Protein AF-0000000087109696 (afdb_homodimer)

Nearest PDB structures (foldseek):
  3ib3-assembly1_A  TM=8.512E-01  e=5.782E-47  Staphylococcus aureus subsp. aureus COL
  3iii-assembly1_A  TM=8.521E-01  e=7.156E-46  Staphylococcus aureus subsp. aureus COL
  3ib3-assembly2_B  TM=8.487E-01  e=1.268E-45  Staphylococcus aureus subsp. aureus COL
  7f65-assembly1_A  TM=7.282E-01  e=1.359E-31  Rhodococcus sp. MB1 'Bresler 1999'
  1l7q-assembly1_A  TM=7.219E-01  e=1.144E-31  Rhodococcus sp. MB1

Secondary structure (DSSP, 8-state):
---EETTEEPPEEE-B-S-TT--S----EEEEEPTT--SSTTSPPPSS-EEEEEEEEEE-TTS-EEEEEEEEEGGGTTS-EEEEE--BSS-STT-SS--GGG-TTSS--GGG--S-SPTTS--HHHHTTTT-EEEEEE-TTBBTSSS-B--SSHHHHHHHHHHHHHHHHSTTEEEEEEEEESTHHHHHHHHHHHT--TTEEEEEE-S--S-HIIIIITGGG----HHHHHHHTT-BBSSEEE-HHHHHHH--S--HHHHTTS--GGG--S-B----SS-HHHHHT-HHHHHHHHHHHHHHHH---SSGGGS-SEEEEEB-SSSPPEEEEEESSSS-TT-EEEEEEEETTTTEEESS--SS-EEEEEETT-TT---EEEEEE-SS-EEEEEEEEEEEEEEESS-S--EEEEEEEEE-TTSPBP-EESS-GGGSPTT--GGGS-S-TTTEE---EEEEEGGG----PPTT--HHHHHT--TT------SS-----TT--EEEEEEEEEEEEEE-TT-EEEEEEESS--SPPSSGGGTT-------SEEEEEESSSS--EEEEEEEE-/---EETTEEPPEEE-B-S-TT--S----EEEEEPTT--SSTTSPPPSS-EEEEEEEEEE-TTS-EEEEEEEEEGGGTTS-EEEEE--BSS-STT-SS--GGG-TTSS--GGG--S-SPTTS--HHHHTTTT-EEEEEE-TTBBTSSS-B--SSHHHHHHHHHHHHHHHHSTTEEEEEEEEESTHHHHHHHHHHHT--TTEEEEEE-S--S-HIIIIITGGG----HHHHHHHTT-BBSSEEE-HHHHHHH--S--HHHHTTS--GGG--S-B----SS-HHHHHT-HHHHHHHHHHHHHHHH---SSGGGS-SEEEEEB-SSSPPEEEEEESSSS-TT-EEEEEEEETTTTEEESS--SS-EEEEEETT-TT---EEEEEE-SS-EEEEEEEEEEEEEEESS-S--EEEEEEEEE-TTSPBP-EESS-GGGSPTT--GGGS-S-TTTEE---EEEEEGGG----PPTT--HHHHHT--TT------SS-----TT--EEEEEEEEEEEEEE-TT-EEEEEEESS--SPPSSGGGTT-------SEEEEEESSSS--EEEEEEEE-

Foldseek 3Di:
DQCDQVPDGFDWDWAAAPWFPPDDDQDFDKDKDAFQDAPDPFEATQNGIKIWGFQDWQAAPVGWTWGKIKIAGPVQPQAAFEEEEQDDLQDFQQIFDDDPCVDAFLLQGNHLARSGHRHQWDGSSPCNVVGYMYIYINPDQFDPTHDAAEDAFLNLQRSLLSRLVSQLPDSRHPLAYEQEGEERSLLSNLSNLLNPNPSYAEYEYADYDQFCCCPHQQPQLAGDCVVVVVVRNRRHGDGIYGDVVVVCVVPSFDDSVRVRRGGPNVSRDHYYHYDDQFQSSSQSSDPVNVVLVSLVCCCRRVVDPPCVVVQAPDFDWFFAQVDDIRGGHRANDAVHPQWDKAKWFADQVVQATHRDFDADKDKDKWWLPDPPIQFGKYKDAAQAKKKFGWKKKWKFKKAAQPFFKAKKKKWKFKAALVGHTGKHFRDDPVSGPPPDDPVPDDQAVSGIWGGWMKIHMQQQQDWDDDPPDDPVRVVPDDPLDTDTNRNGGHTHDHPDMGIHMIIIGTHRYIDHRNMMMMMGMHSDYPGHHNDPVCVVPRDDDDDGMMMIMGGDVIGIIMITGMDDD/DQCDQVPDGFDWDWAAAPWFPDDDDQDFDKDKDAFQDAPDPFEATQNGIKIWGFQDWQAAPVGWTWGKIKIAGPVQPQAAFEEEEQDDLQDFQQIFDDDPCVDAFLLQGNHLARSGHRHQWDGSSPCNVVGYMYIYINPDQFDPTHDAAEDAFLNLQRSLLSRLVSQLPDSRHPLAYEQEGEERSLLSNLSNLLNPNPSYAEYEYADYDQFCCCPHQQPQLAGDCVVVVVVRNRRHGDGIYGDVVVVCVVPSFDDSVRVRRGGPNVSRDHYYHYDDQFQSSSQSSDPVNVVLVSLVCCCRRVVDPPCVVVQAPDFDWFFAQVDDIRGGHRANDAVHPQWDKAKWFADQVVQATHRDFDADKDKDKWFLPDPPIQFGKYKDAAQAKKKFGWKKKWKFKKAAQPFFKAKKKKWKFKAALVGHTGKHFRDDPVSGPPPDDPVPDDQAVSGIWGGWMKIHMQQQQDWDDDPPDDPVRVVPDDPLDTDTNRNGGHTHDHPDMGIHMIIIGTHRYIDHRNMMMMMGMHSDYPGHHNDPVCVVVRDDDDDGMMMIMGGDVIGIIMITGMDDD

Radius of gyration: 33.67 Å; Cα contacts (8 Å, |Δi|>4): 2852; chains: 2; bounding box: 77×93×64 Å

pLDDT: mean 95.08, std 4.78, range [48.12, 98.92]

InterPro domains:
  IPR000383 Xaa-Pro dipeptidyl-peptidase-like domain [PF02129] (62-230)
  IPR005674 CocE/Serine esterase [TIGR00976] (59-222)
  IPR008979 Galactose-binding-like domain superfamily [SSF49785] (328-563)
  IPR013736 Xaa-Pro dipeptidyl-peptidase, C-terminal [PF08530] (306-558)
  IPR013736 Xaa-Pro dipeptidyl-peptidase, C-terminal [SM00939] (294-559)
  IPR029058 Alpha/Beta hydrolase fold [G3DSA:3.40.50.1820] (61-273)
  IPR029058 Alpha/Beta hydrolase fold [G3DSA:3.40.50.1820] (274-317)
  IPR029058 Alpha/Beta hydrolase fold [SSF53474] (43-321)

Sequence (1130 aa):
MTTQIGPIETLFTKANSNFHNWWTEFKPSTQILPQGWVREPGRSPLKEDMIWEKDVAIPLRDGVKLRADIFRPAKLEGQKLPALLPWSPYGKTGSGHHQTTNFKWLGVPKSSLSGLEKFEAPDPAEWCPRGYVLVQPDARGCFNSEGDIAVFGTQEGRDGYDTIEWIAEQPWCNKSVALVGNSWLAITQWFIAAEQPPHLKAIAPWEGLGDFYRESICRGGIPNFKFWDLLMQEFNGLNKREDVVTMIKKYPLMNEYWEDKKPKLQNIKIPMLRIHPTQEWFDIYQPETNDDLQRFLDHYLLAKDNGWELTPKVRLSMLRYNAPPISFRAEDDYPPSRVQYKTFYLNSSEGKLQDKVPATDAVTSYQSDSWKDDGVHFTLKFDKYTELCGFSRAKLFFSCQDFDDMDVYLIIRKIDRNGKALLNYNIPSIHQKPGQKPEDIPDENIYKYVGPSGRLRASKRMTAEEPGLTDEMRARKDPTELWYPHYESQKVVPGDVVELDIAIWPGGIVFEEGESLRFEIKGHDPILPEYPPLFESLENLNVGKHNVHCGPSFPSYVMLPLITYMTTQIGPIETLFTKANSNFHNWWTEFKPSTQILPQGWVREPGRSPLKEDMIWEKDVAIPLRDGVKLRADIFRPAKLEGQKLPALLPWSPYGKTGSGHHQTTNFKWLGVPKSSLSGLEKFEAPDPAEWCPRGYVLVQPDARGCFNSEGDIAVFGTQEGRDGYDTIEWIAEQPWCNKSVALVGNSWLAITQWFIAAEQPPHLKAIAPWEGLGDFYRESICRGGIPNFKFWDLLMQEFNGLNKREDVVTMIKKYPLMNEYWEDKKPKLQNIKIPMLRIHPTQEWFDIYQPETNDDLQRFLDHYLLAKDNGWELTPKVRLSMLRYNAPPISFRAEDDYPPSRVQYKTFYLNSSEGKLQDKVPATDAVTSYQSDSWKDDGVHFTLKFDKYTELCGFSRAKLFFSCQDFDDMDVYLIIRKIDRNGKALLNYNIPSIHQKPGQKPEDIPDENIYKYVGPSGRLRASKRMTAEEPGLTDEMRARKDPTELWYPHYESQKVVPGDVVELDIAIWPGGIVFEEGESLRFEIKGHDPILPEYPPLFESLENLNVGKHNVHCGPSFPSYVMLPLITY

Structure (mmCIF, N/CA/C/O backbone):
data_AF-0000000087109696-model_v1
#
loop_
_entity.id
_entity.type
_entity.pdbx_description
1 polymer 'S15 family peptidase'
#
loop_
_atom_site.group_PDB
_atom_site.id
_atom_site.type_symbol
_atom_site.label_atom_id
_atom_site.label_alt_id
_atom_site.label_comp_id
_atom_site.label_asym_id
_atom_site.label_entity_id
_atom_site.label_seq_id
_atom_site.pdbx_PDB_ins_code
_atom_site.Cartn_x
_atom_site.Cartn_y
_atom_site.Cartn_z
_atom_site.occupancy
_atom_site.B_iso_or_equiv
_atom_site.auth_seq_id
_atom_site.auth_comp_id
_atom_site.auth_asym_id
_atom_site.auth_atom_id
_atom_site.pdbx_PDB_model_num
ATOM 1 N N . MET A 1 1 ? 21.845 41.53 10.255 1 48.12 1 MET A N 1
ATOM 2 C CA . MET A 1 1 ? 20.52 40.995 9.954 1 48.12 1 MET A CA 1
ATOM 3 C C . MET A 1 1 ? 19.445 42.059 10.155 1 48.12 1 MET A C 1
ATOM 5 O O . MET A 1 1 ? 19.439 42.757 11.17 1 48.12 1 MET A O 1
ATOM 9 N N . THR A 1 2 ? 18.935 42.536 9.092 1 57.13 2 THR A N 1
ATOM 10 C CA . THR A 1 2 ? 17.938 43.589 9.25 1 57.13 2 THR A CA 1
ATOM 11 C C . THR A 1 2 ? 16.778 43.109 10.119 1 57.13 2 THR A C 1
ATOM 13 O O . THR A 1 2 ? 16.17 42.075 9.835 1 57.13 2 THR A O 1
ATOM 16 N N . THR A 1 3 ? 16.742 43.521 11.37 1 77.77 3 THR A N 1
ATOM 17 C CA . THR A 1 3 ? 15.672 43.225 12.316 1 77.77 3 THR A CA 1
ATOM 18 C C . THR A 1 3 ? 14.401 43.985 11.95 1 77.77 3 THR A C 1
ATOM 20 O O . THR A 1 3 ? 13.421 43.964 12.698 1 77.77 3 THR A O 1
ATOM 23 N N . GLN A 1 4 ? 14.519 44.566 10.722 1 86.93 4 GLN A N 1
ATOM 24 C CA . GLN A 1 4 ? 13.371 45.374 10.323 1 86.93 4 GLN A CA 1
ATOM 25 C C . GLN A 1 4 ? 12.665 44.768 9.114 1 86.93 4 GLN A C 1
ATOM 27 O O . GLN A 1 4 ? 13.312 44.389 8.136 1 86.93 4 GLN A O 1
ATOM 32 N N . ILE A 1 5 ? 11.435 44.604 9.121 1 92.03 5 ILE A N 1
ATOM 33 C CA . ILE A 1 5 ? 10.565 44.216 8.016 1 92.03 5 ILE A CA 1
ATOM 34 C C . ILE A 1 5 ? 9.538 45.316 7.757 1 92.03 5 ILE A C 1
ATOM 36 O O . ILE A 1 5 ? 8.555 45.441 8.49 1 92.03 5 ILE A O 1
ATOM 40 N N . GLY A 1 6 ? 9.809 46.05 6.66 1 89.45 6 GLY A N 1
ATOM 41 C CA . GLY A 1 6 ? 9.04 47.278 6.529 1 89.45 6 GLY A CA 1
ATOM 42 C C . GLY A 1 6 ? 9.223 48.224 7.701 1 89.45 6 GLY A C 1
ATOM 43 O O . GLY A 1 6 ? 10.352 48.522 8.094 1 89.45 6 GLY A O 1
ATOM 44 N N . PRO A 1 7 ? 8.154 48.731 8.198 1 92.14 7 PRO A N 1
ATOM 45 C CA . PRO A 1 7 ? 8.245 49.648 9.337 1 92.14 7 PRO A CA 1
ATOM 46 C C . PRO A 1 7 ? 8.283 48.92 10.678 1 92.14 7 PRO A C 1
ATOM 48 O O . PRO A 1 7 ? 8.354 49.56 11.731 1 92.14 7 PRO A O 1
ATOM 51 N N . ILE A 1 8 ? 8.298 47.645 10.681 1 95.11 8 ILE A N 1
ATOM 52 C CA . ILE A 1 8 ? 8.134 46.886 11.916 1 95.11 8 ILE A CA 1
ATOM 53 C C . ILE A 1 8 ? 9.485 46.335 12.366 1 95.11 8 ILE A C 1
ATOM 55 O O . ILE A 1 8 ? 10.168 45.648 11.602 1 95.11 8 ILE A O 1
ATOM 59 N N . GLU A 1 9 ? 9.812 46.661 13.538 1 94.8 9 GLU A N 1
ATOM 60 C CA . GLU A 1 9 ? 11.016 46.099 14.141 1 94.8 9 GLU A CA 1
ATOM 61 C C . GLU A 1 9 ? 10.749 44.713 14.72 1 94.8 9 GLU A C 1
ATOM 63 O O . GLU A 1 9 ? 9.824 44.534 15.516 1 94.8 9 GLU A O 1
ATOM 68 N N . THR A 1 10 ? 11.532 43.745 14.308 1 95.8 10 THR A N 1
ATOM 69 C CA . THR A 1 10 ? 11.408 42.394 14.843 1 95.8 10 THR A CA 1
ATOM 70 C C . THR A 1 10 ? 12.012 42.309 16.243 1 95.8 10 THR A C 1
ATOM 72 O O . THR A 1 10 ? 13.148 42.734 16.461 1 95.8 10 THR A O 1
ATOM 75 N N . LEU A 1 11 ? 11.282 41.75 17.174 1 96.72 11 LEU A N 1
ATOM 76 C CA . LEU A 1 11 ? 11.744 41.638 18.553 1 96.72 11 LEU A CA 1
ATOM 77 C C . LEU A 1 11 ? 12.422 40.293 18.791 1 96.72 11 LEU A C 1
ATOM 79 O O . LEU A 1 11 ? 11.984 39.269 18.261 1 96.72 11 LEU A O 1
ATOM 83 N N . PHE A 1 12 ? 13.449 40.335 19.622 1 96.71 12 PHE A N 1
ATOM 84 C CA . PHE A 1 12 ? 14.219 39.144 19.962 1 96.71 12 PHE A CA 1
ATOM 85 C C . PHE A 1 12 ? 14.321 38.979 21.474 1 96.71 12 PHE A C 1
ATOM 87 O O . PHE A 1 12 ? 14.168 39.947 22.221 1 96.71 12 PHE A O 1
ATOM 94 N N . THR A 1 13 ? 14.445 37.793 21.913 1 96.83 13 THR A N 1
ATOM 95 C CA . THR A 1 13 ? 14.727 37.434 23.298 1 96.83 13 THR A CA 1
ATOM 96 C C . THR A 1 13 ? 15.853 36.407 23.373 1 96.83 13 THR A C 1
ATOM 98 O O . THR A 1 13 ? 16.332 35.928 22.343 1 96.83 13 THR A O 1
ATOM 101 N N . LYS A 1 14 ? 16.371 36.117 24.551 1 96.25 14 LYS A N 1
ATOM 102 C CA . LYS A 1 14 ? 17.495 35.199 24.712 1 96.25 14 LYS A CA 1
ATOM 103 C C . LYS A 1 14 ? 17.109 33.78 24.303 1 96.25 14 LYS A C 1
ATOM 105 O O . LYS A 1 14 ? 16.02 33.307 24.634 1 96.25 14 LYS A O 1
ATOM 110 N N . ALA A 1 15 ? 17.942 33.139 23.548 1 96.11 15 ALA A N 1
ATOM 111 C CA . ALA A 1 15 ? 17.761 31.722 23.242 1 96.11 15 ALA A CA 1
ATOM 112 C C . ALA A 1 15 ? 18.169 30.849 24.426 1 96.11 15 ALA A C 1
ATOM 114 O O . ALA A 1 15 ? 18.708 31.348 25.417 1 96.11 15 ALA A O 1
ATOM 115 N N . ASN A 1 16 ? 17.775 29.548 24.382 1 96.22 16 ASN A N 1
ATOM 116 C CA . ASN A 1 16 ? 18.14 28.594 25.424 1 96.22 16 ASN A CA 1
ATOM 117 C C . ASN A 1 16 ? 19.599 28.164 25.304 1 96.22 16 ASN A C 1
ATOM 119 O O . ASN A 1 16 ? 19.955 27.403 24.402 1 96.22 16 ASN A O 1
ATOM 123 N N . SER A 1 17 ? 20.431 28.471 26.249 1 94.41 17 SER A N 1
ATOM 124 C CA . SER A 1 17 ? 21.861 28.192 26.158 1 94.41 17 SER A CA 1
ATOM 125 C C . SER A 1 17 ? 22.201 26.842 26.78 1 94.41 17 SER A C 1
ATOM 127 O O . SER A 1 17 ? 23.352 26.404 26.734 1 94.41 17 SER A O 1
ATOM 129 N N . ASN A 1 18 ? 21.22 26.21 27.393 1 93.64 18 ASN A N 1
ATOM 130 C CA . ASN A 1 18 ? 21.4 24.853 27.9 1 93.64 18 ASN A CA 1
ATOM 131 C C . ASN A 1 18 ? 21.079 23.81 26.834 1 93.64 18 ASN A C 1
ATOM 133 O O . ASN A 1 18 ? 19.939 23.351 26.732 1 93.64 18 ASN A O 1
ATOM 137 N N . PHE A 1 19 ? 22.087 23.373 26.213 1 94.56 19 PHE A N 1
ATOM 138 C CA . PHE A 1 19 ? 21.904 22.476 25.078 1 94.56 19 PHE A CA 1
ATOM 139 C C . PHE A 1 19 ? 21.384 21.119 25.539 1 94.56 19 PHE A C 1
ATOM 141 O O . PHE A 1 19 ? 21.985 20.48 26.404 1 94.56 19 PHE A O 1
ATOM 148 N N . HIS A 1 20 ? 20.325 20.677 24.943 1 92.98 20 HIS A N 1
ATOM 149 C CA . HIS A 1 20 ? 19.691 19.405 25.271 1 92.98 20 HIS A CA 1
ATOM 150 C C . HIS A 1 20 ? 20.248 18.274 24.413 1 92.98 20 HIS A C 1
ATOM 152 O O . HIS A 1 20 ? 20.509 18.464 23.222 1 92.98 20 HIS A O 1
ATOM 158 N N . ASN A 1 21 ? 20.357 17.042 24.955 1 93.05 21 ASN A N 1
ATOM 159 C CA . ASN A 1 21 ? 20.847 15.836 24.298 1 93.05 21 ASN A CA 1
ATOM 160 C C . ASN A 1 21 ? 22.139 16.101 23.53 1 93.05 21 ASN A C 1
ATOM 162 O O . ASN A 1 21 ? 22.303 15.633 22.402 1 93.05 21 ASN A O 1
ATOM 166 N N . TRP A 1 22 ? 22.854 17.003 24.007 1 92.93 22 TRP A N 1
ATOM 167 C CA . TRP A 1 22 ? 24.166 17.336 23.463 1 92.93 22 TRP A CA 1
ATOM 168 C C . TRP A 1 22 ? 25.203 16.292 23.865 1 92.93 22 TRP A C 1
ATOM 170 O O . TRP A 1 22 ? 25.599 16.218 25.03 1 92.93 22 TRP A O 1
ATOM 180 N N . TRP A 1 23 ? 25.68 15.41 22.972 1 93.63 23 TRP A N 1
ATOM 181 C CA . TRP A 1 23 ? 26.439 14.23 23.372 1 93.63 23 TRP A CA 1
ATOM 182 C C . TRP A 1 23 ? 27.847 14.265 22.788 1 93.63 23 TRP A C 1
ATOM 184 O O . TRP A 1 23 ? 28.673 13.401 23.092 1 93.63 23 TRP A O 1
ATOM 194 N N . THR A 1 24 ? 28.113 15.263 21.941 1 93.32 24 THR A N 1
ATOM 195 C CA . THR A 1 24 ? 29.453 15.415 21.386 1 93.32 24 THR A CA 1
ATOM 196 C C . THR A 1 24 ? 29.883 16.879 21.404 1 93.32 24 THR A C 1
ATOM 198 O O . THR A 1 24 ? 29.092 17.768 21.083 1 93.32 24 THR A O 1
ATOM 201 N N . GLU A 1 25 ? 31.142 17.155 21.755 1 93.08 25 GLU A N 1
ATOM 202 C CA . GLU A 1 25 ? 31.657 18.516 21.863 1 93.08 25 GLU A CA 1
ATOM 203 C C . GLU A 1 25 ? 31.864 19.14 20.485 1 93.08 25 GLU A C 1
ATOM 205 O O . GLU A 1 25 ? 32.074 18.428 19.501 1 93.08 25 GLU A O 1
ATOM 210 N N . PHE A 1 26 ? 31.717 20.438 20.497 1 95.3 26 PHE A N 1
ATOM 211 C CA . PHE A 1 26 ? 32.035 21.164 19.273 1 95.3 26 PHE A CA 1
ATOM 212 C C . PHE A 1 26 ? 33.495 20.962 18.887 1 95.3 26 PHE A C 1
ATOM 214 O O . PHE A 1 26 ? 34.398 21.326 19.643 1 95.3 26 PHE A O 1
ATOM 221 N N . LYS A 1 27 ? 33.819 20.368 17.749 1 95.66 27 LYS A N 1
ATOM 222 C CA . LYS A 1 27 ? 35.161 20.08 17.252 1 95.66 27 LYS A CA 1
ATOM 223 C C . LYS A 1 27 ? 35.137 19.748 15.763 1 95.66 27 LYS A C 1
ATOM 225 O O . LYS A 1 27 ? 34.976 18.586 15.383 1 95.66 27 LYS A O 1
ATOM 230 N N . PRO A 1 28 ? 35.391 20.777 14.922 1 97.12 28 PRO A N 1
ATOM 231 C CA . PRO A 1 28 ? 35.461 20.459 13.493 1 97.12 28 PRO A CA 1
ATOM 232 C C . PRO A 1 28 ? 36.439 19.327 13.188 1 97.12 28 PRO A C 1
ATOM 234 O O . PRO A 1 28 ? 37.598 19.377 13.607 1 97.12 28 PRO A O 1
ATOM 237 N N . SER A 1 29 ? 35.994 18.287 12.604 1 97.49 29 SER A N 1
ATOM 238 C CA . SER A 1 29 ? 36.807 17.109 12.317 1 97.49 29 SER A CA 1
ATOM 239 C C . SER A 1 29 ? 36.15 16.229 11.259 1 97.49 29 SER A C 1
ATOM 241 O O . SER A 1 29 ? 34.975 16.411 10.935 1 97.49 29 SER A O 1
ATOM 243 N N . THR A 1 30 ? 36.918 15.414 10.655 1 97.68 30 THR A N 1
ATOM 244 C CA . THR A 1 30 ? 36.438 14.359 9.77 1 97.68 30 THR A CA 1
ATOM 245 C C . THR A 1 30 ? 36.824 12.984 10.31 1 97.68 30 THR A C 1
ATOM 247 O O . THR A 1 30 ? 37.985 12.749 10.65 1 97.68 30 THR A O 1
ATOM 250 N N . GLN A 1 31 ? 35.89 12.192 10.473 1 96.48 31 GLN A N 1
ATOM 251 C CA . GLN A 1 31 ? 36.182 10.846 10.953 1 96.48 31 GLN A CA 1
ATOM 252 C C . GLN A 1 31 ? 35.358 9.802 10.204 1 96.48 31 GLN A C 1
ATOM 254 O O . GLN A 1 31 ? 34.339 10.131 9.594 1 96.48 31 GLN A O 1
ATOM 259 N N . ILE A 1 32 ? 35.762 8.612 10.237 1 98.05 32 ILE A N 1
ATOM 260 C CA . ILE A 1 32 ? 35.028 7.48 9.682 1 98.05 32 ILE A CA 1
ATOM 261 C C . ILE A 1 32 ? 34.361 6.695 10.81 1 98.05 32 ILE A C 1
ATOM 263 O O . ILE A 1 32 ? 35.027 6.264 11.753 1 98.05 32 ILE A O 1
ATOM 267 N N . LEU A 1 33 ? 33.059 6.634 10.796 1 98.17 33 LEU A N 1
ATOM 268 C CA . LEU A 1 33 ? 32.332 5.703 11.652 1 98.17 33 LEU A CA 1
ATOM 269 C C . LEU A 1 33 ? 32.275 4.316 11.022 1 98.17 33 LEU A C 1
ATOM 271 O O . LEU A 1 33 ? 31.724 4.146 9.932 1 98.17 33 LEU A O 1
ATOM 275 N N . PRO A 1 34 ? 32.806 3.371 11.682 1 97.93 34 PRO A N 1
ATOM 276 C CA . PRO A 1 34 ? 32.894 2.056 11.043 1 97.93 34 PRO A CA 1
ATOM 277 C C . PRO A 1 34 ? 31.558 1.316 11.029 1 97.93 34 PRO A C 1
ATOM 279 O O . PRO A 1 34 ? 30.683 1.599 11.853 1 97.93 34 PRO A O 1
ATOM 282 N N . GLN A 1 35 ? 31.405 0.407 10.091 1 96.94 35 GLN A N 1
ATOM 283 C CA . GLN A 1 35 ? 30.279 -0.521 10.099 1 96.94 35 GLN A CA 1
ATOM 284 C C . GLN A 1 35 ? 30.082 -1.134 11.483 1 96.94 35 GLN A C 1
ATOM 286 O O . GLN A 1 35 ? 31.051 -1.52 12.14 1 96.94 35 GLN A O 1
ATOM 291 N N . GLY A 1 36 ? 28.822 -1.176 11.974 1 96.92 36 GLY A N 1
ATOM 292 C CA . GLY A 1 36 ? 28.511 -1.746 13.276 1 96.92 36 GLY A CA 1
ATOM 293 C C . GLY A 1 36 ? 28.548 -0.726 14.398 1 96.92 36 GLY A C 1
ATOM 294 O O . GLY A 1 36 ? 28.13 -1.016 15.521 1 96.92 36 GLY A O 1
ATOM 295 N N . TRP A 1 37 ? 29.02 0.487 14.109 1 97.73 37 TRP A N 1
ATOM 296 C CA . TRP A 1 37 ? 29.076 1.549 15.108 1 97.73 37 TRP A CA 1
ATOM 297 C C . TRP A 1 37 ? 27.681 1.886 15.624 1 97.73 37 TRP A C 1
ATOM 299 O O . TRP A 1 37 ? 26.72 1.925 14.852 1 97.73 37 TRP A O 1
ATOM 309 N N . VAL A 1 38 ? 27.514 2.115 16.91 1 97.54 38 VAL A N 1
ATOM 310 C CA . VAL A 1 38 ? 26.267 2.531 17.544 1 97.54 38 VAL A CA 1
ATOM 311 C C . VAL A 1 38 ? 26.511 3.771 18.401 1 97.54 38 VAL A C 1
ATOM 313 O O . VAL A 1 38 ? 27.497 3.839 19.139 1 97.54 38 VAL A O 1
ATOM 316 N N . ARG A 1 39 ? 25.659 4.74 18.276 1 95.56 39 ARG A N 1
ATOM 317 C CA . ARG A 1 39 ? 25.803 5.952 19.076 1 95.56 39 ARG A CA 1
ATOM 318 C C . ARG A 1 39 ? 25.688 5.642 20.565 1 95.56 39 ARG A C 1
ATOM 320 O O . ARG A 1 39 ? 26.458 6.163 21.374 1 95.56 39 ARG A O 1
ATOM 327 N N . GLU A 1 40 ? 24.677 4.798 20.899 1 94.5 40 GLU A N 1
ATOM 328 C CA . GLU A 1 40 ? 24.385 4.338 22.254 1 94.5 40 GLU A CA 1
ATOM 329 C C . GLU A 1 40 ? 23.649 3.002 22.237 1 94.5 40 GLU A C 1
ATOM 331 O O . GLU A 1 40 ? 23.091 2.607 21.211 1 94.5 40 GLU A O 1
ATOM 336 N N . PRO A 1 41 ? 23.651 2.318 23.344 1 93.92 41 PRO A N 1
ATOM 337 C CA . PRO A 1 41 ? 22.994 1.009 23.365 1 93.92 41 PRO A CA 1
ATOM 338 C C . PRO A 1 41 ? 21.533 1.076 22.929 1 93.92 41 PRO A C 1
ATOM 340 O O . PRO A 1 41 ? 20.807 1.992 23.325 1 93.92 41 PRO A O 1
ATOM 343 N N . GLY A 1 42 ? 21.167 0.137 22.107 1 94.07 42 GLY A N 1
ATOM 344 C CA . GLY A 1 42 ? 19.777 0.026 21.694 1 94.07 42 GLY A CA 1
ATOM 345 C C . GLY A 1 42 ? 19.501 0.671 20.35 1 94.07 42 GLY A C 1
ATOM 346 O O . GLY A 1 42 ? 18.454 0.431 19.744 1 94.07 42 GLY A O 1
ATOM 347 N N . ARG A 1 43 ? 20.47 1.469 19.855 1 95.98 43 ARG A N 1
ATOM 348 C CA . ARG A 1 43 ? 20.317 2.101 18.549 1 95.98 43 ARG A CA 1
ATOM 349 C C . ARG A 1 43 ? 20.697 1.14 17.427 1 95.98 43 ARG A C 1
ATOM 351 O O . ARG A 1 43 ? 21.39 0.147 17.661 1 95.98 43 ARG A O 1
ATOM 358 N N . SER A 1 44 ? 20.186 1.449 16.303 1 95.2 44 SER A N 1
ATOM 359 C CA . SER A 1 44 ? 20.533 0.655 15.13 1 95.2 44 SER A CA 1
ATOM 360 C C . SER A 1 44 ? 22.003 0.827 14.76 1 95.2 44 SER A C 1
ATOM 362 O O . SER A 1 44 ? 22.492 1.952 14.648 1 95.2 44 SER A O 1
ATOM 364 N N . PRO A 1 45 ? 22.736 -0.271 14.583 1 96.96 45 PRO A N 1
ATOM 365 C CA . PRO A 1 45 ? 24.121 -0.164 14.118 1 96.96 45 PRO A CA 1
ATOM 366 C C . PRO A 1 45 ? 24.221 0.285 12.662 1 96.96 45 PRO A C 1
ATOM 368 O O . PRO A 1 45 ? 23.335 -0.015 11.857 1 96.96 45 PRO A O 1
ATOM 371 N N . LEU A 1 46 ? 25.306 0.974 12.318 1 97.68 46 LEU A N 1
ATOM 372 C CA . LEU A 1 46 ? 25.546 1.364 10.932 1 97.68 46 LEU A CA 1
ATOM 373 C C . LEU A 1 46 ? 25.739 0.136 10.048 1 97.68 46 LEU A C 1
ATOM 375 O O . LEU A 1 46 ? 26.401 -0.824 10.447 1 97.68 46 LEU A O 1
ATOM 379 N N . LYS A 1 47 ? 25.168 0.166 8.89 1 91.56 47 LYS A N 1
ATOM 380 C CA . LYS A 1 47 ? 25.23 -0.96 7.963 1 91.56 47 LYS A CA 1
ATOM 381 C C . LYS A 1 47 ? 26.538 -0.955 7.178 1 91.56 47 LYS A C 1
ATOM 383 O O . LYS A 1 47 ? 26.934 -1.977 6.613 1 91.56 47 LYS A O 1
ATOM 388 N N . GLU A 1 48 ? 27.194 0.223 7.071 1 94.92 48 GLU A N 1
ATOM 389 C CA . GLU A 1 48 ? 28.458 0.413 6.366 1 94.92 48 GLU A CA 1
ATOM 390 C C . GLU A 1 48 ? 29.259 1.563 6.97 1 94.92 48 GLU A C 1
ATOM 392 O O . GLU A 1 48 ? 28.758 2.292 7.829 1 94.92 48 GLU A O 1
ATOM 397 N N . ASP A 1 49 ? 30.496 1.613 6.546 1 98.08 49 ASP A N 1
ATOM 398 C CA . ASP A 1 49 ? 31.321 2.744 6.959 1 98.08 49 ASP A CA 1
ATOM 399 C C . ASP A 1 49 ? 30.73 4.064 6.468 1 98.08 49 ASP A C 1
ATOM 401 O O . ASP A 1 49 ? 30.232 4.147 5.343 1 98.08 49 ASP A O 1
ATOM 405 N N . MET A 1 50 ? 30.795 5.079 7.303 1 98.11 50 MET A N 1
ATOM 406 C CA . MET A 1 50 ? 30.251 6.394 6.976 1 98.11 50 MET A CA 1
ATOM 407 C C . MET A 1 50 ? 31.234 7.498 7.349 1 98.11 50 MET A C 1
ATOM 409 O O . MET A 1 50 ? 31.857 7.447 8.411 1 98.11 50 MET A O 1
ATOM 413 N N . ILE A 1 51 ? 31.448 8.423 6.491 1 98.61 51 ILE A N 1
ATOM 414 C CA . ILE A 1 51 ? 32.265 9.597 6.78 1 98.61 51 ILE A CA 1
ATOM 415 C C . ILE A 1 51 ? 31.426 10.643 7.509 1 98.61 51 ILE A C 1
ATOM 417 O O . ILE A 1 51 ? 30.335 10.997 7.057 1 98.61 51 ILE A O 1
ATOM 421 N N . TRP A 1 52 ? 31.889 11.042 8.609 1 98.44 52 TRP A N 1
ATOM 422 C CA . TRP A 1 52 ? 31.269 12.108 9.388 1 98.44 52 TRP A CA 1
ATOM 423 C C . TRP A 1 52 ? 32.15 13.352 9.408 1 98.44 52 TRP A C 1
ATOM 425 O O . TRP A 1 52 ? 33.215 13.356 10.03 1 98.44 52 TRP A O 1
ATOM 435 N N . GLU A 1 53 ? 31.763 14.363 8.623 1 98.53 53 GLU A N 1
ATOM 436 C CA . GLU A 1 53 ? 32.371 15.684 8.746 1 98.53 53 GLU A CA 1
ATOM 437 C C . GLU A 1 53 ? 31.638 16.536 9.778 1 98.53 53 GLU A C 1
ATOM 439 O O . GLU A 1 53 ? 30.535 17.021 9.52 1 98.53 53 GLU A O 1
ATOM 444 N N . LYS A 1 54 ? 32.285 16.674 10.824 1 97.85 54 LYS A N 1
ATOM 445 C CA . LYS A 1 54 ? 31.665 17.276 12 1 97.85 54 LYS A CA 1
ATOM 446 C C . LYS A 1 54 ? 31.938 18.777 12.058 1 97.85 54 LYS A C 1
ATOM 448 O O . LYS A 1 54 ? 33.066 19.217 11.829 1 97.85 54 LYS A O 1
ATOM 453 N N . ASP A 1 55 ? 30.877 19.578 12.366 1 98.32 55 ASP A N 1
ATOM 454 C CA . ASP A 1 55 ? 30.948 21.008 12.652 1 98.32 55 ASP A CA 1
ATOM 455 C C . ASP A 1 55 ? 31.552 21.773 11.476 1 98.32 55 ASP A C 1
ATOM 457 O O . ASP A 1 55 ? 32.391 22.655 11.669 1 98.32 55 ASP A O 1
ATOM 461 N N . VAL A 1 56 ? 31.139 21.405 10.311 1 98.65 56 VAL A N 1
ATOM 462 C CA . VAL A 1 56 ? 31.592 22.071 9.094 1 98.65 56 VAL A CA 1
ATOM 463 C C . VAL A 1 56 ? 31.023 23.487 9.036 1 98.65 56 VAL A C 1
ATOM 465 O O . VAL A 1 56 ? 29.833 23.695 9.284 1 98.65 56 VAL A O 1
ATOM 468 N N . ALA A 1 57 ? 31.835 24.465 8.684 1 98.66 57 ALA A N 1
ATOM 469 C CA . ALA A 1 57 ? 31.386 25.849 8.557 1 98.66 57 ALA A CA 1
ATOM 470 C C . ALA A 1 57 ? 30.75 26.097 7.192 1 98.66 57 ALA A C 1
ATOM 472 O O . ALA A 1 57 ? 31.336 25.769 6.158 1 98.66 57 ALA A O 1
ATOM 473 N N . ILE A 1 58 ? 29.607 26.622 7.132 1 98.79 58 ILE A N 1
ATOM 474 C CA . ILE A 1 58 ? 28.914 27.04 5.918 1 98.79 58 ILE A CA 1
ATOM 475 C C . ILE A 1 58 ? 28.733 28.556 5.922 1 98.79 58 ILE A C 1
ATOM 477 O O . ILE A 1 58 ? 27.903 29.086 6.665 1 98.79 58 ILE A O 1
ATOM 481 N N . PRO A 1 59 ? 29.444 29.247 5.139 1 98.58 59 PRO A N 1
ATOM 482 C CA . PRO A 1 59 ? 29.308 30.704 5.103 1 98.58 59 PRO A CA 1
ATOM 483 C C . PRO A 1 59 ? 28.064 31.162 4.344 1 98.58 59 PRO A C 1
ATOM 485 O O . PRO A 1 59 ? 27.782 30.658 3.254 1 98.58 59 PRO A O 1
ATOM 488 N N . LEU A 1 60 ? 27.386 32.077 4.849 1 98.31 60 LEU A N 1
ATOM 489 C CA . LEU A 1 60 ? 26.251 32.709 4.186 1 98.31 60 LEU A CA 1
ATOM 490 C C . LEU A 1 60 ? 26.658 34.039 3.561 1 98.31 60 LEU A C 1
ATOM 492 O O . LEU A 1 60 ? 27.734 34.564 3.856 1 98.31 60 LEU A O 1
ATOM 496 N N . ARG A 1 61 ? 25.795 34.51 2.7 1 97.61 61 ARG A N 1
ATOM 497 C CA . ARG A 1 61 ? 26.14 35.697 1.925 1 97.61 61 ARG A CA 1
ATOM 498 C C . ARG A 1 61 ? 26.288 36.917 2.828 1 97.61 61 ARG A C 1
ATOM 500 O O . ARG A 1 61 ? 26.98 37.875 2.478 1 97.61 61 ARG A O 1
ATOM 507 N N . ASP A 1 62 ? 25.731 36.943 4.029 1 96.22 62 ASP A N 1
ATOM 508 C CA . ASP A 1 62 ? 25.798 38.112 4.902 1 96.22 62 ASP A CA 1
ATOM 509 C C . ASP A 1 62 ? 26.929 37.974 5.918 1 96.22 62 ASP A C 1
ATOM 511 O O . ASP A 1 62 ? 26.994 38.732 6.889 1 96.22 62 ASP A O 1
ATOM 515 N N . GLY A 1 63 ? 27.695 36.987 5.795 1 96.86 63 GLY A N 1
ATOM 516 C CA . GLY A 1 63 ? 28.887 36.833 6.614 1 96.86 63 GLY A CA 1
ATOM 517 C C . GLY A 1 63 ? 28.695 35.875 7.774 1 96.86 63 GLY A C 1
ATOM 518 O O . GLY A 1 63 ? 29.669 35.412 8.372 1 96.86 63 GLY A O 1
ATOM 519 N N . VAL A 1 64 ? 27.537 35.496 8.084 1 97.41 64 VAL A N 1
ATOM 520 C CA . VAL A 1 64 ? 27.23 34.53 9.134 1 97.41 64 VAL A CA 1
ATOM 521 C C . VAL A 1 64 ? 27.723 33.145 8.722 1 97.41 64 VAL A C 1
ATOM 523 O O . VAL A 1 64 ? 27.62 32.764 7.553 1 97.41 64 VAL A O 1
ATOM 526 N N . LYS A 1 65 ? 28.242 32.387 9.68 1 98.46 65 LYS A N 1
ATOM 527 C CA . LYS A 1 65 ? 28.671 31.013 9.438 1 98.46 65 LYS A CA 1
ATOM 528 C C . LYS A 1 65 ? 27.788 30.02 10.188 1 98.46 65 LYS A C 1
ATOM 530 O O . LYS A 1 65 ? 27.669 30.09 11.413 1 98.46 65 LYS A O 1
ATOM 535 N N . LEU A 1 66 ? 27.204 29.13 9.493 1 98.67 66 LEU A N 1
ATOM 536 C CA . LEU A 1 66 ? 26.484 28.016 10.099 1 98.67 66 LEU A CA 1
ATOM 537 C C . LEU A 1 66 ? 27.421 26.842 10.364 1 98.67 66 LEU A C 1
ATOM 539 O O . LEU A 1 66 ? 28.518 26.78 9.804 1 98.67 66 LEU A O 1
ATOM 543 N N . ARG A 1 67 ? 27.045 25.996 11.301 1 98.58 67 ARG A N 1
ATOM 544 C CA . ARG A 1 67 ? 27.734 24.732 11.543 1 98.58 67 ARG A CA 1
ATOM 545 C C . ARG A 1 67 ? 26.864 23.548 11.135 1 98.58 67 ARG A C 1
ATOM 547 O O . ARG A 1 67 ? 25.683 23.488 11.486 1 98.58 67 ARG A O 1
ATOM 554 N N . ALA A 1 68 ? 27.43 22.649 10.409 1 98.63 68 ALA A N 1
ATOM 555 C CA . ALA A 1 68 ? 26.679 21.491 9.932 1 98.63 68 ALA A CA 1
ATOM 556 C C . ALA A 1 68 ? 27.465 20.201 10.147 1 98.63 68 ALA A C 1
ATOM 558 O O . ALA A 1 68 ? 28.696 20.22 10.211 1 98.63 68 ALA A O 1
ATOM 559 N N . ASP A 1 69 ? 26.799 19.165 10.328 1 98.52 69 ASP A N 1
ATOM 560 C CA . ASP A 1 69 ? 27.352 17.819 10.215 1 98.52 69 ASP A CA 1
ATOM 561 C C . ASP A 1 69 ? 26.966 17.176 8.885 1 98.52 69 ASP A C 1
ATOM 563 O O . ASP A 1 69 ? 25.809 17.252 8.466 1 98.52 69 ASP A O 1
ATOM 567 N N . ILE A 1 70 ? 27.916 16.632 8.233 1 98.75 70 ILE A N 1
ATOM 568 C CA . ILE A 1 70 ? 27.729 16.033 6.916 1 98.75 70 ILE A CA 1
ATOM 569 C C . ILE A 1 70 ? 28.079 14.548 6.97 1 98.75 70 ILE A C 1
ATOM 571 O O . ILE A 1 70 ? 29.155 14.175 7.444 1 98.75 70 ILE A O 1
ATOM 575 N N . PHE A 1 71 ? 27.169 13.736 6.538 1 98.72 71 PHE A N 1
ATOM 576 C CA . PHE A 1 71 ? 27.379 12.294 6.473 1 98.72 71 PHE A CA 1
ATOM 577 C C . PHE A 1 71 ? 27.419 11.818 5.026 1 98.72 71 PHE A C 1
ATOM 579 O O . PHE A 1 71 ? 26.558 12.182 4.223 1 98.72 71 PHE A O 1
ATOM 586 N N . ARG A 1 72 ? 28.433 11.068 4.652 1 98.22 72 ARG A N 1
ATOM 587 C CA . ARG A 1 72 ? 28.633 10.525 3.312 1 98.22 72 ARG A CA 1
ATOM 588 C C . ARG A 1 72 ? 28.986 9.043 3.369 1 98.22 72 ARG A C 1
ATOM 590 O O . ARG A 1 72 ? 29.628 8.588 4.318 1 98.22 72 ARG A O 1
ATOM 597 N N . PRO A 1 73 ? 28.506 8.328 2.423 1 97.08 73 PRO A N 1
ATOM 598 C CA . PRO A 1 73 ? 28.945 6.932 2.378 1 97.08 73 PRO A CA 1
ATOM 599 C C . PRO A 1 73 ? 30.435 6.792 2.074 1 97.08 73 PRO A C 1
ATOM 601 O O . PRO A 1 73 ? 30.912 7.298 1.055 1 97.08 73 PRO A O 1
ATOM 604 N N . ALA A 1 74 ? 31.155 6.081 2.881 1 97.28 74 ALA A N 1
ATOM 605 C CA . ALA A 1 74 ? 32.599 5.939 2.716 1 97.28 74 ALA A CA 1
ATOM 606 C C . ALA A 1 74 ? 32.933 5.17 1.44 1 97.28 74 ALA A C 1
ATOM 608 O O . ALA A 1 74 ? 33.911 5.484 0.757 1 97.28 74 ALA A O 1
ATOM 609 N N . LYS A 1 75 ? 32.149 4.238 1.149 1 93.28 75 LYS A N 1
ATOM 610 C CA . LYS A 1 75 ? 32.402 3.375 -0.001 1 93.28 75 LYS A CA 1
ATOM 611 C C . LYS A 1 75 ? 32.334 4.164 -1.306 1 93.28 75 LYS A C 1
ATOM 613 O O . LYS A 1 75 ? 32.852 3.721 -2.333 1 93.28 75 LYS A O 1
ATOM 618 N N . LEU A 1 76 ? 31.724 5.331 -1.248 1 94.61 76 LEU A N 1
ATOM 619 C CA . LEU A 1 76 ? 31.543 6.13 -2.455 1 94.61 76 LEU A CA 1
ATOM 620 C C . LEU A 1 76 ? 32.406 7.387 -2.41 1 94.61 76 LEU A C 1
ATOM 622 O O . LEU A 1 76 ? 32.137 8.355 -3.124 1 94.61 76 LEU A O 1
ATOM 626 N N . GLU A 1 77 ? 33.35 7.383 -1.551 1 94.18 77 GLU A N 1
ATOM 627 C CA . GLU A 1 77 ? 34.265 8.519 -1.492 1 94.18 77 GLU A CA 1
ATOM 628 C C . GLU A 1 77 ? 34.893 8.794 -2.855 1 94.18 77 GLU A C 1
ATOM 630 O O . GLU A 1 77 ? 35.306 7.866 -3.553 1 94.18 77 GLU A O 1
ATOM 635 N N . GLY A 1 78 ? 34.934 10.027 -3.27 1 94.49 78 GLY A N 1
ATOM 636 C CA . GLY A 1 78 ? 35.48 10.408 -4.562 1 94.49 78 GLY A CA 1
ATOM 637 C C . GLY A 1 78 ? 34.417 10.584 -5.631 1 94.49 78 GLY A C 1
ATOM 638 O O . GLY A 1 78 ? 34.673 11.186 -6.675 1 94.49 78 GLY A O 1
ATOM 639 N N . GLN A 1 79 ? 33.239 10.103 -5.378 1 96.31 79 GLN A N 1
ATOM 640 C CA . GLN A 1 79 ? 32.125 10.283 -6.304 1 96.31 79 GLN A CA 1
ATOM 641 C C . GLN A 1 79 ? 31.274 11.487 -5.912 1 96.31 79 GLN A C 1
ATOM 643 O O . GLN A 1 79 ? 31.176 11.827 -4.731 1 96.31 79 GLN A O 1
ATOM 648 N N . LYS A 1 80 ? 30.715 12.115 -6.903 1 98.29 80 LYS A N 1
ATOM 649 C CA . LYS A 1 80 ? 29.773 13.2 -6.642 1 98.29 80 LY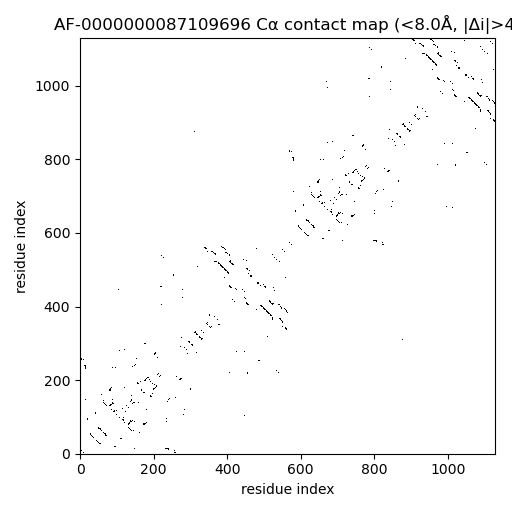S A CA 1
ATOM 650 C C . LYS A 1 80 ? 28.364 12.66 -6.41 1 98.29 80 LYS A C 1
ATOM 652 O O . LYS A 1 80 ? 27.853 11.878 -7.215 1 98.29 80 LYS A O 1
ATOM 657 N N . LEU A 1 81 ? 27.805 12.973 -5.35 1 98.6 81 LEU A N 1
ATOM 658 C CA . LEU A 1 81 ? 26.522 12.425 -4.925 1 98.6 81 LEU A CA 1
ATOM 659 C C . LEU A 1 81 ? 25.499 13.536 -4.712 1 98.6 81 LEU A C 1
ATOM 661 O O . LEU A 1 81 ? 25.869 14.687 -4.466 1 98.6 81 LEU A O 1
ATOM 665 N N . PRO A 1 82 ? 24.178 13.224 -4.888 1 98.8 82 PRO A N 1
ATOM 666 C CA . PRO A 1 82 ? 23.158 14.197 -4.491 1 98.8 82 PRO A CA 1
ATOM 667 C C . PRO A 1 82 ? 23.098 14.407 -2.98 1 98.8 82 PRO A C 1
ATOM 669 O O . PRO A 1 82 ? 23.523 13.537 -2.215 1 98.8 82 PRO A O 1
ATOM 672 N N . ALA A 1 83 ? 22.54 15.5 -2.534 1 98.89 83 ALA A N 1
ATOM 673 C CA . ALA A 1 83 ? 22.511 15.829 -1.111 1 98.89 83 ALA A CA 1
ATOM 674 C C . ALA A 1 83 ? 21.083 16.08 -0.635 1 98.89 83 ALA A C 1
ATOM 676 O O . ALA A 1 83 ? 20.269 16.648 -1.366 1 98.89 83 ALA A O 1
ATOM 677 N N . LEU A 1 84 ? 20.793 15.606 0.514 1 98.79 84 LEU A N 1
ATOM 678 C CA . LEU A 1 84 ? 19.564 15.923 1.234 1 98.79 84 LEU A CA 1
ATOM 679 C C . LEU A 1 84 ? 19.834 16.924 2.353 1 98.79 84 LEU A C 1
ATOM 681 O O . LEU A 1 84 ? 20.81 16.786 3.093 1 98.79 84 LEU A O 1
ATOM 685 N N . LEU A 1 85 ? 18.944 17.88 2.428 1 98.79 85 LEU A N 1
ATOM 686 C CA . LEU A 1 85 ? 19.126 18.966 3.384 1 98.79 85 LEU A CA 1
ATOM 687 C C . LEU A 1 85 ? 17.927 19.074 4.32 1 98.79 85 LEU A C 1
ATOM 689 O O . LEU A 1 85 ? 16.917 19.689 3.974 1 98.79 85 LEU A O 1
ATOM 693 N N . PRO A 1 86 ? 17.992 18.452 5.485 1 98.09 86 PRO A N 1
ATOM 694 C CA . PRO A 1 86 ? 17.017 18.727 6.543 1 98.09 86 PRO A CA 1
ATOM 695 C C . PRO A 1 86 ? 17.332 20.004 7.319 1 98.09 86 PRO A C 1
ATOM 697 O O . PRO A 1 86 ? 18.26 20.023 8.131 1 98.09 86 PRO A O 1
ATOM 700 N N . TRP A 1 87 ? 16.543 20.989 7.098 1 97.89 87 TRP A N 1
ATOM 701 C CA . TRP A 1 87 ? 16.782 22.314 7.66 1 97.89 87 TRP A CA 1
ATOM 702 C C . TRP A 1 87 ? 15.883 22.564 8.866 1 97.89 87 TRP A C 1
ATOM 704 O O . TRP A 1 87 ? 14.656 22.518 8.754 1 97.89 87 TRP A O 1
ATOM 714 N N . SER A 1 88 ? 16.495 22.79 10.035 1 97.03 88 SER A N 1
ATOM 715 C CA . SER A 1 88 ? 15.677 23.113 11.199 1 97.03 88 SER A CA 1
ATOM 716 C C . SER A 1 88 ? 16.528 23.672 12.335 1 97.03 88 SER A C 1
ATOM 718 O O . SER A 1 88 ? 17.758 23.602 12.288 1 97.03 88 SER A O 1
ATOM 720 N N . PRO A 1 89 ? 15.892 24.197 13.33 1 96.8 89 PRO A N 1
ATOM 721 C CA . PRO A 1 89 ? 16.608 24.622 14.535 1 96.8 89 PRO A CA 1
ATOM 722 C C . PRO A 1 89 ? 16.733 23.506 15.57 1 96.8 89 PRO A C 1
ATOM 724 O O . PRO A 1 89 ? 17.065 23.769 16.729 1 96.8 89 PRO A O 1
ATOM 727 N N . TYR A 1 90 ? 16.413 22.252 15.207 1 96.18 90 TYR A N 1
ATOM 728 C CA . TYR A 1 90 ? 16.222 21.183 16.181 1 96.18 90 TYR A CA 1
ATOM 729 C C . TYR A 1 90 ? 17.55 20.524 16.534 1 96.18 90 TYR A C 1
ATOM 731 O O . TYR A 1 90 ? 17.581 19.521 17.252 1 96.18 90 TYR A O 1
ATOM 739 N N . GLY A 1 91 ? 18.625 21.05 16.056 1 94.49 91 GLY A N 1
ATOM 740 C CA . GLY A 1 91 ? 19.916 20.428 16.303 1 94.49 91 GLY A CA 1
ATOM 741 C C . GLY A 1 91 ? 20.378 19.54 15.163 1 94.49 91 GLY A C 1
ATOM 742 O O . GLY A 1 91 ? 19.605 19.24 14.25 1 94.49 91 GLY A O 1
ATOM 743 N N . LYS A 1 92 ? 21.617 19.21 15.187 1 94.08 92 LYS A N 1
ATOM 744 C CA . LYS A 1 92 ? 22.19 18.29 14.209 1 94.08 92 LYS A CA 1
ATOM 745 C C . LYS A 1 92 ? 22.699 17.018 14.882 1 94.08 92 LYS A C 1
ATOM 747 O O . LYS A 1 92 ? 22.992 17.019 16.08 1 94.08 92 LYS A O 1
ATOM 752 N N . THR A 1 93 ? 22.702 15.892 14.252 1 92.66 93 THR A N 1
ATOM 753 C CA . THR A 1 93 ? 23.315 14.616 14.607 1 92.66 93 THR A CA 1
ATOM 754 C C . THR A 1 93 ? 22.759 14.1 15.932 1 92.66 93 THR A C 1
ATOM 756 O O . THR A 1 93 ? 23.521 13.766 16.842 1 92.66 93 THR A O 1
ATOM 759 N N . GLY A 1 94 ? 21.473 14.155 16.088 1 92.56 94 GLY A N 1
ATOM 760 C CA . GLY A 1 94 ? 20.798 13.57 17.235 1 92.56 94 GLY A CA 1
ATOM 761 C C . GLY A 1 94 ? 20.791 14.478 18.45 1 92.56 94 GLY A C 1
ATOM 762 O O . GLY A 1 94 ? 20.607 14.014 19.578 1 92.56 94 GLY A O 1
ATOM 763 N N . SER A 1 95 ? 21.073 15.699 18.292 1 93.3 95 SER A N 1
ATOM 764 C CA . SER A 1 95 ? 21.008 16.68 19.371 1 93.3 95 SER A CA 1
ATOM 765 C C . SER A 1 95 ? 19.68 17.43 19.356 1 93.3 95 SER A C 1
ATOM 767 O O . SER A 1 95 ? 18.894 17.292 18.416 1 93.3 95 SER A O 1
ATOM 769 N N . GLY A 1 96 ? 19.419 18.161 20.455 1 92.88 96 GLY A N 1
ATOM 770 C CA . GLY A 1 96 ? 18.21 18.964 20.548 1 92.88 96 GLY A CA 1
ATOM 771 C C . GLY A 1 96 ? 17.221 18.436 21.571 1 92.88 96 GLY A C 1
ATOM 772 O O . GLY A 1 96 ? 17.376 17.322 22.075 1 92.88 96 GLY A O 1
ATOM 773 N N . HIS A 1 97 ? 16.258 19.146 21.725 1 91.63 97 HIS A N 1
ATOM 774 C CA . HIS A 1 97 ? 15.306 18.885 22.799 1 91.63 97 HIS A CA 1
ATOM 775 C C . HIS A 1 97 ? 14.469 17.645 22.502 1 91.63 97 HIS A C 1
ATOM 777 O O . HIS A 1 97 ? 14.2 16.843 23.4 1 91.63 97 HIS A O 1
ATOM 783 N N . HIS A 1 98 ? 14.094 17.498 21.288 1 90.6 98 HIS A N 1
ATOM 784 C CA . HIS A 1 98 ? 13.186 16.413 20.932 1 90.6 98 HIS A CA 1
ATOM 785 C C . HIS A 1 98 ? 13.923 15.295 20.202 1 90.6 98 HIS A C 1
ATOM 787 O O . HIS A 1 98 ? 14.8 15.56 19.376 1 90.6 98 HIS A O 1
ATOM 793 N N . GLN A 1 99 ? 13.553 14.106 20.624 1 91.06 99 GLN A N 1
ATOM 794 C CA . GLN A 1 99 ? 13.931 12.889 19.913 1 91.06 99 GLN A CA 1
ATOM 795 C C . GLN A 1 99 ? 12.716 12.003 19.654 1 91.06 99 GLN A C 1
ATOM 797 O O . GLN A 1 99 ? 11.865 11.836 20.53 1 91.06 99 GLN A O 1
ATOM 802 N N . THR A 1 100 ? 12.607 11.458 18.489 1 90.41 100 THR A N 1
ATOM 803 C CA . THR A 1 100 ? 11.457 10.65 18.099 1 90.41 100 THR A CA 1
ATOM 804 C C . THR A 1 100 ? 11.237 9.509 19.089 1 90.41 100 THR A C 1
ATOM 806 O O . THR A 1 100 ? 10.1 9.214 19.461 1 90.41 100 THR A O 1
ATOM 809 N N . THR A 1 101 ? 12.272 8.944 19.568 1 84.94 101 THR A N 1
ATOM 810 C CA . THR A 1 101 ? 12.195 7.739 20.387 1 84.94 101 THR A CA 1
ATOM 811 C C . THR A 1 101 ? 11.76 8.08 21.81 1 84.94 101 THR A C 1
ATOM 813 O O . THR A 1 101 ? 11.555 7.185 22.633 1 84.94 101 THR A O 1
ATOM 816 N N . ASN A 1 102 ? 11.598 9.373 22.099 1 87.07 102 ASN A N 1
ATOM 817 C CA . ASN A 1 102 ? 11.09 9.798 23.399 1 87.07 102 ASN A CA 1
ATOM 818 C C . ASN A 1 102 ? 9.578 9.618 23.496 1 87.07 102 ASN A C 1
ATOM 820 O O . ASN A 1 102 ? 9.009 9.686 24.588 1 87.07 102 ASN A O 1
ATOM 824 N N . PHE A 1 103 ? 8.995 9.349 22.457 1 89.89 103 PHE A N 1
ATOM 825 C CA . PHE A 1 103 ? 7.543 9.216 22.431 1 89.89 103 PHE A CA 1
ATOM 826 C C . PHE A 1 103 ? 7.132 7.749 22.477 1 89.89 103 PHE A C 1
ATOM 828 O O . PHE A 1 103 ? 7.403 6.994 21.542 1 89.89 103 PHE A O 1
ATOM 835 N N . LYS A 1 104 ? 6.431 7.409 23.432 1 88.34 104 LYS A N 1
ATOM 836 C CA . LYS A 1 104 ? 6.189 6.023 23.819 1 88.34 104 LYS A CA 1
ATOM 837 C C . LYS A 1 104 ? 5.236 5.338 22.844 1 88.34 104 LYS A C 1
ATOM 839 O O . LYS A 1 104 ? 5.335 4.131 22.615 1 88.34 104 LYS A O 1
ATOM 844 N N . TRP A 1 105 ? 4.322 6.032 22.223 1 92.47 105 TRP A N 1
ATOM 845 C CA . TRP A 1 105 ? 3.225 5.397 21.501 1 92.47 105 TRP A CA 1
ATOM 846 C C . TRP A 1 105 ? 3.331 5.667 20.003 1 92.47 105 TRP A C 1
ATOM 848 O O . TRP A 1 105 ? 2.322 5.677 19.295 1 92.47 105 TRP A O 1
ATOM 858 N N . LEU A 1 106 ? 4.531 5.864 19.479 1 93.08 106 LEU A N 1
ATOM 859 C CA . LEU A 1 106 ? 4.722 6.276 18.092 1 93.08 106 LEU A CA 1
ATOM 860 C C . LEU A 1 106 ? 4.957 5.067 17.193 1 93.08 106 LEU A C 1
ATOM 862 O O . LEU A 1 106 ? 4.932 5.186 15.966 1 93.08 106 LEU A O 1
ATOM 866 N N . GLY A 1 107 ? 5.199 3.898 17.796 1 91.76 107 GLY A N 1
ATOM 867 C CA . GLY A 1 107 ? 5.437 2.699 17.008 1 91.76 107 GLY A CA 1
ATOM 868 C C . GLY A 1 107 ? 6.784 2.702 16.309 1 91.76 107 GLY A C 1
ATOM 869 O O . GLY A 1 107 ? 6.98 1.985 15.326 1 91.76 107 GLY A O 1
ATOM 870 N N . VAL A 1 108 ? 7.742 3.546 16.713 1 93.35 108 VAL A N 1
ATOM 871 C CA . VAL A 1 108 ? 9.11 3.609 16.209 1 93.35 108 VAL A CA 1
ATOM 872 C C . VAL A 1 108 ? 10.085 3.196 17.309 1 93.35 108 VAL A C 1
ATOM 874 O O . VAL A 1 108 ? 10.447 4.009 18.163 1 93.35 108 VAL A O 1
ATOM 877 N N . PRO A 1 109 ? 10.482 1.981 17.316 1 90.57 109 PRO A N 1
ATOM 878 C CA . PRO A 1 109 ? 11.396 1.558 18.38 1 90.57 109 PRO A CA 1
ATOM 879 C C . PRO A 1 109 ? 12.781 2.187 18.252 1 90.57 109 PRO A C 1
ATOM 881 O O . PRO A 1 109 ? 13.191 2.568 17.152 1 90.57 109 PRO A O 1
ATOM 884 N N . LYS A 1 110 ? 13.476 2.247 19.302 1 92.17 110 LYS A N 1
ATOM 885 C CA . LYS A 1 110 ? 14.821 2.811 19.369 1 92.17 110 LYS A CA 1
ATOM 886 C C . LYS A 1 110 ? 15.771 2.08 18.424 1 92.17 110 LYS A C 1
ATOM 888 O O . LYS A 1 110 ? 16.637 2.7 17.804 1 92.17 110 LYS A O 1
ATOM 893 N N . SER A 1 111 ? 15.473 0.825 18.211 1 92.04 111 SER A N 1
ATOM 894 C CA . SER A 1 111 ? 16.337 -0.034 17.408 1 92.04 111 SER A CA 1
ATOM 895 C C . SER A 1 111 ? 16.153 0.233 15.918 1 92.04 111 SER A C 1
ATOM 897 O O . SER A 1 111 ? 16.92 -0.268 15.093 1 92.04 111 SER A O 1
ATOM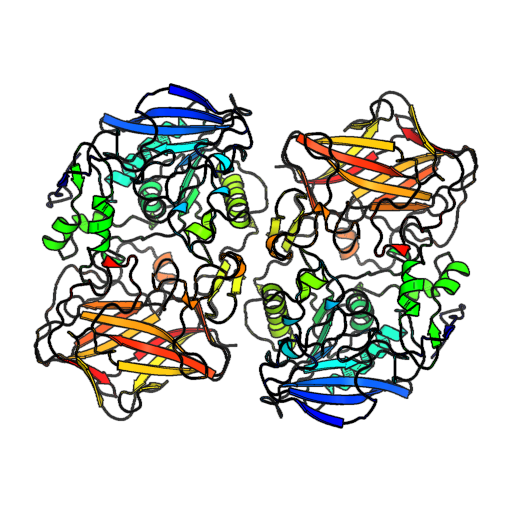 899 N N . SER A 1 112 ? 15.207 1.081 15.602 1 91.62 112 SER A N 1
ATOM 900 C CA . SER A 1 112 ? 14.949 1.348 14.191 1 91.62 112 SER A CA 1
ATOM 901 C C . SER A 1 112 ? 15.713 2.579 13.712 1 91.62 112 SER A C 1
ATOM 903 O O . SER A 1 112 ? 15.729 2.88 12.517 1 91.62 112 SER A O 1
ATOM 905 N N . LEU A 1 113 ? 16.429 3.284 14.627 1 96.22 113 LEU A N 1
ATOM 906 C CA . LEU A 1 113 ? 17.113 4.523 14.275 1 96.22 113 LEU A CA 1
ATOM 907 C C . LEU A 1 113 ? 18.548 4.517 14.793 1 96.22 113 LEU A C 1
ATOM 909 O O . LEU A 1 113 ? 18.822 3.982 15.869 1 96.22 113 LEU A O 1
ATOM 913 N N . SER A 1 114 ? 19.425 5.209 14.114 1 97.22 114 SER A N 1
ATOM 914 C CA . SER A 1 114 ? 20.833 5.265 14.495 1 97.22 114 SER A CA 1
ATOM 915 C C . SER A 1 114 ? 21.067 6.295 15.595 1 97.22 114 SER A C 1
ATOM 917 O O . SER A 1 114 ? 22.068 6.228 16.311 1 97.22 114 SER A O 1
ATOM 919 N N . GLY A 1 115 ? 20.232 7.247 15.664 1 96.33 115 GLY A N 1
ATOM 920 C CA . GLY A 1 115 ? 20.427 8.343 16.599 1 96.33 115 GLY A CA 1
ATOM 921 C C . GLY A 1 115 ? 21.236 9.487 16.018 1 96.33 115 GLY A C 1
ATOM 922 O O . GLY A 1 115 ? 21.522 10.467 16.71 1 96.33 115 GLY A O 1
ATOM 923 N N . LEU A 1 116 ? 21.554 9.42 14.74 1 97.47 116 LEU A N 1
ATOM 924 C CA . LEU A 1 116 ? 22.346 10.46 14.092 1 97.47 116 LEU A CA 1
ATOM 925 C C . LEU A 1 116 ? 21.449 11.427 13.326 1 97.47 116 LEU A C 1
ATOM 927 O O . LEU A 1 116 ? 21.926 12.433 12.794 1 97.47 116 LEU A O 1
ATOM 931 N N . GLU A 1 117 ? 20.2 11.079 13.295 1 96.73 117 GLU A N 1
ATOM 932 C CA . GLU A 1 117 ? 19.261 11.917 12.556 1 96.73 117 GLU A CA 1
ATOM 933 C C . GLU A 1 117 ? 18.876 13.156 13.36 1 96.73 117 GLU A C 1
ATOM 935 O O . GLU A 1 117 ? 18.794 13.103 14.589 1 96.73 117 GLU A O 1
ATOM 940 N N . LYS A 1 118 ? 18.68 14.228 12.578 1 95.34 118 LYS A N 1
ATOM 941 C CA . LYS A 1 118 ? 17.959 15.382 13.107 1 95.34 118 LYS A CA 1
ATOM 942 C C . LYS A 1 118 ? 16.502 15.033 13.4 1 95.34 118 LYS A C 1
ATOM 944 O O . LYS A 1 118 ? 15.883 14.262 12.664 1 95.34 118 LYS A O 1
ATOM 949 N N . PHE A 1 119 ? 15.985 15.602 14.538 1 95.75 119 PHE A N 1
ATOM 950 C CA . PHE A 1 119 ? 14.573 15.401 14.845 1 95.75 119 PHE A CA 1
ATOM 951 C C . PHE A 1 119 ? 13.705 15.734 13.637 1 95.75 119 PHE A C 1
ATOM 953 O O . PHE A 1 119 ? 13.859 16.795 13.028 1 95.75 119 PHE A O 1
ATOM 960 N N . GLU A 1 120 ? 12.777 14.744 13.165 1 95.39 120 GLU A N 1
ATOM 961 C CA . GLU A 1 120 ? 11.79 14.882 12.098 1 95.39 120 GLU A CA 1
ATOM 962 C C . GLU A 1 120 ? 12.451 14.822 10.723 1 95.39 120 GLU A C 1
ATOM 964 O O . GLU A 1 120 ? 11.89 15.303 9.737 1 95.39 120 GLU A O 1
ATOM 969 N N . ALA A 1 121 ? 13.703 14.223 10.661 1 96.55 121 ALA A N 1
ATOM 970 C CA . ALA A 1 121 ? 14.483 14.177 9.427 1 96.55 121 ALA A CA 1
ATOM 971 C C . ALA A 1 121 ? 14.879 12.744 9.082 1 96.55 121 ALA A C 1
ATOM 973 O O . ALA A 1 121 ? 14.776 11.846 9.92 1 96.55 121 ALA A O 1
ATOM 974 N N . PRO A 1 122 ? 15.338 12.543 7.852 1 96.24 122 PRO A N 1
ATOM 975 C CA . PRO A 1 122 ? 15.868 11.227 7.489 1 96.24 122 PRO A CA 1
ATOM 976 C C . PRO A 1 122 ? 17.094 10.837 8.312 1 96.24 122 PRO A C 1
ATOM 978 O O . PRO A 1 122 ? 17.885 11.703 8.697 1 96.24 122 PRO A O 1
ATOM 981 N N . ASP A 1 123 ? 17.237 9.586 8.561 1 97.69 123 ASP A N 1
ATOM 982 C CA . ASP A 1 123 ? 18.373 9.029 9.289 1 97.69 123 ASP A CA 1
ATOM 983 C C . ASP A 1 123 ? 19.564 8.806 8.36 1 97.69 123 ASP A C 1
ATOM 985 O O . ASP A 1 123 ? 19.466 8.058 7.384 1 97.69 123 ASP A O 1
ATOM 989 N N . PRO A 1 124 ? 20.727 9.409 8.647 1 97.9 124 PRO A N 1
ATOM 990 C CA . PRO A 1 124 ? 21.908 9.185 7.809 1 97.9 124 PRO A CA 1
ATOM 991 C C . PRO A 1 124 ? 22.228 7.703 7.626 1 97.9 124 PRO A C 1
ATOM 993 O O . PRO A 1 124 ? 22.686 7.295 6.556 1 97.9 124 PRO A O 1
ATOM 996 N N . ALA A 1 125 ? 21.994 6.912 8.625 1 97.38 125 ALA A N 1
ATOM 997 C CA . ALA A 1 125 ? 22.302 5.486 8.564 1 97.38 125 ALA A CA 1
ATOM 998 C C . ALA A 1 125 ? 21.429 4.781 7.529 1 97.38 125 ALA A C 1
ATOM 1000 O O . ALA A 1 125 ? 21.769 3.693 7.059 1 97.38 125 ALA A O 1
ATOM 1001 N N . GLU A 1 126 ? 20.308 5.361 7.227 1 96.45 126 GLU A N 1
ATOM 1002 C CA . GLU A 1 126 ? 19.412 4.837 6.2 1 96.45 126 GLU A CA 1
ATOM 1003 C C . GLU A 1 126 ? 19.761 5.399 4.825 1 96.45 126 GLU A C 1
ATOM 1005 O O . GLU A 1 126 ? 19.793 4.662 3.837 1 96.45 126 GLU A O 1
ATOM 1010 N N . TRP A 1 127 ? 20.182 6.601 4.699 1 97.66 127 TRP A N 1
ATOM 1011 C CA . TRP A 1 127 ? 20.172 7.292 3.414 1 97.66 127 TRP A CA 1
ATOM 1012 C C . TRP A 1 127 ? 21.573 7.349 2.816 1 97.66 127 TRP A C 1
ATOM 1014 O O . TRP A 1 127 ? 21.732 7.42 1.595 1 97.66 127 TRP A O 1
ATOM 1024 N N . CYS A 1 128 ? 22.616 7.33 3.637 1 97.77 128 CYS A N 1
ATOM 1025 C CA . CYS A 1 128 ? 23.964 7.291 3.078 1 97.77 128 CYS A CA 1
ATOM 1026 C C . CYS A 1 128 ? 24.19 6.007 2.29 1 97.77 128 CYS A C 1
ATOM 1028 O O . CYS A 1 128 ? 24.663 6.047 1.152 1 97.77 128 CYS A O 1
ATOM 1030 N N . PRO A 1 129 ? 23.775 4.86 2.914 1 94.54 129 PRO A N 1
ATOM 1031 C CA . PRO A 1 129 ? 23.913 3.629 2.132 1 94.54 129 PRO A CA 1
ATOM 1032 C C . PRO A 1 129 ? 23.126 3.67 0.824 1 94.54 129 PRO A C 1
ATOM 1034 O O . PRO A 1 129 ? 23.417 2.905 -0.1 1 94.54 129 PRO A O 1
ATOM 1037 N N . ARG A 1 130 ? 22.167 4.558 0.73 1 94.42 130 ARG A N 1
ATOM 1038 C CA . ARG A 1 130 ? 21.35 4.689 -0.472 1 94.42 130 ARG A CA 1
ATOM 1039 C C . ARG A 1 130 ? 22.017 5.608 -1.49 1 94.42 130 ARG A C 1
ATOM 1041 O O . ARG A 1 130 ? 21.467 5.856 -2.565 1 94.42 130 ARG A O 1
ATOM 1048 N N . GLY A 1 131 ? 23.133 6.189 -1.14 1 95.95 131 GLY A N 1
ATOM 1049 C CA . GLY A 1 131 ? 23.906 6.97 -2.093 1 95.95 131 GLY A CA 1
ATOM 1050 C C . GLY A 1 131 ? 23.671 8.463 -1.971 1 95.95 131 GLY A C 1
ATOM 1051 O O . GLY A 1 131 ? 23.91 9.214 -2.92 1 95.95 131 GLY A O 1
ATOM 1052 N N . TYR A 1 132 ? 23.201 8.866 -0.83 1 98.31 132 TYR A N 1
ATOM 1053 C CA . TYR A 1 132 ? 22.95 10.288 -0.62 1 98.31 132 TYR A CA 1
ATOM 1054 C C . TYR A 1 132 ? 23.873 10.851 0.455 1 98.31 132 TYR A C 1
ATOM 1056 O O . TYR A 1 132 ? 24.282 10.132 1.37 1 98.31 132 TYR A O 1
ATOM 1064 N N . VAL A 1 133 ? 24.182 12.094 0.305 1 98.76 133 VAL A N 1
ATOM 1065 C CA . VAL A 1 133 ? 24.841 12.861 1.357 1 98.76 133 VAL A CA 1
ATOM 1066 C C . VAL A 1 133 ? 23.794 13.563 2.218 1 98.76 133 VAL A C 1
ATOM 1068 O O . VAL A 1 133 ? 22.845 14.153 1.696 1 98.76 133 VAL A O 1
ATOM 1071 N N . LEU A 1 134 ? 23.916 13.405 3.484 1 98.65 134 LEU A N 1
ATOM 1072 C CA . LEU A 1 134 ? 23.03 14.136 4.384 1 98.65 134 LEU A CA 1
ATOM 1073 C C . LEU A 1 134 ? 23.755 15.32 5.017 1 98.65 134 LEU A C 1
ATOM 1075 O O . LEU A 1 134 ? 24.781 15.144 5.677 1 98.65 134 LEU A O 1
ATOM 1079 N N . VAL A 1 135 ? 23.275 16.51 4.764 1 98.81 135 VAL A N 1
ATOM 1080 C CA . VAL A 1 135 ? 23.816 17.738 5.338 1 98.81 135 VAL A CA 1
ATOM 1081 C C . VAL A 1 135 ? 22.852 18.286 6.389 1 98.81 135 VAL A C 1
ATOM 1083 O O . VAL A 1 135 ? 21.753 18.737 6.057 1 98.81 135 VAL A O 1
ATOM 1086 N N . GLN A 1 136 ? 23.298 18.241 7.62 1 98.43 136 GLN A N 1
ATOM 1087 C CA . GLN A 1 136 ? 22.449 18.653 8.734 1 98.43 136 GLN A CA 1
ATOM 1088 C C . GLN A 1 136 ? 22.982 19.922 9.391 1 98.43 136 GLN A C 1
ATOM 1090 O O . GLN A 1 136 ? 23.766 19.854 10.341 1 98.43 136 GLN A O 1
ATOM 1095 N N . PRO A 1 137 ? 22.521 21.025 8.984 1 98.37 137 PRO A N 1
ATOM 1096 C CA . PRO A 1 137 ? 22.984 22.259 9.623 1 98.37 137 PRO A CA 1
ATOM 1097 C C . PRO A 1 137 ? 22.178 22.617 10.869 1 98.37 137 PRO A C 1
ATOM 1099 O O . PRO A 1 137 ? 20.999 22.267 10.968 1 98.37 137 PRO A O 1
ATOM 1102 N N . ASP A 1 138 ? 22.847 23.207 11.782 1 97.85 138 ASP A N 1
ATOM 1103 C CA . ASP A 1 138 ? 22.148 24.07 12.729 1 97.85 138 ASP A CA 1
ATOM 1104 C C . ASP A 1 138 ? 21.778 25.405 12.086 1 97.85 138 ASP A C 1
ATOM 1106 O O . ASP A 1 138 ? 22.656 26.179 11.701 1 97.85 138 ASP A O 1
ATOM 1110 N N . ALA A 1 139 ? 20.555 25.645 11.961 1 97.83 139 ALA A N 1
ATOM 1111 C CA . ALA A 1 139 ? 20.11 26.898 11.355 1 97.83 139 ALA A CA 1
ATOM 1112 C C . ALA A 1 139 ? 20.685 28.101 12.097 1 97.83 139 ALA A C 1
ATOM 1114 O O . ALA A 1 139 ? 21.266 27.954 13.175 1 97.83 139 ALA A O 1
ATOM 1115 N N . ARG A 1 140 ? 20.588 29.245 11.47 1 97.9 140 ARG A N 1
ATOM 1116 C CA . ARG A 1 140 ? 21.135 30.484 12.015 1 97.9 140 ARG A CA 1
ATOM 1117 C C . ARG A 1 140 ? 20.82 30.614 13.501 1 97.9 140 ARG A C 1
ATOM 1119 O O . ARG A 1 140 ? 19.673 30.436 13.916 1 97.9 140 ARG A O 1
ATOM 1126 N N . GLY A 1 141 ? 21.861 30.866 14.296 1 97.4 141 GLY A N 1
ATOM 1127 C CA . GLY A 1 141 ? 21.696 31.176 15.707 1 97.4 141 GLY A CA 1
ATOM 1128 C C . GLY A 1 141 ? 21.563 29.94 16.577 1 97.4 141 GLY A C 1
ATOM 1129 O O . GLY A 1 141 ? 21.608 30.032 17.806 1 97.4 141 GLY A O 1
ATOM 1130 N N . CYS A 1 142 ? 21.394 28.768 16.015 1 97.27 142 CYS A N 1
ATOM 1131 C CA . CYS A 1 142 ? 21.193 27.542 16.78 1 97.27 142 CYS A CA 1
ATOM 1132 C C . CYS A 1 142 ? 22.528 26.911 17.158 1 97.27 142 CYS A C 1
ATOM 1134 O O . CYS A 1 142 ? 23.436 26.825 16.33 1 97.27 142 CYS A O 1
ATOM 1136 N N . PHE A 1 143 ? 22.622 26.541 18.419 1 96.8 143 PHE A N 1
ATOM 1137 C CA . PHE A 1 143 ? 23.833 25.931 18.957 1 96.8 143 PHE A CA 1
ATOM 1138 C C . PHE A 1 143 ? 25.057 26.78 18.632 1 96.8 143 PHE A C 1
ATOM 1140 O O . PHE A 1 143 ? 25.124 27.951 19.009 1 96.8 143 PHE A O 1
ATOM 1147 N N . ASN A 1 144 ? 26.033 26.209 17.845 1 96.9 144 ASN A N 1
ATOM 1148 C CA . ASN A 1 144 ? 27.276 26.934 17.608 1 96.9 144 ASN A CA 1
ATOM 1149 C C . ASN A 1 144 ? 27.234 27.702 16.29 1 96.9 144 ASN A C 1
ATOM 1151 O O . ASN A 1 144 ? 28.242 28.27 15.865 1 96.9 144 ASN A O 1
ATOM 1155 N N . SER A 1 145 ? 26.116 27.697 15.555 1 98.06 145 SER A N 1
ATOM 1156 C CA . SER A 1 145 ? 25.941 28.569 14.398 1 98.06 145 SER A CA 1
ATOM 1157 C C . SER A 1 145 ? 25.803 30.028 14.82 1 98.06 145 SER A C 1
ATOM 1159 O O . SER A 1 145 ? 25.171 30.329 15.835 1 98.06 145 SER A O 1
ATOM 1161 N N . GLU A 1 146 ? 26.329 30.913 14.015 1 98.01 146 GLU A N 1
ATOM 1162 C CA . GLU A 1 146 ? 26.333 32.338 14.333 1 98.01 146 GLU A CA 1
ATOM 1163 C C . GLU A 1 146 ? 24.981 32.976 14.028 1 98.01 146 GLU A C 1
ATOM 1165 O O . GLU A 1 146 ? 24.159 32.391 13.319 1 98.01 146 GLU A O 1
ATOM 1170 N N . GLY A 1 147 ? 24.823 34.164 14.626 1 96.87 147 GLY A N 1
ATOM 1171 C CA . GLY A 1 147 ? 23.615 34.934 14.372 1 96.87 147 GLY A CA 1
ATOM 1172 C C . GLY A 1 147 ? 22.529 34.698 15.403 1 96.87 147 GLY A C 1
ATOM 1173 O O . GLY A 1 147 ? 22.805 34.22 16.506 1 96.87 147 GLY A O 1
ATOM 1174 N N . ASP A 1 148 ? 21.35 35.176 15.131 1 96.99 148 ASP A N 1
ATOM 1175 C CA . ASP A 1 148 ? 20.164 35.026 15.968 1 96.99 148 ASP A CA 1
ATOM 1176 C C . ASP A 1 148 ? 19.117 34.15 15.283 1 96.99 148 ASP A C 1
ATOM 1178 O O . ASP A 1 148 ? 18.968 34.192 14.06 1 96.99 148 ASP A O 1
ATOM 1182 N N . ILE A 1 149 ? 18.45 33.37 16.082 1 97.07 149 ILE A N 1
ATOM 1183 C CA . ILE A 1 149 ? 17.459 32.449 15.536 1 97.07 149 ILE A CA 1
ATOM 1184 C C . ILE A 1 149 ? 16.289 33.237 14.951 1 97.07 149 ILE A C 1
ATOM 1186 O O . ILE A 1 149 ? 15.702 34.083 15.628 1 97.07 149 ILE A O 1
ATOM 1190 N N . ALA A 1 150 ? 16.006 33.009 13.702 1 95 150 ALA A N 1
ATOM 1191 C CA . ALA A 1 150 ? 14.853 33.603 13.031 1 95 150 ALA A CA 1
ATOM 1192 C C . ALA A 1 150 ? 13.703 32.604 12.928 1 95 150 ALA A C 1
ATOM 1194 O O . ALA A 1 150 ? 13.927 31.392 12.904 1 95 150 ALA A O 1
ATOM 1195 N N . VAL A 1 151 ? 12.536 33.133 12.893 1 96.07 151 VAL A N 1
ATOM 1196 C CA . VAL A 1 151 ? 11.356 32.294 12.709 1 96.07 151 VAL A CA 1
ATOM 1197 C C . VAL A 1 151 ? 10.747 32.553 11.333 1 96.07 151 VAL A C 1
ATOM 1199 O O . VAL A 1 151 ? 10.106 33.584 11.115 1 96.07 151 VAL A O 1
ATOM 1202 N N . PHE A 1 152 ? 10.914 31.598 10.438 1 96.44 152 PHE A N 1
ATOM 1203 C CA . PHE A 1 152 ? 10.396 31.612 9.075 1 96.44 152 PHE A CA 1
ATOM 1204 C C . PHE A 1 152 ? 10.657 32.958 8.411 1 96.44 152 PHE A C 1
ATOM 1206 O O . PHE A 1 152 ? 11.283 33.839 9.005 1 96.44 152 PHE A O 1
ATOM 1213 N N . GLY A 1 153 ? 10.306 33.049 7.125 1 95.88 153 GLY A N 1
ATOM 1214 C CA . GLY A 1 153 ? 10.377 34.303 6.393 1 95.88 153 GLY A CA 1
ATOM 1215 C C . GLY A 1 153 ? 11.548 34.368 5.431 1 95.88 153 GLY A C 1
ATOM 1216 O O . GLY A 1 153 ? 12.143 33.341 5.098 1 95.88 153 GLY A O 1
ATOM 1217 N N . THR A 1 154 ? 11.799 35.541 5.041 1 95.2 154 THR A N 1
ATOM 1218 C CA . THR A 1 154 ? 12.808 35.83 4.029 1 95.2 154 THR A CA 1
ATOM 1219 C C . THR A 1 154 ? 14.186 35.364 4.49 1 95.2 154 THR A C 1
ATOM 1221 O O . THR A 1 154 ? 14.978 34.863 3.689 1 95.2 154 THR A O 1
ATOM 1224 N N . GLN A 1 155 ? 14.459 35.545 5.777 1 95.38 155 GLN A N 1
ATOM 1225 C CA . GLN A 1 155 ? 15.764 35.156 6.302 1 95.38 155 GLN A CA 1
ATOM 1226 C C . GLN A 1 155 ? 16.006 33.66 6.121 1 95.38 155 GLN A C 1
ATOM 1228 O O . GLN A 1 155 ? 17.078 33.249 5.672 1 95.38 155 GLN A O 1
ATOM 1233 N N . GLU A 1 156 ? 15.021 32.848 6.473 1 95.29 156 GLU A N 1
ATOM 1234 C CA . GLU A 1 156 ? 15.14 31.404 6.293 1 95.29 156 GLU A CA 1
ATOM 1235 C C . GLU A 1 156 ? 15.35 31.047 4.825 1 95.29 156 GLU A C 1
ATOM 1237 O O . GLU A 1 156 ? 16.151 30.166 4.503 1 95.29 156 GLU A O 1
ATOM 1242 N N . GLY A 1 157 ? 14.546 31.718 3.976 1 97.68 157 GLY A N 1
ATOM 1243 C CA . GLY A 1 157 ? 14.678 31.476 2.548 1 97.68 157 GLY A CA 1
ATOM 1244 C C . GLY A 1 157 ? 16.074 31.752 2.022 1 97.68 157 GLY A C 1
ATOM 1245 O O . GLY A 1 157 ? 16.651 30.925 1.314 1 97.68 157 GLY A O 1
ATOM 1246 N N . ARG A 1 158 ? 16.623 32.839 2.404 1 97.6 158 ARG A N 1
ATOM 1247 C CA . ARG A 1 158 ? 17.929 33.262 1.911 1 97.6 158 ARG A CA 1
ATOM 1248 C C . ARG A 1 158 ? 19.041 32.393 2.492 1 97.6 158 ARG A C 1
ATOM 1250 O O . ARG A 1 158 ? 19.993 32.044 1.791 1 97.6 158 ARG A O 1
ATOM 1257 N N . ASP A 1 159 ? 18.904 32.103 3.796 1 98.53 159 ASP A N 1
ATOM 1258 C CA . ASP A 1 159 ? 19.893 31.228 4.418 1 98.53 159 ASP A CA 1
ATOM 1259 C C . ASP A 1 159 ? 19.902 29.851 3.757 1 98.53 159 ASP A C 1
ATOM 1261 O O . ASP A 1 159 ? 20.966 29.274 3.527 1 98.53 159 ASP A O 1
ATOM 1265 N N . GLY A 1 160 ? 18.672 29.352 3.523 1 98.75 160 GLY A N 1
ATOM 1266 C CA . GLY A 1 160 ? 18.58 28.076 2.831 1 98.75 160 GLY A CA 1
ATOM 1267 C C . GLY A 1 160 ? 19.158 28.116 1.429 1 98.75 160 GLY A C 1
ATOM 1268 O O . GLY A 1 160 ? 19.834 27.176 1.003 1 98.75 160 GLY A O 1
ATOM 1269 N N . TYR A 1 161 ? 18.856 29.202 0.667 1 98.72 161 TYR A N 1
ATOM 1270 C CA . TYR A 1 161 ? 19.434 29.399 -0.658 1 98.72 161 TYR A CA 1
ATOM 1271 C C . TYR A 1 161 ? 20.954 29.314 -0.607 1 98.72 161 TYR A C 1
ATOM 1273 O O . TYR A 1 161 ? 21.567 28.568 -1.374 1 98.72 161 TYR A O 1
ATOM 1281 N N . ASP A 1 162 ? 21.572 30.065 0.303 1 98.86 162 ASP A N 1
ATOM 1282 C CA . ASP A 1 162 ? 23.026 30.112 0.417 1 98.86 162 ASP A CA 1
ATOM 1283 C C . ASP A 1 162 ? 23.595 28.736 0.756 1 98.86 162 ASP A C 1
ATOM 1285 O O . ASP A 1 162 ? 24.641 28.345 0.232 1 98.86 162 ASP A O 1
ATOM 1289 N N . THR A 1 163 ? 22.918 28.042 1.623 1 98.91 163 THR A N 1
ATOM 1290 C CA . THR A 1 163 ? 23.38 26.723 2.041 1 98.91 163 THR A CA 1
ATOM 1291 C C . THR A 1 163 ? 23.34 25.741 0.875 1 98.91 163 THR A C 1
ATOM 1293 O O . THR A 1 163 ? 24.281 24.97 0.672 1 98.91 163 THR A O 1
ATOM 1296 N N . ILE A 1 164 ? 22.246 25.773 0.13 1 98.92 164 ILE A N 1
ATOM 1297 C CA . ILE A 1 164 ? 22.102 24.887 -1.02 1 98.92 164 ILE A CA 1
ATOM 1298 C C . ILE A 1 164 ? 23.218 25.163 -2.026 1 98.92 164 ILE A C 1
ATOM 1300 O O . ILE A 1 164 ? 23.842 24.232 -2.541 1 98.92 164 ILE A O 1
ATOM 1304 N N . GLU A 1 165 ? 23.47 26.422 -2.3 1 98.83 165 GLU A N 1
ATOM 1305 C CA . GLU A 1 165 ? 24.51 26.77 -3.263 1 98.83 165 GLU A CA 1
ATOM 1306 C C . GLU A 1 165 ? 25.895 26.401 -2.738 1 98.83 165 GLU A C 1
ATOM 1308 O O . GLU A 1 165 ? 26.773 26.01 -3.509 1 98.83 165 GLU A O 1
ATOM 1313 N N . TRP A 1 166 ? 26.128 26.551 -1.459 1 98.9 166 TRP A N 1
ATOM 1314 C CA . TRP A 1 166 ? 27.38 26.087 -0.873 1 98.9 166 TRP A CA 1
ATOM 1315 C C . TRP A 1 166 ? 27.548 24.584 -1.065 1 98.9 166 TRP A C 1
ATOM 1317 O O . TRP A 1 166 ? 28.626 24.116 -1.439 1 98.9 166 TRP A O 1
ATOM 1327 N N . ILE A 1 167 ? 26.48 23.813 -0.784 1 98.92 167 ILE A N 1
ATOM 1328 C CA . ILE A 1 167 ? 26.506 22.362 -0.931 1 98.92 167 ILE A CA 1
ATOM 1329 C C . ILE A 1 167 ? 26.875 21.995 -2.367 1 98.92 167 ILE A C 1
ATOM 1331 O O . ILE A 1 167 ? 27.717 21.123 -2.594 1 98.92 167 ILE A O 1
ATOM 1335 N N . ALA A 1 168 ? 26.25 22.69 -3.295 1 98.7 168 ALA A N 1
ATOM 1336 C CA . ALA A 1 168 ? 26.42 22.381 -4.713 1 98.7 168 ALA A CA 1
ATOM 1337 C C . ALA A 1 168 ? 27.868 22.586 -5.149 1 98.7 168 ALA A C 1
ATOM 1339 O O . ALA A 1 168 ? 28.305 22.022 -6.155 1 98.7 168 ALA A O 1
ATOM 1340 N N . GLU A 1 169 ? 28.661 23.374 -4.39 1 98.34 169 GLU A N 1
ATOM 1341 C CA . GLU A 1 169 ? 30.041 23.69 -4.746 1 98.34 169 GLU A CA 1
ATOM 1342 C C . GLU A 1 169 ? 31.014 22.695 -4.119 1 98.34 169 GLU A C 1
ATOM 1344 O O . GLU A 1 169 ? 32.206 22.702 -4.434 1 98.34 169 GLU A O 1
ATOM 1349 N N . GLN A 1 170 ? 30.523 21.876 -3.24 1 98.62 170 GLN A N 1
ATOM 1350 C CA . GLN A 1 170 ? 31.411 20.912 -2.599 1 98.62 170 GLN A CA 1
ATOM 1351 C C . GLN A 1 170 ? 31.87 19.844 -3.587 1 98.62 170 GLN A C 1
ATOM 1353 O O . GLN A 1 170 ? 31.12 19.461 -4.488 1 98.62 170 GLN A O 1
ATOM 1358 N N . PRO A 1 171 ? 33.063 19.315 -3.367 1 97.89 171 PRO A N 1
ATOM 1359 C CA . PRO A 1 171 ? 33.596 18.347 -4.328 1 97.89 171 PRO A CA 1
ATOM 1360 C C . PRO A 1 171 ? 32.815 17.035 -4.34 1 97.89 171 PRO A C 1
ATOM 1362 O O . PRO A 1 171 ? 32.87 16.288 -5.321 1 97.89 171 PRO A O 1
ATOM 1365 N N . TRP A 1 172 ? 32.094 16.773 -3.303 1 98.26 172 TRP A N 1
ATOM 1366 C CA . TRP A 1 172 ? 31.382 15.505 -3.185 1 98.26 172 TRP A CA 1
ATOM 1367 C C . TRP A 1 172 ? 29.962 15.625 -3.728 1 98.26 172 TRP A C 1
ATOM 1369 O O . TRP A 1 172 ? 29.242 14.629 -3.827 1 98.26 172 TRP A O 1
ATOM 1379 N N . CYS A 1 173 ? 29.493 16.757 -4.086 1 98.7 173 CYS A N 1
ATOM 1380 C CA . CYS A 1 173 ? 28.117 16.948 -4.53 1 98.7 173 CYS A CA 1
ATOM 1381 C C . CYS A 1 173 ? 28.023 16.906 -6.05 1 98.7 173 CYS A C 1
ATOM 1383 O O . CYS A 1 173 ? 28.893 17.434 -6.745 1 98.7 173 CYS A O 1
ATOM 1385 N N . ASN A 1 174 ? 26.951 16.333 -6.585 1 98.66 174 ASN A N 1
ATOM 1386 C CA . ASN A 1 174 ? 26.704 16.283 -8.022 1 98.66 174 ASN A CA 1
ATOM 1387 C C . ASN A 1 174 ? 25.874 17.475 -8.491 1 98.66 174 ASN A C 1
ATOM 1389 O O . ASN A 1 174 ? 25.227 17.413 -9.537 1 98.66 174 ASN A O 1
ATOM 1393 N N . LYS A 1 175 ? 25.739 18.478 -7.613 1 98.59 175 LYS A N 1
ATOM 1394 C CA . LYS A 1 175 ? 25.038 19.73 -7.882 1 98.59 175 LYS A CA 1
ATOM 1395 C C . LYS A 1 175 ? 23.525 19.532 -7.847 1 98.59 175 LYS A C 1
ATOM 1397 O O . LYS A 1 175 ? 22.783 20.263 -8.505 1 98.59 175 LYS A O 1
ATOM 1402 N N . SER A 1 176 ? 23.098 18.496 -7.234 1 98.77 176 SER A N 1
ATOM 1403 C CA . SER A 1 176 ? 21.68 18.256 -6.987 1 98.77 176 SER A CA 1
ATOM 1404 C C . SER A 1 176 ? 21.384 18.18 -5.493 1 98.77 176 SER A C 1
ATOM 1406 O O . SER A 1 176 ? 21.958 17.352 -4.782 1 98.77 176 SER A O 1
ATOM 1408 N N . VAL A 1 177 ? 20.481 19.009 -5.045 1 98.87 177 VAL A N 1
ATOM 1409 C CA . VAL A 1 177 ? 20.119 19.092 -3.634 1 98.87 177 VAL A CA 1
ATOM 1410 C C . VAL A 1 177 ? 18.602 19.004 -3.482 1 98.87 177 VAL A C 1
ATOM 1412 O O . VAL A 1 177 ? 17.858 19.519 -4.32 1 98.87 177 VAL A O 1
ATOM 1415 N N . ALA A 1 178 ? 18.145 18.298 -2.54 1 98.8 178 ALA A N 1
ATOM 1416 C CA . ALA A 1 178 ? 16.728 18.277 -2.188 1 98.8 178 ALA A CA 1
ATOM 1417 C C . ALA A 1 178 ? 16.518 18.68 -0.731 1 98.8 178 ALA A C 1
ATOM 1419 O O . ALA A 1 178 ? 17.374 18.424 0.119 1 98.8 178 ALA A O 1
ATOM 1420 N N . LEU A 1 179 ? 15.385 19.308 -0.447 1 98.64 179 LEU A N 1
ATOM 1421 C CA . LEU A 1 179 ? 14.933 19.55 0.918 1 98.64 179 LEU A CA 1
ATOM 1422 C C . LEU A 1 179 ? 13.978 18.454 1.377 1 98.64 179 LEU A C 1
ATOM 1424 O O . LEU A 1 179 ? 13.117 18.015 0.612 1 98.64 179 LEU A O 1
ATOM 1428 N N . VAL A 1 180 ? 14.198 18.025 2.636 1 97.41 180 VAL A N 1
ATOM 1429 C CA . VAL A 1 180 ? 13.387 16.937 3.174 1 97.41 180 VAL A CA 1
ATOM 1430 C C . VAL A 1 180 ? 13.091 17.195 4.65 1 97.41 180 VAL A C 1
ATOM 1432 O O . VAL A 1 180 ? 13.904 17.793 5.358 1 97.41 180 VAL A O 1
ATOM 1435 N N . GLY A 1 181 ? 11.919 16.709 5.07 1 96.18 181 GLY A N 1
ATOM 1436 C CA . GLY A 1 181 ? 11.657 16.734 6.5 1 96.18 181 GLY A CA 1
ATOM 1437 C C . GLY A 1 181 ? 10.234 17.137 6.839 1 96.18 181 GLY A C 1
ATOM 1438 O O . GLY A 1 181 ? 9.436 17.428 5.945 1 96.18 181 GLY A O 1
ATOM 1439 N N . ASN A 1 182 ? 9.949 17.125 8.112 1 95.6 182 ASN A N 1
ATOM 1440 C CA . ASN A 1 182 ? 8.609 17.34 8.647 1 95.6 182 ASN A CA 1
ATOM 1441 C C . ASN A 1 182 ? 8.537 18.614 9.484 1 95.6 182 ASN A C 1
ATOM 1443 O O . ASN A 1 182 ? 9.558 19.095 9.979 1 95.6 182 ASN A O 1
ATOM 1447 N N . SER A 1 183 ? 7.257 19.196 9.588 1 95.11 183 SER A N 1
ATOM 1448 C CA . SER A 1 183 ? 6.996 20.34 10.455 1 95.11 183 SER A CA 1
ATOM 1449 C C . SER A 1 183 ? 7.839 21.544 10.05 1 95.11 183 SER A C 1
ATOM 1451 O O . SER A 1 183 ? 7.819 21.961 8.89 1 95.11 183 SER A O 1
ATOM 1453 N N . TRP A 1 184 ? 8.845 21.958 11.006 1 96.98 184 TRP A N 1
ATOM 1454 C CA . TRP A 1 184 ? 9.716 23.08 10.671 1 96.98 184 TRP A CA 1
ATOM 1455 C C . TRP A 1 184 ? 10.487 22.806 9.384 1 96.98 184 TRP A C 1
ATOM 1457 O O . TRP A 1 184 ? 10.635 23.694 8.541 1 96.98 184 TRP A O 1
ATOM 1467 N N . LEU A 1 185 ? 10.935 21.612 9.253 1 97.18 185 LEU A N 1
ATOM 1468 C CA . LEU A 1 185 ? 11.708 21.217 8.081 1 97.18 185 LEU A CA 1
ATOM 1469 C C . LEU A 1 185 ? 10.853 21.279 6.82 1 97.18 185 LEU A C 1
ATOM 1471 O O . LEU A 1 185 ? 11.353 21.604 5.741 1 97.18 185 LEU A O 1
ATOM 1475 N N . ALA A 1 186 ? 9.593 21.013 6.988 1 96.24 186 ALA A N 1
ATOM 1476 C CA . ALA A 1 186 ? 8.674 21.112 5.857 1 96.24 186 ALA A CA 1
ATOM 1477 C C . ALA A 1 186 ? 8.342 22.569 5.546 1 96.24 186 ALA A C 1
ATOM 1479 O O . ALA A 1 186 ? 8.371 22.984 4.385 1 96.24 186 ALA A O 1
ATOM 1480 N N . ILE A 1 187 ? 8.082 23.328 6.552 1 96.99 187 ILE A N 1
ATOM 1481 C CA . ILE A 1 187 ? 7.667 24.719 6.414 1 96.99 187 ILE A CA 1
ATOM 1482 C C . ILE A 1 187 ? 8.757 25.515 5.7 1 96.99 187 ILE A C 1
ATOM 1484 O O . ILE A 1 187 ? 8.474 26.268 4.765 1 96.99 187 ILE A O 1
ATOM 1488 N N . THR A 1 188 ? 9.945 25.314 6.038 1 97.67 188 THR A N 1
ATOM 1489 C CA . THR A 1 188 ? 11.051 26.109 5.516 1 97.67 188 THR A CA 1
ATOM 1490 C C . THR A 1 188 ? 11.331 25.757 4.058 1 97.67 188 THR A C 1
ATOM 1492 O O . THR A 1 188 ? 11.911 26.556 3.321 1 97.67 188 THR A O 1
ATOM 1495 N N . GLN A 1 189 ? 10.916 24.561 3.668 1 97.77 189 GLN A N 1
ATOM 1496 C CA . GLN A 1 189 ? 11.12 24.175 2.275 1 97.77 189 GLN A CA 1
ATOM 1497 C C . GLN A 1 189 ? 10.408 25.137 1.328 1 97.77 189 GLN A C 1
ATOM 1499 O O . GLN A 1 189 ? 10.93 25.466 0.261 1 97.77 189 GLN A O 1
ATOM 1504 N N . TRP A 1 190 ? 9.263 25.641 1.779 1 96.62 190 TRP A N 1
ATOM 1505 C CA . TRP A 1 190 ? 8.504 26.577 0.956 1 96.62 190 TRP A CA 1
ATOM 1506 C C . TRP A 1 190 ? 9.27 27.883 0.77 1 96.62 190 TRP A C 1
ATOM 1508 O O . TRP A 1 190 ? 9.365 28.401 -0.346 1 96.62 190 TRP A O 1
ATOM 1518 N N . PHE A 1 191 ? 9.814 28.355 1.816 1 97.9 191 PHE A N 1
ATOM 1519 C CA . PHE A 1 191 ? 10.538 29.62 1.766 1 97.9 191 PHE A CA 1
ATOM 1520 C C . PHE A 1 191 ? 11.797 29.49 0.916 1 97.9 191 PHE A C 1
ATOM 1522 O O . PHE A 1 191 ? 12.082 30.353 0.084 1 97.9 191 PHE A O 1
ATOM 1529 N N . ILE A 1 192 ? 12.502 28.404 1.106 1 98.54 192 ILE A N 1
ATOM 1530 C CA . ILE A 1 192 ? 13.777 28.202 0.427 1 98.54 192 ILE A CA 1
ATOM 1531 C C . ILE A 1 192 ? 13.535 27.955 -1.061 1 98.54 192 ILE A C 1
ATOM 1533 O O . ILE A 1 192 ? 14.202 28.55 -1.911 1 98.54 192 ILE A O 1
ATOM 1537 N N . ALA A 1 193 ? 12.563 27.129 -1.375 1 98.37 193 ALA A N 1
ATOM 1538 C CA . ALA A 1 193 ? 12.26 26.811 -2.768 1 98.37 193 ALA A CA 1
ATOM 1539 C C . ALA A 1 193 ? 11.789 28.051 -3.523 1 98.37 193 ALA A C 1
ATOM 1541 O O . ALA A 1 193 ? 12.067 28.202 -4.715 1 98.37 193 ALA A O 1
ATOM 1542 N N . ALA A 1 194 ? 11.095 28.898 -2.847 1 97.32 194 ALA A N 1
ATOM 1543 C CA . ALA A 1 194 ? 10.574 30.11 -3.473 1 97.32 194 ALA A CA 1
ATOM 1544 C C . ALA A 1 194 ? 11.708 31.049 -3.878 1 97.32 194 ALA A C 1
ATOM 1546 O O . ALA A 1 194 ? 11.527 31.916 -4.735 1 97.32 194 ALA A O 1
ATOM 1547 N N . GLU A 1 195 ? 12.877 30.889 -3.236 1 98.07 195 GLU A N 1
ATOM 1548 C CA . GLU A 1 195 ? 14.052 31.666 -3.621 1 98.07 195 GLU A CA 1
ATOM 1549 C C . GLU A 1 195 ? 14.695 31.104 -4.885 1 98.07 195 GLU A C 1
ATOM 1551 O O . GLU A 1 195 ? 15.602 31.718 -5.452 1 98.07 195 GLU A O 1
ATOM 1556 N N . GLN A 1 196 ? 14.354 29.954 -5.325 1 98.19 196 GLN A N 1
ATOM 1557 C CA . GLN A 1 196 ? 14.706 29.295 -6.578 1 98.19 196 GLN A CA 1
ATOM 1558 C C . GLN A 1 196 ? 16.215 29.093 -6.688 1 98.19 196 GLN A C 1
ATOM 1560 O O . GLN A 1 196 ? 16.825 29.466 -7.692 1 98.19 196 GLN A O 1
ATOM 1565 N N . PRO A 1 197 ? 16.804 28.558 -5.608 1 98.57 197 PRO A N 1
ATOM 1566 C CA . PRO A 1 197 ? 18.202 28.183 -5.834 1 98.57 197 PRO A CA 1
ATOM 1567 C C . PRO A 1 197 ? 18.373 27.22 -7.006 1 98.57 197 PRO A C 1
ATOM 1569 O O . PRO A 1 197 ? 17.662 26.216 -7.093 1 98.57 197 PRO A O 1
ATOM 1572 N N . PRO A 1 198 ? 19.281 27.47 -7.899 1 98.42 198 PRO A N 1
ATOM 1573 C CA . PRO A 1 198 ? 19.4 26.689 -9.133 1 98.42 198 PRO A CA 1
ATOM 1574 C C . PRO A 1 198 ? 19.677 25.211 -8.871 1 98.42 198 PRO A C 1
ATOM 1576 O O . PRO A 1 198 ? 19.321 24.358 -9.689 1 98.42 198 PRO A O 1
ATOM 1579 N N . HIS A 1 199 ? 20.275 24.938 -7.767 1 98.81 199 HIS A N 1
ATOM 1580 C CA . HIS A 1 199 ? 20.711 23.563 -7.554 1 98.81 199 HIS A CA 1
ATOM 1581 C C . HIS A 1 199 ? 19.712 22.795 -6.694 1 98.81 199 HIS A C 1
ATOM 1583 O O . HIS A 1 199 ? 19.927 21.621 -6.383 1 98.81 199 HIS A O 1
ATOM 1589 N N . LEU A 1 200 ? 18.597 23.427 -6.249 1 98.83 200 LEU A N 1
ATOM 1590 C CA . LEU A 1 200 ? 17.487 22.712 -5.63 1 98.83 200 LEU A CA 1
ATOM 1591 C C . LEU A 1 200 ? 16.632 22.017 -6.685 1 98.83 200 LEU A C 1
ATOM 1593 O O . LEU A 1 200 ? 16.024 22.677 -7.53 1 98.83 200 LEU A O 1
ATOM 1597 N N . LYS A 1 201 ? 16.563 20.704 -6.578 1 98.65 201 LYS A N 1
ATOM 1598 C CA . LYS A 1 201 ? 15.936 19.967 -7.671 1 98.65 201 LYS A CA 1
ATOM 1599 C C . LYS A 1 201 ? 14.582 19.403 -7.249 1 98.65 201 LYS A C 1
ATOM 1601 O O . LYS A 1 201 ? 13.752 19.067 -8.096 1 98.65 201 LYS A O 1
ATOM 1606 N N . ALA A 1 202 ? 14.351 19.257 -5.964 1 98.33 202 ALA A N 1
ATOM 1607 C CA . ALA A 1 202 ? 13.102 18.697 -5.453 1 98.33 202 ALA A CA 1
ATOM 1608 C C . ALA A 1 202 ? 12.918 19.027 -3.975 1 98.33 202 ALA A C 1
ATOM 1610 O O . ALA A 1 202 ? 13.883 19.357 -3.281 1 98.33 202 ALA A O 1
ATOM 1611 N N . ILE A 1 203 ? 11.677 18.965 -3.506 1 97.95 203 ILE A N 1
ATOM 1612 C CA . ILE A 1 203 ? 11.395 19.106 -2.082 1 97.95 203 ILE A CA 1
ATOM 1613 C C . ILE A 1 203 ? 10.412 18.023 -1.641 1 97.95 203 ILE A C 1
ATOM 1615 O O . ILE A 1 203 ? 9.596 17.555 -2.438 1 97.95 203 ILE A O 1
ATOM 1619 N N . ALA A 1 204 ? 10.547 17.629 -0.45 1 96.42 204 ALA A N 1
ATOM 1620 C CA . ALA A 1 204 ? 9.67 16.622 0.143 1 96.42 204 ALA A CA 1
ATOM 1621 C C . ALA A 1 204 ? 9.151 17.08 1.504 1 96.42 204 ALA A C 1
ATOM 1623 O O . ALA A 1 204 ? 9.528 16.524 2.538 1 96.42 204 ALA A O 1
ATOM 1624 N N . PRO A 1 205 ? 8.269 18.082 1.479 1 95.33 205 PRO A N 1
ATOM 1625 C CA . PRO A 1 205 ? 7.662 18.544 2.729 1 95.33 205 PRO A CA 1
ATOM 1626 C C . PRO A 1 205 ? 6.625 17.565 3.278 1 95.33 205 PRO A C 1
ATOM 1628 O O . PRO A 1 205 ? 5.547 17.414 2.699 1 95.33 205 PRO A O 1
ATOM 1631 N N . TRP A 1 206 ? 6.871 16.959 4.389 1 92.08 206 TRP A N 1
ATOM 1632 C CA . TRP A 1 206 ? 5.995 15.93 4.939 1 92.08 206 TRP A CA 1
ATOM 1633 C C . TRP A 1 206 ? 4.721 16.545 5.508 1 92.08 206 TRP A C 1
ATOM 1635 O O . TRP A 1 206 ? 3.615 16.193 5.092 1 92.08 206 TRP A O 1
ATOM 1645 N N . GLU A 1 207 ? 4.75 17.429 6.402 1 91.29 207 GLU A N 1
ATOM 1646 C CA . GLU A 1 207 ? 3.66 18.195 6.998 1 91.29 207 GLU A CA 1
ATOM 1647 C C . GLU A 1 207 ? 4.138 19.57 7.456 1 91.29 207 GLU A C 1
ATOM 1649 O O . GLU A 1 207 ? 5.165 19.684 8.128 1 91.29 207 GLU A O 1
ATOM 1654 N N . GLY A 1 208 ? 3.426 20.539 7.051 1 91.06 208 GLY A N 1
ATOM 1655 C CA . GLY A 1 208 ? 3.804 21.896 7.412 1 91.06 208 GLY A CA 1
ATOM 1656 C C . GLY A 1 208 ? 2.687 22.901 7.206 1 91.06 208 GLY A C 1
ATOM 1657 O O . GLY A 1 208 ? 1.507 22.552 7.289 1 91.06 208 GLY A O 1
ATOM 1658 N N . LEU A 1 209 ? 3.034 24.17 7.204 1 93.26 209 LEU A N 1
ATOM 1659 C CA . LEU A 1 209 ? 2.079 25.247 6.965 1 93.26 209 LEU A CA 1
ATOM 1660 C C . LEU A 1 209 ? 2.594 26.202 5.894 1 93.26 209 LEU A C 1
ATOM 1662 O O . LEU A 1 209 ? 3.805 26.331 5.701 1 93.26 209 LEU A O 1
ATOM 1666 N N . GLY A 1 210 ? 1.677 26.809 5.214 1 92.06 210 GLY A N 1
ATOM 1667 C CA . GLY A 1 210 ? 2.024 27.727 4.14 1 92.06 210 GLY A CA 1
ATOM 1668 C C . GLY A 1 210 ? 1.767 29.18 4.49 1 92.06 210 GLY A C 1
ATOM 1669 O O . GLY A 1 210 ? 2.09 30.078 3.71 1 92.06 210 GLY A O 1
ATOM 1670 N N . ASP A 1 211 ? 1.214 29.43 5.614 1 95.8 211 ASP A N 1
ATOM 1671 C CA . ASP A 1 211 ? 0.91 30.757 6.14 1 95.8 211 ASP A CA 1
ATOM 1672 C C . ASP A 1 211 ? 0.932 30.761 7.667 1 95.8 211 ASP A C 1
ATOM 1674 O O . ASP A 1 211 ? -0.06 30.408 8.308 1 95.8 211 ASP A O 1
ATOM 1678 N N . PHE A 1 212 ? 2.051 31.252 8.219 1 97.76 212 PHE A N 1
ATOM 1679 C CA . PHE A 1 212 ? 2.281 31.118 9.653 1 97.76 212 PHE A CA 1
ATOM 1680 C C . PHE A 1 212 ? 1.184 31.818 10.445 1 97.76 212 PHE A C 1
ATOM 1682 O O . PHE A 1 212 ? 0.705 31.291 11.452 1 97.76 212 PHE A O 1
ATOM 1689 N N . TYR A 1 213 ? 0.767 32.991 10.031 1 97.93 213 TYR A N 1
ATOM 1690 C CA . TYR A 1 213 ? -0.254 33.77 10.722 1 97.93 213 TYR A CA 1
ATOM 1691 C C . TYR A 1 213 ? -1.619 33.1 10.614 1 97.93 213 TYR A C 1
ATOM 1693 O O . TYR A 1 213 ? -2.238 32.772 11.628 1 97.93 213 TYR A O 1
ATOM 1701 N N . ARG A 1 214 ? -2.034 32.748 9.439 1 97.22 214 ARG A N 1
ATOM 1702 C CA . ARG A 1 214 ? -3.412 32.339 9.184 1 97.22 214 ARG A CA 1
ATOM 1703 C C . ARG A 1 214 ? -3.61 30.859 9.49 1 97.22 214 ARG A C 1
ATOM 1705 O O . ARG A 1 214 ? -4.742 30.4 9.659 1 97.22 214 ARG A O 1
ATOM 1712 N N . GLU A 1 215 ? -2.514 30.129 9.523 1 95.97 215 GLU A N 1
ATOM 1713 C CA . GLU A 1 215 ? -2.689 28.686 9.653 1 95.97 215 GLU A CA 1
ATOM 1714 C C . GLU A 1 215 ? -2.205 28.191 11.013 1 95.97 215 GLU A C 1
ATOM 1716 O O . GLU A 1 215 ? -2.466 27.048 11.392 1 95.97 215 GLU A O 1
ATOM 1721 N N . SER A 1 216 ? -1.57 29.081 11.778 1 96.2 216 SER A N 1
ATOM 1722 C CA . SER A 1 216 ? -1.043 28.538 13.026 1 96.2 216 SER A CA 1
ATOM 1723 C C . SER A 1 216 ? -1.155 29.551 14.161 1 96.2 216 SER A C 1
ATOM 1725 O O . SER A 1 216 ? -2.117 29.524 14.931 1 96.2 216 SER A O 1
ATOM 1727 N N . ILE A 1 217 ? -0.401 30.663 14.22 1 97.18 217 ILE A N 1
ATOM 1728 C CA . ILE A 1 217 ? -0.219 31.482 15.414 1 97.18 217 ILE A CA 1
ATOM 172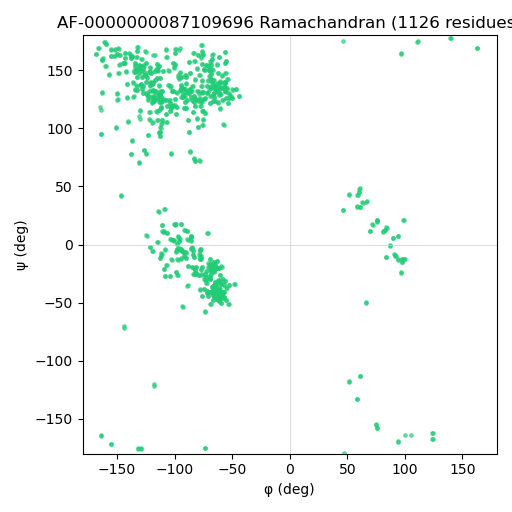9 C C . ILE A 1 217 ? -1.457 32.347 15.639 1 97.18 217 ILE A C 1
ATOM 1731 O O . ILE A 1 217 ? -1.683 32.843 16.746 1 97.18 217 ILE A O 1
ATOM 1735 N N . CYS A 1 218 ? -2.234 32.579 14.605 1 97.61 218 CYS A N 1
ATOM 1736 C CA . CYS A 1 218 ? -3.424 33.415 14.717 1 97.61 218 CYS A CA 1
ATOM 1737 C C . CYS A 1 218 ? -4.526 32.923 13.787 1 97.61 218 CYS A C 1
ATOM 1739 O O . CYS A 1 218 ? -5.149 33.717 13.081 1 97.61 218 CYS A O 1
ATOM 1741 N N . ARG A 1 219 ? -4.724 31.617 13.713 1 96.45 219 ARG A N 1
ATOM 1742 C CA . ARG A 1 219 ? -5.751 31.038 12.852 1 96.45 219 ARG A CA 1
ATOM 1743 C C . ARG A 1 219 ? -7.125 31.614 13.176 1 96.45 219 ARG A C 1
ATOM 1745 O O . ARG A 1 219 ? -7.504 31.71 14.345 1 96.45 219 ARG A O 1
ATOM 1752 N N . GLY A 1 220 ? -7.849 32.028 12.115 1 97.17 220 GLY A N 1
ATOM 1753 C CA . GLY A 1 220 ? -9.176 32.598 12.28 1 97.17 220 GLY A CA 1
ATOM 1754 C C . GLY A 1 220 ? -9.16 33.969 12.931 1 97.17 220 GLY A C 1
ATOM 1755 O O . GLY A 1 220 ? -10.196 34.459 13.385 1 97.17 220 GLY A O 1
ATOM 1756 N N . GLY A 1 221 ? -7.98 34.579 13.05 1 97.32 221 GLY A N 1
ATOM 1757 C CA . GLY A 1 221 ? -7.844 35.864 13.717 1 97.32 221 GLY A CA 1
ATOM 1758 C C . GLY A 1 221 ? -7.788 35.749 15.229 1 97.32 221 GLY A C 1
ATOM 1759 O O . GLY A 1 221 ? -7.935 36.746 15.938 1 97.32 221 GLY A O 1
ATOM 1760 N N . ILE A 1 222 ? -7.641 34.564 15.732 1 97.21 222 ILE A N 1
ATOM 1761 C CA . ILE A 1 222 ? -7.567 34.298 17.164 1 97.21 222 ILE A CA 1
ATOM 1762 C C . ILE A 1 222 ? -6.133 33.939 17.548 1 97.21 222 ILE A C 1
ATOM 1764 O O . ILE A 1 222 ? -5.662 32.838 17.254 1 97.21 222 ILE A O 1
ATOM 1768 N N . PRO A 1 223 ? -5.418 34.795 18.161 1 95.82 223 PRO A N 1
ATOM 1769 C CA . PRO A 1 223 ? -4.041 34.482 18.548 1 95.82 223 PRO A CA 1
ATOM 1770 C C . PRO A 1 223 ? -3.938 33.211 19.388 1 95.82 223 PRO A C 1
ATOM 1772 O O . PRO A 1 223 ? -4.691 33.039 20.35 1 95.82 223 PRO A O 1
ATOM 1775 N N . ASN A 1 224 ? -3.188 32.307 19.068 1 93.13 224 ASN A N 1
ATOM 1776 C CA . ASN A 1 224 ? -2.866 31.052 19.738 1 93.13 224 ASN A CA 1
ATOM 1777 C C . ASN A 1 224 ? -1.369 30.758 19.689 1 93.13 224 ASN A C 1
ATOM 1779 O O . ASN A 1 224 ? -0.912 29.981 18.848 1 93.13 224 ASN A O 1
ATOM 1783 N N . PHE A 1 225 ? -0.623 31.249 20.682 1 94.01 225 PHE A N 1
ATOM 1784 C CA . PHE A 1 225 ? 0.829 31.267 20.556 1 94.01 225 PHE A CA 1
ATOM 1785 C C . PHE A 1 225 ? 1.473 30.347 21.587 1 94.01 225 PHE A C 1
ATOM 1787 O O . PHE A 1 225 ? 2.698 30.212 21.628 1 94.01 225 PHE A O 1
ATOM 1794 N N . LYS A 1 226 ? 0.695 29.637 22.418 1 93.58 226 LYS A N 1
ATOM 1795 C CA . LYS A 1 226 ? 1.269 28.889 23.533 1 93.58 226 LYS A CA 1
ATOM 1796 C C . LYS A 1 226 ? 2.149 27.747 23.033 1 93.58 226 LYS A C 1
ATOM 1798 O O . LYS A 1 226 ? 3.2 27.467 23.613 1 93.58 226 LYS A O 1
ATOM 1803 N N . PHE A 1 227 ? 1.654 27.082 22.068 1 94.3 227 PHE A N 1
ATOM 1804 C CA . PHE A 1 227 ? 2.482 26.029 21.49 1 94.3 227 PHE A CA 1
ATOM 1805 C C . PHE A 1 227 ? 3.827 26.586 21.037 1 94.3 227 PHE A C 1
ATOM 1807 O O . PHE A 1 227 ? 4.875 26.01 21.337 1 94.3 227 PHE A O 1
ATOM 1814 N N . TRP A 1 228 ? 3.798 27.679 20.331 1 95.34 228 TRP A N 1
ATOM 1815 C CA . TRP A 1 228 ? 5.016 28.279 19.798 1 95.34 228 TRP A CA 1
ATOM 1816 C C . TRP A 1 228 ? 5.902 28.803 20.924 1 95.34 228 TRP A C 1
ATOM 1818 O O . TRP A 1 228 ? 7.131 28.75 20.831 1 95.34 228 TRP A O 1
ATOM 1828 N N . ASP A 1 229 ? 5.264 29.3 21.943 1 93.92 229 ASP A N 1
ATOM 1829 C CA . ASP A 1 229 ? 6.018 29.74 23.113 1 93.92 229 ASP A CA 1
ATOM 1830 C C . ASP A 1 229 ? 6.816 28.586 23.717 1 93.92 229 ASP A C 1
ATOM 1832 O O . ASP A 1 229 ? 8.023 28.708 23.937 1 93.92 229 ASP A O 1
ATOM 1836 N N . LEU A 1 230 ? 6.142 27.526 23.931 1 92.66 230 LEU A N 1
ATOM 1837 C CA . LEU A 1 230 ? 6.78 26.35 24.515 1 92.66 230 LEU A CA 1
ATOM 1838 C C . LEU A 1 230 ? 7.864 25.806 23.591 1 92.66 230 LEU A C 1
ATOM 1840 O O . LEU A 1 230 ? 8.973 25.505 24.038 1 92.66 230 LEU A O 1
ATOM 1844 N N . LEU A 1 231 ? 7.523 25.685 22.334 1 93.38 231 LEU A N 1
ATOM 1845 C CA . LEU A 1 231 ? 8.448 25.112 21.363 1 93.38 231 LEU A CA 1
ATOM 1846 C C . LEU A 1 231 ? 9.71 25.961 21.248 1 93.38 231 LEU A C 1
ATOM 1848 O O . LEU A 1 231 ? 10.823 25.431 21.267 1 93.38 231 LEU A O 1
ATOM 1852 N N . MET A 1 232 ? 9.639 27.231 21.165 1 93.97 232 MET A N 1
ATOM 1853 C CA . MET A 1 232 ? 10.763 28.133 20.927 1 93.97 232 MET A CA 1
ATOM 1854 C C . MET A 1 232 ? 11.688 28.179 22.138 1 93.97 232 MET A C 1
ATOM 1856 O O . MET A 1 232 ? 12.893 28.395 21.996 1 93.97 232 MET A O 1
ATOM 1860 N N . GLN A 1 233 ? 11.103 27.922 23.253 1 92.47 233 GLN A N 1
ATOM 1861 C CA . GLN A 1 233 ? 11.925 27.883 24.458 1 92.47 233 GLN A CA 1
ATOM 1862 C C . GLN A 1 233 ? 12.892 26.702 24.427 1 92.47 233 GLN A C 1
ATOM 1864 O O . GLN A 1 233 ? 13.875 26.678 25.171 1 92.47 233 GLN A O 1
ATOM 1869 N N . GLU A 1 234 ? 12.534 25.855 23.537 1 90.96 234 GLU A N 1
ATOM 1870 C CA . GLU A 1 234 ? 13.338 24.639 23.465 1 90.96 234 GLU A CA 1
ATOM 1871 C C . GLU A 1 234 ? 14.445 24.77 22.423 1 90.96 234 GLU A C 1
ATOM 1873 O O . GLU A 1 234 ? 15.309 23.897 22.314 1 90.96 234 GLU A O 1
ATOM 1878 N N . PHE A 1 235 ? 14.476 25.835 21.669 1 94.82 235 PHE A N 1
ATOM 1879 C CA . PHE A 1 235 ? 15.528 26.051 20.683 1 94.82 235 PHE A CA 1
ATOM 1880 C C . PHE A 1 235 ? 16.834 26.446 21.363 1 94.82 235 PHE A C 1
ATOM 1882 O O . PHE A 1 235 ? 16.885 27.44 22.09 1 94.82 235 PHE A O 1
ATOM 1889 N N . ASN A 1 236 ? 17.844 25.704 21.073 1 96.57 236 ASN A N 1
ATOM 1890 C CA . ASN A 1 236 ? 19.147 25.933 21.688 1 96.57 236 ASN A CA 1
ATOM 1891 C C . ASN A 1 236 ? 19.987 26.914 20.875 1 96.57 236 ASN A C 1
ATOM 1893 O O . ASN A 1 236 ? 20.074 26.797 19.651 1 96.57 236 ASN A O 1
ATOM 1897 N N . GLY A 1 237 ? 20.561 27.87 21.461 1 95.97 237 GLY A N 1
ATOM 1898 C CA . GLY A 1 237 ? 21.439 28.844 20.831 1 95.97 237 GLY A CA 1
ATOM 1899 C C . GLY A 1 237 ? 22.198 29.696 21.829 1 95.97 237 GLY A C 1
ATOM 1900 O O . GLY A 1 237 ? 21.851 29.735 23.011 1 95.97 237 GLY A O 1
ATOM 1901 N N . LEU A 1 238 ? 23.218 30.369 21.405 1 96.52 238 LEU A N 1
ATOM 1902 C CA . LEU A 1 238 ? 24.107 31.119 22.285 1 96.52 238 LEU A CA 1
ATOM 1903 C C . LEU A 1 238 ? 23.72 32.594 22.321 1 96.52 238 LEU A C 1
ATOM 1905 O O . LEU A 1 238 ? 24.164 33.336 23.199 1 96.52 238 LEU A O 1
ATOM 1909 N N . ASN A 1 239 ? 22.899 33.019 21.429 1 96.9 239 ASN A N 1
ATOM 1910 C CA . ASN A 1 239 ? 22.53 34.426 21.319 1 96.9 239 ASN A CA 1
ATOM 1911 C C . ASN A 1 239 ? 21.038 34.635 21.562 1 96.9 239 ASN A C 1
ATOM 1913 O O . ASN A 1 239 ? 20.546 34.401 22.667 1 96.9 239 ASN A O 1
ATOM 1917 N N . LYS A 1 240 ? 20.389 35.183 20.505 1 97.2 240 LYS A N 1
ATOM 1918 C CA . LYS A 1 240 ? 18.975 35.501 20.68 1 97.2 240 LYS A CA 1
ATOM 1919 C C . LYS A 1 240 ? 18.108 34.708 19.707 1 97.2 240 LYS A C 1
ATOM 1921 O O . LYS A 1 240 ? 18.623 34.07 18.787 1 97.2 240 LYS A O 1
ATOM 1926 N N . ARG A 1 241 ? 16.889 34.668 20.011 1 97 241 ARG A N 1
ATOM 1927 C CA . ARG A 1 241 ? 15.884 34.118 19.106 1 97 241 ARG A CA 1
ATOM 1928 C C . ARG A 1 241 ? 14.75 35.111 18.878 1 97 241 ARG A C 1
ATOM 1930 O O . ARG A 1 241 ? 14.421 35.9 19.766 1 97 241 ARG A O 1
ATOM 1937 N N . GLU A 1 242 ? 14.216 35.03 17.715 1 96.94 242 GLU A N 1
ATOM 1938 C CA . GLU A 1 242 ? 13.045 35.845 17.405 1 96.94 242 GLU A CA 1
ATOM 1939 C C . GLU A 1 242 ? 11.896 35.546 18.363 1 96.94 242 GLU A C 1
ATOM 1941 O O . GLU A 1 242 ? 11.627 34.384 18.675 1 96.94 242 GLU A O 1
ATOM 1946 N N . ASP A 1 243 ? 11.224 36.56 18.879 1 97.17 243 ASP A N 1
ATOM 1947 C CA . ASP A 1 243 ? 10.153 36.428 19.862 1 97.17 243 ASP A CA 1
ATOM 1948 C C . ASP A 1 243 ? 8.784 36.608 19.209 1 97.17 243 ASP A C 1
ATOM 1950 O O . ASP A 1 243 ? 8.121 37.626 19.417 1 97.17 243 ASP A O 1
ATOM 1954 N N . VAL A 1 244 ? 8.308 35.617 18.55 1 97.04 244 VAL A N 1
ATOM 1955 C CA . VAL A 1 244 ? 7.073 35.706 17.778 1 97.04 244 VAL A CA 1
ATOM 1956 C C . VAL A 1 244 ? 5.884 35.865 18.722 1 97.04 244 VAL A C 1
ATOM 1958 O O . VAL A 1 244 ? 4.831 36.371 18.324 1 97.04 244 VAL A O 1
ATOM 1961 N N . VAL A 1 245 ? 6.045 35.398 19.95 1 96.88 245 VAL A N 1
ATOM 1962 C CA . VAL A 1 245 ? 4.968 35.51 20.929 1 96.88 245 VAL A CA 1
ATOM 1963 C C . VAL A 1 245 ? 4.736 36.978 21.277 1 96.88 245 VAL A C 1
ATOM 1965 O O . VAL A 1 245 ? 3.596 37.45 21.273 1 96.88 245 VAL A O 1
ATOM 1968 N N . THR A 1 246 ? 5.825 37.678 21.549 1 97.4 246 THR A N 1
ATOM 1969 C CA . THR A 1 246 ? 5.703 39.107 21.815 1 97.4 246 THR A CA 1
ATOM 1970 C C . THR A 1 246 ? 5.22 39.849 20.572 1 97.4 246 THR A C 1
ATOM 1972 O O . THR A 1 246 ? 4.445 40.803 20.674 1 97.4 246 THR A O 1
ATOM 1975 N N . MET A 1 247 ? 5.699 39.422 19.437 1 97.77 247 MET A N 1
ATOM 1976 C CA . MET A 1 247 ? 5.314 40.065 18.184 1 97.77 247 MET A CA 1
ATOM 1977 C C . MET A 1 247 ? 3.807 39.975 17.967 1 97.77 247 MET A C 1
ATOM 1979 O O . MET A 1 247 ? 3.175 40.952 17.563 1 97.77 247 MET A O 1
ATOM 1983 N N . ILE A 1 248 ? 3.189 38.804 18.191 1 97.65 248 ILE A N 1
ATOM 1984 C CA . ILE A 1 248 ? 1.768 38.632 17.912 1 97.65 248 ILE A CA 1
ATOM 1985 C C . ILE A 1 248 ? 0.943 39.377 18.959 1 97.65 248 ILE A C 1
ATOM 1987 O O . ILE A 1 248 ? -0.147 39.872 18.662 1 97.65 248 ILE A O 1
ATOM 1991 N N . LYS A 1 249 ? 1.432 39.508 20.179 1 96.7 249 LYS A N 1
ATOM 1992 C CA . LYS A 1 249 ? 0.761 40.306 21.201 1 96.7 249 LYS A CA 1
ATOM 1993 C C . LYS A 1 249 ? 0.769 41.787 20.835 1 96.7 249 LYS A C 1
ATOM 1995 O O . LYS A 1 249 ? -0.232 42.483 21.02 1 96.7 249 LYS A O 1
ATOM 2000 N N . LYS A 1 250 ? 1.877 42.191 20.302 1 97.04 250 LYS A N 1
ATOM 2001 C CA . LYS A 1 250 ? 2.048 43.594 19.937 1 97.04 250 LYS A CA 1
ATOM 2002 C C . LYS A 1 250 ? 1.331 43.912 18.628 1 97.04 250 LYS A C 1
ATOM 2004 O O . LYS A 1 250 ? 0.799 45.011 18.457 1 97.04 250 LYS A O 1
ATOM 2009 N N . TYR A 1 251 ? 1.403 42.982 17.726 1 96.51 251 TYR A N 1
ATOM 2010 C CA . TYR A 1 251 ? 0.813 43.165 16.405 1 96.51 251 TYR A CA 1
ATOM 2011 C C . TYR A 1 251 ? -0.159 42.036 16.081 1 96.51 251 TYR A C 1
ATOM 2013 O O . TYR A 1 251 ? 0.131 41.183 15.24 1 96.51 251 TYR A O 1
ATOM 2021 N N . PRO A 1 252 ? -1.349 42.068 16.604 1 95.97 252 PRO A N 1
ATOM 2022 C CA . PRO A 1 252 ? -2.295 40.967 16.406 1 95.97 252 PRO A CA 1
ATOM 2023 C C . PRO A 1 252 ? -2.94 40.986 15.021 1 95.97 252 PRO A C 1
ATOM 2025 O O . PRO A 1 252 ? -3.59 40.014 14.626 1 95.97 252 PRO A O 1
ATOM 2028 N N . LEU A 1 253 ? -2.806 42.089 14.221 1 97.47 253 LEU A N 1
ATOM 2029 C CA . LEU A 1 253 ? -3.346 42.193 12.87 1 97.47 253 LEU A CA 1
ATOM 2030 C C . LEU A 1 253 ? -2.264 41.927 11.829 1 97.47 253 LEU A C 1
ATOM 2032 O O . LEU A 1 253 ? -1.075 42.106 12.104 1 97.47 253 LEU A O 1
ATOM 2036 N N . MET A 1 254 ? -2.746 41.501 10.719 1 97.04 254 MET A N 1
ATOM 2037 C CA . MET A 1 254 ? -1.833 41.3 9.598 1 97.04 254 MET A CA 1
ATOM 2038 C C . MET A 1 254 ? -1.075 42.584 9.276 1 97.04 254 MET A C 1
ATOM 2040 O O . MET A 1 254 ? -1.636 43.678 9.36 1 97.04 254 MET A O 1
ATOM 2044 N N . ASN A 1 255 ? 0.142 42.491 8.997 1 96.81 255 ASN A N 1
ATOM 2045 C CA . ASN A 1 255 ? 1.043 43.562 8.585 1 96.81 255 ASN A CA 1
ATOM 2046 C C . ASN A 1 255 ? 2.219 43.025 7.774 1 96.81 255 ASN A C 1
ATOM 2048 O O . ASN A 1 255 ? 2.223 41.859 7.375 1 96.81 255 ASN A O 1
ATOM 2052 N N . GLU A 1 256 ? 3.125 43.811 7.512 1 96.26 256 GLU A N 1
ATOM 2053 C CA . GLU A 1 256 ? 4.241 43.425 6.654 1 96.26 256 GLU A CA 1
ATOM 2054 C C . GLU A 1 256 ? 5.079 42.324 7.299 1 96.26 256 GLU A C 1
ATOM 2056 O O . GLU A 1 256 ? 5.623 41.463 6.604 1 96.26 256 GLU A O 1
ATOM 2061 N N . TYR A 1 257 ? 5.176 42.373 8.642 1 97.02 257 TYR A N 1
ATOM 2062 C CA . TYR A 1 257 ? 5.922 41.352 9.369 1 97.02 257 TYR A CA 1
ATOM 2063 C C . TYR A 1 257 ? 5.31 39.973 9.154 1 97.02 257 TYR A C 1
ATOM 2065 O O . TYR A 1 257 ? 6.018 39.017 8.828 1 97.02 257 TYR A O 1
ATOM 2073 N N . TRP A 1 258 ? 4.015 39.903 9.308 1 97.71 258 TRP A N 1
ATOM 2074 C CA . TRP A 1 258 ? 3.333 38.621 9.164 1 97.71 258 TRP A CA 1
ATOM 2075 C C . TRP A 1 258 ? 3.289 38.189 7.702 1 97.71 258 TRP A C 1
ATOM 2077 O O . TRP A 1 258 ? 3.344 36.995 7.399 1 97.71 258 TRP A O 1
ATOM 2087 N N . GLU A 1 259 ? 3.195 39.098 6.774 1 96.15 259 GLU A N 1
ATOM 2088 C CA . GLU A 1 259 ? 3.221 38.768 5.352 1 96.15 259 GLU A CA 1
ATOM 2089 C C . GLU A 1 259 ? 4.55 38.13 4.958 1 96.15 259 GLU A C 1
ATOM 2091 O O . GLU A 1 259 ? 4.595 37.274 4.072 1 96.15 259 GLU A O 1
ATOM 2096 N N . ASP A 1 260 ? 5.606 38.54 5.631 1 96.32 260 ASP A N 1
ATOM 2097 C CA . ASP A 1 260 ? 6.92 37.958 5.372 1 96.32 260 ASP A CA 1
ATOM 2098 C C . ASP A 1 260 ? 6.969 36.496 5.809 1 96.32 260 ASP A C 1
ATOM 2100 O O . ASP A 1 260 ? 7.859 35.749 5.397 1 96.32 260 ASP A O 1
ATOM 2104 N N . LYS A 1 261 ? 6.084 36.1 6.675 1 97.34 261 LYS A N 1
ATOM 2105 C CA . LYS A 1 261 ? 6.06 34.736 7.195 1 97.34 261 LYS A CA 1
ATOM 2106 C C . LYS A 1 261 ? 5.103 33.859 6.393 1 97.34 261 LYS A C 1
ATOM 2108 O O . LYS A 1 261 ? 4.704 32.786 6.851 1 97.34 261 LYS A O 1
ATOM 2113 N N . LYS A 1 262 ? 4.731 34.274 5.215 1 96.01 262 LYS A N 1
ATOM 2114 C CA . LYS A 1 262 ? 4.016 33.527 4.185 1 96.01 262 LYS A CA 1
ATOM 2115 C C . LYS A 1 262 ? 4.894 33.31 2.955 1 96.01 262 LYS A C 1
ATOM 2117 O O . LYS A 1 262 ? 5.263 34.268 2.273 1 96.01 262 LYS A O 1
ATOM 2122 N N . PRO A 1 263 ? 5.202 32.068 2.674 1 94.45 263 PRO A N 1
ATOM 2123 C CA . PRO A 1 263 ? 6.048 31.833 1.502 1 94.45 263 PRO A CA 1
ATOM 2124 C C . PRO A 1 263 ? 5.339 32.154 0.188 1 94.45 263 PRO A C 1
ATOM 2126 O O . PRO A 1 263 ? 4.112 32.061 0.106 1 94.45 263 PRO A O 1
ATOM 2129 N N . LYS A 1 264 ? 6.079 32.482 -0.831 1 92.98 264 LYS A N 1
ATOM 2130 C CA . LYS A 1 264 ? 5.571 32.716 -2.18 1 92.98 264 LYS A CA 1
ATOM 2131 C C . LYS A 1 264 ? 5.482 31.413 -2.968 1 92.98 264 LYS A C 1
ATOM 2133 O O . LYS A 1 264 ? 6.28 31.176 -3.878 1 92.98 264 LYS A O 1
ATOM 2138 N N . LEU A 1 265 ? 4.465 30.696 -2.723 1 90.22 265 LEU A N 1
ATOM 2139 C CA . LEU A 1 265 ? 4.313 29.342 -3.245 1 90.22 265 LEU A CA 1
ATOM 2140 C C . LEU A 1 265 ? 4.322 29.342 -4.77 1 90.22 265 LEU A C 1
ATOM 2142 O O . LEU A 1 265 ? 4.767 28.376 -5.393 1 90.22 265 LEU A O 1
ATOM 2146 N N . GLN A 1 266 ? 3.823 30.366 -5.405 1 89.21 266 GLN A N 1
ATOM 2147 C CA . GLN A 1 266 ? 3.71 30.452 -6.857 1 89.21 266 GLN A CA 1
ATOM 2148 C C . GLN A 1 266 ? 5.086 30.469 -7.516 1 89.21 266 GLN A C 1
ATOM 2150 O O . GLN A 1 266 ? 5.207 30.227 -8.719 1 89.21 266 GLN A O 1
ATOM 2155 N N . ASN A 1 267 ? 6.126 30.797 -6.71 1 93.41 267 ASN A N 1
ATOM 2156 C CA . ASN A 1 267 ? 7.479 30.865 -7.251 1 93.41 267 ASN A CA 1
ATOM 2157 C C . ASN A 1 267 ? 8.132 29.487 -7.303 1 93.41 267 ASN A C 1
ATOM 2159 O O . ASN A 1 267 ? 9.2 29.323 -7.895 1 93.41 267 ASN A O 1
ATOM 2163 N N . ILE A 1 268 ? 7.544 28.507 -6.699 1 94.77 268 ILE A N 1
ATOM 2164 C CA . ILE A 1 268 ? 8.148 27.181 -6.63 1 94.77 268 ILE A CA 1
ATOM 2165 C C . ILE A 1 268 ? 7.921 26.441 -7.946 1 94.77 268 ILE A C 1
ATOM 2167 O O . ILE A 1 268 ? 6.778 26.217 -8.35 1 94.77 268 ILE A O 1
ATOM 2171 N N . LYS A 1 269 ? 8.933 25.968 -8.616 1 94.65 269 LYS A N 1
ATOM 2172 C CA . LYS A 1 269 ? 8.843 25.389 -9.953 1 94.65 269 LYS A CA 1
ATOM 2173 C C . LYS A 1 269 ? 9.424 23.978 -9.981 1 94.65 269 LYS A C 1
ATOM 2175 O O . LYS A 1 269 ? 9.641 23.412 -11.054 1 94.65 269 LYS A O 1
ATOM 2180 N N . ILE A 1 270 ? 9.738 23.448 -8.876 1 96.33 270 ILE A N 1
ATOM 2181 C CA . ILE A 1 270 ? 10.348 22.125 -8.797 1 96.33 270 ILE A CA 1
ATOM 2182 C C . ILE A 1 270 ? 9.336 21.123 -8.248 1 96.33 270 ILE A C 1
ATOM 2184 O O . ILE A 1 270 ? 8.343 21.51 -7.628 1 96.33 270 ILE A O 1
ATOM 2188 N N . PRO A 1 271 ? 9.583 19.782 -8.476 1 95.28 271 PRO A N 1
ATOM 2189 C CA . PRO A 1 271 ? 8.65 18.759 -8.001 1 95.28 271 PRO A CA 1
ATOM 2190 C C . PRO A 1 271 ? 8.599 18.669 -6.477 1 95.28 271 PRO A C 1
ATOM 2192 O O . PRO A 1 271 ? 9.594 18.95 -5.805 1 95.28 271 PRO A O 1
ATOM 2195 N N . MET A 1 272 ? 7.455 18.285 -6.028 1 92.87 272 MET A N 1
ATOM 2196 C CA . MET A 1 272 ? 7.208 18.102 -4.601 1 92.87 272 MET A CA 1
ATOM 2197 C C . MET A 1 272 ? 6.507 16.774 -4.335 1 92.87 272 MET A C 1
ATOM 2199 O O . MET A 1 272 ? 5.619 16.374 -5.09 1 92.87 272 MET A O 1
ATOM 2203 N N . LEU A 1 273 ? 6.897 16.061 -3.371 1 80.61 273 LEU A N 1
ATOM 2204 C CA . LEU A 1 273 ? 6.219 14.854 -2.909 1 80.61 273 LEU A CA 1
ATOM 2205 C C . LEU A 1 273 ? 5.69 15.037 -1.491 1 80.61 273 LEU A C 1
ATOM 2207 O O . LEU A 1 273 ? 6.434 15.44 -0.594 1 80.61 273 LEU A O 1
ATOM 2211 N N . ARG A 1 274 ? 4.284 15.049 -1.237 1 74.54 274 ARG A N 1
ATOM 2212 C CA . ARG A 1 274 ? 3.766 15.133 0.125 1 74.54 274 ARG A CA 1
ATOM 2213 C C . ARG A 1 274 ? 2.718 14.055 0.379 1 74.54 274 ARG A C 1
ATOM 2215 O O . ARG A 1 274 ? 2.067 13.582 -0.555 1 74.54 274 ARG A O 1
ATOM 2222 N N . ILE A 1 275 ? 2.451 12.955 0.973 1 63.73 275 ILE A N 1
ATOM 2223 C CA . ILE A 1 275 ? 1.186 12.446 1.494 1 63.73 275 ILE A CA 1
ATOM 2224 C C . ILE A 1 275 ? 1.453 11.291 2.456 1 63.73 275 ILE A C 1
ATOM 2226 O O . ILE A 1 275 ? 2.196 10.362 2.131 1 63.73 275 ILE A O 1
ATOM 2230 N N . HIS A 1 276 ? 1.037 11.596 3.829 1 71.61 276 HIS A N 1
ATOM 2231 C CA . HIS A 1 276 ? 1.182 10.455 4.726 1 71.61 276 HIS A CA 1
ATOM 2232 C C . HIS A 1 276 ? -0.168 10.017 5.285 1 71.61 276 HIS A C 1
ATOM 2234 O O . HIS A 1 276 ? -0.948 10.848 5.757 1 71.61 276 HIS A O 1
ATOM 2240 N N . PRO A 1 277 ? -0.507 8.803 5.166 1 76.61 277 PRO A N 1
ATOM 2241 C CA . PRO A 1 277 ? -1.763 8.256 5.684 1 76.61 277 PRO A CA 1
ATOM 2242 C C . PRO A 1 277 ? -1.719 8 7.189 1 76.61 277 PRO A C 1
ATOM 2244 O O . PRO A 1 277 ? -2.746 7.687 7.797 1 76.61 277 PRO A O 1
ATOM 2247 N N . THR A 1 278 ? -0.561 8.129 7.845 1 89.55 278 THR A N 1
ATOM 2248 C CA . THR A 1 278 ? -0.38 7.871 9.269 1 89.55 278 THR A CA 1
ATOM 2249 C C . THR A 1 278 ? 0.323 9.044 9.946 1 89.55 278 THR A C 1
ATOM 2251 O O . THR A 1 278 ? 0.497 10.104 9.34 1 89.55 278 THR A O 1
ATOM 2254 N N . GLN A 1 279 ? 0.593 8.775 11.255 1 93.12 279 GLN A N 1
ATOM 2255 C CA . GLN A 1 279 ? 1.332 9.791 11.997 1 93.12 279 GLN A CA 1
ATOM 2256 C C . GLN A 1 279 ? 2.667 10.1 11.325 1 93.12 279 GLN A C 1
ATOM 2258 O O . GLN A 1 279 ? 3.349 9.194 10.841 1 93.12 279 GLN A O 1
ATOM 2263 N N . GLU A 1 280 ? 3.048 11.336 11.278 1 93.01 280 GLU A N 1
ATOM 2264 C CA . GLU A 1 280 ? 4.158 11.837 10.473 1 93.01 280 GLU A CA 1
ATOM 2265 C C . GLU A 1 280 ? 5.478 11.199 10.895 1 93.01 280 GLU A C 1
ATOM 2267 O O . GLU A 1 280 ? 6.312 10.868 10.049 1 93.01 280 GLU A O 1
ATOM 2272 N N . TRP A 1 281 ? 5.745 11.05 12.185 1 93.77 281 TRP A N 1
ATOM 2273 C CA . TRP A 1 281 ? 7.021 10.51 12.642 1 93.77 281 TRP A CA 1
ATOM 2274 C C . TRP A 1 281 ? 7.085 9.003 12.419 1 93.77 281 TRP A C 1
ATOM 2276 O O . TRP A 1 281 ? 8.149 8.458 12.114 1 93.77 281 TRP A O 1
ATOM 2286 N N . PHE A 1 282 ? 5.975 8.423 12.641 1 94.41 282 PHE A N 1
ATOM 2287 C CA . PHE A 1 282 ? 5.889 7.004 12.315 1 94.41 282 PHE A CA 1
ATOM 2288 C C . PHE A 1 282 ? 6.124 6.775 10.826 1 94.41 282 PHE A C 1
ATOM 2290 O O . PHE A 1 282 ? 6.905 5.902 10.443 1 94.41 282 PHE A O 1
ATOM 2297 N N . ASP A 1 283 ? 5.536 7.553 10.02 1 93.07 283 ASP A N 1
ATOM 2298 C CA . ASP A 1 283 ? 5.531 7.402 8.568 1 93.07 283 ASP A CA 1
ATOM 2299 C C . ASP A 1 283 ? 6.933 7.588 7.992 1 93.07 283 ASP A C 1
ATOM 2301 O O . ASP A 1 283 ? 7.367 6.811 7.139 1 93.07 283 ASP A O 1
ATOM 2305 N N . ILE A 1 284 ? 7.681 8.536 8.423 1 92.31 284 ILE A N 1
ATOM 2306 C CA . ILE A 1 284 ? 8.956 8.927 7.832 1 92.31 284 ILE A CA 1
ATOM 2307 C C . ILE A 1 284 ? 9.966 7.793 7.989 1 92.31 284 ILE A C 1
ATOM 2309 O O . ILE A 1 284 ? 10.937 7.708 7.233 1 92.31 284 ILE A O 1
ATOM 2313 N N . TYR A 1 285 ? 9.751 6.894 8.934 1 93.34 285 TYR A N 1
ATOM 2314 C CA . TYR A 1 285 ? 10.77 5.891 9.221 1 93.34 285 TYR A CA 1
ATOM 2315 C C . TYR A 1 285 ? 10.313 4.507 8.776 1 93.34 285 TYR A C 1
ATOM 2317 O O . TYR A 1 285 ? 10.917 3.498 9.149 1 93.34 285 TYR A O 1
ATOM 2325 N N . GLN A 1 286 ? 9.218 4.483 8.027 1 91.57 286 GLN A N 1
ATOM 2326 C CA . GLN A 1 286 ? 8.775 3.205 7.481 1 91.57 286 GLN A CA 1
ATOM 2327 C C . GLN A 1 286 ? 9.546 2.852 6.212 1 91.57 286 GLN A C 1
ATOM 2329 O O . GLN A 1 286 ? 9.836 3.726 5.392 1 91.57 286 GLN A O 1
ATOM 2334 N N . PRO A 1 287 ? 9.894 1.588 6.006 1 90.21 287 PRO A N 1
ATOM 2335 C CA . PRO A 1 287 ? 10.644 1.181 4.815 1 90.21 287 PRO A CA 1
ATOM 2336 C C . PRO A 1 287 ? 9.931 1.546 3.515 1 90.21 287 PRO A C 1
ATOM 2338 O O . PRO A 1 287 ? 10.565 2.026 2.572 1 90.21 287 PRO A O 1
ATOM 2341 N N . GLU A 1 288 ? 8.613 1.352 3.497 1 88.21 288 GLU A N 1
ATOM 2342 C CA . GLU A 1 288 ? 7.857 1.635 2.281 1 88.21 288 GLU A CA 1
ATOM 2343 C C . GLU A 1 288 ? 7.878 3.125 1.952 1 88.21 288 GLU A C 1
ATOM 2345 O O . GLU A 1 288 ? 7.929 3.508 0.781 1 88.21 288 GLU A O 1
ATOM 2350 N N . THR A 1 289 ? 7.842 3.896 2.977 1 91.88 289 THR A N 1
ATOM 2351 C CA . THR A 1 289 ? 7.893 5.341 2.783 1 91.88 289 THR A CA 1
ATOM 2352 C C . THR A 1 289 ? 9.27 5.772 2.289 1 91.88 289 THR A C 1
ATOM 2354 O O . THR A 1 289 ? 9.379 6.607 1.388 1 91.88 289 THR A O 1
ATOM 2357 N N . ASN A 1 290 ? 10.317 5.185 2.841 1 93.31 290 ASN A N 1
ATOM 2358 C CA . ASN A 1 290 ? 11.678 5.489 2.412 1 93.31 290 ASN A CA 1
ATOM 2359 C C . ASN A 1 290 ? 11.919 5.063 0.966 1 93.31 290 ASN A C 1
ATOM 2361 O O . ASN A 1 290 ? 12.557 5.787 0.199 1 93.31 290 ASN A O 1
ATOM 2365 N N . ASP A 1 291 ? 11.373 3.949 0.603 1 92.23 291 ASP A N 1
ATOM 2366 C CA . ASP A 1 291 ? 11.532 3.462 -0.764 1 92.23 291 ASP A CA 1
ATOM 2367 C C . ASP A 1 291 ? 10.831 4.382 -1.76 1 92.23 291 ASP A C 1
ATOM 2369 O O . ASP A 1 291 ? 11.36 4.656 -2.84 1 92.23 291 ASP A O 1
ATOM 2373 N N . ASP A 1 292 ? 9.658 4.779 -1.414 1 92.56 292 ASP A N 1
ATOM 2374 C CA . ASP A 1 292 ? 8.9 5.693 -2.263 1 92.56 292 ASP A CA 1
ATOM 2375 C C . ASP A 1 292 ? 9.616 7.035 -2.402 1 92.56 292 ASP A C 1
ATOM 2377 O O . ASP A 1 292 ? 9.72 7.578 -3.504 1 92.56 292 ASP A O 1
ATOM 2381 N N . LEU A 1 293 ? 10.107 7.526 -1.299 1 95.04 293 LEU A N 1
ATOM 2382 C CA . LEU A 1 293 ? 10.865 8.772 -1.32 1 95.04 293 LEU A CA 1
ATOM 2383 C C . LEU A 1 293 ? 12.123 8.63 -2.171 1 95.04 293 LEU A C 1
ATOM 2385 O O . LEU A 1 293 ? 12.464 9.532 -2.939 1 95.04 293 LEU A O 1
ATOM 2389 N N . GLN A 1 294 ? 12.81 7.567 -2.026 1 95.17 294 GLN A N 1
ATOM 2390 C CA . GLN A 1 294 ? 14.02 7.343 -2.81 1 95.17 294 GLN A CA 1
ATOM 2391 C C . GLN A 1 294 ? 13.712 7.335 -4.305 1 95.17 294 GLN A C 1
ATOM 2393 O O . GLN A 1 294 ? 14.465 7.898 -5.102 1 95.17 294 GLN A O 1
ATOM 2398 N N . ARG A 1 295 ? 12.642 6.661 -4.652 1 94.61 295 ARG A N 1
ATOM 2399 C CA . ARG A 1 295 ? 12.272 6.597 -6.062 1 94.61 295 ARG A CA 1
ATOM 2400 C C . ARG A 1 295 ? 12.034 7.992 -6.629 1 94.61 295 ARG A C 1
ATOM 2402 O O . ARG A 1 295 ? 12.45 8.292 -7.75 1 94.61 295 ARG A O 1
ATOM 2409 N N . PHE A 1 296 ? 11.368 8.775 -5.877 1 96.83 296 PHE A N 1
ATOM 2410 C CA . PHE A 1 296 ? 11.121 10.165 -6.24 1 96.83 296 PHE A CA 1
ATOM 2411 C C . PHE A 1 296 ? 12.433 10.929 -6.382 1 96.83 296 PHE A C 1
ATOM 2413 O O . PHE A 1 296 ? 12.673 11.576 -7.403 1 96.83 296 PHE A O 1
ATOM 2420 N N . LEU A 1 297 ? 13.315 10.818 -5.414 1 97.92 297 LEU A N 1
ATOM 2421 C CA . LEU A 1 297 ? 14.571 11.559 -5.392 1 97.92 297 LEU A CA 1
ATOM 2422 C C . LEU A 1 297 ? 15.516 11.06 -6.48 1 97.92 297 LEU A C 1
ATOM 2424 O O . LEU A 1 297 ? 16.186 11.857 -7.14 1 97.92 297 LEU A O 1
ATOM 2428 N N . ASP A 1 298 ? 15.565 9.738 -6.673 1 97.09 298 ASP A N 1
ATOM 2429 C CA . ASP A 1 298 ? 16.388 9.167 -7.735 1 97.09 298 ASP A CA 1
ATOM 2430 C C . ASP A 1 298 ? 15.997 9.733 -9.098 1 97.09 298 ASP A C 1
ATOM 2432 O O . ASP A 1 298 ? 16.861 10.013 -9.931 1 97.09 298 ASP A O 1
ATOM 2436 N N . HIS A 1 299 ? 14.757 9.859 -9.276 1 97.11 299 HIS A N 1
ATOM 2437 C CA . HIS A 1 299 ? 14.265 10.372 -10.55 1 97.11 299 HIS A CA 1
ATOM 2438 C C . HIS A 1 299 ? 14.705 11.815 -10.77 1 97.11 299 HIS A C 1
ATOM 2440 O O . HIS A 1 299 ? 15.232 12.152 -11.833 1 97.11 299 HIS A O 1
ATOM 2446 N N . TYR A 1 300 ? 14.654 12.63 -9.814 1 97.97 300 TYR A N 1
ATOM 2447 C CA . TYR A 1 300 ? 14.815 14.062 -10.037 1 97.97 300 TYR A CA 1
ATOM 2448 C C . TYR A 1 300 ? 16.244 14.503 -9.746 1 97.97 300 TYR A C 1
ATOM 2450 O O . TYR A 1 300 ? 16.721 15.494 -10.304 1 97.97 300 TYR A O 1
ATOM 2458 N N . LEU A 1 301 ? 16.954 13.747 -8.855 1 98.39 301 LEU A N 1
ATOM 2459 C CA . LEU A 1 301 ? 18.301 14.177 -8.498 1 98.39 301 LEU A CA 1
ATOM 2460 C C . LEU A 1 301 ? 19.348 13.406 -9.295 1 98.39 301 LEU A C 1
ATOM 2462 O O . LEU A 1 301 ? 20.485 13.861 -9.437 1 98.39 301 LEU A O 1
ATOM 2466 N N . LEU A 1 302 ? 18.989 12.226 -9.766 1 97.17 302 LEU A N 1
ATOM 2467 C CA . LEU A 1 302 ? 19.948 11.369 -10.455 1 97.17 302 LEU A CA 1
ATOM 2468 C C . LEU A 1 302 ? 19.475 11.05 -11.869 1 97.17 302 LEU A C 1
ATOM 2470 O O . LEU A 1 302 ? 20.142 10.315 -12.6 1 97.17 302 LEU A O 1
ATOM 2474 N N . ALA A 1 303 ? 18.272 11.536 -12.28 1 95.79 303 ALA A N 1
ATOM 2475 C CA . ALA A 1 303 ? 17.704 11.339 -13.611 1 95.79 303 ALA A CA 1
ATOM 2476 C C . ALA A 1 303 ? 17.545 9.854 -13.925 1 95.79 303 ALA A C 1
ATOM 2478 O O . ALA A 1 303 ? 17.763 9.426 -15.061 1 95.79 303 ALA A O 1
ATOM 2479 N N . LYS A 1 304 ? 17.273 9.106 -12.889 1 94.84 304 LYS A N 1
ATOM 2480 C CA . LYS A 1 304 ? 17.064 7.678 -13.108 1 94.84 304 LYS A CA 1
ATOM 2481 C C . LYS A 1 304 ? 15.738 7.418 -13.816 1 94.84 304 LYS A C 1
ATOM 2483 O O . LYS A 1 304 ? 14.724 8.042 -13.496 1 94.84 304 LYS A O 1
ATOM 2488 N N . ASP A 1 305 ? 15.733 6.548 -14.798 1 93.25 305 ASP A N 1
ATOM 2489 C CA . ASP A 1 305 ? 14.521 6.08 -15.462 1 93.25 305 ASP A CA 1
ATOM 2490 C C . ASP A 1 305 ? 13.856 4.96 -14.666 1 93.25 305 ASP A C 1
ATOM 2492 O O . ASP A 1 305 ? 13.873 3.8 -15.083 1 93.25 305 ASP A O 1
ATOM 2496 N N . ASN A 1 306 ? 13.248 5.294 -13.525 1 93.15 306 ASN A N 1
ATOM 2497 C CA . ASN A 1 306 ? 12.711 4.298 -12.604 1 93.15 306 ASN A CA 1
ATOM 2498 C C . ASN A 1 306 ? 11.186 4.256 -12.651 1 93.15 306 ASN A C 1
ATOM 2500 O O . ASN A 1 306 ? 10.548 3.703 -11.753 1 93.15 306 ASN A O 1
ATOM 2504 N N . GLY A 1 307 ? 10.526 4.928 -13.618 1 92.99 307 GLY A N 1
ATOM 2505 C CA . GLY A 1 307 ? 9.092 4.864 -13.852 1 92.99 307 GLY A CA 1
ATOM 2506 C C . GLY A 1 307 ? 8.297 5.779 -12.94 1 92.99 307 GLY A C 1
ATOM 2507 O O . GLY A 1 307 ? 7.072 5.666 -12.853 1 92.99 307 GLY A O 1
ATOM 2508 N N . TRP A 1 308 ? 8.934 6.685 -12.247 1 94.8 308 TRP A N 1
ATOM 2509 C CA . TRP A 1 308 ? 8.237 7.575 -11.325 1 94.8 308 TRP A CA 1
ATOM 2510 C C . TRP A 1 308 ? 7.135 8.348 -12.042 1 94.8 308 TRP A C 1
ATOM 2512 O O . TRP A 1 308 ? 6.097 8.654 -11.451 1 94.8 308 TRP A O 1
ATOM 2522 N N . GLU A 1 309 ? 7.323 8.653 -13.324 1 93.99 309 GLU A N 1
ATOM 2523 C CA . GLU A 1 309 ? 6.359 9.428 -14.1 1 93.99 309 GLU A CA 1
ATOM 2524 C C . GLU A 1 309 ? 5.025 8.696 -14.212 1 93.99 309 GLU A C 1
ATOM 2526 O O . GLU A 1 309 ? 4.007 9.3 -14.558 1 93.99 309 GLU A O 1
ATOM 2531 N N . LEU A 1 310 ? 5.02 7.36 -13.853 1 94.02 310 LEU A N 1
ATOM 2532 C CA . LEU A 1 310 ? 3.801 6.561 -13.919 1 94.02 310 LEU A CA 1
ATOM 2533 C C . LEU A 1 310 ? 3.043 6.616 -12.597 1 94.02 310 LEU A C 1
ATOM 2535 O O . LEU A 1 310 ? 1.903 6.155 -12.511 1 94.02 310 LEU A O 1
ATOM 2539 N N . THR A 1 311 ? 3.671 7.15 -11.527 1 93.64 311 THR A N 1
ATOM 2540 C CA . THR A 1 311 ? 3.017 7.291 -10.23 1 93.64 311 THR A CA 1
ATOM 2541 C C . THR A 1 311 ? 1.832 8.248 -10.324 1 93.64 311 THR A C 1
ATOM 2543 O O . THR A 1 311 ? 1.933 9.312 -10.938 1 93.64 311 THR A O 1
ATOM 2546 N N . PRO A 1 312 ? 0.631 7.852 -9.723 1 92.71 312 PRO A N 1
ATOM 2547 C CA . PRO A 1 312 ? -0.498 8.785 -9.73 1 92.71 312 PRO A CA 1
ATOM 2548 C C . PRO A 1 312 ? -0.155 10.131 -9.095 1 92.71 312 PRO A C 1
ATOM 2550 O O . PRO A 1 312 ? 0.549 10.178 -8.083 1 92.71 312 PRO A O 1
ATOM 2553 N N . LYS A 1 313 ? -0.629 11.148 -9.687 1 90.44 313 LYS A N 1
ATOM 2554 C CA . LYS A 1 313 ? -0.388 12.5 -9.191 1 90.44 313 LYS A CA 1
ATOM 2555 C C . LYS A 1 313 ? -0.956 12.68 -7.786 1 90.44 313 LYS A C 1
ATOM 2557 O O . LYS A 1 313 ? -0.398 13.422 -6.975 1 90.44 313 LYS A O 1
ATOM 2562 N N . VAL A 1 314 ? -2.133 12.05 -7.561 1 93.31 314 VAL A N 1
ATOM 2563 C CA . VAL A 1 314 ? -2.777 12.102 -6.253 1 93.31 314 VAL A CA 1
ATOM 2564 C C . VAL A 1 314 ? -3.005 10.684 -5.733 1 93.31 314 VAL A C 1
ATOM 2566 O O . VAL A 1 314 ? -3.567 9.842 -6.436 1 93.31 314 VAL A O 1
ATOM 2569 N N . ARG A 1 315 ? -2.54 10.427 -4.612 1 92.77 315 ARG A N 1
ATOM 2570 C CA . ARG A 1 315 ? -2.839 9.23 -3.831 1 92.77 315 ARG A CA 1
ATOM 2571 C C . ARG A 1 315 ? -3.429 9.596 -2.474 1 92.77 315 ARG A C 1
ATOM 2573 O O . ARG A 1 315 ? -2.73 10.129 -1.61 1 92.77 315 ARG A O 1
ATOM 2580 N N . LEU A 1 316 ? -4.702 9.223 -2.29 1 91.35 316 LEU A N 1
ATOM 2581 C CA . LEU A 1 316 ? -5.445 9.703 -1.131 1 91.35 316 LEU A CA 1
ATOM 2582 C C . LEU A 1 316 ? -5.606 8.598 -0.092 1 91.35 316 LEU A C 1
ATOM 2584 O O . LEU A 1 316 ? -5.632 7.415 -0.438 1 91.35 316 LEU A O 1
ATOM 2588 N N . SER A 1 317 ? -5.673 9.037 1.132 1 91.64 317 SER A N 1
ATOM 2589 C CA . SER A 1 317 ? -6.052 8.145 2.222 1 91.64 317 SER A CA 1
ATOM 2590 C C . SER A 1 317 ? -7.315 8.634 2.924 1 91.64 317 SER A C 1
ATOM 2592 O O . SER A 1 317 ? -7.498 9.838 3.116 1 91.64 317 SER A O 1
ATOM 2594 N N . MET A 1 318 ? -8.219 7.703 3.273 1 94.4 318 MET A N 1
ATOM 2595 C CA . MET A 1 318 ? -9.478 7.991 3.955 1 94.4 318 MET A CA 1
ATOM 2596 C C . MET A 1 318 ? -9.53 7.302 5.314 1 94.4 318 MET A C 1
ATOM 2598 O O . MET A 1 318 ? -9.294 6.096 5.413 1 94.4 318 MET A O 1
ATOM 2602 N N . LEU A 1 319 ? -9.824 8.093 6.346 1 96.07 319 LEU A N 1
ATOM 2603 C CA . LEU A 1 319 ? -9.9 7.566 7.704 1 96.07 319 LEU A CA 1
ATOM 2604 C C . LEU A 1 319 ? -11.278 6.975 7.982 1 96.07 319 LEU A C 1
ATOM 2606 O O . LEU A 1 319 ? -12.298 7.602 7.686 1 96.07 319 LEU A O 1
ATOM 2610 N N . ARG A 1 320 ? -11.346 5.827 8.603 1 94.55 320 ARG A N 1
ATOM 2611 C CA . ARG A 1 320 ? -12.591 5.16 8.97 1 94.55 320 ARG A CA 1
ATOM 2612 C C . ARG A 1 320 ? -12.774 5.136 10.483 1 94.55 320 ARG A C 1
ATOM 2614 O O . ARG A 1 320 ? -13.851 4.796 10.978 1 94.55 320 ARG A O 1
ATOM 2621 N N . TYR A 1 321 ? -11.759 5.512 11.263 1 94.13 321 TYR A N 1
ATOM 2622 C CA . TYR A 1 321 ? -11.711 5.654 12.714 1 94.13 321 TYR A CA 1
ATOM 2623 C C . TYR A 1 321 ? -11.857 4.301 13.4 1 94.13 321 TYR A C 1
ATOM 2625 O O . TYR A 1 321 ? -11.066 3.956 14.281 1 94.13 321 TYR A O 1
ATOM 2633 N N . ASN A 1 322 ? -12.858 3.489 13.053 1 89.16 322 ASN A N 1
ATOM 2634 C CA . ASN A 1 322 ? -13.142 2.216 13.708 1 89.16 322 ASN A CA 1
ATOM 2635 C C . ASN A 1 322 ? -12.808 1.033 12.804 1 89.16 322 ASN A C 1
ATOM 2637 O O . ASN A 1 322 ? -13.242 -0.091 13.06 1 89.16 322 ASN A O 1
ATOM 2641 N N . ALA A 1 323 ? -12.17 1.298 11.775 1 87.36 323 ALA A N 1
ATOM 2642 C CA . ALA A 1 323 ? -11.627 0.33 10.825 1 87.36 323 ALA A CA 1
ATOM 2643 C C . ALA A 1 323 ? -10.331 0.841 10.202 1 87.36 323 ALA A C 1
ATOM 2645 O O . ALA A 1 323 ? -10.007 2.026 10.312 1 87.36 323 ALA A O 1
ATOM 2646 N N . PRO A 1 324 ? -9.551 -0.029 9.596 1 86.7 324 PRO A N 1
ATOM 2647 C CA . PRO A 1 324 ? -8.343 0.449 8.92 1 86.7 324 PRO A CA 1
ATOM 2648 C C . PRO A 1 324 ? -8.643 1.471 7.826 1 86.7 324 PRO A C 1
ATOM 2650 O O . PRO A 1 324 ? -9.647 1.347 7.119 1 86.7 324 PRO A O 1
ATOM 2653 N N . PRO A 1 325 ? -7.771 2.374 7.692 1 91.98 325 PRO A N 1
ATOM 2654 C CA . PRO A 1 325 ? -8.001 3.391 6.664 1 91.98 325 PRO A CA 1
ATOM 2655 C C . PRO A 1 325 ? -7.85 2.842 5.247 1 91.98 325 PRO A C 1
ATOM 2657 O O . PRO A 1 325 ? -7.215 1.804 5.048 1 91.98 325 PRO A O 1
ATOM 2660 N N . ILE A 1 326 ? -8.503 3.47 4.333 1 91.79 326 ILE A N 1
ATOM 2661 C CA . ILE A 1 326 ? -8.179 3.307 2.92 1 91.79 326 ILE A CA 1
ATOM 2662 C C . ILE A 1 326 ? -6.919 4.102 2.585 1 91.79 326 ILE A C 1
ATOM 2664 O O . ILE A 1 326 ? -6.862 5.313 2.811 1 91.79 326 ILE A O 1
ATOM 2668 N N . SER A 1 327 ? -5.881 3.382 2.059 1 88.23 327 SER A N 1
ATOM 2669 C CA . SER A 1 327 ? -4.607 4.066 1.863 1 88.23 327 SER A CA 1
ATOM 2670 C C . SER A 1 327 ? -4.21 4.085 0.391 1 88.23 327 SER A C 1
ATOM 2672 O O . SER A 1 327 ? -4.422 3.106 -0.328 1 88.23 327 SER A O 1
ATOM 2674 N N . PHE A 1 328 ? -3.686 5.21 -0.064 1 88.94 328 PHE A N 1
ATOM 2675 C CA . PHE A 1 328 ? -2.998 5.403 -1.335 1 88.94 328 PHE A CA 1
ATOM 2676 C C . PHE A 1 328 ? -3.939 5.139 -2.505 1 88.94 328 PHE A C 1
ATOM 2678 O O . PHE A 1 328 ? -3.556 4.491 -3.482 1 88.94 328 PHE A O 1
ATOM 2685 N N . ARG A 1 329 ? -5.162 5.5 -2.363 1 91.7 329 ARG A N 1
ATOM 2686 C CA . ARG A 1 329 ? -6.113 5.393 -3.465 1 91.7 329 ARG A CA 1
ATOM 2687 C C . ARG A 1 329 ? -5.795 6.403 -4.563 1 91.7 329 ARG A C 1
ATOM 2689 O O . ARG A 1 329 ? -5.721 7.606 -4.304 1 91.7 329 ARG A O 1
ATOM 2696 N N . ALA A 1 330 ? -5.561 5.919 -5.796 1 93.09 330 ALA A N 1
ATOM 2697 C CA . ALA A 1 330 ? -5.297 6.817 -6.917 1 93.09 330 ALA A CA 1
ATOM 2698 C C . ALA A 1 330 ? -6.522 7.669 -7.237 1 93.09 330 ALA A C 1
ATOM 2700 O O . ALA A 1 330 ? -7.641 7.156 -7.312 1 93.09 330 ALA A O 1
ATOM 2701 N N . GLU A 1 331 ? -6.352 8.944 -7.363 1 94.33 331 GLU A N 1
ATOM 2702 C CA . GLU A 1 331 ? -7.399 9.892 -7.734 1 94.33 331 GLU A CA 1
ATOM 2703 C C . GLU A 1 331 ? -6.913 10.857 -8.811 1 94.33 331 GLU A C 1
ATOM 2705 O O . GLU A 1 331 ? -5.707 10.998 -9.028 1 94.33 331 GLU A O 1
ATOM 2710 N N . ASP A 1 332 ? -7.783 11.506 -9.496 1 94.12 332 ASP A N 1
ATOM 2711 C CA . ASP A 1 332 ? -7.456 12.412 -10.594 1 94.12 332 ASP A CA 1
ATOM 2712 C C . ASP A 1 332 ? -7.034 13.782 -10.068 1 94.12 332 ASP A C 1
ATOM 2714 O O . ASP A 1 332 ? -6.306 14.514 -10.741 1 94.12 332 ASP A O 1
ATOM 2718 N N . ASP A 1 333 ? -7.495 14.12 -8.848 1 92.73 333 ASP A N 1
ATOM 2719 C CA . ASP A 1 333 ? -7.279 15.443 -8.27 1 92.73 333 ASP A CA 1
ATOM 2720 C C . ASP A 1 333 ? -7.464 15.417 -6.755 1 92.73 333 ASP A C 1
ATOM 2722 O O . ASP A 1 333 ? -7.835 14.387 -6.187 1 92.73 333 ASP A O 1
ATOM 2726 N N . TYR A 1 334 ? -7.152 16.616 -6.16 1 89.83 334 TYR A N 1
ATOM 2727 C CA . TYR A 1 334 ? -7.479 16.816 -4.752 1 89.83 334 TYR A CA 1
ATOM 2728 C C . TYR A 1 334 ? -8.23 18.127 -4.548 1 89.83 334 TYR A C 1
ATOM 2730 O O . TYR A 1 334 ? -7.697 19.204 -4.826 1 89.83 334 TYR A O 1
ATOM 2738 N N . PRO A 1 335 ? -9.485 18.06 -4.112 1 92.51 335 PRO A N 1
ATOM 2739 C CA . PRO A 1 335 ? -10.282 16.84 -3.965 1 92.51 335 PRO A CA 1
ATOM 2740 C C . PRO A 1 335 ? -10.608 16.184 -5.304 1 92.51 335 PRO A C 1
ATOM 2742 O O . PRO A 1 335 ? -10.478 16.818 -6.355 1 92.51 335 PRO A O 1
ATOM 2745 N N . PRO A 1 336 ? -11.028 14.888 -5.192 1 94.13 336 PRO A N 1
ATOM 2746 C CA . PRO A 1 336 ? -11.412 14.215 -6.435 1 94.13 336 PRO A CA 1
ATOM 2747 C C . PRO A 1 336 ? -12.499 14.967 -7.201 1 94.13 336 PRO A C 1
ATOM 2749 O O . PRO A 1 336 ? -13.379 15.578 -6.591 1 94.13 336 PRO A O 1
ATOM 2752 N N . SER A 1 337 ? -12.495 14.894 -8.521 1 94 337 SER A N 1
ATOM 2753 C CA . SER A 1 337 ? -13.403 15.663 -9.365 1 94 337 SER A CA 1
ATOM 2754 C C . SER A 1 337 ? -14.852 15.24 -9.146 1 94 337 SER A C 1
ATOM 2756 O O . SER A 1 337 ? -15.776 16.012 -9.411 1 94 337 SER A O 1
ATOM 2758 N N . ARG A 1 338 ? -15.07 14.053 -8.618 1 94.63 338 ARG A N 1
ATOM 2759 C CA . ARG A 1 338 ? -16.426 13.545 -8.444 1 94.63 338 ARG A CA 1
ATOM 2760 C C . ARG A 1 338 ? -17.034 14.042 -7.137 1 94.63 338 ARG A C 1
ATOM 2762 O O . ARG A 1 338 ? -18.212 13.803 -6.864 1 94.63 338 ARG A O 1
ATOM 2769 N N . VAL A 1 339 ? -16.324 14.757 -6.372 1 96.23 339 VAL A N 1
ATOM 2770 C CA . VAL A 1 339 ? -16.839 15.34 -5.138 1 96.23 339 VAL A CA 1
ATOM 2771 C C . VAL A 1 339 ? -17.988 16.293 -5.457 1 96.23 339 VAL A C 1
ATOM 2773 O O . VAL A 1 339 ? -17.906 17.08 -6.404 1 96.23 339 VAL A O 1
ATOM 2776 N N . GLN A 1 340 ? -19.042 16.197 -4.7 1 96.97 340 GLN A N 1
ATOM 2777 C CA . GLN A 1 340 ? -20.165 17.128 -4.757 1 96.97 340 GLN A CA 1
ATOM 2778 C C . GLN A 1 340 ? -20.247 17.969 -3.487 1 96.97 340 GLN A C 1
ATOM 2780 O O . GLN A 1 340 ? -20.301 17.428 -2.38 1 96.97 340 GLN A O 1
ATOM 2785 N N . TYR A 1 341 ? -20.281 19.254 -3.701 1 97.61 341 TYR A N 1
ATOM 2786 C CA . TYR A 1 341 ? -20.459 20.153 -2.566 1 97.61 341 TYR A CA 1
ATOM 2787 C C . TYR A 1 341 ? -21.935 20.304 -2.216 1 97.61 341 TYR A C 1
ATOM 2789 O O . TYR A 1 341 ? -22.72 20.814 -3.018 1 97.61 341 TYR A O 1
ATOM 2797 N N . LYS A 1 342 ? -22.276 19.821 -1.04 1 97.89 342 LYS A N 1
ATOM 2798 C CA . LYS A 1 342 ? -23.663 19.848 -0.587 1 97.89 342 LYS A CA 1
ATOM 2799 C C . LYS A 1 342 ? -23.832 20.778 0.612 1 97.89 342 LYS A C 1
ATOM 2801 O O . LYS A 1 342 ? -22.995 20.791 1.517 1 97.89 342 LYS A O 1
ATOM 2806 N N . THR A 1 343 ? -24.877 21.528 0.556 1 98.49 343 THR A N 1
ATOM 2807 C CA . THR A 1 343 ? -25.199 22.448 1.641 1 98.49 343 THR A CA 1
ATOM 2808 C C . THR A 1 343 ? -26.247 21.841 2.57 1 98.49 343 THR A C 1
ATOM 2810 O O . THR A 1 343 ? -27.272 21.333 2.111 1 98.49 343 THR A O 1
ATOM 2813 N N . PHE A 1 344 ? -26.02 21.879 3.822 1 98.82 344 PHE A N 1
ATOM 2814 C CA . PHE A 1 344 ? -26.965 21.442 4.843 1 98.82 344 PHE A CA 1
ATOM 2815 C C . PHE A 1 344 ? -27.253 22.566 5.831 1 98.82 344 PHE A C 1
ATOM 2817 O O . PHE A 1 344 ? -26.329 23.15 6.401 1 98.82 344 PHE A O 1
ATOM 2824 N N . TYR A 1 345 ? -28.504 22.847 6.035 1 98.84 345 TYR A N 1
ATOM 2825 C CA . TYR A 1 345 ? -28.917 23.942 6.906 1 98.84 345 TYR A CA 1
ATOM 2826 C C . TYR A 1 345 ? -29.098 23.46 8.34 1 98.84 345 TYR A C 1
AT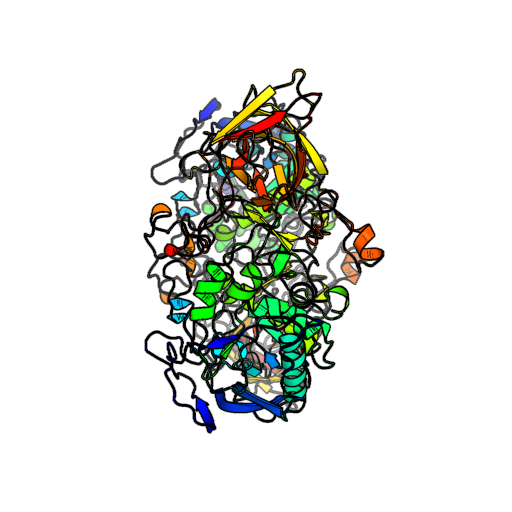OM 2828 O O . TYR A 1 345 ? -29.536 22.331 8.571 1 98.84 345 TYR A O 1
ATOM 2836 N N . LEU A 1 346 ? -28.75 24.305 9.276 1 98.77 346 LEU A N 1
ATOM 2837 C CA . LEU A 1 346 ? -28.883 23.983 10.692 1 98.77 346 LEU A CA 1
ATOM 2838 C C . LEU A 1 346 ? -30.327 24.146 11.153 1 98.77 346 LEU A C 1
ATOM 2840 O O . LEU A 1 346 ? -30.947 25.184 10.913 1 98.77 346 LEU A O 1
ATOM 2844 N N . ASN A 1 347 ? -30.812 23.147 11.823 1 97.99 347 ASN A N 1
ATOM 2845 C CA . ASN A 1 347 ? -32.111 23.19 12.485 1 97.99 347 ASN A CA 1
ATOM 2846 C C . ASN A 1 347 ? -31.969 23.149 14.003 1 97.99 347 ASN A C 1
ATOM 2848 O O . ASN A 1 347 ? -31.878 22.071 14.594 1 97.99 347 ASN A O 1
ATOM 2852 N N . SER A 1 348 ? -32.078 24.235 14.647 1 95.54 348 SER A N 1
ATOM 2853 C CA . SER A 1 348 ? -31.827 24.359 16.079 1 95.54 348 SER A CA 1
ATOM 2854 C C . SER A 1 348 ? -32.898 23.642 16.893 1 95.54 348 SER A C 1
ATOM 2856 O O . SER A 1 348 ? -32.63 23.163 17.997 1 95.54 348 SER A O 1
ATOM 2858 N N . SER A 1 349 ? -34.088 23.505 16.461 1 93.8 349 SER A N 1
ATOM 2859 C CA . SER A 1 349 ? -35.181 22.879 17.197 1 93.8 349 SER A CA 1
ATOM 2860 C C . SER A 1 349 ? -35.013 21.365 17.256 1 93.8 349 SER A C 1
ATOM 2862 O O . SER A 1 349 ? -35.416 20.727 18.231 1 93.8 349 SER A O 1
ATOM 2864 N N . GLU A 1 350 ? -34.366 20.868 16.265 1 94.25 350 GLU A N 1
ATOM 2865 C CA . GLU A 1 350 ? -34.268 19.413 16.191 1 94.25 350 GLU A CA 1
ATOM 2866 C C . GLU A 1 350 ? -32.83 18.946 16.4 1 94.25 350 GLU A C 1
ATOM 2868 O O . GLU A 1 350 ? -32.579 17.752 16.573 1 94.25 350 GLU A O 1
ATOM 2873 N N . GLY A 1 351 ? -31.913 19.912 16.359 1 96.47 351 GLY A N 1
ATOM 2874 C CA . GLY A 1 351 ? -30.514 19.535 16.479 1 96.47 351 GLY A CA 1
ATOM 2875 C C . GLY A 1 351 ? -30.011 18.725 15.299 1 96.47 351 GLY A C 1
ATOM 2876 O O . GLY A 1 351 ? -29.237 17.781 15.473 1 96.47 351 GLY A O 1
ATOM 2877 N N . LYS A 1 352 ? -30.49 19.072 14.062 1 97.59 352 LYS A N 1
ATOM 2878 C CA . LYS A 1 352 ? -30.156 18.291 12.875 1 97.59 352 LYS A CA 1
ATOM 2879 C C . LYS A 1 352 ? -29.677 19.193 11.741 1 97.59 352 LYS A C 1
ATOM 2881 O O . LYS A 1 352 ? -29.923 20.4 11.755 1 97.59 352 LYS A O 1
ATOM 2886 N N . LEU A 1 353 ? -28.891 18.62 10.861 1 98.53 353 LEU A N 1
ATOM 2887 C CA . LEU A 1 353 ? -28.603 19.197 9.553 1 98.53 353 LEU A CA 1
ATOM 2888 C C . LEU A 1 353 ? -29.605 18.712 8.511 1 98.53 353 LEU A C 1
ATOM 2890 O O . LEU A 1 353 ? -29.957 17.53 8.486 1 98.53 353 LEU A O 1
ATOM 2894 N N . GLN A 1 354 ? -30.096 19.652 7.753 1 97.74 354 GLN A N 1
ATOM 2895 C CA . GLN A 1 354 ? -31.072 19.247 6.747 1 97.74 354 GLN A CA 1
ATOM 2896 C C . GLN A 1 354 ? -30.84 19.982 5.429 1 97.74 354 GLN A C 1
ATOM 2898 O O . GLN A 1 354 ? -30.171 21.017 5.399 1 97.74 354 GLN A O 1
ATOM 2903 N N . ASP A 1 355 ? -31.409 19.538 4.305 1 96.36 355 ASP A N 1
ATOM 2904 C CA . ASP A 1 355 ? -31.119 19.991 2.948 1 96.36 355 ASP A CA 1
ATOM 2905 C C . ASP A 1 355 ? -31.913 21.25 2.607 1 96.36 355 ASP A C 1
ATOM 2907 O O . ASP A 1 355 ? -31.645 21.904 1.597 1 96.36 355 ASP A O 1
ATOM 2911 N N . LYS A 1 356 ? -32.848 21.631 3.486 1 97.08 356 LYS A N 1
ATOM 2912 C CA . LYS A 1 356 ? -33.646 22.833 3.263 1 97.08 356 LYS A CA 1
ATOM 2913 C C . LYS A 1 356 ? -33.6 23.757 4.476 1 97.08 356 LYS A C 1
ATOM 2915 O O . LYS A 1 356 ? -33.403 23.3 5.604 1 97.08 356 LYS A O 1
ATOM 2920 N N . VAL A 1 357 ? -33.808 24.966 4.233 1 97.79 357 VAL A N 1
ATOM 2921 C CA . VAL A 1 357 ? -33.879 25.948 5.31 1 97.79 357 VAL A CA 1
ATOM 2922 C C . VAL A 1 357 ? -35.066 25.634 6.219 1 97.79 357 VAL A C 1
ATOM 2924 O O . VAL A 1 357 ? -36.169 25.365 5.738 1 97.79 357 VAL A O 1
ATOM 2927 N N . PRO A 1 358 ? -34.853 25.626 7.489 1 97.17 358 PRO A N 1
ATOM 2928 C CA . PRO A 1 358 ? -35.996 25.43 8.383 1 97.17 358 PRO A CA 1
ATOM 2929 C C . PRO A 1 358 ? -37.105 26.455 8.156 1 97.17 358 PRO A C 1
ATOM 2931 O O . PRO A 1 358 ? -36.827 27.602 7.799 1 97.17 358 PRO A O 1
ATOM 2934 N N . ALA A 1 359 ? -38.343 26.087 8.54 1 95.78 359 ALA A N 1
ATOM 2935 C CA . ALA A 1 359 ? -39.525 26.895 8.25 1 95.78 359 ALA A CA 1
ATOM 2936 C C . ALA A 1 359 ? -39.65 28.056 9.232 1 95.78 359 ALA A C 1
ATOM 2938 O O . ALA A 1 359 ? -40.33 29.045 8.95 1 95.78 359 ALA A O 1
ATOM 2939 N N . THR A 1 360 ? -39.101 27.893 10.394 1 96.32 360 THR A N 1
ATOM 2940 C CA . THR A 1 360 ? -39.23 28.919 11.422 1 96.32 360 THR A CA 1
ATOM 2941 C C . THR A 1 360 ? -37.859 29.331 11.951 1 96.32 360 THR A C 1
ATOM 2943 O O . THR A 1 360 ? -36.951 28.503 12.047 1 96.32 360 THR A O 1
ATOM 2946 N N . ASP A 1 361 ? -37.81 30.578 12.259 1 97.25 361 ASP A N 1
ATOM 2947 C CA . ASP A 1 361 ? -36.6 31.061 12.916 1 97.25 361 ASP A CA 1
ATOM 2948 C C . ASP A 1 361 ? -36.47 30.482 14.323 1 97.25 361 ASP A C 1
ATOM 2950 O O . ASP A 1 361 ? -37.468 30.327 15.031 1 97.25 361 ASP A O 1
ATOM 2954 N N . ALA A 1 362 ? -35.299 30.028 14.647 1 97.77 362 ALA A N 1
ATOM 2955 C CA . ALA A 1 362 ? -34.987 29.521 15.98 1 97.77 362 ALA A CA 1
ATOM 2956 C C . ALA A 1 362 ? -33.563 29.889 16.387 1 97.77 362 ALA A C 1
ATOM 2958 O O . ALA A 1 362 ? -32.727 30.195 15.534 1 97.77 362 ALA A O 1
ATOM 2959 N N . VAL A 1 363 ? -33.349 29.921 17.685 1 97.52 363 VAL A N 1
ATOM 2960 C CA . VAL A 1 363 ? -32.044 30.254 18.245 1 97.52 363 VAL A CA 1
ATOM 2961 C C . VAL A 1 363 ? -31.613 29.171 19.232 1 97.52 363 VAL A C 1
ATOM 2963 O O . VAL A 1 363 ? -32.43 28.669 20.007 1 97.52 363 VAL A O 1
ATOM 2966 N N . THR A 1 364 ? -30.477 28.678 19.13 1 97.94 364 THR A N 1
ATOM 2967 C CA . THR A 1 364 ? -29.843 27.853 20.152 1 97.94 364 THR A CA 1
ATOM 2968 C C . THR A 1 364 ? -28.603 28.543 20.712 1 97.94 364 THR A C 1
ATOM 2970 O O . THR A 1 364 ? -28.01 29.399 20.05 1 97.94 364 THR A O 1
ATOM 2973 N N . SER A 1 365 ? -28.281 28.261 21.965 1 97.63 365 SER A N 1
ATOM 2974 C CA . SER A 1 365 ? -27.221 29.007 22.634 1 97.63 365 SER A CA 1
ATOM 2975 C C . SER A 1 365 ? -26.313 28.08 23.435 1 97.63 365 SER A C 1
ATOM 2977 O O . SER A 1 365 ? -26.671 26.931 23.702 1 97.63 365 SER A O 1
ATOM 2979 N N . TYR A 1 366 ? -25.233 28.505 23.751 1 97.93 366 TYR A N 1
ATOM 2980 C CA . TYR A 1 366 ? -24.286 27.843 24.641 1 97.93 366 TYR A CA 1
ATOM 2981 C C . TYR A 1 366 ? -23.467 28.863 25.423 1 97.93 366 TYR A C 1
ATOM 2983 O O . TYR A 1 366 ? -23.334 30.015 25.002 1 97.93 366 TYR A O 1
ATOM 2991 N N . GLN A 1 367 ? -22.976 28.451 26.583 1 98.16 367 GLN A N 1
ATOM 2992 C CA . GLN A 1 367 ? -22.078 29.29 27.37 1 98.16 367 GLN A CA 1
ATOM 2993 C C . GLN A 1 367 ? -20.675 29.308 26.77 1 98.16 367 GLN A C 1
ATOM 2995 O O . GLN A 1 367 ? -19.89 28.381 26.984 1 98.16 367 GLN A O 1
ATOM 3000 N N . SER A 1 368 ? -20.348 30.377 26.09 1 97.37 368 SER A N 1
ATOM 3001 C CA . SER A 1 368 ? -19.174 30.406 25.225 1 97.37 368 SER A CA 1
ATOM 3002 C C . SER A 1 368 ? -17.887 30.469 26.041 1 97.37 368 SER A C 1
ATOM 3004 O O . SER A 1 368 ? -16.813 30.126 25.544 1 97.37 368 SER A O 1
ATOM 3006 N N . ASP A 1 369 ? -17.889 30.967 27.225 1 96.72 369 ASP A N 1
ATOM 3007 C CA . ASP A 1 369 ? -16.693 31.194 28.031 1 96.72 369 ASP A CA 1
ATOM 3008 C C . ASP A 1 369 ? -16.495 30.071 29.047 1 96.72 369 ASP A C 1
ATOM 3010 O O . ASP A 1 369 ? -15.811 30.254 30.056 1 96.72 369 ASP A O 1
ATOM 3014 N N . SER A 1 370 ? -17.181 28.926 28.833 1 94.91 370 SER A N 1
ATOM 3015 C CA . SER A 1 370 ? -17.06 27.77 29.714 1 94.91 370 SER A CA 1
ATOM 3016 C C . SER A 1 370 ? -16.532 26.554 28.961 1 94.91 370 SER A C 1
ATOM 3018 O O . SER A 1 370 ? -17.132 26.118 27.976 1 94.91 370 SER A O 1
ATOM 3020 N N . TRP A 1 371 ? -15.461 25.959 29.471 1 93.2 371 TRP A N 1
ATOM 3021 C CA . TRP A 1 371 ? -14.927 24.725 28.905 1 93.2 371 TRP A CA 1
ATOM 3022 C C . TRP A 1 371 ? -15.86 23.551 29.18 1 93.2 371 TRP A C 1
ATOM 3024 O O . TRP A 1 371 ? -15.748 22.499 28.547 1 93.2 371 TRP A O 1
ATOM 3034 N N . LYS A 1 372 ? -16.77 23.707 30.121 1 94.49 372 LYS A N 1
ATOM 3035 C CA . LYS A 1 372 ? -17.673 22.629 30.515 1 94.49 372 LYS A CA 1
ATOM 3036 C C . LYS A 1 372 ? -18.874 22.548 29.577 1 94.49 372 LYS A C 1
ATOM 3038 O O . LYS A 1 372 ? -19.548 21.518 29.511 1 94.49 372 LYS A O 1
ATOM 3043 N N . ASP A 1 373 ? -19.116 23.673 29.012 1 95.8 373 ASP A N 1
ATOM 3044 C CA . ASP A 1 373 ? -20.214 23.664 28.051 1 95.8 373 ASP A CA 1
ATOM 3045 C C . ASP A 1 373 ? -19.778 23.047 26.724 1 95.8 373 ASP A C 1
ATOM 3047 O O . ASP A 1 373 ? -18.831 23.522 26.094 1 95.8 373 ASP A O 1
ATOM 3051 N N . ASP A 1 374 ? -20.429 22.084 26.3 1 95.05 374 ASP A N 1
ATOM 3052 C CA . ASP A 1 374 ? -20.04 21.292 25.137 1 95.05 374 ASP A CA 1
ATOM 3053 C C . ASP A 1 374 ? -20.547 21.929 23.845 1 95.05 374 ASP A C 1
ATOM 3055 O O . ASP A 1 374 ? -20.457 21.326 22.773 1 95.05 374 ASP A O 1
ATOM 3059 N N . GLY A 1 375 ? -21.129 23.159 23.895 1 97.6 375 GLY A N 1
ATOM 3060 C CA . GLY A 1 375 ? -21.595 23.864 22.711 1 97.6 375 GLY A CA 1
ATOM 3061 C C . GLY A 1 375 ? -22.899 23.315 22.164 1 97.6 375 GLY A C 1
ATOM 3062 O O . GLY A 1 375 ? -23.717 22.78 22.916 1 97.6 375 GLY A O 1
ATOM 3063 N N . VAL A 1 376 ? -23.177 23.553 20.882 1 98.04 376 VAL A N 1
ATOM 3064 C CA . VAL A 1 376 ? -24.386 23.058 20.231 1 98.04 376 VAL A CA 1
ATOM 3065 C C . VAL A 1 376 ? -24.011 22.094 19.108 1 98.04 376 VAL A C 1
ATOM 3067 O O . VAL A 1 376 ? -22.942 22.219 18.505 1 98.04 376 VAL A O 1
ATOM 3070 N N . HIS A 1 377 ? -24.862 21.167 18.869 1 97.42 377 HIS A N 1
ATOM 3071 C CA . HIS A 1 377 ? -24.585 20.084 17.932 1 97.42 377 HIS A CA 1
ATOM 3072 C C . HIS A 1 377 ? -25.706 19.941 16.908 1 97.42 377 HIS A C 1
ATOM 3074 O O . HIS A 1 377 ? -26.879 20.137 17.234 1 97.42 377 HIS A O 1
ATOM 3080 N N . PHE A 1 378 ? -25.31 19.62 15.754 1 98.67 378 PHE A N 1
ATOM 3081 C CA . PHE A 1 378 ? -26.222 19.273 14.671 1 98.67 378 PHE A CA 1
ATOM 3082 C C . PHE A 1 378 ? -25.775 17.991 13.978 1 98.67 378 PHE A C 1
ATOM 3084 O O . PHE A 1 378 ? -24.605 17.849 13.617 1 98.67 378 PHE A O 1
ATOM 3091 N N . THR A 1 379 ? -26.626 17.085 13.739 1 98.35 379 THR A N 1
ATOM 3092 C CA . THR A 1 379 ? -26.234 15.777 13.224 1 98.35 379 THR A CA 1
ATOM 3093 C C . THR A 1 379 ? -26.805 15.553 11.827 1 98.35 379 THR A C 1
ATOM 3095 O O . THR A 1 379 ? -27.882 16.058 11.502 1 98.35 379 THR A O 1
ATOM 3098 N N . LEU A 1 380 ? -26.067 14.921 11.006 1 98.44 380 LEU A N 1
ATOM 3099 C CA . LEU A 1 380 ? -26.455 14.392 9.703 1 98.44 380 LEU A CA 1
ATOM 3100 C C . LEU A 1 380 ? -26.225 12.886 9.638 1 98.44 380 LEU A C 1
ATOM 3102 O O . LEU A 1 380 ? -25.08 12.429 9.598 1 98.44 380 LEU A O 1
ATOM 3106 N N . LYS A 1 381 ? -27.284 12.137 9.661 1 97.2 381 LYS A N 1
ATOM 3107 C CA . LYS A 1 381 ? -27.179 10.686 9.538 1 97.2 381 LYS A CA 1
ATOM 3108 C C . LYS A 1 381 ? -27.132 10.26 8.074 1 97.2 381 LYS A C 1
ATOM 3110 O O . LYS A 1 381 ? -27.922 10.738 7.257 1 97.2 381 LYS A O 1
ATOM 3115 N N . PHE A 1 382 ? -26.228 9.418 7.727 1 96.94 382 PHE A N 1
ATOM 3116 C CA . PHE A 1 382 ? -26.116 8.946 6.352 1 96.94 382 PHE A CA 1
ATOM 3117 C C . PHE A 1 382 ? -26.846 7.621 6.173 1 96.94 382 PHE A C 1
ATOM 3119 O O . PHE A 1 382 ? -26.69 6.705 6.984 1 96.94 382 PHE A O 1
ATOM 3126 N N . ASP A 1 383 ? -27.61 7.567 5.162 1 93.39 383 ASP A N 1
ATOM 3127 C CA . ASP A 1 383 ? -28.369 6.352 4.881 1 93.39 383 ASP A CA 1
ATOM 3128 C C . ASP A 1 383 ? -27.573 5.403 3.987 1 93.39 383 ASP A C 1
ATOM 3130 O O . ASP A 1 383 ? -28.02 4.29 3.701 1 93.39 383 ASP A O 1
ATOM 3134 N N . LYS A 1 384 ? -26.448 5.866 3.524 1 92.06 384 LYS A N 1
ATOM 3135 C CA . LYS A 1 384 ? -25.559 5.049 2.704 1 92.06 384 LYS A CA 1
ATOM 3136 C C . LYS A 1 384 ? -24.099 5.442 2.917 1 92.06 384 LYS A C 1
ATOM 3138 O O . LYS A 1 384 ? -23.811 6.463 3.545 1 92.06 384 LYS A O 1
ATOM 3143 N N . TYR A 1 385 ? -23.18 4.563 2.37 1 93.42 385 TYR A N 1
ATOM 3144 C CA . TYR A 1 385 ? -21.75 4.85 2.387 1 93.42 385 TYR A CA 1
ATOM 3145 C C . TYR A 1 385 ? -21.462 6.226 1.799 1 93.42 385 TYR A C 1
ATOM 3147 O O . TYR A 1 385 ? -21.91 6.541 0.694 1 93.42 385 TYR A O 1
ATOM 3155 N N . THR A 1 386 ? -20.759 7.059 2.567 1 96.89 386 THR A N 1
ATOM 3156 C CA . THR A 1 386 ? -20.471 8.433 2.168 1 96.89 386 THR A CA 1
ATOM 3157 C C . THR A 1 386 ? -19.055 8.829 2.574 1 96.89 386 THR A C 1
ATOM 3159 O O . THR A 1 386 ? -18.592 8.472 3.66 1 96.89 386 THR A O 1
ATOM 3162 N N . GLU A 1 387 ? -18.395 9.516 1.674 1 97.33 387 GLU A N 1
ATOM 3163 C CA . GLU A 1 387 ? -17.06 10.023 1.973 1 97.33 387 GLU A CA 1
ATOM 3164 C C . GLU A 1 387 ? -17.053 11.547 2.055 1 97.33 387 GLU A C 1
ATOM 3166 O O . GLU A 1 387 ? -17.645 12.221 1.209 1 97.33 387 GLU A O 1
ATOM 3171 N N . LEU A 1 388 ? -16.519 12.049 3.126 1 97.99 388 LEU A N 1
ATOM 3172 C CA . LEU A 1 388 ? -16.123 13.452 3.182 1 97.99 388 LEU A CA 1
ATOM 3173 C C . LEU A 1 388 ? -14.68 13.629 2.723 1 97.99 388 LEU A C 1
ATOM 3175 O O . LEU A 1 388 ? -13.758 13.09 3.34 1 97.99 388 LEU A O 1
ATOM 3179 N N . CYS A 1 389 ? -14.47 14.361 1.646 1 96.43 389 CYS A N 1
ATOM 3180 C CA . CYS A 1 389 ? -13.13 14.473 1.079 1 96.43 389 CYS A CA 1
ATOM 3181 C C . CYS A 1 389 ? -12.859 15.893 0.596 1 96.43 389 CYS A C 1
ATOM 3183 O O . CYS A 1 389 ? -13.268 16.267 -0.504 1 96.43 389 CYS A O 1
ATOM 3185 N N . GLY A 1 390 ? -12.062 16.618 1.335 1 96.03 390 GLY A N 1
ATOM 3186 C CA . GLY A 1 390 ? -11.746 17.991 0.971 1 96.03 390 GLY A CA 1
ATOM 3187 C C . GLY A 1 390 ? -12.06 18.987 2.072 1 96.03 390 GLY A C 1
ATOM 3188 O O . GLY A 1 390 ? -12.18 18.612 3.24 1 96.03 390 GLY A O 1
ATOM 3189 N N . PHE A 1 391 ? -12.149 20.246 1.746 1 96.66 391 PHE A N 1
ATOM 3190 C CA . PHE A 1 391 ? -12.399 21.347 2.669 1 96.66 391 PHE A CA 1
ATOM 3191 C C . PHE A 1 391 ? -13.894 21.601 2.817 1 96.66 391 PHE A C 1
ATOM 3193 O O . PHE A 1 391 ? -14.64 21.533 1.837 1 96.66 391 PHE A O 1
ATOM 3200 N N . SER A 1 392 ? -14.304 21.853 4.011 1 98.4 392 SER A N 1
ATOM 3201 C CA . SER A 1 392 ? -15.674 22.271 4.287 1 98.4 392 SER A CA 1
ATOM 3202 C C . SER A 1 392 ? -15.736 23.746 4.67 1 98.4 392 SER A C 1
ATOM 3204 O O . SER A 1 392 ? -14.7 24.399 4.813 1 98.4 392 SER A O 1
ATOM 3206 N N . ARG A 1 393 ? -16.943 24.285 4.706 1 98.29 393 ARG A N 1
ATOM 3207 C CA . ARG A 1 393 ? -17.159 25.673 5.099 1 98.29 393 ARG A CA 1
ATOM 3208 C C . ARG A 1 393 ? -18.515 25.847 5.775 1 98.29 393 ARG A C 1
ATOM 3210 O O . ARG A 1 393 ? -19.454 25.098 5.496 1 98.29 393 ARG A O 1
ATOM 3217 N N . ALA A 1 394 ? -18.584 26.741 6.691 1 98.77 394 ALA A N 1
ATOM 3218 C CA . ALA A 1 394 ? -19.841 27.047 7.369 1 98.77 394 ALA A CA 1
ATOM 3219 C C . ALA A 1 394 ? -20.17 28.534 7.266 1 98.77 394 ALA A C 1
ATOM 3221 O O . ALA A 1 394 ? -19.286 29.383 7.399 1 98.77 394 ALA A O 1
ATOM 3222 N N . LYS A 1 395 ? -21.328 28.84 6.876 1 98.64 395 LYS A N 1
ATOM 3223 C CA . LYS A 1 395 ? -21.898 30.179 6.993 1 98.64 395 LYS A CA 1
ATOM 3224 C C . LYS A 1 395 ? -22.906 30.249 8.137 1 98.64 395 LYS A C 1
ATOM 3226 O O . LYS A 1 395 ? -23.958 29.608 8.085 1 98.64 395 LYS A O 1
ATOM 3231 N N . LEU A 1 396 ? -22.596 31.025 9.147 1 98.76 396 LEU A N 1
ATOM 3232 C CA . LEU A 1 396 ? -23.374 31.018 10.382 1 98.76 396 LEU A CA 1
ATOM 3233 C C . LEU A 1 396 ? -23.777 32.434 10.778 1 98.76 396 LEU A C 1
ATOM 3235 O O . LEU A 1 396 ? -23.038 33.389 10.524 1 98.76 396 LEU A O 1
ATOM 3239 N N . PHE A 1 397 ? -24.929 32.535 11.446 1 98.76 397 PHE A N 1
ATOM 3240 C CA . PHE A 1 397 ? -25.406 33.794 12.006 1 98.76 397 PHE A CA 1
ATOM 3241 C C . PHE A 1 397 ? -25.367 33.759 13.529 1 98.76 397 PHE A C 1
ATOM 3243 O O . PHE A 1 397 ? -25.996 32.901 14.151 1 98.76 397 PHE A O 1
ATOM 3250 N N . PHE A 1 398 ? -24.653 34.73 14.085 1 98.1 398 PHE A N 1
ATOM 3251 C CA . PHE A 1 398 ? -24.374 34.717 15.516 1 98.1 398 PHE A CA 1
ATOM 3252 C C . PHE A 1 398 ? -24.742 36.052 16.152 1 98.1 398 PHE A C 1
ATOM 3254 O O . PHE A 1 398 ? -24.703 37.092 15.491 1 98.1 398 PHE A O 1
ATOM 3261 N N . SER A 1 399 ? -25.051 35.981 17.411 1 98.46 399 SER A N 1
ATOM 3262 C CA . SER A 1 399 ? -25.103 37.178 18.243 1 98.46 399 SER A CA 1
ATOM 3263 C C . SER A 1 399 ? -24.618 36.888 19.659 1 98.46 399 SER A C 1
ATOM 3265 O O . SER A 1 399 ? -24.546 35.729 20.071 1 98.46 399 SER A O 1
ATOM 3267 N N . CYS A 1 400 ? -24.195 37.873 20.298 1 98.33 400 CYS A N 1
ATOM 3268 C CA . CYS A 1 400 ? -23.806 37.859 21.704 1 98.33 400 CYS A CA 1
ATOM 3269 C C . CYS A 1 400 ? -24.247 39.138 22.405 1 98.33 400 CYS A C 1
ATOM 3271 O O . CYS A 1 400 ? -23.915 40.24 21.962 1 98.33 400 CYS A O 1
ATOM 3273 N N . GLN A 1 401 ? -24.959 38.985 23.497 1 97.31 401 GLN A N 1
ATOM 3274 C CA . GLN A 1 401 ? -25.485 40.149 24.202 1 97.31 401 GLN A CA 1
ATOM 3275 C C . GLN A 1 401 ? -24.436 40.746 25.136 1 97.31 401 GLN A C 1
ATOM 3277 O O . GLN A 1 401 ? -24.517 41.922 25.498 1 97.31 401 GLN A O 1
ATOM 3282 N N . ASP A 1 402 ? -23.497 40.044 25.48 1 96.85 402 ASP A N 1
ATOM 3283 C CA . ASP A 1 402 ? -22.671 40.378 26.636 1 96.85 402 ASP A CA 1
ATOM 3284 C C . ASP A 1 402 ? -21.336 40.978 26.202 1 96.85 402 ASP A C 1
ATOM 3286 O O . ASP A 1 402 ? -20.581 41.492 27.03 1 96.85 402 ASP A O 1
ATOM 3290 N N . PHE A 1 403 ? -21.005 40.898 24.976 1 97.24 403 PHE A N 1
ATOM 3291 C CA . PHE A 1 403 ? -19.685 41.333 24.533 1 97.24 403 PHE A CA 1
ATOM 3292 C C . PHE A 1 403 ? -19.723 41.779 23.077 1 97.24 403 PHE A C 1
ATOM 3294 O O . PHE A 1 403 ? -20.657 41.446 22.344 1 97.24 403 PHE A O 1
ATOM 3301 N N . ASP A 1 404 ? -18.743 42.515 22.615 1 97.86 404 ASP A N 1
ATOM 3302 C CA . ASP A 1 404 ? -18.734 43.132 21.292 1 97.86 404 ASP A CA 1
ATOM 3303 C C . ASP A 1 404 ? -17.893 42.318 20.312 1 97.86 404 ASP A C 1
ATOM 3305 O O . ASP A 1 404 ? -17.397 42.853 19.318 1 97.86 404 ASP A O 1
ATOM 3309 N N . ASP A 1 405 ? -17.62 41.096 20.635 1 97.68 405 ASP A N 1
ATOM 3310 C CA . ASP A 1 405 ? -16.899 40.167 19.771 1 97.68 405 ASP A CA 1
ATOM 3311 C C . ASP A 1 405 ? -17.247 38.719 20.109 1 97.68 405 ASP A C 1
ATOM 3313 O O . ASP A 1 405 ? -17.966 38.458 21.076 1 97.68 405 ASP A O 1
ATOM 3317 N N . MET A 1 406 ? -16.9 37.737 19.298 1 98.36 406 MET A N 1
ATOM 3318 C CA . MET A 1 406 ? -17.137 36.311 19.504 1 98.36 406 MET A CA 1
ATOM 3319 C C . MET A 1 406 ? -16.035 35.477 18.858 1 98.36 406 MET A C 1
ATOM 3321 O O . MET A 1 406 ? -15.704 35.678 17.688 1 98.36 406 MET A O 1
ATOM 3325 N N . ASP A 1 407 ? -15.386 34.622 19.604 1 98.29 407 ASP A N 1
ATOM 3326 C CA . ASP A 1 407 ? -14.548 33.563 19.049 1 98.29 407 ASP A CA 1
ATOM 3327 C C . ASP A 1 407 ? -15.345 32.275 18.86 1 98.29 407 ASP A C 1
ATOM 3329 O O . ASP A 1 407 ? -15.795 31.669 19.834 1 98.29 407 ASP A O 1
ATOM 3333 N N . VAL A 1 408 ? -15.452 31.841 17.615 1 98.55 408 VAL A N 1
ATOM 3334 C CA . VAL A 1 408 ? -16.291 30.695 17.283 1 98.55 408 VAL A CA 1
ATOM 3335 C C . VAL A 1 408 ? -15.417 29.528 16.829 1 98.55 408 VAL A C 1
ATOM 3337 O O . VAL A 1 408 ? -14.523 29.701 15.998 1 98.55 408 VAL A O 1
ATOM 3340 N N . TYR A 1 409 ? -15.669 28.392 17.372 1 98.21 409 TYR A N 1
ATOM 3341 C CA . TYR A 1 409 ? -14.95 27.172 17.025 1 98.21 409 TYR A CA 1
ATOM 3342 C C . TYR A 1 409 ? -15.903 26.113 16.483 1 98.21 409 TYR A C 1
ATOM 3344 O O . TYR A 1 409 ? -17.016 25.953 16.99 1 98.21 409 TYR A O 1
ATOM 3352 N N . LEU A 1 410 ? -15.439 25.457 15.443 1 98.64 410 LEU A N 1
ATOM 3353 C CA . LEU A 1 410 ? -16.221 24.417 14.784 1 98.64 410 LEU A CA 1
ATOM 3354 C C . LEU A 1 410 ? -15.442 23.107 14.725 1 98.64 410 LEU A C 1
ATOM 3356 O O . LEU A 1 410 ? -14.209 23.113 14.709 1 98.64 410 LEU A O 1
ATOM 3360 N N . ILE A 1 411 ? -16.146 22.007 14.618 1 98.62 411 ILE A N 1
ATOM 3361 C CA . ILE A 1 411 ? -15.508 20.724 14.34 1 98.62 411 ILE A CA 1
ATOM 3362 C C . ILE A 1 411 ? -16.525 19.766 13.724 1 98.62 411 ILE A C 1
ATOM 3364 O O . ILE A 1 411 ? -17.719 19.841 14.022 1 98.62 411 ILE A O 1
ATOM 3368 N N . ILE A 1 412 ? -16.031 18.938 12.849 1 98.69 412 ILE A N 1
ATOM 3369 C CA . ILE A 1 412 ? -16.801 17.831 12.293 1 98.69 412 ILE A CA 1
ATOM 3370 C C . ILE A 1 412 ? -16.357 16.519 12.936 1 98.69 412 ILE A C 1
ATOM 3372 O O . ILE A 1 412 ? -15.178 16.163 12.884 1 98.69 412 ILE A O 1
ATOM 3376 N N . ARG A 1 413 ? -17.338 15.866 13.554 1 98.42 413 ARG A N 1
ATOM 3377 C CA . ARG A 1 413 ? -17.067 14.606 14.238 1 98.42 413 ARG A CA 1
ATOM 3378 C C . ARG A 1 413 ? -17.699 13.433 13.496 1 98.42 413 ARG A C 1
ATOM 3380 O O . ARG A 1 413 ? -18.718 13.595 12.82 1 98.42 413 ARG A O 1
ATOM 3387 N N . LYS A 1 414 ? -17.054 12.305 13.608 1 98.09 414 LYS A N 1
ATOM 3388 C CA . LYS A 1 414 ? -17.663 11.053 13.169 1 98.09 414 LYS A CA 1
ATOM 3389 C C . LYS A 1 414 ? -18.365 10.347 14.326 1 98.09 414 LYS A C 1
ATOM 3391 O O . LYS A 1 414 ? -17.771 10.141 15.387 1 98.09 414 LYS A O 1
ATOM 3396 N N . ILE A 1 415 ? -19.616 10.006 14.157 1 98.42 415 ILE A N 1
ATOM 3397 C CA . ILE A 1 415 ? -20.429 9.304 15.144 1 98.42 415 ILE A CA 1
ATOM 3398 C C . ILE A 1 415 ? -20.779 7.91 14.628 1 98.42 415 ILE A C 1
ATOM 3400 O O . ILE A 1 415 ? -21.224 7.758 13.488 1 98.42 415 ILE A O 1
ATOM 3404 N N . ASP A 1 416 ? -20.528 6.93 15.436 1 96.65 416 ASP A N 1
ATOM 3405 C CA . ASP A 1 416 ? -20.853 5.581 14.982 1 96.65 416 ASP A CA 1
ATOM 3406 C C . ASP A 1 416 ? -22.362 5.347 14.99 1 96.65 416 ASP A C 1
ATOM 3408 O O . ASP A 1 416 ? -23.134 6.258 15.295 1 96.65 416 ASP A O 1
ATOM 3412 N N . ARG A 1 417 ? -22.835 4.202 14.708 1 93.47 417 ARG A N 1
ATOM 3413 C CA . ARG A 1 417 ? -24.245 3.857 14.555 1 93.47 417 ARG A CA 1
ATOM 3414 C C . ARG A 1 417 ? -24.978 3.943 15.89 1 93.47 417 ARG A C 1
ATOM 3416 O O . ARG A 1 417 ? -26.198 4.115 15.924 1 93.47 417 ARG A O 1
ATOM 3423 N N . ASN A 1 418 ? -24.234 3.86 16.995 1 93.39 418 ASN A N 1
ATOM 3424 C CA . ASN A 1 418 ? -24.834 3.854 18.325 1 93.39 418 ASN A CA 1
ATOM 3425 C C . ASN A 1 418 ? -24.749 5.227 18.984 1 93.39 418 ASN A C 1
ATOM 3427 O O . ASN A 1 418 ? -25.064 5.374 20.167 1 93.39 418 ASN A O 1
ATOM 3431 N N . GLY A 1 419 ? -24.244 6.158 18.253 1 95.39 419 GLY A N 1
ATOM 3432 C CA . GLY A 1 419 ? -24.244 7.522 18.757 1 95.39 419 GLY A CA 1
ATOM 3433 C C . GLY A 1 419 ? -22.957 7.895 19.469 1 95.39 419 GLY A C 1
ATOM 3434 O O . GLY A 1 419 ? -22.856 8.975 20.055 1 95.39 419 GLY A O 1
ATOM 3435 N N . LYS A 1 420 ? -22.02 7.024 19.388 1 96.42 420 LYS A N 1
ATOM 3436 C CA . LYS A 1 420 ? -20.748 7.309 20.045 1 96.42 420 LYS A CA 1
ATOM 3437 C C . LYS A 1 420 ? -19.819 8.097 19.126 1 96.42 420 LYS A C 1
ATOM 3439 O O . LYS A 1 420 ? -19.59 7.704 17.98 1 96.42 420 LYS A O 1
ATOM 3444 N N . ALA A 1 421 ? -19.25 9.229 19.672 1 97.12 421 ALA A N 1
ATOM 3445 C CA . ALA A 1 421 ? -18.239 9.987 18.939 1 97.12 421 ALA A CA 1
ATOM 3446 C C . ALA A 1 421 ? -16.919 9.226 18.878 1 97.12 421 ALA A C 1
ATOM 3448 O O . ALA A 1 421 ? -16.408 8.773 19.905 1 97.12 421 ALA A O 1
ATOM 3449 N N . LEU A 1 422 ? -16.365 9.109 17.738 1 97.27 422 LEU A N 1
ATOM 3450 C CA . LEU A 1 422 ? -15.18 8.281 17.542 1 97.27 422 LEU A CA 1
ATOM 3451 C C . LEU A 1 422 ? -13.922 9.14 17.475 1 97.27 422 LEU A C 1
ATOM 3453 O O . LEU A 1 422 ? -13.998 10.34 17.202 1 97.27 422 LEU A O 1
ATOM 3457 N N . LEU A 1 423 ? -12.767 8.528 17.79 1 96.74 423 LEU A N 1
ATOM 3458 C CA . LEU A 1 423 ? -11.428 9.074 17.598 1 96.74 423 LEU A CA 1
ATOM 3459 C C . LEU A 1 423 ? -10.596 8.17 16.695 1 96.74 423 LEU A C 1
ATOM 3461 O O . LEU A 1 423 ? -10.682 6.944 16.788 1 96.74 423 LEU A O 1
ATOM 3465 N N . ASN A 1 424 ? -9.862 8.75 15.822 1 95.81 424 ASN A N 1
ATOM 3466 C CA . ASN A 1 424 ? -8.929 7.978 15.008 1 95.81 424 ASN A CA 1
ATOM 3467 C C . ASN A 1 424 ? -7.587 7.799 15.711 1 95.81 424 ASN A C 1
ATOM 3469 O O . ASN A 1 424 ? -7.021 8.763 16.231 1 95.81 424 ASN A O 1
ATOM 3473 N N . TYR A 1 425 ? -7.08 6.609 15.712 1 94.84 425 TYR A N 1
ATOM 3474 C CA . TYR A 1 425 ? -5.723 6.342 16.177 1 94.84 425 TYR A CA 1
ATOM 3475 C C . TYR A 1 425 ? -4.72 6.471 15.037 1 94.84 425 TYR A C 1
ATOM 3477 O O . TYR A 1 425 ? -4.815 5.758 14.035 1 94.84 425 TYR A O 1
ATOM 3485 N N . ASN A 1 426 ? -3.73 7.287 15.187 1 94.03 426 ASN A N 1
ATOM 3486 C CA . ASN A 1 426 ? -2.875 7.72 14.087 1 94.03 426 ASN A CA 1
ATOM 3487 C C . ASN A 1 426 ? -1.807 6.68 13.764 1 94.03 426 ASN A C 1
ATOM 3489 O O . ASN A 1 426 ? -1.169 6.745 12.711 1 94.03 426 ASN A O 1
ATOM 3493 N N . ILE A 1 427 ? -1.525 5.738 14.754 1 94.16 427 ILE A N 1
ATOM 3494 C CA . ILE A 1 427 ? -0.574 4.649 14.558 1 94.16 427 ILE A CA 1
ATOM 3495 C C . ILE A 1 427 ? -1.321 3.32 14.473 1 94.16 427 ILE A C 1
ATOM 3497 O O . ILE A 1 427 ? -2.12 2.993 15.354 1 94.16 427 ILE A O 1
ATOM 3501 N N . PRO A 1 428 ? -1.107 2.548 13.37 1 90.38 428 PRO A N 1
ATOM 3502 C CA . PRO A 1 428 ? -1.774 1.246 13.302 1 90.38 428 PRO A CA 1
ATOM 3503 C C . PRO A 1 428 ? -1.494 0.375 14.525 1 90.38 428 PRO A C 1
ATOM 3505 O O . PRO A 1 428 ? -0.362 0.337 15.014 1 90.38 428 PRO A O 1
ATOM 3508 N N . SER A 1 429 ? -2.468 -0.357 14.974 1 89.12 429 SER A N 1
ATOM 3509 C CA . SER A 1 429 ? -2.411 -1.116 16.219 1 89.12 429 SER A CA 1
ATOM 3510 C C . SER A 1 429 ? -1.306 -2.166 16.177 1 89.12 429 SER A C 1
ATOM 3512 O O . SER A 1 429 ? -0.688 -2.466 17.201 1 89.12 429 SER A O 1
ATOM 3514 N N . ILE A 1 430 ? -1.025 -2.675 14.977 1 87.52 430 ILE A N 1
ATOM 3515 C CA . ILE A 1 430 ? -0.058 -3.76 14.849 1 87.52 430 ILE A CA 1
ATOM 3516 C C . ILE A 1 430 ? 1.339 -3.25 15.196 1 87.52 430 ILE A C 1
ATOM 3518 O O . ILE A 1 430 ? 2.236 -4.039 15.501 1 87.52 430 ILE A O 1
ATOM 3522 N N . HIS A 1 431 ? 1.578 -1.968 15.17 1 89.93 431 HIS A N 1
ATOM 3523 C CA . HIS A 1 431 ? 2.886 -1.386 15.45 1 89.93 431 HIS A CA 1
ATOM 3524 C C . HIS A 1 431 ? 2.986 -0.929 16.901 1 89.93 431 HIS A C 1
ATOM 3526 O O . HIS A 1 431 ? 4.022 -0.41 17.323 1 89.93 431 HIS A O 1
ATOM 3532 N N . GLN A 1 432 ? 1.862 -1.056 17.591 1 89.2 432 GLN A N 1
ATOM 3533 C CA . GLN A 1 432 ? 1.911 -0.779 19.023 1 89.2 432 GLN A CA 1
ATOM 3534 C C . GLN A 1 432 ? 2.54 -1.941 19.787 1 89.2 432 GLN A C 1
ATOM 3536 O O . GLN A 1 432 ? 2.615 -3.06 19.274 1 89.2 432 GLN A O 1
ATOM 3541 N N . LYS A 1 433 ? 3.006 -1.659 21.018 1 81.43 433 LYS A N 1
ATOM 3542 C CA . LYS A 1 433 ? 3.538 -2.73 21.855 1 81.43 433 LYS A CA 1
ATOM 3543 C C . LYS A 1 433 ? 2.502 -3.83 22.065 1 81.43 433 LYS A C 1
ATOM 3545 O O . LYS A 1 433 ? 1.314 -3.547 22.233 1 81.43 433 LYS A O 1
ATOM 3550 N N . PRO A 1 434 ? 2.981 -5.021 21.937 1 77.12 434 PRO A N 1
ATOM 3551 C CA . PRO A 1 434 ? 2.03 -6.108 22.181 1 77.12 434 PRO A CA 1
ATOM 3552 C C . PRO A 1 434 ? 1.272 -5.946 23.497 1 77.12 434 PRO A C 1
ATOM 3554 O O . PRO A 1 434 ? 1.865 -5.572 24.513 1 77.12 434 PRO A O 1
ATOM 3557 N N . GLY A 1 435 ? 0.043 -6.118 23.47 1 78.44 435 GLY A N 1
ATOM 3558 C CA . GLY A 1 435 ? -0.763 -6.076 24.68 1 78.44 435 GLY A CA 1
ATOM 3559 C C . GLY A 1 435 ? -1.318 -4.697 24.979 1 78.44 435 GLY A C 1
ATOM 3560 O O . GLY A 1 435 ? -2.129 -4.533 25.893 1 78.44 435 GLY A O 1
ATOM 3561 N N . GLN A 1 436 ? -0.821 -3.726 24.222 1 83.38 436 GLN A N 1
ATOM 3562 C CA . GLN A 1 436 ? -1.329 -2.377 24.45 1 83.38 436 GLN A CA 1
ATOM 3563 C C . GLN A 1 436 ? -2.773 -2.245 23.975 1 83.38 436 GLN A C 1
ATOM 3565 O O . GLN A 1 436 ? -3.135 -2.772 22.921 1 83.38 436 GLN A O 1
ATOM 3570 N N . LYS A 1 437 ? -3.609 -1.631 24.894 1 85.28 437 LYS A N 1
ATOM 3571 C CA . LYS A 1 437 ? -5.004 -1.362 24.558 1 85.28 437 LYS A CA 1
ATOM 3572 C C . LYS A 1 437 ? -5.188 0.078 24.086 1 85.28 437 LYS A C 1
ATOM 3574 O O . LYS A 1 437 ? -4.468 0.977 24.525 1 85.28 437 LYS A O 1
ATOM 3579 N N . PRO A 1 438 ? -6.081 0.384 23.142 1 86.16 438 PRO A N 1
ATOM 3580 C CA . PRO A 1 438 ? -6.335 1.74 22.65 1 86.16 438 PRO A CA 1
ATOM 3581 C C . PRO A 1 438 ? -6.525 2.752 23.778 1 86.16 438 PRO A C 1
ATOM 3583 O O . PRO A 1 438 ? -6.096 3.902 23.659 1 86.16 438 PRO A O 1
ATOM 3586 N N . GLU A 1 439 ? -7.077 2.356 24.837 1 87.98 439 GLU A N 1
ATOM 3587 C CA . GLU A 1 439 ? -7.382 3.251 25.95 1 87.98 439 GLU A CA 1
ATOM 3588 C C . GLU A 1 439 ? -6.109 3.695 26.665 1 87.98 439 GLU A C 1
ATOM 3590 O O . GLU A 1 439 ? -6.119 4.679 27.407 1 87.98 439 GLU A O 1
ATOM 3595 N N . ASP A 1 440 ? -5.041 2.961 26.487 1 91.68 440 ASP A N 1
ATOM 3596 C CA . ASP A 1 440 ? -3.769 3.292 27.12 1 91.68 440 ASP A CA 1
ATOM 3597 C C . ASP A 1 440 ? -3.086 4.456 26.405 1 91.68 440 ASP A C 1
ATOM 3599 O O . ASP A 1 440 ? -2.197 5.101 26.966 1 91.68 440 ASP A O 1
ATOM 3603 N N . ILE A 1 441 ? -3.458 4.707 25.22 1 94.46 441 ILE A N 1
ATOM 3604 C CA . ILE A 1 441 ? -2.852 5.764 24.419 1 94.46 441 ILE A CA 1
ATOM 3605 C C . ILE A 1 441 ? -3.416 7.119 24.84 1 94.46 441 ILE A C 1
ATOM 3607 O O . ILE A 1 441 ? -4.632 7.324 24.825 1 94.46 441 ILE A O 1
ATOM 3611 N N . PRO A 1 442 ? -2.581 8.052 25.183 1 94.23 442 PRO A N 1
ATOM 3612 C CA . PRO A 1 442 ? -3.05 9.355 25.66 1 94.23 442 PRO A CA 1
ATOM 3613 C C . PRO A 1 442 ? -3.848 10.118 24.605 1 94.23 442 PRO A C 1
ATOM 3615 O O . PRO A 1 442 ? -3.621 9.94 23.406 1 94.23 442 PRO A O 1
ATOM 3618 N N . ASP A 1 443 ? -4.709 10.992 25.081 1 94.68 443 ASP A N 1
ATOM 3619 C CA . ASP A 1 443 ? -5.485 11.871 24.212 1 94.68 443 ASP A CA 1
ATOM 3620 C C . ASP A 1 443 ? -4.674 13.102 23.811 1 94.68 443 ASP A C 1
ATOM 3622 O O . ASP A 1 443 ? -4.907 14.199 24.324 1 94.68 443 ASP A O 1
ATOM 3626 N N . GLU A 1 444 ? -3.769 12.863 22.937 1 95.17 444 GLU A N 1
ATOM 3627 C CA . GLU A 1 444 ? -2.914 13.887 22.344 1 95.17 444 GLU A CA 1
ATOM 3628 C C . GLU A 1 444 ? -2.99 13.856 20.821 1 95.17 444 GLU A C 1
ATOM 3630 O O . GLU A 1 444 ? -3.124 12.786 20.222 1 95.17 444 GLU A O 1
ATOM 3635 N N . ASN A 1 445 ? -2.897 15.017 20.237 1 94.39 445 ASN A N 1
ATOM 3636 C CA . ASN A 1 445 ? -3.072 15.154 18.795 1 94.39 445 ASN A CA 1
ATOM 3637 C C . ASN A 1 445 ? -2.022 14.358 18.026 1 94.39 445 ASN A C 1
ATOM 3639 O O . ASN A 1 445 ? -2.243 13.983 16.873 1 94.39 445 ASN A O 1
ATOM 3643 N N . ILE A 1 446 ? -0.918 14.027 18.651 1 92.83 446 ILE A N 1
ATOM 3644 C CA . ILE A 1 446 ? 0.142 13.235 18.035 1 92.83 446 ILE A CA 1
ATOM 3645 C C . ILE A 1 446 ? -0.339 11.801 17.828 1 92.83 446 ILE A C 1
ATOM 3647 O O . ILE A 1 446 ? 0.052 11.141 16.863 1 92.83 446 ILE A O 1
ATOM 3651 N N . TYR A 1 447 ? -1.26 11.351 18.726 1 95.09 447 TYR A N 1
ATOM 3652 C CA . TYR A 1 447 ? -1.632 9.941 18.721 1 95.09 447 TYR A CA 1
ATOM 3653 C C . TYR A 1 447 ? -3.043 9.75 18.178 1 95.09 447 TYR A C 1
ATOM 3655 O O . TYR A 1 447 ? -3.382 8.677 17.674 1 95.09 447 TYR A O 1
ATOM 3663 N N . LYS A 1 448 ? -3.861 10.786 18.331 1 95.97 448 LYS A N 1
ATOM 3664 C CA . LYS A 1 448 ? -5.268 10.656 17.965 1 95.97 448 LYS A CA 1
ATOM 3665 C C . LYS A 1 448 ? -5.745 11.871 17.174 1 95.97 448 LYS A C 1
ATOM 3667 O O . LYS A 1 448 ? -5.238 12.979 17.363 1 95.97 448 LYS A O 1
ATOM 3672 N N . TYR A 1 449 ? -6.653 11.629 16.356 1 96.12 449 TYR A N 1
ATOM 3673 C CA . TYR A 1 449 ? -7.264 12.662 15.528 1 96.12 449 TYR A CA 1
ATOM 3674 C C . TYR A 1 449 ? -8.769 12.726 15.759 1 96.12 449 TYR A C 1
ATOM 3676 O O . TYR A 1 449 ? -9.448 11.696 15.76 1 96.12 449 TYR A O 1
ATOM 3684 N N . VAL A 1 450 ? -9.337 13.929 15.972 1 97.04 450 VAL A N 1
ATOM 3685 C CA . VAL A 1 450 ? -10.743 14.12 16.312 1 97.04 450 VAL A CA 1
ATOM 3686 C C . VAL A 1 450 ? -11.555 14.354 15.04 1 97.04 450 VAL A C 1
ATOM 3688 O O . VAL A 1 450 ? -12.571 13.692 14.814 1 97.04 450 VAL A O 1
ATOM 3691 N N . GLY A 1 451 ? -11.165 15.283 14.254 1 97.22 451 GLY A N 1
ATOM 3692 C CA . GLY A 1 451 ? -11.871 15.7 13.053 1 97.22 451 GLY A CA 1
ATOM 3693 C C . GLY A 1 451 ? -11.432 17.061 12.545 1 97.22 451 GLY A C 1
ATOM 3694 O O . GLY A 1 451 ? -10.69 17.773 13.225 1 97.22 451 GLY A O 1
ATOM 3695 N N . PRO A 1 452 ? -11.84 17.429 11.357 1 97.48 452 PRO A N 1
ATOM 3696 C CA . PRO A 1 452 ? -11.488 18.742 10.812 1 97.48 452 PRO A CA 1
ATOM 3697 C C . PRO A 1 452 ? -12.152 19.891 11.567 1 97.48 452 PRO A C 1
ATOM 3699 O O . PRO A 1 452 ? -13.325 19.796 11.936 1 97.48 452 PRO A O 1
ATOM 3702 N N . SER A 1 453 ? -11.436 20.928 11.77 1 97.93 453 SER A N 1
ATOM 3703 C CA . SER A 1 453 ? -11.936 22.021 12.597 1 97.93 453 SER A CA 1
ATOM 3704 C C . SER A 1 453 ? -11.794 23.363 11.885 1 97.93 453 SER A C 1
ATOM 3706 O O . SER A 1 453 ? -11.077 23.47 10.889 1 97.93 453 SER A O 1
ATOM 3708 N N . GLY A 1 454 ? -12.547 24.31 12.317 1 98.02 454 GLY A N 1
ATOM 3709 C CA . GLY A 1 454 ? -12.499 25.704 11.903 1 98.02 454 GLY A CA 1
ATOM 3710 C C . GLY A 1 454 ? -12.642 26.675 13.06 1 98.02 454 GLY A C 1
ATOM 3711 O O . GLY A 1 454 ? -13.074 26.291 14.149 1 98.02 454 GLY A O 1
ATOM 3712 N N . ARG A 1 455 ? -12.273 27.874 12.872 1 98.18 455 ARG A N 1
ATOM 3713 C CA . ARG A 1 455 ? -12.434 28.917 13.88 1 98.18 455 ARG A CA 1
ATOM 3714 C C . ARG A 1 455 ? -12.378 30.303 13.248 1 98.18 455 ARG A C 1
ATOM 3716 O O . ARG A 1 455 ? -11.766 30.486 12.193 1 98.18 455 ARG A O 1
ATOM 3723 N N . LEU A 1 456 ? -12.987 31.208 13.87 1 98.53 456 LEU A N 1
ATOM 3724 C CA . LEU A 1 456 ? -13.02 32.583 13.384 1 98.53 456 LEU A CA 1
ATOM 3725 C C . LEU A 1 456 ? -13.451 33.54 14.489 1 98.53 456 LEU A C 1
ATOM 3727 O O . LEU A 1 456 ? -14.415 33.27 15.209 1 98.53 456 LEU A O 1
ATOM 3731 N N . ARG A 1 457 ? -12.745 34.602 14.709 1 98.53 457 ARG A N 1
ATOM 3732 C CA . ARG A 1 457 ? -13.19 35.725 15.527 1 98.53 457 ARG A CA 1
ATOM 3733 C C . ARG A 1 457 ? -14.126 36.637 14.741 1 98.53 457 ARG A C 1
ATOM 3735 O O . ARG A 1 457 ? -13.795 37.073 13.637 1 98.53 457 ARG A O 1
ATOM 3742 N N . ALA A 1 458 ? -15.21 37.006 15.261 1 98.57 458 ALA A N 1
ATOM 3743 C CA . ALA A 1 458 ? -16.264 37.732 14.558 1 98.57 458 ALA A CA 1
ATOM 3744 C C . ALA A 1 458 ? -15.754 39.074 14.039 1 98.57 458 ALA A C 1
ATOM 3746 O O . ALA A 1 458 ? -16.113 39.498 12.938 1 98.57 458 ALA A O 1
ATOM 3747 N N . SER A 1 459 ? -14.954 39.757 14.799 1 98.25 459 SER A N 1
ATOM 3748 C CA . SER A 1 459 ? -14.451 41.06 14.377 1 98.25 459 SER A CA 1
ATOM 3749 C C . SER A 1 459 ? -13.479 40.926 13.21 1 98.25 459 SER A C 1
ATOM 3751 O O . SER A 1 459 ? -13.109 41.923 12.586 1 98.25 459 SER A O 1
ATOM 3753 N N . LYS A 1 460 ? -13.026 39.711 12.908 1 98.11 460 LYS A N 1
ATOM 3754 C CA . LYS A 1 460 ? -12.092 39.42 11.825 1 98.11 460 LYS A CA 1
ATOM 3755 C C . LYS A 1 460 ? -12.786 38.682 10.683 1 98.11 460 LYS A C 1
ATOM 3757 O O . LYS A 1 460 ? -12.152 37.911 9.959 1 98.11 460 LYS A O 1
ATOM 3762 N N . ARG A 1 461 ? -14.039 38.887 10.448 1 98.16 461 ARG A N 1
ATOM 3763 C CA . ARG A 1 461 ? -14.903 38.074 9.598 1 98.16 461 ARG A CA 1
ATOM 3764 C C . ARG A 1 461 ? -14.773 38.483 8.135 1 98.16 461 ARG A C 1
ATOM 3766 O O . ARG A 1 461 ? -15.271 37.79 7.245 1 98.16 461 ARG A O 1
ATOM 3773 N N . MET A 1 462 ? -14.07 39.485 7.797 1 97.39 462 MET A N 1
ATOM 3774 C CA . MET A 1 462 ? -13.955 39.932 6.412 1 97.39 462 MET A CA 1
ATOM 3775 C C . MET A 1 462 ? -13.329 38.849 5.541 1 97.39 462 MET A C 1
ATOM 3777 O O . MET A 1 462 ? -12.353 38.211 5.941 1 97.39 462 MET A O 1
ATOM 3781 N N . THR A 1 463 ? -13.904 38.552 4.414 1 96.66 463 THR A N 1
ATOM 3782 C CA . THR A 1 463 ? -13.331 37.666 3.407 1 96.66 463 THR A CA 1
ATOM 3783 C C . THR A 1 463 ? -12.988 38.441 2.138 1 96.66 463 THR A C 1
ATOM 3785 O O . THR A 1 463 ? -13.54 39.516 1.892 1 96.66 463 THR A O 1
ATOM 3788 N N . ALA A 1 464 ? -12.046 37.967 1.391 1 95.34 464 ALA A N 1
ATOM 3789 C CA . ALA A 1 464 ? -11.631 38.558 0.121 1 95.34 464 ALA A CA 1
ATOM 3790 C C . ALA A 1 464 ? -10.891 37.54 -0.742 1 95.34 464 ALA A C 1
ATOM 3792 O O . ALA A 1 464 ? -10.724 36.385 -0.345 1 95.34 464 ALA A O 1
ATOM 3793 N N . GLU A 1 465 ? -10.628 37.93 -1.912 1 93.33 465 GLU A N 1
ATOM 3794 C CA . GLU A 1 465 ? -9.772 37.098 -2.752 1 93.33 465 GLU A CA 1
ATOM 3795 C C . GLU A 1 465 ? -8.31 37.209 -2.331 1 93.33 465 GLU A C 1
ATOM 3797 O O . GLU A 1 465 ? -7.807 38.31 -2.097 1 93.33 465 GLU A O 1
ATOM 3802 N N . GLU A 1 466 ? -7.722 36.118 -2.188 1 90.96 466 GLU A N 1
ATOM 3803 C CA . GLU A 1 466 ? -6.301 36.119 -1.854 1 90.96 466 GLU A CA 1
ATOM 3804 C C . GLU A 1 466 ? -5.481 36.822 -2.932 1 90.96 466 GLU A C 1
ATOM 3806 O O . GLU A 1 466 ? -5.614 36.517 -4.119 1 90.96 466 GLU A O 1
ATOM 3811 N N . PRO A 1 467 ? -4.673 37.704 -2.621 1 89.25 467 PRO A N 1
ATOM 3812 C CA . PRO A 1 467 ? -3.846 38.381 -3.622 1 89.25 467 PRO A CA 1
ATOM 3813 C C . PRO A 1 467 ? -2.776 37.47 -4.218 1 89.25 467 PRO A C 1
ATOM 3815 O O . PRO A 1 467 ? -2.298 36.552 -3.547 1 89.25 467 PRO A O 1
ATOM 3818 N N . GLY A 1 468 ? -2.419 37.748 -5.499 1 84.91 468 GLY A N 1
ATOM 3819 C CA . GLY A 1 468 ? -1.289 37.074 -6.119 1 84.91 468 GLY A CA 1
ATOM 3820 C C . GLY A 1 468 ? -1.665 35.76 -6.777 1 84.91 468 GLY A C 1
ATOM 3821 O O . GLY A 1 468 ? -0.797 35.034 -7.266 1 84.91 468 GLY A O 1
ATOM 3822 N N . LEU A 1 469 ? -2.922 35.349 -6.722 1 88.74 469 LEU A N 1
ATOM 3823 C CA . LEU A 1 469 ? -3.335 34.12 -7.39 1 88.74 469 LEU A CA 1
ATOM 3824 C C . LEU A 1 469 ? -3.242 34.267 -8.905 1 88.74 469 LEU A C 1
ATOM 3826 O O . LEU A 1 469 ? -3.583 35.317 -9.453 1 88.74 469 LEU A O 1
ATOM 3830 N N . THR A 1 470 ? -2.738 33.252 -9.566 1 88.45 470 THR A N 1
ATOM 3831 C CA . THR A 1 470 ? -2.749 33.192 -11.024 1 88.45 470 THR A CA 1
ATOM 3832 C C . THR A 1 470 ? -4.138 32.825 -11.539 1 88.45 470 THR A C 1
ATOM 3834 O O . THR A 1 470 ? -5.004 32.412 -10.765 1 88.45 470 THR A O 1
ATOM 3837 N N . ASP A 1 471 ? -4.306 32.908 -12.835 1 91.06 471 ASP A N 1
ATOM 3838 C CA . ASP A 1 471 ? -5.572 32.524 -13.451 1 91.06 471 ASP A CA 1
ATOM 3839 C C . ASP A 1 471 ? -5.85 31.035 -13.253 1 91.06 471 ASP A C 1
ATOM 3841 O O . ASP A 1 471 ? -6.991 30.639 -13.006 1 91.06 471 ASP A O 1
ATOM 3845 N N . GLU A 1 472 ? -4.803 30.359 -13.372 1 88.06 472 GLU A N 1
ATOM 3846 C CA . GLU A 1 472 ? -4.938 28.918 -13.184 1 88.06 472 GLU A CA 1
ATOM 3847 C C . GLU A 1 472 ? -5.36 28.585 -11.756 1 88.06 472 GLU A C 1
ATOM 3849 O O . GLU A 1 472 ? -6.218 27.726 -11.541 1 88.06 472 GLU A O 1
ATOM 3854 N N . MET A 1 473 ? -4.816 29.235 -10.798 1 87.42 473 MET A N 1
ATOM 3855 C CA . MET A 1 473 ? -5.143 29.015 -9.392 1 87.42 473 MET A CA 1
ATOM 3856 C C . MET A 1 473 ? -6.582 29.424 -9.098 1 87.42 473 MET A C 1
ATOM 3858 O O . MET A 1 473 ? -7.282 28.746 -8.344 1 87.42 473 MET A O 1
ATOM 3862 N N . ARG A 1 474 ? -7.028 30.482 -9.695 1 90.57 474 ARG A N 1
ATOM 3863 C CA . ARG A 1 474 ? -8.398 30.954 -9.524 1 90.57 474 ARG A CA 1
ATOM 3864 C C . ARG A 1 474 ? -9.397 29.954 -10.097 1 90.57 474 ARG A C 1
ATOM 3866 O O . ARG A 1 474 ? -10.45 29.712 -9.504 1 90.57 474 ARG A O 1
ATOM 3873 N N . ALA A 1 475 ? -9.018 29.387 -11.255 1 90.31 475 ALA A N 1
ATOM 3874 C CA . ALA A 1 475 ? -9.902 28.444 -11.934 1 90.31 475 ALA A CA 1
ATOM 3875 C C . ALA A 1 475 ? -10.045 27.153 -11.133 1 90.31 475 ALA A C 1
ATOM 3877 O O . ALA A 1 475 ? -11.059 26.458 -11.239 1 90.31 475 ALA A O 1
ATOM 3878 N N . ARG A 1 476 ? -9.155 26.813 -10.269 1 86.46 476 ARG A N 1
ATOM 3879 C CA . ARG A 1 476 ? -9.149 25.56 -9.521 1 86.46 476 ARG A CA 1
ATOM 3880 C C . ARG A 1 476 ? -9.651 25.77 -8.097 1 86.46 476 ARG A C 1
ATOM 3882 O O . ARG A 1 476 ? -9.625 24.845 -7.281 1 86.46 476 ARG A O 1
ATOM 3889 N N . LYS A 1 477 ? -10.063 26.936 -7.815 1 90.29 477 LYS A N 1
ATOM 3890 C CA . LYS A 1 477 ? -10.506 27.239 -6.457 1 90.29 477 LYS A CA 1
ATOM 3891 C C . LYS A 1 477 ? -11.751 26.435 -6.094 1 90.29 477 LYS A C 1
ATOM 3893 O O . LYS A 1 477 ? -12.702 26.366 -6.875 1 90.29 477 LYS A O 1
ATOM 3898 N N . ASP A 1 478 ? -11.719 25.93 -4.912 1 90.9 478 ASP A N 1
ATOM 3899 C CA . ASP A 1 478 ? -12.87 25.207 -4.379 1 90.9 478 ASP A CA 1
ATOM 3900 C C . ASP A 1 478 ? -13.93 26.172 -3.854 1 90.9 478 ASP A C 1
ATOM 3902 O O . ASP A 1 478 ? -13.602 27.249 -3.352 1 90.9 478 ASP A O 1
ATOM 3906 N N . PRO A 1 479 ? -15.193 25.731 -3.903 1 94.42 479 PRO A N 1
ATOM 3907 C CA . PRO A 1 479 ? -16.262 26.596 -3.401 1 94.42 479 PRO A CA 1
ATOM 3908 C C . PRO A 1 479 ? -16.173 26.831 -1.894 1 94.42 479 PRO A C 1
ATOM 3910 O O . PRO A 1 479 ? -16.809 27.749 -1.37 1 94.42 479 PRO A O 1
ATOM 3913 N N . THR A 1 480 ? -15.419 26.046 -1.269 1 96.35 480 THR A N 1
ATOM 3914 C CA . THR A 1 480 ? -15.334 26.165 0.182 1 96.35 480 THR A CA 1
ATOM 3915 C C . THR A 1 480 ? -14.112 26.984 0.587 1 96.35 480 THR A C 1
ATOM 3917 O O . THR A 1 480 ? -13.889 27.23 1.775 1 96.35 480 THR A O 1
ATOM 3920 N N . GLU A 1 481 ? -13.289 27.389 -0.304 1 93.72 481 GLU A N 1
ATOM 3921 C CA . GLU A 1 481 ? -12.066 28.124 0.003 1 93.72 481 GLU A CA 1
ATOM 3922 C C . GLU A 1 481 ? -12.374 29.56 0.419 1 93.72 481 GLU A C 1
ATOM 3924 O O . GLU A 1 481 ? -13.095 30.273 -0.282 1 93.72 481 GLU A O 1
ATOM 3929 N N . LEU A 1 482 ? -11.9 29.929 1.511 1 95.99 482 LEU A N 1
ATOM 3930 C CA . LEU A 1 482 ? -12.02 31.289 2.023 1 95.99 482 LEU A CA 1
ATOM 3931 C C . LEU A 1 482 ? -10.647 31.878 2.331 1 95.99 482 LEU A C 1
ATOM 3933 O O . LEU A 1 482 ? -9.738 31.157 2.75 1 95.99 482 LEU A O 1
ATOM 3937 N N . TRP A 1 483 ? -10.487 33.095 2.095 1 96.06 483 TRP A N 1
ATOM 3938 C CA . TRP A 1 483 ? -9.298 33.843 2.488 1 96.06 483 TRP A CA 1
ATOM 3939 C C . TRP A 1 483 ? -9.67 35.041 3.355 1 96.06 483 TRP A C 1
ATOM 3941 O O . TRP A 1 483 ? -10.563 35.816 3.003 1 96.06 483 TRP A O 1
ATOM 3951 N N . TYR A 1 484 ? -9.018 35.159 4.485 1 97.74 484 TYR A N 1
ATOM 3952 C CA . TYR A 1 484 ? -9.243 36.242 5.435 1 97.74 484 TYR A CA 1
ATOM 3953 C C . TYR A 1 484 ? -8.089 37.236 5.413 1 97.74 484 TYR A C 1
ATOM 3955 O O . TYR A 1 484 ? -6.958 36.892 5.766 1 97.74 484 TYR A O 1
ATOM 3963 N N . PRO A 1 485 ? -8.339 38.502 5.082 1 96.87 485 PRO A N 1
ATOM 3964 C CA . PRO A 1 485 ? -7.232 39.461 5.065 1 96.87 485 PRO A CA 1
ATOM 3965 C C . PRO A 1 485 ? -6.653 39.718 6.455 1 96.87 485 PRO A C 1
ATOM 3967 O O . PRO A 1 485 ? -5.431 39.775 6.617 1 96.87 485 PRO A O 1
ATOM 3970 N N . HIS A 1 486 ? -7.464 39.874 7.496 1 97.65 486 HIS A N 1
ATOM 3971 C CA . HIS A 1 486 ? -7.142 40.099 8.9 1 97.65 486 HIS A CA 1
ATOM 3972 C C . HIS A 1 486 ? -6.367 41.399 9.086 1 97.65 486 HIS A C 1
ATOM 3974 O O . HIS A 1 486 ? -5.521 41.5 9.978 1 97.65 486 HIS A O 1
ATOM 3980 N N . TYR A 1 487 ? -6.556 42.469 8.298 1 96.27 487 TYR A N 1
ATOM 3981 C CA . TYR A 1 487 ? -5.867 43.751 8.402 1 96.27 487 TYR A CA 1
ATOM 3982 C C . TYR A 1 487 ? -6.596 44.686 9.36 1 96.27 487 TYR A C 1
ATOM 3984 O O . TYR A 1 487 ? -6.025 45.674 9.827 1 96.27 487 TYR A O 1
ATOM 3992 N N . GLU A 1 488 ? -7.812 44.38 9.605 1 96.33 488 GLU A N 1
ATOM 3993 C CA . GLU A 1 488 ? -8.618 45.228 10.478 1 96.33 488 GLU A CA 1
ATOM 3994 C C . GLU A 1 488 ? -9.563 44.395 11.338 1 96.33 488 GLU A C 1
ATOM 3996 O O . GLU A 1 488 ? -9.766 43.208 11.075 1 96.33 488 GLU A O 1
ATOM 4001 N N . SER A 1 489 ? -10.017 45.038 12.417 1 96.79 489 SER A N 1
ATOM 4002 C CA . SER A 1 489 ? -11.036 44.463 13.289 1 96.79 489 SER A CA 1
ATOM 4003 C C . SER A 1 489 ? -12.335 45.26 13.222 1 96.79 489 SER A C 1
ATOM 4005 O O . SER A 1 489 ? -12.331 46.48 13.404 1 96.79 489 SER A O 1
ATOM 4007 N N . GLN A 1 490 ? -13.336 44.548 12.93 1 97.31 490 GLN A N 1
ATOM 4008 C CA . GLN A 1 490 ? -14.667 45.145 12.948 1 97.31 490 GLN A CA 1
ATOM 4009 C C . GLN A 1 490 ? -15.521 44.551 14.065 1 97.31 490 GLN A C 1
ATOM 4011 O O . GLN A 1 490 ? -16.241 43.573 13.849 1 97.31 490 GLN A O 1
ATOM 4016 N N . LYS A 1 491 ? -15.545 45.236 15.139 1 97.89 491 LYS A N 1
ATOM 4017 C CA . LYS A 1 491 ? -16.274 44.735 16.301 1 97.89 491 LYS A CA 1
ATOM 4018 C C . LYS A 1 491 ? -17.758 44.57 15.989 1 97.89 491 LYS A C 1
ATOM 4020 O O . LYS A 1 491 ? -18.262 45.138 15.018 1 97.89 491 LYS A O 1
ATOM 4025 N N . VAL A 1 492 ? -18.409 43.786 16.828 1 97.73 492 VAL A N 1
ATOM 4026 C CA . VAL A 1 492 ? -19.832 43.496 16.681 1 97.73 492 VAL A CA 1
ATOM 4027 C C . VAL A 1 492 ? -20.613 44.153 17.816 1 97.73 492 VAL A C 1
ATOM 4029 O O . VAL A 1 492 ? -20.333 43.912 18.993 1 97.73 492 VAL A O 1
ATOM 4032 N N . VAL A 1 493 ? -21.582 44.958 17.475 1 97.73 493 VAL A N 1
ATOM 4033 C CA . VAL A 1 493 ? -22.431 45.55 18.503 1 97.73 493 VAL A CA 1
ATOM 4034 C C . VAL A 1 493 ? -23.154 44.449 19.275 1 97.73 493 VAL A C 1
ATOM 4036 O O . VAL A 1 493 ? -23.781 43.572 18.676 1 97.73 493 VAL A O 1
ATOM 4039 N N . PRO A 1 494 ? -23.032 44.553 20.623 1 97.92 494 PRO A N 1
ATOM 4040 C CA . PRO A 1 494 ? -23.734 43.524 21.394 1 97.92 494 PRO A CA 1
ATOM 4041 C C . PRO A 1 494 ? -25.208 43.405 21.014 1 97.92 494 PRO A C 1
ATOM 4043 O O . PRO A 1 494 ? -25.903 44.418 20.897 1 97.92 494 PRO A O 1
ATOM 4046 N N . GLY A 1 495 ? -25.592 42.194 20.765 1 97.32 495 GLY A N 1
ATOM 4047 C CA . GLY A 1 495 ? -26.981 41.935 20.421 1 97.32 495 GLY A CA 1
ATOM 4048 C C . GLY A 1 495 ? -27.221 41.858 18.925 1 97.32 495 GLY A C 1
ATOM 4049 O O . GLY A 1 495 ? -28.206 41.266 18.478 1 97.32 495 GLY A O 1
ATOM 4050 N N . ASP A 1 496 ? -26.38 42.466 18.15 1 98.04 496 ASP A N 1
ATOM 4051 C CA . ASP A 1 496 ? -26.533 42.43 16.699 1 98.04 496 ASP A CA 1
ATOM 4052 C C . ASP A 1 496 ? -26.209 41.044 16.147 1 98.04 496 ASP A C 1
ATOM 4054 O O . ASP A 1 496 ? -25.285 40.381 16.623 1 98.04 496 ASP A O 1
ATOM 4058 N N . VAL A 1 497 ? -26.962 40.636 15.189 1 98.46 497 VAL A N 1
ATOM 4059 C CA . VAL A 1 497 ? -26.694 39.376 14.503 1 98.46 497 VAL A CA 1
ATOM 4060 C C . VAL A 1 497 ? -25.68 39.603 13.384 1 98.46 497 VAL A C 1
ATOM 4062 O O . VAL A 1 497 ? -25.861 40.488 12.544 1 98.46 497 VAL A O 1
ATOM 4065 N N . VAL A 1 498 ? -24.619 38.856 13.355 1 98.37 498 VAL A N 1
ATOM 4066 C CA . VAL A 1 498 ? -23.583 38.997 12.337 1 98.37 498 VAL A CA 1
ATOM 4067 C C . VAL A 1 498 ? -23.419 37.68 11.581 1 98.37 498 VAL A C 1
ATOM 4069 O O . VAL A 1 498 ? -23.654 36.605 12.137 1 98.37 498 VAL A O 1
ATOM 4072 N N . GLU A 1 499 ? -23.061 37.788 10.345 1 98.48 499 GLU A N 1
ATOM 4073 C CA . GLU A 1 499 ? -22.772 36.641 9.489 1 98.48 499 GLU A CA 1
ATOM 4074 C C . GLU A 1 499 ? -21.291 36.275 9.539 1 98.48 499 GLU A C 1
ATOM 4076 O O . GLU A 1 499 ? -20.427 37.137 9.367 1 98.48 499 GLU A O 1
ATOM 4081 N N . LEU A 1 500 ? -21.013 35.046 9.808 1 98.73 500 LEU A N 1
ATOM 4082 C CA . LEU A 1 500 ? -19.652 34.521 9.81 1 98.73 500 LEU A CA 1
ATOM 4083 C C . LEU A 1 500 ? -19.49 33.427 8.759 1 98.73 500 LEU A C 1
ATOM 4085 O O . LEU A 1 500 ? -20.239 32.448 8.756 1 98.73 500 LEU A O 1
ATOM 4089 N N . ASP A 1 501 ? -18.547 33.57 7.846 1 98.51 501 ASP A N 1
ATOM 4090 C CA . ASP A 1 501 ? -18.1 32.529 6.927 1 98.51 501 ASP A CA 1
ATOM 4091 C C . ASP A 1 501 ? -16.815 31.871 7.425 1 98.51 501 ASP A C 1
ATOM 4093 O O . ASP A 1 501 ? -15.755 32.501 7.442 1 98.51 501 ASP A O 1
ATOM 4097 N N . ILE A 1 502 ? -16.899 30.626 7.795 1 98.68 502 ILE A N 1
ATOM 4098 C CA . ILE A 1 502 ? -15.783 29.996 8.492 1 98.68 502 ILE A CA 1
ATOM 4099 C C . ILE A 1 502 ? -15.277 28.803 7.683 1 98.68 502 ILE A C 1
ATOM 4101 O O . ILE A 1 502 ? -16.041 27.887 7.372 1 98.68 502 ILE A O 1
ATOM 4105 N N . ALA A 1 503 ? -14.022 28.856 7.345 1 97.78 503 ALA A N 1
ATOM 4106 C CA . ALA A 1 503 ? -13.377 27.732 6.671 1 97.78 503 ALA A CA 1
ATOM 4107 C C . ALA A 1 503 ? -13.077 26.602 7.652 1 97.78 503 ALA A C 1
ATOM 4109 O O . ALA A 1 503 ? -12.679 26.851 8.792 1 97.78 503 ALA A O 1
ATOM 4110 N N . ILE A 1 504 ? -13.252 25.388 7.215 1 98.1 504 ILE A N 1
ATOM 4111 C CA . ILE A 1 504 ? -12.93 24.192 7.986 1 98.1 504 ILE A CA 1
ATOM 4112 C C . ILE A 1 504 ? -11.831 23.403 7.28 1 98.1 504 ILE A C 1
ATOM 4114 O O . ILE A 1 504 ? -11.897 23.183 6.068 1 98.1 504 ILE A O 1
ATOM 4118 N N . TRP A 1 505 ? -10.792 22.977 7.974 1 96.11 505 TRP A N 1
ATOM 4119 C CA . TRP A 1 505 ? -9.672 22.225 7.419 1 96.11 505 TRP A CA 1
ATOM 4120 C C . TRP A 1 505 ? -10.159 20.971 6.701 1 96.11 505 TRP A C 1
ATOM 4122 O O . TRP A 1 505 ? -11.261 20.486 6.967 1 96.11 505 TRP A O 1
ATOM 4132 N N . PRO A 1 506 ? -9.344 20.461 5.788 1 93.97 506 PRO A N 1
ATOM 4133 C CA . PRO A 1 506 ? -9.816 19.334 4.98 1 93.97 506 PRO A CA 1
ATOM 4134 C C . PRO A 1 506 ? -9.994 18.056 5.796 1 93.97 506 PRO A C 1
ATOM 4136 O O . PRO A 1 506 ? -9.244 17.817 6.747 1 93.97 506 PRO A O 1
ATOM 4139 N N . GLY A 1 507 ? -10.931 17.316 5.404 1 93.46 507 GLY A N 1
ATOM 4140 C CA . GLY A 1 507 ? -11.176 16.006 5.986 1 93.46 507 GLY A CA 1
ATOM 4141 C C . GLY A 1 507 ? -11.089 14.878 4.976 1 93.46 507 GLY A C 1
ATOM 4142 O O . GLY A 1 507 ? -11.288 15.093 3.778 1 93.46 507 GLY A O 1
ATOM 4143 N N . GLY A 1 508 ? -10.678 13.761 5.344 1 95.68 508 GLY A N 1
ATOM 4144 C CA . GLY A 1 508 ? -10.758 12.471 4.678 1 95.68 508 GLY A CA 1
ATOM 4145 C C . GLY A 1 508 ? -11.372 11.388 5.546 1 95.68 508 GLY A C 1
ATOM 4146 O O . GLY A 1 508 ? -10.654 10.586 6.146 1 95.68 508 GLY A O 1
ATOM 4147 N N . ILE A 1 509 ? -12.729 11.403 5.579 1 97.44 509 ILE A N 1
ATOM 4148 C CA . ILE A 1 509 ? -13.444 10.541 6.513 1 97.44 509 ILE A CA 1
ATOM 4149 C C . ILE A 1 509 ? -14.48 9.71 5.76 1 97.44 509 ILE A C 1
ATOM 4151 O O . ILE A 1 509 ? -15.199 10.23 4.903 1 97.44 509 ILE A O 1
ATOM 4155 N N . VAL A 1 510 ? -14.544 8.46 6.099 1 96.56 510 VAL A N 1
ATOM 4156 C CA . VAL A 1 510 ? -15.564 7.566 5.561 1 96.56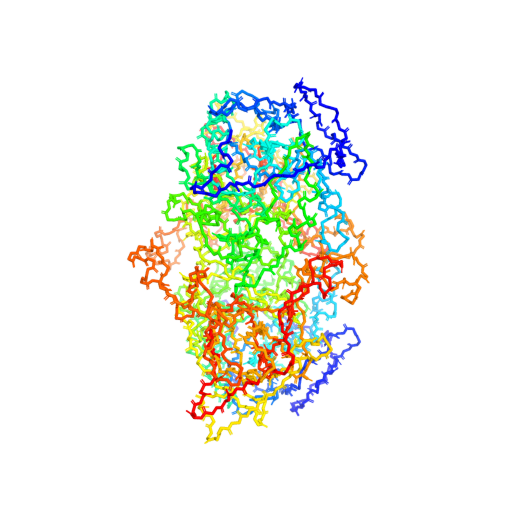 510 VAL A CA 1
ATOM 4157 C C . VAL A 1 510 ? -16.674 7.369 6.59 1 96.56 510 VAL A C 1
ATOM 4159 O O . VAL A 1 510 ? -16.402 7.106 7.764 1 96.56 510 VAL A O 1
ATOM 4162 N N . PHE A 1 511 ? -17.914 7.505 6.143 1 97.33 511 PHE A N 1
ATOM 4163 C CA . PHE A 1 511 ? -19.1 7.181 6.926 1 97.33 511 PHE A CA 1
ATOM 4164 C C . PHE A 1 511 ? -19.812 5.962 6.351 1 97.33 511 PHE A C 1
ATOM 4166 O O . PHE A 1 511 ? -20.271 5.987 5.207 1 97.33 511 PHE A O 1
ATOM 4173 N N . GLU A 1 512 ? -19.885 4.944 7.136 1 93.21 512 GLU A N 1
ATOM 4174 C CA . GLU A 1 512 ? -20.687 3.79 6.74 1 93.21 512 GLU A CA 1
ATOM 4175 C C . GLU A 1 512 ? -22.178 4.077 6.892 1 93.21 512 GLU A C 1
ATOM 4177 O O . GLU A 1 512 ? -22.566 5.056 7.533 1 93.21 512 GLU A O 1
ATOM 4182 N N . GLU A 1 513 ? -22.99 3.26 6.279 1 92.29 513 GLU A N 1
ATOM 4183 C CA . GLU A 1 513 ? -24.435 3.378 6.455 1 92.29 513 GLU A CA 1
ATOM 4184 C C . GLU A 1 513 ? -24.81 3.409 7.934 1 92.29 513 GLU A C 1
ATOM 4186 O O . GLU A 1 513 ? -24.348 2.574 8.715 1 92.29 513 GLU A O 1
ATOM 4191 N N . GLY A 1 514 ? -25.557 4.376 8.29 1 94.35 514 GLY A N 1
ATOM 4192 C CA . GLY A 1 514 ? -26.042 4.471 9.657 1 94.35 514 GLY A CA 1
ATOM 4193 C C . GLY A 1 514 ? -25.163 5.333 10.544 1 94.35 514 GLY A C 1
ATOM 4194 O O . GLY A 1 514 ? -25.563 5.707 11.648 1 94.35 514 GLY A O 1
ATOM 4195 N N . GLU A 1 515 ? -23.991 5.647 10.068 1 97.17 515 GLU A N 1
ATOM 4196 C CA . GLU A 1 515 ? -23.131 6.553 10.823 1 97.17 515 GLU A CA 1
ATOM 4197 C C . GLU A 1 515 ? -23.49 8.011 10.548 1 97.17 515 GLU A C 1
ATOM 4199 O O . GLU A 1 515 ? -24.253 8.305 9.625 1 97.17 515 GLU A O 1
ATOM 4204 N N . SER A 1 516 ? -22.98 8.853 11.429 1 98.4 516 SER A N 1
ATOM 4205 C CA . SER A 1 516 ? -23.395 10.249 11.345 1 98.4 516 SER A CA 1
ATOM 4206 C C . SER A 1 516 ? -22.193 11.186 11.376 1 98.4 516 SER A C 1
ATOM 4208 O O . SER A 1 516 ? -21.142 10.839 11.919 1 98.4 516 SER A O 1
ATOM 4210 N N . LEU A 1 517 ? -22.391 12.216 10.707 1 98.69 517 LEU A N 1
ATOM 4211 C CA . LEU A 1 517 ? -21.557 13.4 10.886 1 98.69 517 LEU A CA 1
ATOM 4212 C C . LEU A 1 517 ? -22.176 14.351 11.904 1 98.69 517 LEU A C 1
ATOM 4214 O O . LEU A 1 517 ? -23.362 14.677 11.815 1 98.69 517 LEU A O 1
ATOM 4218 N N . ARG A 1 518 ? -21.437 14.716 12.863 1 98.72 518 ARG A N 1
ATOM 4219 C CA . ARG A 1 518 ? -21.894 15.712 13.827 1 98.72 518 ARG A CA 1
ATOM 4220 C C . ARG A 1 518 ? -21.097 17.005 13.699 1 98.72 518 ARG A C 1
ATOM 4222 O O . ARG A 1 518 ? -19.873 17.004 13.852 1 98.72 518 ARG A O 1
ATOM 4229 N N . PHE A 1 519 ? -21.807 18.01 13.367 1 98.75 519 PHE A N 1
ATOM 4230 C CA . PHE A 1 519 ? -21.247 19.355 13.31 1 98.75 519 PHE A CA 1
ATOM 4231 C C . PHE A 1 519 ? -21.411 20.066 14.647 1 98.75 519 PHE A C 1
ATOM 4233 O O . PHE A 1 519 ? -22.527 20.192 15.157 1 98.75 519 PHE A O 1
ATOM 4240 N N . GLU A 1 520 ? -20.284 20.49 15.191 1 98.72 520 GLU A N 1
ATOM 4241 C CA . GLU A 1 520 ? -20.324 21.097 16.518 1 98.72 520 GLU A CA 1
ATOM 4242 C C . GLU A 1 520 ? -19.822 22.538 16.481 1 98.72 520 GLU A C 1
ATOM 4244 O O . GLU A 1 520 ? -18.874 22.852 15.759 1 98.72 520 GLU A O 1
ATOM 4249 N N . ILE A 1 521 ? -20.494 23.35 17.195 1 98.68 521 ILE A N 1
ATOM 4250 C CA . ILE A 1 521 ? -20.114 24.74 17.42 1 98.68 521 ILE A CA 1
ATOM 4251 C C . ILE A 1 521 ? -19.775 24.95 18.894 1 98.68 521 ILE A C 1
ATOM 4253 O O . ILE A 1 521 ? -20.569 24.61 19.775 1 98.68 521 ILE A O 1
ATOM 4257 N N . LYS A 1 522 ? -18.581 25.468 19.082 1 97.64 522 LYS A N 1
ATOM 4258 C CA . LYS A 1 522 ? -18.066 25.545 20.446 1 97.64 522 LYS A CA 1
ATOM 4259 C C . LYS A 1 522 ? -17.497 26.929 20.742 1 97.64 522 LYS A C 1
ATOM 4261 O O . LYS A 1 522 ? -17.312 27.738 19.83 1 97.64 522 LYS A O 1
ATOM 4266 N N . GLY A 1 523 ? -17.282 27.147 22.053 1 97.29 523 GLY A N 1
ATOM 4267 C CA . GLY A 1 523 ? -16.671 28.396 22.479 1 97.29 523 GLY A CA 1
ATOM 4268 C C . GLY A 1 523 ? -15.173 28.286 22.69 1 97.29 523 GLY A C 1
ATOM 4269 O O . GLY A 1 523 ? -14.508 29.279 22.989 1 97.29 523 GLY A O 1
ATOM 4270 N N . HIS A 1 524 ? -14.672 27.08 22.538 1 95.18 524 HIS A N 1
ATOM 4271 C CA . HIS A 1 524 ? -13.253 26.817 22.745 1 95.18 524 HIS A CA 1
ATOM 4272 C C . HIS A 1 524 ? -12.732 25.786 21.749 1 95.18 524 HIS A C 1
ATOM 4274 O O . HIS A 1 524 ? -13.518 25.09 21.102 1 95.18 524 HIS A O 1
ATOM 4280 N N . ASP A 1 525 ? -11.436 25.687 21.63 1 93.57 525 ASP A N 1
ATOM 4281 C CA . ASP A 1 525 ? -10.79 24.782 20.685 1 93.57 525 ASP A CA 1
ATOM 4282 C C . ASP A 1 525 ? -11.209 23.335 20.936 1 93.57 525 ASP A C 1
ATOM 4284 O O . ASP A 1 525 ? -11.017 22.809 22.035 1 93.57 525 ASP A O 1
ATOM 4288 N N . PRO A 1 526 ? -11.725 22.652 19.943 1 94.16 526 PRO A N 1
ATOM 4289 C CA . PRO A 1 526 ? -12.328 21.332 20.147 1 94.16 526 PRO A CA 1
ATOM 4290 C C . PRO A 1 526 ? -11.356 20.189 19.866 1 94.16 526 PRO A C 1
ATOM 4292 O O . PRO A 1 526 ? -11.744 19.019 19.909 1 94.16 526 PRO A O 1
ATOM 4295 N N . ILE A 1 527 ? -10.092 20.458 19.571 1 94.07 527 ILE A N 1
ATOM 4296 C CA . ILE A 1 527 ? -9.153 19.395 19.229 1 94.07 527 ILE A CA 1
ATOM 4297 C C . ILE A 1 527 ? -8.315 19.034 20.453 1 94.07 527 ILE A C 1
ATOM 4299 O O . ILE A 1 527 ? -8.34 19.742 21.462 1 94.07 527 ILE A O 1
ATOM 4303 N N . LEU A 1 528 ? -7.598 17.938 20.368 1 95.65 528 LEU A N 1
ATOM 4304 C CA . LEU A 1 528 ? -6.698 17.496 21.427 1 95.65 528 LEU A CA 1
ATOM 4305 C C . LEU A 1 528 ? -5.438 18.356 21.464 1 95.65 528 LEU A C 1
ATOM 4307 O O . LEU A 1 528 ? -5.024 18.901 20.438 1 95.65 528 LEU A O 1
ATOM 4311 N N . PRO A 1 529 ? -4.88 18.455 22.646 1 93.64 529 PRO A N 1
ATOM 4312 C CA . PRO A 1 529 ? -3.636 19.223 22.737 1 93.64 529 PRO A CA 1
ATOM 4313 C C . PRO A 1 529 ? -2.445 18.491 22.121 1 93.64 529 PRO A C 1
ATOM 4315 O O . PRO A 1 529 ? -2.434 17.259 22.066 1 93.64 529 PRO A O 1
ATOM 4318 N N . GLU A 1 530 ? -1.5 19.235 21.706 1 89.32 530 GLU A N 1
ATOM 4319 C CA . GLU A 1 530 ? -0.246 18.641 21.255 1 89.32 530 GLU A CA 1
ATOM 4320 C C . GLU A 1 530 ? 0.496 17.974 22.41 1 89.32 530 GLU A C 1
ATOM 4322 O O . GLU A 1 530 ? 1.126 16.929 22.229 1 89.32 530 GLU A O 1
ATOM 4327 N N . TYR A 1 531 ? 0.434 18.694 23.604 1 86.6 531 TYR A N 1
ATOM 4328 C CA . TYR A 1 531 ? 1.028 18.27 24.867 1 86.6 531 TYR A CA 1
ATOM 4329 C C . TYR A 1 531 ? 0.053 18.465 26.021 1 86.6 531 TYR A C 1
ATOM 4331 O O . TYR A 1 531 ? -0.811 19.343 25.971 1 86.6 531 TYR A O 1
ATOM 4339 N N . PRO A 1 532 ? 0.337 17.685 26.98 1 86.22 532 PRO A N 1
ATOM 4340 C CA . PRO A 1 532 ? -0.583 17.762 28.117 1 86.22 532 PRO A CA 1
ATOM 4341 C C . PRO A 1 532 ? -0.692 19.173 28.692 1 86.22 532 PRO A C 1
ATOM 4343 O O . PRO A 1 532 ? -1.793 19.63 29.011 1 86.22 532 PRO A O 1
ATOM 4346 N N . PRO A 1 533 ? 0.336 19.927 28.705 1 86.02 533 PRO A N 1
ATOM 4347 C CA . PRO A 1 533 ? 0.244 21.257 29.311 1 86.02 533 PRO A CA 1
ATOM 4348 C C . PRO A 1 533 ? -0.634 22.213 28.506 1 86.02 533 PRO A C 1
ATOM 4350 O O . PRO A 1 533 ? -1.027 23.268 29.01 1 86.02 533 PRO A O 1
ATOM 4353 N N . LEU A 1 534 ? -0.892 21.907 27.299 1 91.06 534 LEU A N 1
ATOM 4354 C CA . LEU A 1 534 ? -1.671 22.786 26.434 1 91.06 534 LEU A CA 1
ATOM 4355 C C . LEU A 1 534 ? -3.161 22.482 26.55 1 91.06 534 LEU A C 1
ATOM 4357 O O . LEU A 1 534 ? -3.984 23.127 25.896 1 91.06 534 LEU A O 1
ATOM 4361 N N . PHE A 1 535 ? -3.467 21.608 27.423 1 90.34 535 PHE A N 1
ATOM 4362 C CA . PHE A 1 535 ? -4.867 21.243 27.607 1 90.34 535 PHE A CA 1
ATOM 4363 C C . PHE A 1 535 ? -5.671 22.427 28.129 1 90.34 535 PHE A C 1
ATOM 4365 O O . PHE A 1 535 ? -5.314 23.027 29.144 1 90.34 535 PHE A O 1
ATOM 4372 N N . GLU A 1 536 ? -6.694 22.808 27.459 1 89.94 536 GLU A N 1
ATOM 4373 C CA . GLU A 1 536 ? -7.6 23.9 27.802 1 89.94 536 GLU A CA 1
ATOM 4374 C C . GLU A 1 536 ? -6.829 25.183 28.101 1 89.94 536 GLU A C 1
ATOM 4376 O O . GLU A 1 536 ? -7.11 25.866 29.089 1 89.94 536 GLU A O 1
ATOM 4381 N N . SER A 1 537 ? -5.845 25.401 27.23 1 84.94 537 SER A N 1
ATOM 4382 C CA . SER A 1 537 ? -4.957 26.523 27.517 1 84.94 537 SER A CA 1
ATOM 4383 C C . SER A 1 537 ? -5.208 27.684 26.561 1 84.94 537 SER A C 1
ATOM 4385 O O . SER A 1 537 ? -4.773 28.809 26.816 1 84.94 537 SER A O 1
ATOM 4387 N N . LEU A 1 538 ? -5.84 27.474 25.48 1 83.19 538 LEU A N 1
ATOM 4388 C CA . LEU A 1 538 ? -6.098 28.565 24.547 1 83.19 538 LEU A CA 1
ATOM 4389 C C . LEU A 1 538 ? -6.977 29.633 25.19 1 83.19 538 LEU A C 1
ATOM 4391 O O . LEU A 1 538 ? -8.044 29.325 25.726 1 83.19 538 LEU A O 1
ATOM 4395 N N . GLU A 1 539 ? -6.407 30.784 25.198 1 87.1 539 GLU A N 1
ATOM 4396 C CA . GLU A 1 539 ? -7.159 31.941 25.673 1 87.1 539 GLU A CA 1
ATOM 4397 C C . GLU A 1 539 ? -7.933 32.602 24.536 1 87.1 539 GLU A C 1
ATOM 4399 O O . GLU A 1 539 ? -7.42 32.731 23.423 1 87.1 539 GLU A O 1
ATOM 4404 N N . ASN A 1 540 ? -9.214 32.857 24.758 1 91.31 540 ASN A N 1
ATOM 4405 C CA . ASN A 1 540 ? -10.031 33.58 23.789 1 91.31 540 ASN A CA 1
ATOM 4406 C C . ASN A 1 540 ? -10.827 34.7 24.452 1 91.31 540 ASN A C 1
ATOM 4408 O O . ASN A 1 540 ? -10.575 35.047 25.607 1 91.31 540 ASN A O 1
ATOM 4412 N N . LEU A 1 541 ? -11.684 35.392 23.725 1 93.77 541 LEU A N 1
ATOM 4413 C CA . LEU A 1 541 ? -12.327 36.614 24.198 1 93.77 541 LEU A CA 1
ATOM 4414 C C . LEU A 1 541 ? -13.772 36.346 24.604 1 93.77 541 LEU A C 1
ATOM 4416 O O . LEU A 1 541 ? -14.508 37.275 24.945 1 93.77 541 LEU A O 1
ATOM 4420 N N . ASN A 1 542 ? -14.139 35.181 24.568 1 97.07 542 ASN A N 1
ATOM 4421 C CA . ASN A 1 542 ? -15.562 34.887 24.704 1 97.07 542 ASN A CA 1
ATOM 4422 C C . ASN A 1 542 ? -16.089 35.289 26.078 1 97.07 542 ASN A C 1
ATOM 4424 O O . ASN A 1 542 ? -15.414 35.088 27.09 1 97.07 542 ASN A O 1
ATOM 4428 N N . VAL A 1 543 ? -17.225 35.922 26.071 1 97.22 543 VAL A N 1
ATOM 4429 C CA . VAL A 1 543 ? -17.977 36.314 27.258 1 97.22 543 VAL A CA 1
ATOM 4430 C C . VAL A 1 543 ? -19.457 35.997 27.06 1 97.22 543 VAL A C 1
ATOM 4432 O O . VAL A 1 543 ? -20.06 36.41 26.066 1 97.22 543 VAL A O 1
ATOM 4435 N N . GLY A 1 544 ? -19.968 35.294 28.01 1 97.18 544 GLY A N 1
ATOM 4436 C CA . GLY A 1 544 ? -21.406 35.083 28.029 1 97.18 544 GLY A CA 1
ATOM 4437 C C . GLY A 1 544 ? -21.876 34.074 26.998 1 97.18 544 GLY A C 1
ATOM 4438 O O . GLY A 1 544 ? -21.13 33.165 26.627 1 97.18 544 GLY A O 1
ATOM 4439 N N . LYS A 1 545 ? -23.101 34.175 26.604 1 97.94 545 LYS A N 1
ATOM 4440 C CA . LYS A 1 545 ? -23.74 33.202 25.721 1 97.94 545 LYS A CA 1
ATOM 4441 C C . LYS A 1 545 ? -23.621 33.625 24.26 1 97.94 545 LYS A C 1
ATOM 4443 O O . LYS A 1 545 ? -23.778 34.803 23.934 1 97.94 545 LYS A O 1
ATOM 4448 N N . HIS A 1 546 ? -23.267 32.782 23.477 1 98.5 546 HIS A N 1
ATOM 4449 C CA . HIS A 1 546 ? -23.396 32.923 22.031 1 98.5 546 HIS A CA 1
ATOM 4450 C C . HIS A 1 546 ? -24.711 32.331 21.535 1 98.5 546 HIS A C 1
ATOM 4452 O O . HIS A 1 546 ? -25.129 31.265 21.992 1 98.5 546 HIS A O 1
ATOM 4458 N N . ASN A 1 547 ? -25.353 33.064 20.722 1 98.44 547 ASN A N 1
ATOM 4459 C CA . ASN A 1 547 ? -26.603 32.628 20.107 1 98.44 547 ASN A CA 1
ATOM 4460 C C . ASN A 1 547 ? -26.412 32.287 18.632 1 98.44 547 ASN A C 1
ATOM 4462 O O . ASN A 1 547 ? -25.921 33.11 17.858 1 98.44 547 ASN A O 1
ATOM 4466 N N . VAL A 1 548 ? -26.771 31.098 18.275 1 98.71 548 VAL A N 1
ATOM 4467 C CA . VAL A 1 548 ? -26.762 30.675 16.878 1 98.71 548 VAL A CA 1
ATOM 4468 C C . VAL A 1 548 ? -28.169 30.787 16.294 1 98.71 548 VAL A C 1
ATOM 4470 O O . VAL A 1 548 ? -29.097 30.123 16.763 1 98.71 548 VAL A O 1
ATOM 4473 N N . HIS A 1 549 ? -28.27 31.628 15.301 1 98.49 549 HIS A N 1
ATOM 4474 C CA . HIS A 1 549 ? -29.562 31.864 14.667 1 98.49 549 HIS A CA 1
ATOM 4475 C C . HIS A 1 549 ? -29.747 30.97 13.445 1 98.49 549 HIS A C 1
ATOM 4477 O O . HIS A 1 549 ? -28.836 30.838 12.624 1 98.49 549 HIS A O 1
ATOM 4483 N N . CYS A 1 550 ? -30.862 30.379 13.335 1 98.11 550 CYS A N 1
ATOM 4484 C CA . CYS A 1 550 ? -31.208 29.488 12.233 1 98.11 550 CYS A CA 1
ATOM 4485 C C . CYS A 1 550 ? -32.606 29.789 11.707 1 98.11 550 CYS A C 1
ATOM 4487 O O . CYS A 1 550 ? -33.448 30.316 12.436 1 98.11 550 CYS A O 1
ATOM 4489 N N . GLY A 1 551 ? -32.848 29.487 10.466 1 97.2 551 GLY A N 1
ATOM 4490 C CA . GLY A 1 551 ? -34.167 29.669 9.88 1 97.2 551 GLY A CA 1
ATOM 4491 C C . GLY A 1 551 ? -34.153 30.539 8.637 1 97.2 551 GLY A C 1
ATOM 4492 O O . GLY A 1 551 ? -33.088 30.833 8.091 1 97.2 551 GLY A O 1
ATOM 4493 N N . PRO A 1 552 ? -35.339 30.98 8.171 1 97.38 552 PRO A N 1
ATOM 4494 C CA . PRO A 1 552 ? -35.461 31.704 6.904 1 97.38 552 PRO A CA 1
ATOM 4495 C C . PRO A 1 552 ? -34.781 33.071 6.938 1 97.38 552 PRO A C 1
ATOM 4497 O O . PRO A 1 552 ? -34.276 33.539 5.914 1 97.38 552 PRO A O 1
ATOM 4500 N N . SER A 1 553 ? -34.823 33.772 8.087 1 97.88 553 SER A N 1
ATOM 4501 C CA . SER A 1 553 ? -34.193 35.085 8.184 1 97.88 553 SER A CA 1
ATOM 4502 C C . SER A 1 553 ? -32.677 34.963 8.308 1 97.88 553 SER A C 1
ATOM 4504 O O . SER A 1 553 ? -31.945 35.894 7.967 1 97.88 553 SER A O 1
ATOM 4506 N N . PHE A 1 554 ? -32.234 33.762 8.851 1 98.32 554 PHE A N 1
ATOM 4507 C CA . PHE A 1 554 ? -30.82 33.504 9.097 1 98.32 554 PHE A CA 1
ATOM 4508 C C . PHE A 1 554 ? -30.449 32.084 8.685 1 98.32 554 PHE A C 1
ATOM 4510 O O . PHE A 1 554 ? -30.241 31.22 9.539 1 98.32 554 PHE A O 1
ATOM 4517 N N . PRO A 1 555 ? -30.277 31.804 7.449 1 98.31 555 PRO A N 1
ATOM 4518 C CA . PRO A 1 555 ? -30.068 30.438 6.962 1 98.31 555 PRO A CA 1
ATOM 4519 C C . PRO A 1 555 ? -28.643 29.941 7.191 1 98.31 555 PRO A C 1
ATOM 4521 O O . PRO A 1 555 ? -27.887 29.759 6.233 1 98.31 555 PRO A O 1
ATOM 4524 N N . SER A 1 556 ? -28.336 29.663 8.48 1 98.74 556 SER A N 1
ATOM 4525 C CA . SER A 1 556 ? -27.055 29.056 8.828 1 98.74 556 SER A CA 1
ATOM 4526 C C . SER A 1 556 ? -26.91 27.675 8.199 1 98.74 556 SER A C 1
ATOM 4528 O O . SER A 1 556 ? -27.844 26.871 8.23 1 98.74 556 SER A O 1
ATOM 4530 N N . TYR A 1 557 ? -25.68 27.392 7.571 1 98.76 557 TYR A N 1
ATOM 4531 C CA . TYR A 1 557 ? -25.489 26.108 6.904 1 98.76 557 TYR A CA 1
ATOM 4532 C C . TYR A 1 557 ? -24.027 25.681 6.952 1 98.76 557 TYR A C 1
ATOM 4534 O O . TYR A 1 557 ? -23.152 26.478 7.301 1 98.76 557 TYR A O 1
ATOM 4542 N N . VAL A 1 558 ? -23.777 24.463 6.7 1 98.74 558 VAL A N 1
ATOM 4543 C CA . VAL A 1 558 ? -22.458 23.903 6.428 1 98.74 558 VAL A CA 1
ATOM 4544 C C . VAL A 1 558 ? -22.433 23.294 5.028 1 98.74 558 VAL A C 1
ATOM 4546 O O . VAL A 1 558 ? -23.402 22.66 4.603 1 98.74 558 VAL A O 1
ATOM 4549 N N . MET A 1 559 ? -21.419 23.631 4.294 1 98.64 559 MET A N 1
ATOM 4550 C CA . MET A 1 559 ? -21.176 23.04 2.982 1 98.64 559 MET A CA 1
ATOM 4551 C C . MET A 1 559 ? -20.122 21.941 3.067 1 98.64 559 MET A C 1
ATOM 4553 O O . MET A 1 559 ? -19.017 22.172 3.561 1 98.64 559 MET A O 1
ATOM 4557 N N . LEU A 1 560 ? -20.435 20.754 2.615 1 98.43 560 LEU A N 1
ATOM 4558 C CA . LEU A 1 560 ? -19.591 19.573 2.753 1 98.43 560 LEU A CA 1
ATOM 4559 C C . LEU A 1 560 ? -19.193 19.026 1.387 1 98.43 560 LEU A C 1
ATOM 4561 O O . LEU A 1 560 ? -20.016 18.974 0.47 1 98.43 560 LEU A O 1
ATOM 4565 N N . PRO A 1 561 ? -17.881 18.724 1.195 1 98.2 561 PRO A N 1
ATOM 4566 C CA . PRO A 1 561 ? -17.439 17.988 0.008 1 98.2 561 PRO A CA 1
ATOM 4567 C C . PRO A 1 561 ? -17.676 16.484 0.124 1 98.2 561 PRO A C 1
ATOM 4569 O O . PRO A 1 561 ? -16.889 15.778 0.76 1 98.2 561 PRO A O 1
ATOM 4572 N N . LEU A 1 562 ? -18.701 15.963 -0.491 1 97.91 562 LEU A N 1
ATOM 4573 C CA . LEU A 1 562 ? -19.12 14.581 -0.282 1 97.91 562 LEU A CA 1
ATOM 4574 C C . LEU A 1 562 ? -19.005 13.778 -1.573 1 97.91 562 LEU A C 1
ATOM 4576 O O . LEU A 1 562 ? -19.177 14.323 -2.666 1 97.91 562 LEU A O 1
ATOM 4580 N N . ILE A 1 563 ? -18.605 12.589 -1.475 1 96.21 563 ILE A N 1
ATOM 4581 C CA . ILE A 1 563 ? -18.708 11.568 -2.512 1 96.21 563 ILE A CA 1
ATOM 4582 C C . ILE A 1 563 ? -19.699 10.491 -2.078 1 96.21 563 ILE A C 1
ATOM 4584 O O . ILE A 1 563 ? -19.573 9.924 -0.99 1 96.21 563 ILE A O 1
ATOM 4588 N N . THR A 1 564 ? -20.688 10.292 -2.872 1 89.73 564 THR A N 1
ATOM 4589 C CA . THR A 1 564 ? -21.682 9.259 -2.607 1 89.73 564 THR A CA 1
ATOM 4590 C C . THR A 1 564 ? -21.738 8.255 -3.755 1 89.73 564 THR A C 1
ATOM 4592 O O . THR A 1 564 ? -21.512 8.615 -4.912 1 89.73 564 THR A O 1
ATOM 4595 N N . TYR A 1 565 ? -21.823 7.019 -3.355 1 81.88 565 TYR A N 1
ATOM 4596 C CA . TYR A 1 565 ? -21.849 5.973 -4.371 1 81.88 565 TYR A CA 1
ATOM 4597 C C . TYR A 1 565 ? -23.251 5.396 -4.524 1 81.88 565 TYR A C 1
ATOM 4599 O O . TYR A 1 565 ? -24.045 5.419 -3.58 1 81.88 565 TYR A O 1
ATOM 4607 N N . MET B 1 1 ? -22.796 -37.116 -18.945 1 49.02 1 MET B N 1
ATOM 4608 C CA . MET B 1 1 ? -21.526 -36.408 -19.074 1 49.02 1 MET B CA 1
ATOM 4609 C C . MET B 1 1 ? -20.605 -37.117 -20.061 1 49.02 1 MET B C 1
ATOM 4611 O O . MET B 1 1 ? -20.45 -38.339 -20.003 1 49.02 1 MET B O 1
ATOM 4615 N N . THR B 1 2 ? -20.439 -36.547 -21.186 1 57.83 2 THR B N 1
ATOM 4616 C CA . THR B 1 2 ? -19.594 -37.229 -22.159 1 57.83 2 THR B CA 1
ATOM 4617 C C . THR B 1 2 ? -18.199 -37.47 -21.59 1 57.83 2 THR B C 1
ATOM 4619 O O . THR B 1 2 ? -17.548 -36.538 -21.113 1 57.83 2 THR B O 1
ATOM 4622 N N . THR B 1 3 ? -17.903 -38.681 -21.197 1 78.13 3 THR B N 1
ATOM 4623 C CA . THR B 1 3 ? -16.596 -39.099 -20.7 1 78.13 3 THR B CA 1
ATOM 4624 C C . THR B 1 3 ? -15.582 -39.167 -21.838 1 78.13 3 THR B C 1
ATOM 4626 O O . THR B 1 3 ? -14.452 -39.62 -21.643 1 78.13 3 THR B O 1
ATOM 4629 N N . GLN B 1 4 ? -16.097 -38.624 -22.973 1 86.57 4 GLN B N 1
ATOM 4630 C CA . GLN B 1 4 ? -15.215 -38.706 -24.132 1 86.57 4 GLN B CA 1
ATOM 4631 C C . GLN B 1 4 ? -14.796 -37.316 -24.604 1 86.57 4 GLN B C 1
ATOM 4633 O O . GLN B 1 4 ? -15.633 -36.42 -24.732 1 86.57 4 GLN B O 1
ATOM 4638 N N . ILE B 1 5 ? -13.607 -37.063 -24.808 1 91.69 5 ILE B N 1
ATOM 4639 C CA . ILE B 1 5 ? -13.03 -35.873 -25.425 1 91.69 5 ILE B CA 1
ATOM 4640 C C . ILE B 1 5 ? -12.265 -36.265 -26.687 1 91.69 5 ILE B C 1
ATOM 4642 O O . ILE B 1 5 ? -11.151 -36.789 -26.607 1 91.69 5 ILE B O 1
ATOM 4646 N N . GLY B 1 6 ? -12.91 -35.95 -27.828 1 89.14 6 GLY B N 1
ATOM 4647 C CA . GLY B 1 6 ? -12.372 -36.555 -29.036 1 89.14 6 GLY B CA 1
ATOM 4648 C C . GLY B 1 6 ? -12.345 -38.071 -28.983 1 89.14 6 GLY B C 1
ATOM 4649 O O . GLY B 1 6 ? -13.352 -38.704 -28.657 1 89.14 6 GLY B O 1
ATOM 4650 N N . PRO B 1 7 ? -11.252 -38.641 -29.353 1 91.95 7 PRO B N 1
ATOM 4651 C CA . PRO B 1 7 ? -11.143 -40.101 -29.324 1 91.95 7 PRO B CA 1
ATOM 4652 C C . PRO B 1 7 ? -10.716 -40.634 -27.958 1 91.95 7 PRO B C 1
ATOM 4654 O O . PRO B 1 7 ? -10.574 -41.847 -27.781 1 91.95 7 PRO B O 1
ATOM 4657 N N . ILE B 1 8 ? -10.578 -39.813 -26.995 1 95.07 8 ILE B N 1
ATOM 4658 C CA . ILE B 1 8 ? -9.984 -40.221 -25.726 1 95.07 8 ILE B CA 1
ATOM 4659 C C . ILE B 1 8 ? -11.077 -40.374 -24.671 1 95.07 8 ILE B C 1
ATOM 4661 O O . ILE B 1 8 ? -11.85 -39.443 -24.429 1 95.07 8 ILE B O 1
ATOM 4665 N N . GLU B 1 9 ? -11.102 -41.498 -24.116 1 94.83 9 GLU B N 1
ATOM 4666 C CA . GLU B 1 9 ? -12.013 -41.741 -23.001 1 94.83 9 GLU B CA 1
ATOM 4667 C C . GLU B 1 9 ? -11.424 -41.235 -21.687 1 94.83 9 GLU B C 1
ATOM 4669 O O . GLU B 1 9 ? -10.297 -41.585 -21.33 1 94.83 9 GLU B O 1
ATOM 4674 N N . THR B 1 10 ? -12.165 -40.409 -21.007 1 95.83 10 THR B N 1
ATOM 4675 C CA . THR B 1 10 ? -11.732 -39.914 -19.705 1 95.83 10 THR B CA 1
ATOM 4676 C C . THR B 1 10 ? -11.916 -40.983 -18.631 1 95.83 10 THR B C 1
ATOM 4678 O O . THR B 1 10 ? -12.993 -41.57 -18.511 1 95.83 10 THR B O 1
ATOM 4681 N N . LEU B 1 11 ? -10.899 -41.216 -17.843 1 96.75 11 LEU B N 1
ATOM 4682 C CA . LEU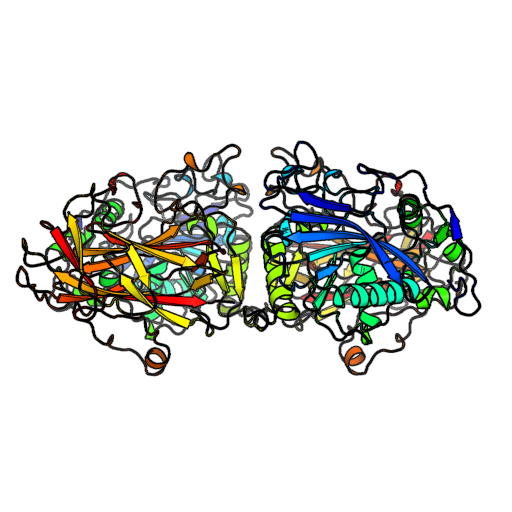 B 1 11 ? -10.953 -42.234 -16.799 1 96.75 11 LEU B CA 1
ATOM 4683 C C . LEU B 1 11 ? -11.364 -41.622 -15.464 1 96.75 11 LEU B C 1
ATOM 4685 O O . LEU B 1 11 ? -10.959 -40.504 -15.138 1 96.75 11 LEU B O 1
ATOM 4689 N N . PHE B 1 12 ? -12.126 -42.402 -14.709 1 96.76 12 PHE B N 1
ATOM 4690 C CA . PHE B 1 12 ? -12.616 -41.98 -13.402 1 96.76 12 PHE B CA 1
ATOM 4691 C C . PHE B 1 12 ? -12.281 -43.018 -12.338 1 96.76 12 PHE B C 1
ATOM 4693 O O . PHE B 1 12 ? -12.058 -44.189 -12.654 1 96.76 12 PHE B O 1
ATOM 4700 N N . THR B 1 13 ? -12.134 -42.587 -11.147 1 96.88 13 THR B N 1
ATOM 4701 C CA . THR B 1 13 ? -11.981 -43.43 -9.966 1 96.88 13 THR B CA 1
ATOM 4702 C C . THR B 1 13 ? -12.902 -42.96 -8.843 1 96.88 13 THR B C 1
ATOM 4704 O O . THR B 1 13 ? -13.573 -41.934 -8.972 1 96.88 13 THR B O 1
ATOM 4707 N N . LYS B 1 14 ? -13.043 -43.722 -7.78 1 96.31 14 LYS B N 1
ATOM 4708 C CA . LYS B 1 14 ? -13.953 -43.386 -6.689 1 96.31 14 LYS B CA 1
ATOM 4709 C C . LYS B 1 14 ? -13.511 -42.11 -5.978 1 96.31 14 LYS B C 1
ATOM 4711 O O . LYS B 1 14 ? -12.321 -41.915 -5.724 1 96.31 14 LYS B O 1
ATOM 4716 N N . ALA B 1 15 ? -14.437 -41.23 -5.733 1 96.19 15 ALA B N 1
ATOM 4717 C CA . ALA B 1 15 ? -14.163 -40.062 -4.899 1 96.19 15 ALA B CA 1
ATOM 4718 C C . ALA B 1 15 ? -14.123 -40.441 -3.421 1 96.19 15 ALA B C 1
ATOM 4720 O O . ALA B 1 15 ? -14.433 -41.578 -3.057 1 96.19 15 ALA B O 1
ATOM 4721 N N . ASN B 1 16 ? -13.593 -39.516 -2.565 1 96.29 16 ASN B N 1
ATOM 4722 C CA . ASN B 1 16 ? -13.54 -39.735 -1.124 1 96.29 16 ASN B CA 1
ATOM 4723 C C . ASN B 1 16 ? -14.911 -39.556 -0.479 1 96.29 16 ASN B C 1
ATOM 4725 O O . ASN B 1 16 ? -15.4 -38.432 -0.352 1 96.29 16 ASN B O 1
ATOM 4729 N N . SER B 1 17 ? -15.485 -40.566 0.071 1 94.48 17 SER B N 1
ATOM 4730 C CA . SER B 1 17 ? -16.839 -40.503 0.612 1 94.48 17 SER B CA 1
ATOM 4731 C C . SER B 1 17 ? -16.827 -40.138 2.092 1 94.48 17 SER B C 1
ATOM 4733 O O . SER B 1 17 ? -17.884 -39.961 2.702 1 94.48 17 SER B O 1
ATOM 4735 N N . ASN B 1 18 ? -15.653 -40.077 2.678 1 93.62 18 ASN B N 1
ATOM 4736 C CA . ASN B 1 18 ? -15.516 -39.6 4.05 1 93.62 18 ASN B CA 1
ATOM 4737 C C . ASN B 1 18 ? -15.356 -38.083 4.103 1 93.62 18 ASN B C 1
ATOM 4739 O O . ASN B 1 18 ? -14.236 -37.572 4.067 1 93.62 18 ASN B O 1
ATOM 4743 N N . PHE B 1 19 ? -16.431 -37.448 4.326 1 94.62 19 PHE B N 1
ATOM 4744 C CA . PHE B 1 19 ? -16.442 -35.992 4.257 1 94.62 19 PHE B CA 1
ATOM 4745 C C . PHE B 1 19 ? -15.639 -35.39 5.405 1 94.62 19 PHE B C 1
ATOM 4747 O O . PHE B 1 19 ? -15.887 -35.701 6.572 1 94.62 19 PHE B O 1
ATOM 4754 N N . HIS B 1 20 ? -14.731 -34.526 5.082 1 92.9 20 HIS B N 1
ATOM 4755 C CA . HIS B 1 20 ? -13.873 -33.859 6.055 1 92.9 20 HIS B CA 1
ATOM 4756 C C . HIS B 1 20 ? -14.502 -32.559 6.544 1 92.9 20 HIS B C 1
ATOM 4758 O O . HIS B 1 20 ? -15.109 -31.825 5.761 1 92.9 20 HIS B O 1
ATOM 4764 N N . ASN B 1 21 ? -14.298 -32.177 7.822 1 92.98 21 ASN B N 1
ATOM 4765 C CA . ASN B 1 21 ? -14.793 -30.966 8.469 1 92.98 21 ASN B CA 1
ATOM 4766 C C . ASN B 1 21 ? -16.269 -30.73 8.16 1 92.98 21 ASN B C 1
ATOM 4768 O O . ASN B 1 21 ? -16.674 -29.601 7.876 1 92.98 21 ASN B O 1
ATOM 4772 N N . TRP B 1 22 ? -16.936 -31.76 7.96 1 92.88 22 TRP B N 1
ATOM 4773 C CA . TRP B 1 22 ? -18.379 -31.737 7.744 1 92.88 22 TRP B CA 1
ATOM 4774 C C . TRP B 1 22 ? -19.122 -31.495 9.053 1 92.88 22 TRP B C 1
ATOM 4776 O O . TRP B 1 22 ? -19.14 -32.359 9.933 1 92.88 22 TRP B O 1
ATOM 4786 N N . TRP B 1 23 ? -19.733 -30.32 9.293 1 93.61 23 TRP B N 1
ATOM 4787 C CA . TRP B 1 23 ? -20.197 -29.951 10.626 1 93.61 23 TRP B CA 1
ATOM 4788 C C . TRP B 1 23 ? -21.703 -29.714 10.632 1 93.61 23 TRP B C 1
ATOM 4790 O O . TRP B 1 23 ? -22.298 -29.485 11.688 1 93.61 23 TRP B O 1
ATOM 4800 N N . THR B 1 24 ? -22.319 -29.757 9.452 1 93.28 24 THR B N 1
ATOM 4801 C CA . THR B 1 24 ? -23.769 -29.614 9.373 1 93.28 24 THR B CA 1
ATOM 4802 C C . THR B 1 24 ? -24.361 -30.633 8.404 1 93.28 24 THR B C 1
ATOM 4804 O O . THR B 1 24 ? -23.805 -30.873 7.33 1 93.28 24 THR B O 1
ATOM 4807 N N . GLU B 1 25 ? -25.498 -31.224 8.736 1 92.99 25 GLU B N 1
ATOM 4808 C CA . GLU B 1 25 ? -26.135 -32.253 7.92 1 92.99 25 GLU B CA 1
ATOM 4809 C C . GLU B 1 25 ? -26.787 -31.649 6.679 1 92.99 25 GLU B C 1
ATOM 4811 O O . GLU B 1 25 ? -27.161 -30.474 6.678 1 92.99 25 GLU B O 1
ATOM 4816 N N . PHE B 1 26 ? -26.81 -32.487 5.676 1 95.25 26 PHE B N 1
ATOM 4817 C CA . PHE B 1 26 ? -27.54 -32.08 4.48 1 95.25 26 PHE B CA 1
ATOM 4818 C C . PHE B 1 26 ? -29.012 -31.847 4.798 1 95.25 26 PHE B C 1
ATOM 4820 O O . PHE B 1 26 ? -29.713 -32.766 5.225 1 95.25 26 PHE B O 1
ATOM 4827 N N . LYS B 1 27 ? -29.545 -30.636 4.655 1 95.49 27 LYS B N 1
ATOM 4828 C CA . LYS B 1 27 ? -30.922 -30.247 4.944 1 95.49 27 LYS B CA 1
ATOM 4829 C C . LYS B 1 27 ? -31.266 -28.912 4.29 1 95.49 27 LYS B C 1
ATOM 4831 O O . LYS B 1 27 ? -31.065 -27.852 4.886 1 95.49 27 LYS B O 1
ATOM 4836 N N . PRO B 1 28 ? -31.869 -28.996 3.084 1 97.03 28 PRO B N 1
ATOM 4837 C CA . PRO B 1 28 ? -32.285 -27.729 2.478 1 97.03 28 PRO B CA 1
ATOM 4838 C C . PRO B 1 28 ? -33.157 -26.888 3.408 1 97.03 28 PRO B C 1
ATOM 4840 O O . PRO B 1 28 ? -34.149 -27.385 3.947 1 97.03 28 PRO B O 1
ATOM 4843 N N . SER B 1 29 ? -32.764 -25.707 3.712 1 97.45 29 SER B N 1
ATOM 4844 C CA . SER B 1 29 ? -33.467 -24.828 4.641 1 97.45 29 SER B CA 1
ATOM 4845 C C . SER B 1 29 ? -33.012 -23.381 4.485 1 97.45 29 SER B C 1
ATOM 4847 O O . SER B 1 29 ? -32.001 -23.109 3.835 1 97.45 29 SER B O 1
ATOM 4849 N N . THR B 1 30 ? -33.804 -22.502 4.932 1 97.69 30 THR B N 1
ATOM 4850 C CA . THR B 1 30 ? -33.451 -21.092 5.058 1 97.69 30 THR B CA 1
ATOM 4851 C C . THR B 1 30 ? -33.499 -20.651 6.518 1 97.69 30 THR B C 1
ATOM 4853 O O . THR B 1 30 ? -34.482 -20.908 7.217 1 97.69 30 THR B O 1
ATOM 4856 N N . GLN B 1 31 ? -32.466 -20.139 6.961 1 96.46 31 GLN B N 1
ATOM 4857 C CA . GLN B 1 31 ? -32.446 -19.661 8.34 1 96.46 31 GLN B CA 1
ATOM 4858 C C . GLN B 1 31 ? -31.734 -18.316 8.446 1 96.46 31 GLN B C 1
ATOM 4860 O O . GLN B 1 31 ? -30.974 -17.937 7.551 1 96.46 31 GLN B O 1
ATOM 4865 N N . ILE B 1 32 ? -31.955 -17.621 9.464 1 98.04 32 ILE B N 1
ATOM 4866 C CA . ILE B 1 32 ? -31.264 -16.374 9.778 1 98.04 32 ILE B CA 1
ATOM 4867 C C . ILE B 1 32 ? -30.222 -16.622 10.867 1 98.04 32 ILE B C 1
ATOM 4869 O O . ILE B 1 32 ? -30.548 -17.131 11.942 1 98.04 32 ILE B O 1
ATOM 4873 N N . LEU B 1 33 ? -28.978 -16.41 10.559 1 98.16 33 LEU B N 1
ATOM 4874 C CA . LEU B 1 33 ? -27.934 -16.352 11.576 1 98.16 33 LEU B CA 1
ATOM 4875 C C . LEU B 1 33 ? -27.877 -14.97 12.218 1 98.16 33 LEU B C 1
ATOM 4877 O O . LEU B 1 33 ? -27.63 -13.973 11.536 1 98.16 33 LEU B O 1
ATOM 4881 N N . PRO B 1 34 ? -28.087 -14.912 13.466 1 97.91 34 PRO B N 1
ATOM 4882 C CA . PRO B 1 34 ? -28.179 -13.591 14.09 1 97.91 34 PRO B CA 1
ATOM 4883 C C . PRO B 1 34 ? -26.815 -12.93 14.275 1 97.91 34 PRO B C 1
ATOM 4885 O O . PRO B 1 34 ? -25.792 -13.618 14.326 1 97.91 34 PRO B O 1
ATOM 4888 N N . GLN B 1 35 ? -26.808 -11.626 14.35 1 96.91 35 GLN B N 1
ATOM 4889 C CA . GLN B 1 35 ? -25.616 -10.886 14.749 1 96.91 35 GLN B CA 1
ATOM 4890 C C . GLN B 1 35 ? -24.975 -11.503 15.99 1 96.91 35 GLN B C 1
ATOM 4892 O O . GLN B 1 35 ? -25.673 -11.866 16.939 1 96.91 35 GLN B O 1
ATOM 4897 N N . GLY B 1 36 ? -23.627 -11.679 15.981 1 96.89 36 GLY B N 1
ATOM 4898 C CA . GLY B 1 36 ? -22.907 -12.248 17.108 1 96.89 36 GLY B CA 1
ATOM 4899 C C . GLY B 1 36 ? -22.766 -13.756 17.027 1 96.89 36 GLY B C 1
ATOM 4900 O O . GLY B 1 36 ? -22.028 -14.359 17.809 1 96.89 36 GLY B O 1
ATOM 4901 N N . TRP B 1 37 ? -23.446 -14.39 16.065 1 97.74 37 TRP B N 1
ATOM 4902 C CA . TRP B 1 37 ? -23.361 -15.836 15.884 1 97.74 37 TRP B CA 1
ATOM 4903 C C . TRP B 1 37 ? -21.932 -16.262 15.563 1 97.74 37 TRP B C 1
ATOM 4905 O O . TRP B 1 37 ? -21.23 -15.584 14.808 1 97.74 37 TRP B O 1
ATOM 4915 N N . VAL B 1 38 ? -21.457 -17.352 16.121 1 97.53 38 VAL B N 1
ATOM 4916 C CA . VAL B 1 38 ? -20.148 -17.938 15.851 1 97.53 38 VAL B CA 1
ATOM 4917 C C . VAL B 1 38 ? -20.306 -19.416 15.502 1 97.53 38 VAL B C 1
ATOM 4919 O O . VAL B 1 38 ? -21.053 -20.141 16.163 1 97.53 38 VAL B O 1
ATOM 4922 N N . ARG B 1 39 ? -19.638 -19.846 14.464 1 95.56 39 ARG B N 1
ATOM 4923 C CA . ARG B 1 39 ? -19.711 -21.25 14.073 1 95.56 39 ARG B CA 1
ATOM 4924 C C . ARG B 1 39 ? -19.154 -22.153 15.168 1 95.56 39 ARG B C 1
ATOM 4926 O O . ARG B 1 39 ? -19.729 -23.201 15.468 1 95.56 39 ARG B O 1
ATOM 4933 N N . GLU B 1 40 ? -17.999 -21.726 15.726 1 94.48 40 GLU B N 1
ATOM 4934 C CA . GLU B 1 40 ? -17.29 -22.41 16.803 1 94.48 40 GLU B CA 1
ATOM 4935 C C . GLU B 1 40 ? -16.424 -21.438 17.599 1 94.48 40 GLU B C 1
ATOM 4937 O O . GLU B 1 40 ? -16.124 -20.338 17.129 1 94.48 40 GLU B O 1
ATOM 4942 N N . PRO B 1 41 ? -16.032 -21.828 18.779 1 93.86 41 PRO B N 1
ATOM 4943 C CA . PRO B 1 41 ? -15.235 -20.912 19.598 1 93.86 41 PRO B CA 1
ATOM 4944 C C . PRO B 1 41 ? -13.97 -20.434 18.889 1 93.86 41 PRO B C 1
ATOM 4946 O O . PRO B 1 41 ? -13.286 -21.228 18.238 1 93.86 41 PRO B O 1
ATOM 4949 N N . GLY B 1 42 ? -13.729 -19.169 19.006 1 94.01 42 GLY B N 1
ATOM 4950 C CA . GLY B 1 42 ? -12.503 -18.603 18.464 1 94.01 42 GLY B CA 1
ATOM 4951 C C . GLY B 1 42 ? -12.691 -17.97 17.099 1 94.01 42 GLY B C 1
ATOM 4952 O O . GLY B 1 42 ? -11.829 -17.222 16.632 1 94.01 42 GLY B O 1
ATOM 4953 N N . ARG B 1 43 ? -13.847 -18.233 16.471 1 96 43 ARG B N 1
ATOM 4954 C CA . ARG B 1 43 ? -14.139 -17.639 15.17 1 96 43 ARG B CA 1
ATOM 4955 C C . ARG B 1 43 ? -14.691 -16.226 15.326 1 96 43 ARG B C 1
ATOM 4957 O O . ARG B 1 43 ? -15.167 -15.854 16.401 1 96 43 ARG B O 1
ATOM 4964 N N . SER B 1 44 ? -14.551 -15.512 14.281 1 95.14 44 SER B N 1
ATOM 4965 C CA . SER B 1 44 ? -15.105 -14.162 14.271 1 95.14 44 SER B CA 1
ATOM 4966 C C . SER B 1 44 ? -16.629 -14.189 14.314 1 95.14 44 SER B C 1
ATOM 4968 O O . SER B 1 44 ? -17.265 -14.899 13.532 1 95.14 44 SER B O 1
ATOM 4970 N N . PRO B 1 45 ? -17.233 -13.436 15.233 1 96.95 45 PRO B N 1
ATOM 4971 C CA . PRO B 1 45 ? -18.695 -13.336 15.243 1 96.95 45 PRO B CA 1
ATOM 4972 C C . PRO B 1 45 ? -19.24 -12.548 14.055 1 96.95 45 PRO B C 1
ATOM 4974 O O . PRO B 1 45 ? -18.574 -11.637 13.555 1 96.95 45 PRO B O 1
ATOM 4977 N N . LEU B 1 46 ? -20.457 -12.886 13.616 1 97.68 46 LEU B N 1
ATOM 4978 C CA . LEU B 1 46 ? -21.111 -12.129 12.554 1 97.68 46 LEU B CA 1
ATOM 4979 C C . LEU B 1 46 ? -21.381 -10.695 12.995 1 97.68 46 LEU B C 1
ATOM 4981 O O . LEU B 1 46 ? -21.785 -10.458 14.136 1 97.68 46 LEU B O 1
ATOM 4985 N N . LYS B 1 47 ? -21.164 -9.765 12.122 1 91.52 47 LYS B N 1
ATOM 4986 C CA . LYS B 1 47 ? -21.336 -8.347 12.426 1 91.52 47 LYS B CA 1
ATOM 4987 C C . LYS B 1 47 ? -22.799 -7.932 12.301 1 91.52 47 LYS B C 1
ATOM 4989 O O . LYS B 1 47 ? -23.202 -6.895 12.831 1 91.52 47 LYS B O 1
ATOM 4994 N N . GLU B 1 48 ? -23.591 -8.696 11.53 1 94.87 48 GLU B N 1
ATOM 4995 C CA . GLU B 1 48 ? -25.012 -8.453 11.301 1 94.87 48 GLU B CA 1
ATOM 4996 C C . GLU B 1 48 ? -25.756 -9.755 11.018 1 94.87 48 GLU B C 1
ATOM 4998 O O . GLU B 1 48 ? -25.135 -10.807 10.85 1 94.87 48 GLU B O 1
ATOM 5003 N N . ASP B 1 49 ? -27.056 -9.635 11.06 1 98.09 49 ASP B N 1
ATOM 5004 C CA . ASP B 1 49 ? -27.874 -10.784 10.686 1 98.09 49 ASP B CA 1
ATOM 5005 C C . ASP B 1 49 ? -27.609 -11.199 9.24 1 98.09 49 ASP B C 1
ATOM 5007 O O . ASP B 1 49 ? -27.456 -10.347 8.363 1 98.09 49 ASP B O 1
ATOM 5011 N N . MET B 1 50 ? -27.564 -12.492 9.001 1 98.12 50 MET B N 1
ATOM 5012 C CA . MET B 1 50 ? -27.299 -13.033 7.671 1 98.12 50 MET B CA 1
ATOM 5013 C C . MET B 1 50 ? -28.275 -14.156 7.336 1 98.12 50 MET B C 1
ATOM 5015 O O . MET B 1 50 ? -28.573 -14.999 8.184 1 98.12 50 MET B O 1
ATOM 5019 N N . ILE B 1 51 ? -28.842 -14.141 6.191 1 98.61 51 ILE B N 1
ATOM 5020 C CA . ILE B 1 51 ? -29.691 -15.225 5.707 1 98.61 51 ILE B CA 1
ATOM 5021 C C . ILE B 1 51 ? -28.824 -16.344 5.135 1 98.61 51 ILE B C 1
ATOM 5023 O O . ILE B 1 51 ? -27.949 -16.095 4.302 1 98.61 51 ILE B O 1
ATOM 5027 N N . TRP B 1 52 ? -29.009 -17.484 5.622 1 98.43 52 TRP B N 1
ATOM 5028 C CA . TRP B 1 52 ? -28.341 -18.681 5.122 1 98.43 52 TRP B CA 1
ATOM 5029 C C . TRP B 1 52 ? -29.335 -19.615 4.44 1 98.43 52 TRP B C 1
ATOM 5031 O O . TRP B 1 52 ? -30.176 -20.228 5.103 1 98.43 52 TRP B O 1
ATOM 5041 N N . GLU B 1 53 ? -29.303 -19.636 3.1 1 98.52 53 GLU B N 1
ATOM 5042 C CA . GLU B 1 53 ? -30.019 -20.663 2.348 1 98.52 53 GLU B CA 1
ATOM 5043 C C . GLU B 1 53 ? -29.146 -21.897 2.132 1 98.52 53 GLU B C 1
ATOM 5045 O O . GLU B 1 53 ? -28.217 -21.872 1.323 1 98.52 53 GLU B O 1
ATOM 5050 N N . LYS B 1 54 ? -29.509 -22.851 2.837 1 97.84 54 LYS B N 1
ATOM 5051 C CA . LYS B 1 54 ? -28.673 -24.044 2.928 1 97.84 54 LYS B CA 1
ATOM 5052 C C . LYS B 1 54 ? -29.105 -25.096 1.91 1 97.84 54 LYS B C 1
ATOM 5054 O O . LYS B 1 54 ? -30.3 -25.353 1.744 1 97.84 54 LYS B O 1
ATOM 5059 N N . ASP B 1 55 ? -28.111 -25.702 1.197 1 98.31 55 ASP B N 1
ATOM 5060 C CA . ASP B 1 55 ? -28.281 -26.854 0.318 1 98.31 55 ASP B CA 1
ATOM 5061 C C . ASP B 1 55 ? -29.273 -26.55 -0.802 1 98.31 55 ASP B C 1
ATOM 5063 O O . ASP B 1 55 ? -30.131 -27.376 -1.121 1 98.31 55 ASP B O 1
ATOM 5067 N N . VAL B 1 56 ? -29.14 -25.386 -1.34 1 98.64 56 VAL B N 1
ATOM 5068 C CA . VAL B 1 56 ? -29.987 -24.965 -2.451 1 98.64 56 VAL B CA 1
ATOM 5069 C C . VAL B 1 56 ? -29.635 -25.768 -3.702 1 98.64 56 VAL B C 1
ATOM 5071 O O . VAL B 1 56 ? -28.457 -25.931 -4.031 1 98.64 56 VAL B O 1
ATOM 5074 N N . ALA B 1 57 ? -30.632 -26.252 -4.431 1 98.66 57 ALA B N 1
ATOM 5075 C CA . ALA B 1 57 ? -30.41 -26.998 -5.667 1 98.66 57 ALA B CA 1
ATOM 5076 C C . ALA B 1 57 ? -30.205 -26.054 -6.849 1 98.66 57 ALA B C 1
ATOM 5078 O O . ALA B 1 57 ? -31.01 -25.147 -7.073 1 98.66 57 ALA B O 1
ATOM 5079 N N . ILE B 1 58 ? -29.194 -26.203 -7.581 1 98.79 58 ILE B N 1
ATOM 5080 C CA . ILE B 1 58 ? -28.915 -25.475 -8.814 1 98.79 58 ILE B CA 1
ATOM 5081 C C . ILE B 1 58 ? -28.93 -26.44 -9.997 1 98.79 58 ILE B C 1
ATOM 5083 O O . ILE B 1 58 ? -28.003 -27.235 -10.17 1 98.79 58 ILE B O 1
ATOM 5087 N N . PRO B 1 59 ? -29.908 -26.393 -10.792 1 98.58 59 PRO B N 1
ATOM 5088 C CA . PRO B 1 59 ? -29.971 -27.295 -11.944 1 98.58 59 PRO B CA 1
ATOM 5089 C C . PRO B 1 59 ? -29.049 -26.864 -13.082 1 98.58 59 PRO B C 1
ATOM 5091 O O . PRO B 1 59 ? -29.012 -25.683 -13.438 1 98.58 59 PRO B O 1
ATOM 5094 N N . LEU B 1 60 ? -28.375 -27.755 -13.641 1 98.31 60 LEU B N 1
ATOM 5095 C CA . LEU B 1 60 ? -27.553 -27.522 -14.824 1 98.31 60 LEU B CA 1
ATOM 5096 C C . LEU B 1 60 ? -28.28 -27.971 -16.087 1 98.31 60 LEU B C 1
ATOM 5098 O O . LEU B 1 60 ? -29.296 -28.666 -16.011 1 98.31 60 LEU B O 1
ATOM 5102 N N . ARG B 1 61 ? -27.746 -27.513 -17.198 1 97.62 61 ARG B N 1
ATOM 5103 C CA . ARG B 1 61 ? -28.437 -27.748 -18.462 1 97.62 61 ARG B CA 1
ATOM 5104 C C . ARG B 1 61 ? -28.487 -29.237 -18.79 1 97.62 61 ARG B C 1
ATOM 5106 O O . ARG B 1 61 ? -29.363 -29.685 -19.533 1 97.62 61 ARG B O 1
ATOM 5113 N N . ASP B 1 62 ? -27.634 -30.09 -18.238 1 96.22 62 ASP B N 1
ATOM 5114 C CA . ASP B 1 62 ? -27.609 -31.513 -18.566 1 96.22 62 ASP B CA 1
ATOM 5115 C C . ASP B 1 62 ? -28.395 -32.327 -17.541 1 96.22 62 ASP B C 1
ATOM 5117 O O . ASP B 1 62 ? -28.293 -33.555 -17.505 1 96.22 62 ASP B O 1
ATOM 5121 N N . GLY B 1 63 ? -29.047 -31.689 -16.674 1 96.89 63 GLY B N 1
ATOM 5122 C CA . GLY B 1 63 ? -29.943 -32.351 -15.741 1 96.89 63 GLY B CA 1
ATOM 5123 C C . GLY B 1 63 ? -29.323 -32.575 -14.374 1 96.89 63 GLY B C 1
ATOM 5124 O O . GLY B 1 63 ? -30.032 -32.841 -13.401 1 96.89 63 GLY B O 1
ATOM 5125 N N . VAL B 1 64 ? -28.084 -32.415 -14.222 1 97.44 64 VAL B N 1
ATOM 5126 C CA . VAL B 1 64 ? -27.382 -32.537 -12.948 1 97.44 64 VAL B CA 1
ATOM 5127 C C . VAL B 1 64 ? -27.786 -31.391 -12.023 1 97.44 64 VAL B C 1
ATOM 5129 O O . VAL B 1 64 ? -27.954 -30.254 -12.47 1 97.44 64 VAL B O 1
ATOM 5132 N N . LYS B 1 65 ? -27.925 -31.685 -10.732 1 98.46 65 LYS B N 1
ATOM 5133 C CA . LYS B 1 65 ? -28.229 -30.666 -9.732 1 98.46 65 LYS B CA 1
ATOM 5134 C C . LYS B 1 65 ? -27.059 -30.472 -8.771 1 98.46 65 LYS B C 1
ATOM 5136 O O . LYS B 1 65 ? -26.623 -31.422 -8.117 1 98.46 65 LYS B O 1
ATOM 5141 N N . LEU B 1 66 ? -26.582 -29.303 -8.681 1 98.67 66 LEU B N 1
ATOM 5142 C CA . LEU B 1 66 ? -25.591 -28.942 -7.674 1 98.67 66 LEU B CA 1
ATOM 5143 C C . LEU B 1 66 ? -26.266 -28.499 -6.38 1 98.67 66 LEU B C 1
ATOM 5145 O O . LEU B 1 66 ? -27.457 -28.179 -6.375 1 98.67 66 LEU B O 1
ATOM 5149 N N . ARG B 1 67 ? -25.541 -28.597 -5.278 1 98.57 67 ARG B N 1
ATOM 5150 C CA . ARG B 1 67 ? -25.974 -28.045 -3.999 1 98.57 67 ARG B CA 1
ATOM 5151 C C . ARG B 1 67 ? -25.108 -26.858 -3.593 1 98.57 67 ARG B C 1
ATOM 5153 O O . ARG B 1 67 ? -23.879 -26.93 -3.653 1 98.57 67 ARG B O 1
ATOM 5160 N N . ALA B 1 68 ? -25.733 -25.809 -3.211 1 98.62 68 ALA B N 1
ATOM 5161 C CA . ALA B 1 68 ? -25.002 -24.602 -2.837 1 98.62 68 ALA B CA 1
ATOM 5162 C C . ALA B 1 68 ? -25.53 -24.024 -1.528 1 98.62 68 ALA B C 1
ATOM 5164 O O . ALA B 1 68 ? -26.687 -24.247 -1.165 1 98.62 68 ALA B O 1
ATOM 5165 N N . ASP B 1 69 ? -24.719 -23.398 -0.816 1 98.51 69 ASP B N 1
ATOM 5166 C CA . ASP B 1 69 ? -25.108 -22.51 0.275 1 98.51 69 ASP B CA 1
ATOM 5167 C C . ASP B 1 69 ? -25.019 -21.046 -0.15 1 98.51 69 ASP B C 1
ATOM 5169 O O . ASP B 1 69 ? -24.041 -20.635 -0.777 1 98.51 69 ASP B O 1
ATOM 5173 N N . ILE B 1 70 ? -26.031 -20.325 0.119 1 98.74 70 ILE B N 1
ATOM 5174 C CA . ILE B 1 70 ? -26.136 -18.925 -0.278 1 98.74 70 ILE B CA 1
ATOM 5175 C C . ILE B 1 70 ? -26.266 -18.046 0.964 1 98.74 70 ILE B C 1
ATOM 5177 O O . ILE B 1 70 ? -27.116 -18.296 1.823 1 98.74 70 ILE B O 1
ATOM 5181 N N . PHE B 1 71 ? -25.415 -17.076 1.067 1 98.72 71 PHE B N 1
ATOM 5182 C CA . PHE B 1 71 ? -25.451 -16.117 2.165 1 98.72 71 PHE B CA 1
ATOM 5183 C C . PHE B 1 71 ? -25.823 -14.728 1.658 1 98.72 71 PHE B C 1
ATOM 5185 O O . PHE B 1 71 ? -25.265 -14.254 0.666 1 98.72 71 PHE B O 1
ATOM 5192 N N . ARG B 1 72 ? -26.796 -14.085 2.261 1 98.21 72 ARG B N 1
ATOM 5193 C CA . ARG B 1 72 ? -27.283 -12.754 1.913 1 98.21 72 ARG B CA 1
ATOM 5194 C C . ARG B 1 72 ? -27.416 -11.878 3.155 1 98.21 72 ARG B C 1
ATOM 5196 O O . ARG B 1 72 ? -27.71 -12.376 4.244 1 98.21 72 ARG B O 1
ATOM 5203 N N . PRO B 1 73 ? -27.129 -10.646 2.991 1 97.08 73 PRO B N 1
ATOM 5204 C CA . PRO B 1 73 ? -27.384 -9.762 4.131 1 97.08 73 PRO B CA 1
ATOM 5205 C C . PRO B 1 73 ? -28.87 -9.633 4.457 1 97.08 73 PRO B C 1
ATOM 5207 O O . PRO B 1 73 ? -29.665 -9.254 3.593 1 97.08 73 PRO B O 1
ATOM 5210 N N . ALA B 1 74 ? -29.248 -9.875 5.674 1 97.3 74 ALA B N 1
ATOM 5211 C CA . ALA B 1 74 ? -30.652 -9.844 6.073 1 97.3 74 ALA B CA 1
ATOM 5212 C C . ALA B 1 74 ? -31.221 -8.431 5.97 1 97.3 74 ALA B C 1
ATOM 5214 O O . ALA B 1 74 ? -32.378 -8.247 5.585 1 97.3 74 ALA B O 1
ATOM 5215 N N . LYS B 1 75 ? -30.437 -7.504 6.278 1 93.21 75 LYS B N 1
ATOM 5216 C CA . LYS B 1 75 ? -30.883 -6.114 6.301 1 93.21 75 LYS B CA 1
ATOM 5217 C C . LYS B 1 75 ? -31.276 -5.64 4.905 1 93.21 75 LYS B C 1
ATOM 5219 O O . LYS B 1 75 ? -31.992 -4.647 4.76 1 93.21 75 LYS B O 1
ATOM 5224 N N . LEU B 1 76 ? -30.825 -6.366 3.897 1 94.69 76 LEU B N 1
ATOM 5225 C CA . LEU B 1 76 ? -31.081 -5.955 2.52 1 94.69 76 LEU B CA 1
ATOM 5226 C C . LEU B 1 76 ? -32.053 -6.913 1.839 1 94.69 76 LEU B C 1
ATOM 5228 O O . LEU B 1 76 ? -32.118 -6.966 0.609 1 94.69 76 LEU B O 1
ATOM 5232 N N . GLU B 1 77 ? -32.721 -7.676 2.614 1 94.21 77 GLU B N 1
ATOM 5233 C CA . GLU B 1 77 ? -33.722 -8.573 2.046 1 94.21 77 GLU B CA 1
ATOM 5234 C C . GLU B 1 77 ? -34.727 -7.807 1.19 1 94.21 77 GLU B C 1
ATOM 5236 O O . GLU B 1 77 ? -35.192 -6.734 1.58 1 94.21 77 GLU B O 1
ATOM 5241 N N . GLY B 1 78 ? -35.034 -8.306 0.029 1 94.55 78 GLY B N 1
ATOM 5242 C CA . GLY B 1 78 ? -35.955 -7.652 -0.887 1 94.55 78 GLY B CA 1
ATOM 5243 C C . GLY B 1 78 ? -35.253 -6.831 -1.953 1 94.55 78 GLY B C 1
ATOM 5244 O O . GLY B 1 78 ? -35.859 -6.469 -2.964 1 94.55 78 GLY B O 1
ATOM 5245 N N . GLN B 1 79 ? -33.99 -6.561 -1.756 1 96.3 79 GLN B N 1
ATOM 5246 C CA . GLN B 1 79 ? -33.204 -5.84 -2.752 1 96.3 79 GLN B CA 1
ATOM 5247 C C . GLN B 1 79 ? -32.436 -6.806 -3.65 1 96.3 79 GLN B C 1
ATOM 5249 O O . GLN B 1 79 ? -32.057 -7.896 -3.217 1 96.3 79 GLN B O 1
ATOM 5254 N N . LYS B 1 80 ? -32.26 -6.406 -4.873 1 98.29 80 LYS B N 1
ATOM 5255 C CA . LYS B 1 80 ? -31.428 -7.184 -5.786 1 98.29 80 LYS B CA 1
ATOM 5256 C C . LYS B 1 80 ? -29.953 -6.827 -5.625 1 98.29 80 LYS B C 1
ATOM 5258 O O . LYS B 1 80 ? -29.585 -5.651 -5.669 1 98.29 80 LYS B O 1
ATOM 5263 N N . LEU B 1 81 ? -29.172 -7.756 -5.371 1 98.6 81 LEU B N 1
ATOM 5264 C CA . LEU B 1 81 ? -27.764 -7.553 -5.05 1 98.6 81 LEU B CA 1
ATOM 5265 C C . LEU B 1 81 ? -26.869 -8.301 -6.032 1 98.6 81 LEU B C 1
ATOM 5267 O O . LEU B 1 81 ? -27.299 -9.278 -6.65 1 98.6 81 LEU B O 1
ATOM 5271 N N . PRO B 1 82 ? -25.608 -7.799 -6.255 1 98.8 82 PRO B N 1
ATOM 5272 C CA . PRO B 1 82 ? -24.648 -8.596 -7.022 1 98.8 82 PRO B CA 1
ATOM 5273 C C . PRO B 1 82 ? -24.206 -9.858 -6.284 1 98.8 82 PRO B C 1
ATOM 5275 O O . PRO B 1 82 ? -24.298 -9.923 -5.056 1 98.8 82 PRO B O 1
ATOM 5278 N N . ALA B 1 83 ? -23.686 -10.83 -6.99 1 98.89 83 ALA B N 1
ATOM 5279 C CA . ALA B 1 83 ? -23.313 -12.106 -6.387 1 98.89 83 ALA B CA 1
ATOM 5280 C C . ALA B 1 83 ? -21.853 -12.445 -6.677 1 98.89 83 ALA B C 1
ATOM 5282 O O . ALA B 1 83 ? -21.347 -12.156 -7.764 1 98.89 83 ALA B O 1
ATOM 5283 N N . LEU B 1 84 ? -21.208 -12.968 -5.709 1 98.8 84 LEU B N 1
ATOM 5284 C CA . LEU B 1 84 ? -19.879 -13.553 -5.845 1 98.8 84 LEU B CA 1
ATOM 5285 C C . LEU B 1 84 ? -19.953 -15.077 -5.846 1 98.8 84 LEU B C 1
ATOM 5287 O O . LEU B 1 84 ? -20.662 -15.668 -5.028 1 98.8 84 LEU B O 1
ATOM 5291 N N . LEU B 1 85 ? -19.211 -15.642 -6.76 1 98.8 85 LEU B N 1
ATOM 5292 C CA . LEU B 1 85 ? -19.257 -17.088 -6.947 1 98.8 85 LEU B CA 1
ATOM 5293 C C . LEU B 1 85 ? -17.87 -17.702 -6.786 1 98.8 85 LEU B C 1
ATOM 5295 O O . LEU B 1 85 ? -17.075 -17.705 -7.729 1 98.8 85 LEU B O 1
ATOM 5299 N N . PRO B 1 86 ? -17.535 -18.178 -5.599 1 98.1 86 PRO B N 1
ATOM 5300 C CA . PRO B 1 86 ? -16.348 -19.019 -5.429 1 98.1 86 PRO B CA 1
ATOM 5301 C C . PRO B 1 86 ? -16.592 -20.472 -5.829 1 98.1 86 PRO B C 1
ATOM 5303 O O . PRO B 1 86 ? -17.25 -21.216 -5.096 1 98.1 86 PRO B O 1
ATOM 5306 N N . TRP B 1 87 ? -16.028 -20.841 -6.923 1 97.92 87 TRP B N 1
ATOM 5307 C CA . TRP B 1 87 ? -16.269 -22.155 -7.509 1 97.92 87 TRP B CA 1
ATOM 5308 C C . TRP B 1 87 ? -15.115 -23.105 -7.209 1 97.92 87 TRP B C 1
ATOM 5310 O O . TRP B 1 87 ? -13.968 -22.833 -7.572 1 97.92 87 TRP B O 1
ATOM 5320 N N . SER B 1 88 ? -15.415 -24.209 -6.511 1 97.09 88 SER B N 1
ATOM 5321 C CA . SER B 1 88 ? -14.358 -25.188 -6.275 1 97.09 88 SER B CA 1
ATOM 5322 C C . SER B 1 88 ? -14.932 -26.511 -5.778 1 97.09 88 SER B C 1
ATOM 5324 O O . SER B 1 88 ? -16.108 -26.587 -5.418 1 97.09 88 SER B O 1
ATOM 5326 N N . PRO B 1 89 ? -14.115 -27.517 -5.741 1 96.86 89 PRO B N 1
ATOM 5327 C CA . PRO B 1 89 ? -14.525 -28.789 -5.141 1 96.86 89 PRO B CA 1
ATOM 5328 C C . PRO B 1 89 ? -14.221 -28.861 -3.646 1 96.86 89 PRO B C 1
ATOM 5330 O O . PRO B 1 89 ? -14.245 -29.946 -3.059 1 96.86 89 PRO B O 1
ATOM 5333 N N . TYR B 1 90 ? -13.859 -27.739 -3.011 1 96.23 90 TYR B N 1
ATOM 5334 C CA . TYR B 1 90 ? -13.275 -27.752 -1.675 1 96.23 90 TYR B CA 1
ATOM 5335 C C . TYR B 1 90 ? -14.361 -27.757 -0.605 1 96.23 90 TYR B C 1
ATOM 5337 O O . TYR B 1 90 ? -14.069 -27.627 0.586 1 96.23 90 TYR B O 1
ATOM 5345 N N . GLY B 1 91 ? -15.585 -27.881 -0.991 1 94.58 91 GLY B N 1
ATOM 5346 C CA . GLY B 1 91 ? -16.67 -27.824 -0.024 1 94.58 91 GLY B CA 1
ATOM 5347 C C . GLY B 1 91 ? -17.303 -26.45 0.082 1 94.58 91 GLY B C 1
ATOM 5348 O O . GLY B 1 91 ? -16.763 -25.47 -0.436 1 94.58 91 GLY B O 1
ATOM 5349 N N . LYS B 1 92 ? -18.443 -26.409 0.658 1 94.1 92 LYS B N 1
ATOM 5350 C CA . LYS B 1 92 ? -19.136 -25.149 0.914 1 94.1 92 LYS B CA 1
ATOM 5351 C C . LYS B 1 92 ? -19.273 -24.892 2.412 1 94.1 92 LYS B C 1
ATOM 5353 O O . LYS B 1 92 ? -19.221 -25.826 3.215 1 94.1 92 LYS B O 1
ATOM 5358 N N . THR B 1 93 ? -19.307 -23.687 2.876 1 92.6 93 THR B N 1
ATOM 5359 C CA . THR B 1 93 ? -19.64 -23.205 4.212 1 92.6 93 THR B CA 1
ATOM 5360 C C . THR B 1 93 ? -18.689 -23.793 5.251 1 92.6 93 THR B C 1
ATOM 5362 O O . THR B 1 93 ? -19.13 -24.353 6.257 1 92.6 93 THR B O 1
ATOM 5365 N N . GLY B 1 94 ? -17.428 -23.787 4.961 1 92.39 94 GLY B N 1
ATOM 5366 C CA . GLY B 1 94 ? -16.4 -24.18 5.911 1 92.39 94 GLY B CA 1
ATOM 5367 C C . GLY B 1 94 ? -16.171 -25.678 5.956 1 92.39 94 GLY B C 1
ATOM 5368 O O . GLY B 1 94 ? -15.614 -26.197 6.926 1 92.39 94 GLY B O 1
ATOM 5369 N N . SER B 1 95 ? -16.645 -26.383 5.025 1 93.21 95 SER B N 1
ATOM 5370 C CA . SER B 1 95 ? -16.404 -27.819 4.92 1 93.21 95 SER B CA 1
ATOM 5371 C C . SER B 1 95 ? -15.228 -28.116 3.995 1 93.21 95 SER B C 1
ATOM 5373 O O . SER B 1 95 ? -14.701 -27.213 3.343 1 93.21 95 SER B O 1
ATOM 5375 N N . GLY B 1 96 ? -14.786 -29.384 4.016 1 92.83 96 GLY B N 1
ATOM 5376 C CA . GLY B 1 96 ? -13.702 -29.811 3.147 1 92.83 96 GLY B CA 1
ATOM 5377 C C . GLY B 1 96 ? -12.418 -30.111 3.897 1 92.83 96 GLY B C 1
ATOM 5378 O O . GLY B 1 96 ? -12.293 -29.786 5.079 1 92.83 96 GLY B O 1
ATOM 5379 N N . HIS B 1 97 ? -11.546 -30.566 3.201 1 91.7 97 HIS B N 1
ATOM 5380 C CA . HIS B 1 97 ? -10.315 -31.078 3.792 1 91.7 97 HIS B CA 1
ATOM 5381 C C . HIS B 1 97 ? -9.44 -29.942 4.312 1 91.7 97 HIS B C 1
ATOM 5383 O O . HIS B 1 97 ? -8.861 -30.045 5.396 1 91.7 97 HIS B O 1
ATOM 5389 N N . HIS B 1 98 ? -9.385 -28.904 3.578 1 90.66 98 HIS B N 1
ATOM 5390 C CA . HIS B 1 98 ? -8.481 -27.814 3.928 1 90.66 98 HIS B CA 1
ATOM 5391 C C . HIS B 1 98 ? -9.244 -26.635 4.524 1 90.66 98 HIS B C 1
ATOM 5393 O O . HIS B 1 98 ? -10.34 -26.304 4.067 1 90.66 98 HIS B O 1
ATOM 5399 N N . GLN B 1 99 ? -8.632 -26.128 5.565 1 91.03 99 GLN B N 1
ATOM 5400 C CA . GLN B 1 99 ? -9.034 -24.853 6.149 1 91.03 99 GLN B CA 1
ATOM 5401 C C . GLN B 1 99 ? -7.833 -23.929 6.332 1 91.03 99 GLN B C 1
ATOM 5403 O O . GLN B 1 99 ? -6.759 -24.371 6.744 1 91.03 99 GLN B O 1
ATOM 5408 N N . THR B 1 100 ? -7.983 -22.685 6.021 1 90.32 100 THR B N 1
ATOM 5409 C CA . THR B 1 100 ? -6.892 -21.719 6.092 1 90.32 100 THR B CA 1
ATOM 5410 C C . THR B 1 100 ? -6.267 -21.711 7.485 1 90.32 100 THR B C 1
ATOM 5412 O O . THR B 1 100 ? -5.044 -21.65 7.622 1 90.32 100 THR B O 1
ATOM 5415 N N . THR B 1 101 ? -7.054 -21.855 8.475 1 84.94 101 THR B N 1
ATOM 5416 C CA . THR B 1 101 ? -6.608 -21.701 9.856 1 84.94 101 THR B CA 1
ATOM 5417 C C . THR B 1 101 ? -5.841 -22.938 10.317 1 84.94 101 THR B C 1
ATOM 5419 O O . THR B 1 101 ? -5.302 -22.962 11.425 1 84.94 101 THR B O 1
ATOM 5422 N N . ASN B 1 102 ? -5.774 -23.949 9.467 1 86.95 102 ASN B N 1
ATOM 5423 C CA . ASN B 1 102 ? -4.987 -25.138 9.774 1 86.95 102 ASN B CA 1
ATOM 5424 C C . ASN B 1 102 ? -3.496 -24.892 9.568 1 86.95 102 ASN B C 1
ATOM 5426 O O . ASN B 1 102 ? -2.664 -25.688 10.007 1 86.95 102 ASN B O 1
ATOM 5430 N N . PHE B 1 103 ? -3.186 -23.847 9.015 1 89.69 103 PHE B N 1
ATOM 5431 C CA . PHE B 1 103 ? -1.792 -23.548 8.709 1 89.69 103 PHE B CA 1
ATOM 5432 C C . PHE B 1 103 ? -1.21 -22.575 9.727 1 89.69 103 PHE B C 1
ATOM 5434 O O . PHE B 1 103 ? -1.649 -21.427 9.817 1 89.69 103 PHE B O 1
ATOM 5441 N N . LYS B 1 104 ? -0.24 -22.978 10.365 1 88.07 104 LYS B N 1
ATOM 5442 C CA . LYS B 1 104 ? 0.268 -22.327 11.57 1 88.07 104 LYS B CA 1
ATOM 5443 C C . LYS B 1 104 ? 1.008 -21.038 11.228 1 88.07 104 LYS B C 1
ATOM 5445 O O . LYS B 1 104 ? 1.012 -20.09 12.016 1 88.07 104 LYS B O 1
ATOM 5450 N N . TRP B 1 105 ? 1.621 -20.907 10.081 1 92.28 105 TRP B N 1
ATOM 5451 C CA . TRP B 1 105 ? 2.555 -19.818 9.813 1 92.28 105 TRP B CA 1
ATOM 5452 C C . TRP B 1 105 ? 2.006 -18.88 8.744 1 92.28 105 TRP B C 1
ATOM 5454 O O . TRP B 1 105 ? 2.769 -18.207 8.047 1 92.28 105 TRP B O 1
ATOM 5464 N N . LEU B 1 106 ? 0.694 -18.772 8.611 1 93.03 106 LEU B N 1
ATOM 5465 C CA . LEU B 1 106 ? 0.081 -18.022 7.52 1 93.03 106 LEU B CA 1
ATOM 5466 C C . LEU B 1 106 ? -0.231 -16.593 7.951 1 93.03 106 LEU B C 1
ATOM 5468 O O . LEU B 1 106 ? -0.561 -15.747 7.116 1 93.03 106 LEU B O 1
ATOM 5472 N N . GLY B 1 107 ? -0.151 -16.323 9.261 1 91.58 107 GLY B N 1
ATOM 5473 C CA . GLY B 1 107 ? -0.434 -14.984 9.752 1 91.58 107 GLY B CA 1
ATOM 5474 C C . GLY B 1 107 ? -1.907 -14.629 9.701 1 91.58 107 GLY B C 1
ATOM 5475 O O . GLY B 1 107 ? -2.268 -13.45 9.703 1 91.58 107 GLY B O 1
ATOM 5476 N N . VAL B 1 108 ? -2.822 -15.588 9.569 1 93.22 108 VAL B N 1
ATOM 5477 C CA . VAL B 1 108 ? -4.271 -15.42 9.598 1 93.22 108 VAL B CA 1
ATOM 5478 C C . VAL B 1 108 ? -4.846 -16.106 10.835 1 93.22 108 VAL B C 1
ATOM 5480 O O . VAL B 1 108 ? -5.052 -17.322 10.839 1 93.22 108 VAL B O 1
ATOM 5483 N N . PRO B 1 109 ? -5.066 -15.367 11.864 1 90.32 109 PRO B N 1
ATOM 5484 C CA . PRO B 1 109 ? -5.596 -16.011 13.068 1 90.32 109 PRO B CA 1
ATOM 5485 C C . PRO B 1 109 ? -7.029 -16.506 12.889 1 90.32 109 PRO B C 1
ATOM 5487 O O . PRO B 1 109 ? -7.764 -15.99 12.043 1 90.32 109 PRO B O 1
ATOM 5490 N N . LYS B 1 110 ? -7.406 -17.426 13.658 1 92.13 110 LYS B N 1
ATOM 5491 C CA . LYS B 1 110 ? -8.742 -18.015 13.637 1 92.13 110 LYS B CA 1
ATOM 5492 C C . LYS B 1 110 ? -9.814 -16.955 13.87 1 92.13 110 LYS B C 1
ATOM 5494 O O . LYS B 1 110 ? -10.886 -17.004 13.264 1 92.13 110 LYS B O 1
ATOM 5499 N N . SER B 1 111 ? -9.44 -15.94 14.606 1 91.92 111 SER B N 1
ATOM 5500 C CA . SER B 1 111 ? -10.376 -14.893 15.001 1 91.92 111 SER B CA 1
ATOM 5501 C C . SER B 1 111 ? -10.636 -13.923 13.853 1 91.92 111 SER B C 1
ATOM 5503 O O . SER B 1 111 ? -11.528 -13.075 13.94 1 91.92 111 SER B O 1
ATOM 5505 N N . SER B 1 112 ? -9.935 -14.111 12.764 1 91.58 112 SER B N 1
ATOM 5506 C CA . SER B 1 112 ? -10.109 -13.194 11.642 1 91.58 112 SER B CA 1
ATOM 5507 C C . SER B 1 112 ? -11.121 -13.735 10.638 1 91.58 112 SER B C 1
ATOM 5509 O O . SER B 1 112 ? -11.503 -13.037 9.697 1 91.58 112 SER B O 1
ATOM 5511 N N . LEU B 1 113 ? -11.633 -14.97 10.856 1 96.21 113 LEU B N 1
ATOM 5512 C CA . LEU B 1 113 ? -12.535 -15.603 9.901 1 96.21 113 LEU B CA 1
ATOM 5513 C C . LEU B 1 113 ? -13.762 -16.172 10.606 1 96.21 113 LEU B C 1
ATOM 5515 O O . LEU B 1 113 ? -13.662 -16.671 11.729 1 96.21 113 LEU B O 1
ATOM 5519 N N . SER B 1 114 ? -14.873 -16.223 9.916 1 97.19 114 SER B N 1
ATOM 5520 C CA . SER B 1 114 ? -16.119 -16.723 10.486 1 97.19 114 SER B CA 1
ATOM 5521 C C . SER B 1 114 ? -16.174 -18.247 10.443 1 97.19 114 SER B C 1
ATOM 5523 O O . SER B 1 114 ? -16.923 -18.868 11.2 1 97.19 114 SER B O 1
ATOM 5525 N N . GLY B 1 115 ? -15.481 -18.813 9.544 1 96.32 115 GLY B N 1
ATOM 5526 C CA . GLY B 1 115 ? -15.552 -20.252 9.343 1 96.32 115 GLY B CA 1
ATOM 5527 C C . GLY B 1 115 ? -16.629 -20.664 8.357 1 96.32 115 GLY B C 1
ATOM 5528 O O . GLY B 1 115 ? -16.834 -21.855 8.115 1 96.32 115 GLY B O 1
ATOM 5529 N N . LEU B 1 116 ? -17.274 -19.702 7.723 1 97.49 116 LEU B N 1
ATOM 5530 C CA . LEU B 1 116 ? -18.335 -19.995 6.766 1 97.49 116 LEU B CA 1
ATOM 5531 C C . LEU B 1 116 ? -17.809 -19.935 5.336 1 97.49 116 LEU B C 1
ATOM 5533 O O . LEU B 1 116 ? -18.533 -20.255 4.39 1 97.49 116 LEU B O 1
ATOM 5537 N N . GLU B 1 117 ? -16.584 -19.514 5.246 1 96.71 117 GLU B N 1
ATOM 5538 C CA . GLU B 1 117 ? -15.994 -19.385 3.917 1 96.71 117 GLU B CA 1
ATOM 5539 C C . GLU B 1 117 ? -15.562 -20.743 3.371 1 96.71 117 GLU B C 1
ATOM 5541 O O . GLU B 1 117 ? -15.142 -21.619 4.131 1 96.71 117 GLU B O 1
ATOM 5546 N N . LYS B 1 118 ? -15.718 -20.826 2.039 1 95.37 118 LYS B N 1
ATOM 5547 C CA . LYS B 1 118 ? -15.032 -21.881 1.298 1 95.37 118 LYS B CA 1
ATOM 5548 C C . LYS B 1 118 ? -13.519 -21.687 1.338 1 95.37 118 LYS B C 1
ATOM 5550 O O . LYS B 1 118 ? -13.032 -20.555 1.306 1 95.37 118 LYS B O 1
ATOM 5555 N N . PHE B 1 119 ? -12.791 -22.851 1.456 1 95.76 119 PHE B N 1
ATOM 5556 C CA . PHE B 1 119 ? -11.336 -22.769 1.404 1 95.76 119 PHE B CA 1
ATOM 5557 C C . PHE B 1 119 ? -10.882 -21.967 0.19 1 95.76 119 PHE B C 1
ATOM 5559 O O . PHE B 1 119 ? -11.334 -22.216 -0.93 1 95.76 119 PHE B O 1
ATOM 5566 N N . GLU B 1 120 ? -10.004 -20.849 0.389 1 95.42 120 GLU B N 1
ATOM 5567 C CA . GLU B 1 120 ? -9.372 -20.013 -0.627 1 95.42 120 GLU B CA 1
ATOM 5568 C C . GLU B 1 120 ? -10.37 -19.031 -1.234 1 95.42 120 GLU B C 1
ATOM 5570 O O . GLU B 1 120 ? -10.161 -18.53 -2.34 1 95.42 120 GLU B O 1
ATOM 5575 N N . ALA B 1 121 ? -11.51 -18.753 -0.482 1 96.55 121 ALA B N 1
ATOM 5576 C CA . ALA B 1 121 ? -12.586 -17.899 -0.976 1 96.55 121 ALA B CA 1
ATOM 5577 C C . ALA B 1 121 ? -12.873 -16.759 -0.003 1 96.55 121 ALA B C 1
ATOM 5579 O O . ALA B 1 121 ? -12.427 -16.788 1.146 1 96.55 121 ALA B O 1
ATOM 5580 N N . PRO B 1 122 ? -13.618 -15.765 -0.471 1 96.24 122 PRO B N 1
ATOM 5581 C CA . PRO B 1 122 ? -14.055 -14.707 0.442 1 96.24 122 PRO B CA 1
ATOM 5582 C C . PRO B 1 122 ? -14.953 -15.228 1.562 1 96.24 122 PRO B C 1
ATOM 5584 O O . PRO B 1 122 ? -15.712 -16.18 1.358 1 96.24 122 PRO B O 1
ATOM 5587 N N . ASP B 1 123 ? -14.861 -14.622 2.689 1 97.69 123 ASP B N 1
ATOM 5588 C CA . ASP B 1 123 ? -15.678 -14.951 3.853 1 97.69 123 ASP B CA 1
ATOM 5589 C C . ASP B 1 123 ? -17.039 -14.261 3.781 1 97.69 123 ASP B C 1
ATOM 5591 O O . ASP B 1 123 ? -17.115 -13.032 3.728 1 97.69 123 ASP B O 1
ATOM 5595 N N . PRO B 1 124 ? -18.152 -15.019 3.818 1 97.91 124 PRO B N 1
ATOM 5596 C CA . PRO B 1 124 ? -19.478 -14.397 3.802 1 97.91 124 PRO B CA 1
ATOM 5597 C C . PRO B 1 124 ? -19.647 -13.339 4.89 1 97.91 124 PRO B C 1
ATOM 5599 O O . PRO B 1 124 ? -20.322 -12.329 4.676 1 97.91 124 PRO B O 1
ATOM 5602 N N . ALA B 1 125 ? -19.046 -13.542 6.021 1 97.35 125 ALA B N 1
ATOM 5603 C CA . ALA B 1 125 ? -19.177 -12.609 7.138 1 97.35 125 ALA B CA 1
ATOM 5604 C C . ALA B 1 125 ? -18.539 -11.264 6.806 1 97.35 125 ALA B C 1
ATOM 5606 O O . ALA B 1 125 ? -18.854 -10.249 7.432 1 97.35 125 ALA B O 1
ATOM 5607 N N . GLU B 1 126 ? -17.621 -11.277 5.884 1 96.44 126 GLU B N 1
ATOM 5608 C CA . GLU B 1 126 ? -16.98 -10.052 5.415 1 96.44 126 GLU B CA 1
ATOM 5609 C C . GLU B 1 126 ? -17.757 -9.43 4.259 1 96.44 126 GLU B C 1
ATOM 5611 O O . GLU B 1 126 ? -17.959 -8.214 4.223 1 96.44 126 GLU B O 1
ATOM 5616 N N . TRP B 1 127 ? -18.35 -10.165 3.404 1 97.65 127 TRP B N 1
ATOM 5617 C CA . TRP B 1 127 ? -18.779 -9.649 2.109 1 97.65 127 TRP B CA 1
ATOM 5618 C C . TRP B 1 127 ? -20.286 -9.416 2.087 1 97.65 127 TRP B C 1
ATOM 5620 O O . TRP B 1 127 ? -20.779 -8.568 1.341 1 97.65 127 TRP B O 1
ATOM 5630 N N . CYS B 1 128 ? -21.054 -10.15 2.88 1 97.76 128 CYS B N 1
ATOM 5631 C CA . CYS B 1 128 ? -22.486 -9.879 2.941 1 97.76 128 CYS B CA 1
ATOM 5632 C C . CYS B 1 128 ? -22.754 -8.483 3.489 1 97.76 128 CYS B C 1
ATOM 5634 O O . CYS B 1 128 ? -23.521 -7.718 2.902 1 97.76 128 CYS B O 1
ATOM 5636 N N . PRO B 1 129 ? -22.047 -8.153 4.61 1 94.5 129 PRO B N 1
ATOM 5637 C CA . PRO B 1 129 ? -22.236 -6.785 5.098 1 94.5 129 PRO B CA 1
ATOM 5638 C C . PRO B 1 129 ? -21.849 -5.731 4.063 1 94.5 129 PRO B C 1
ATOM 5640 O O . PRO B 1 129 ? -22.283 -4.58 4.156 1 94.5 129 PRO B O 1
ATOM 5643 N N . ARG B 1 130 ? -21.07 -6.115 3.077 1 94.48 130 ARG B N 1
ATOM 5644 C CA . ARG B 1 130 ? -20.638 -5.195 2.03 1 94.48 130 ARG B CA 1
ATOM 5645 C C . ARG B 1 130 ? -21.668 -5.118 0.908 1 94.48 130 ARG B C 1
ATOM 5647 O O . ARG B 1 130 ? -21.471 -4.402 -0.075 1 94.48 130 ARG B O 1
ATOM 5654 N N . GLY B 1 131 ? -22.712 -5.896 0.991 1 96.01 131 GLY B N 1
ATOM 5655 C CA . GLY B 1 131 ? -23.809 -5.79 0.042 1 96.01 131 GLY B CA 1
ATOM 5656 C C . GLY B 1 131 ? -23.738 -6.82 -1.069 1 96.01 131 GLY B C 1
ATOM 5657 O O . GLY B 1 131 ? -24.319 -6.627 -2.14 1 96.01 131 GLY B O 1
ATOM 5658 N N . TYR B 1 132 ? -23.022 -7.885 -0.814 1 98.32 132 TYR B N 1
ATOM 5659 C CA . TYR B 1 132 ? -22.905 -8.934 -1.821 1 98.32 132 TYR B CA 1
ATOM 5660 C C . TYR B 1 132 ? -23.563 -10.223 -1.344 1 98.32 132 TYR B C 1
ATOM 5662 O O . TYR B 1 132 ? -23.615 -10.493 -0.141 1 98.32 132 TYR B O 1
ATOM 5670 N N . VAL B 1 133 ? -24.051 -10.955 -2.281 1 98.77 133 VAL B N 1
ATOM 5671 C CA . VAL B 1 133 ? -24.491 -12.325 -2.041 1 98.77 133 VAL B CA 1
ATOM 5672 C C . VAL B 1 133 ? -23.346 -13.294 -2.332 1 98.77 133 VAL B C 1
ATOM 5674 O O . VAL B 1 133 ? -22.66 -13.166 -3.349 1 98.77 133 VAL B O 1
ATOM 5677 N N . LEU B 1 134 ? -23.098 -14.156 -1.418 1 98.65 134 LEU B N 1
ATOM 5678 C CA . LEU B 1 134 ? -22.101 -15.192 -1.664 1 98.65 134 LEU B CA 1
ATOM 5679 C C . LEU B 1 134 ? -22.77 -16.527 -1.974 1 98.65 134 LEU B C 1
ATOM 5681 O O . LEU B 1 134 ? -23.549 -17.039 -1.166 1 98.65 134 LEU B O 1
ATOM 5685 N N . VAL B 1 135 ? -22.534 -17.044 -3.147 1 98.8 135 VAL B N 1
ATOM 5686 C CA . VAL B 1 135 ? -23.049 -18.341 -3.576 1 98.8 135 VAL B CA 1
ATOM 5687 C C . VAL B 1 135 ? -21.913 -19.361 -3.613 1 98.8 135 VAL B C 1
ATOM 5689 O O . VAL B 1 135 ? -21.016 -19.27 -4.454 1 98.8 135 VAL B O 1
ATOM 5692 N N . GLN B 1 136 ? -21.998 -20.317 -2.712 1 98.42 136 GLN B N 1
ATOM 5693 C CA . GLN B 1 136 ? -20.936 -21.308 -2.575 1 98.42 136 GLN B CA 1
ATOM 5694 C C . GLN B 1 136 ? -21.423 -22.695 -2.983 1 98.42 136 GLN B C 1
ATOM 5696 O O . GLN B 1 136 ? -21.914 -23.457 -2.147 1 98.42 136 GLN B O 1
ATOM 5701 N N . PRO B 1 137 ? -21.229 -23.048 -4.182 1 98.37 137 PRO B N 1
ATOM 5702 C CA . PRO B 1 137 ? -21.654 -24.387 -4.596 1 98.37 137 PRO B CA 1
ATOM 5703 C C . PRO B 1 137 ? -20.592 -25.452 -4.33 1 98.37 137 PRO B C 1
ATOM 5705 O O . PRO B 1 137 ? -19.396 -25.149 -4.329 1 98.37 137 PRO B O 1
ATOM 5708 N N . ASP B 1 138 ? -21.059 -26.608 -4.035 1 97.88 138 ASP B N 1
ATOM 5709 C CA . ASP B 1 138 ? -20.246 -27.79 -4.3 1 97.88 138 ASP B CA 1
ATOM 5710 C C . ASP B 1 138 ? -20.236 -28.127 -5.79 1 97.88 138 ASP B C 1
ATOM 5712 O O . ASP B 1 138 ? -21.276 -28.455 -6.364 1 97.88 138 ASP B O 1
ATOM 5716 N N . ALA B 1 139 ? -19.141 -28.031 -6.376 1 97.87 139 ALA B N 1
ATOM 5717 C CA . ALA B 1 139 ? -19.038 -28.331 -7.801 1 97.87 139 ALA B CA 1
ATOM 5718 C C . ALA B 1 139 ? -19.533 -29.743 -8.101 1 97.87 139 ALA B C 1
ATOM 5720 O O . ALA B 1 139 ? -19.782 -30.528 -7.184 1 97.87 139 ALA B O 1
ATOM 5721 N N . ARG B 1 140 ? -19.755 -30.002 -9.366 1 97.93 140 ARG B N 1
ATOM 5722 C CA . ARG B 1 140 ? -20.281 -31.286 -9.82 1 97.93 140 ARG B CA 1
ATOM 5723 C C . ARG B 1 140 ? -19.59 -32.444 -9.107 1 97.93 140 ARG B C 1
ATOM 5725 O O . ARG B 1 140 ? -18.361 -32.488 -9.033 1 97.93 140 ARG B O 1
ATOM 5732 N N . GLY B 1 141 ? -20.395 -33.341 -8.537 1 97.43 141 GLY B N 1
ATOM 5733 C CA . GLY B 1 141 ? -19.889 -34.577 -7.964 1 97.43 141 GLY B CA 1
ATOM 5734 C C . GLY B 1 141 ? -19.37 -34.41 -6.548 1 97.43 141 GLY B C 1
ATOM 5735 O O . GLY B 1 141 ? -19.081 -35.396 -5.867 1 97.43 141 GLY B O 1
ATOM 5736 N N . CYS B 1 142 ? -19.219 -33.213 -6.055 1 97.31 142 CYS B N 1
ATOM 5737 C CA . CYS B 1 142 ? -18.666 -32.964 -4.728 1 97.31 142 CYS B CA 1
ATOM 5738 C C . CYS B 1 142 ? -19.758 -33.008 -3.665 1 97.31 142 CYS B C 1
ATOM 5740 O O . CYS B 1 142 ? -20.839 -32.45 -3.857 1 97.31 142 CYS B O 1
ATOM 5742 N N . PHE B 1 143 ? -19.461 -33.713 -2.601 1 96.83 143 PHE B N 1
ATOM 5743 C CA . PHE B 1 143 ? -20.392 -33.874 -1.49 1 96.83 143 PHE B CA 1
ATOM 5744 C C . PHE B 1 143 ? -21.755 -34.338 -1.989 1 96.83 143 PHE B C 1
ATOM 5746 O O . PHE B 1 143 ? -21.865 -35.39 -2.622 1 96.83 143 PHE B O 1
ATOM 5753 N N . ASN B 1 144 ? -22.827 -33.512 -1.77 1 96.91 144 ASN B N 1
ATOM 5754 C CA . ASN B 1 144 ? -24.169 -33.966 -2.12 1 96.91 144 ASN B CA 1
ATOM 5755 C C . ASN B 1 144 ? -24.585 -33.471 -3.503 1 96.91 144 ASN B C 1
ATOM 5757 O O . ASN B 1 144 ? -25.736 -33.643 -3.907 1 96.91 144 ASN B O 1
ATOM 5761 N N . SER B 1 145 ? -23.714 -32.777 -4.246 1 98.06 145 SER B N 1
ATOM 5762 C CA . SER B 1 145 ? -23.972 -32.451 -5.645 1 98.06 145 SER B CA 1
ATOM 5763 C C . SER B 1 145 ? -23.909 -33.696 -6.523 1 98.06 145 SER B C 1
ATOM 5765 O O . SER B 1 145 ? -23.065 -34.57 -6.312 1 98.06 145 SER B O 1
ATOM 5767 N N . GLU B 1 146 ? -24.744 -33.731 -7.533 1 98.04 146 GLU B N 1
ATOM 5768 C CA . GLU B 1 146 ? -24.84 -34.894 -8.411 1 98.04 146 GLU B CA 1
ATOM 5769 C C . GLU B 1 146 ? -23.713 -34.904 -9.439 1 98.04 146 GLU B C 1
ATOM 5771 O O . GLU B 1 146 ? -23.052 -33.886 -9.654 1 98.04 146 GLU B O 1
ATOM 5776 N N . GLY B 1 147 ? -23.545 -36.105 -10.016 1 96.92 147 GLY B N 1
ATOM 5777 C CA . GLY B 1 147 ? -22.562 -36.258 -11.076 1 96.92 147 GLY B CA 1
ATOM 5778 C C . GLY B 1 147 ? -21.211 -36.732 -10.573 1 96.92 147 GLY B C 1
ATOM 5779 O O . GLY B 1 147 ? -21.108 -37.27 -9.468 1 96.92 147 GLY B O 1
ATOM 5780 N N . ASP B 1 148 ? -20.224 -36.696 -11.415 1 97.04 148 ASP B N 1
ATOM 5781 C CA . ASP B 1 148 ? -18.843 -37.071 -11.123 1 97.04 148 ASP B CA 1
ATOM 5782 C C . ASP B 1 148 ? -17.923 -35.853 -11.168 1 97.04 148 ASP B C 1
ATOM 5784 O O . ASP B 1 148 ? -18.118 -34.95 -11.984 1 97.04 148 ASP B O 1
ATOM 5788 N N . ILE B 1 149 ? -16.976 -35.861 -10.277 1 97.15 149 ILE B N 1
ATOM 5789 C CA . ILE B 1 149 ? -16.065 -34.726 -10.186 1 97.15 149 ILE B CA 1
ATOM 5790 C C . ILE B 1 149 ? -15.21 -34.646 -11.448 1 97.15 149 ILE B C 1
ATOM 5792 O O . ILE B 1 149 ? -14.567 -35.626 -11.832 1 97.15 149 ILE B O 1
ATOM 5796 N N . ALA B 1 150 ? -15.249 -33.535 -12.113 1 95.17 150 ALA B N 1
ATOM 5797 C CA . ALA B 1 150 ? -14.406 -33.267 -13.275 1 95.17 150 ALA B CA 1
ATOM 5798 C C . ALA B 1 150 ? -13.211 -32.396 -12.897 1 95.17 150 ALA B C 1
ATOM 5800 O O . ALA B 1 150 ? -13.275 -31.628 -11.933 1 95.17 150 ALA B O 1
ATOM 5801 N N . VAL B 1 151 ? -12.188 -32.556 -13.634 1 96.26 151 VAL B N 1
ATOM 5802 C CA . VAL B 1 151 ? -11.009 -31.72 -13.436 1 96.26 151 VAL B CA 1
ATOM 5803 C C . VAL B 1 151 ? -10.844 -30.768 -14.619 1 96.26 151 VAL B C 1
ATOM 5805 O O . VAL B 1 151 ? -10.44 -31.185 -15.707 1 96.26 151 VAL B O 1
ATOM 5808 N N . PHE B 1 152 ? -11.138 -29.491 -14.384 1 96.66 152 PHE B N 1
ATOM 5809 C CA . PHE B 1 152 ? -11.026 -28.411 -15.357 1 96.66 152 PHE B CA 1
ATOM 5810 C C . PHE B 1 152 ? -11.646 -28.816 -16.689 1 96.66 152 PHE B C 1
ATOM 5812 O O . PHE B 1 152 ? -12.33 -29.838 -16.776 1 96.66 152 PHE B O 1
ATOM 5819 N N . GLY B 1 153 ? -11.584 -27.902 -17.665 1 95.92 153 GLY B N 1
ATOM 5820 C CA . GLY B 1 153 ? -12.02 -28.184 -19.023 1 95.92 153 GLY B CA 1
ATOM 5821 C C . GLY B 1 153 ? -13.408 -27.653 -19.327 1 95.92 153 GLY B C 1
ATOM 5822 O O . GLY B 1 153 ? -13.931 -26.812 -18.592 1 95.92 153 GLY B O 1
ATOM 5823 N N . THR B 1 154 ? -13.917 -28.163 -20.367 1 95.27 154 THR B N 1
ATOM 5824 C CA . THR B 1 154 ? -15.195 -27.722 -20.916 1 95.27 154 THR B CA 1
ATOM 5825 C C . THR B 1 154 ? -16.32 -27.939 -19.908 1 95.27 154 THR B C 1
ATOM 5827 O O . THR B 1 154 ? -17.228 -27.113 -19.797 1 95.27 154 THR B O 1
ATOM 5830 N N . GLN B 1 155 ? -16.249 -29.05 -19.192 1 95.44 155 GLN B N 1
ATOM 5831 C CA . GLN B 1 155 ? -17.297 -29.357 -18.224 1 95.44 155 GLN B CA 1
ATOM 5832 C C . GLN B 1 155 ? -17.388 -28.276 -17.151 1 95.44 155 GLN B C 1
ATOM 5834 O O . GLN B 1 155 ? -18.48 -27.803 -16.83 1 95.44 155 GLN B O 1
ATOM 5839 N N . GLU B 1 156 ? -16.249 -27.885 -16.597 1 95.42 156 GLU B N 1
ATOM 5840 C CA . GLU B 1 156 ? -16.229 -26.824 -15.594 1 95.42 156 GLU B CA 1
ATOM 5841 C C . GLU B 1 156 ? -16.788 -25.521 -16.158 1 95.42 156 GLU B C 1
ATOM 5843 O O . GLU B 1 156 ? -17.531 -24.812 -15.477 1 95.42 156 GLU B O 1
ATOM 5848 N N . GLY B 1 157 ? -16.335 -25.217 -17.392 1 97.71 157 GLY B N 1
ATOM 5849 C CA . GLY B 1 157 ? -16.822 -24.008 -18.037 1 97.71 157 GLY B CA 1
ATOM 5850 C C . GLY B 1 157 ? -18.332 -23.973 -18.178 1 97.71 157 GLY B C 1
ATOM 5851 O O . GLY B 1 157 ? -18.971 -22.981 -17.823 1 97.71 157 GLY B O 1
ATOM 5852 N N . ARG B 1 158 ? -18.892 -25.037 -18.609 1 97.64 158 ARG B N 1
ATOM 5853 C CA . ARG B 1 158 ? -20.327 -25.109 -18.866 1 97.64 158 ARG B CA 1
ATOM 5854 C C . ARG B 1 158 ? -21.116 -25.124 -17.561 1 97.64 158 ARG B C 1
ATOM 5856 O O . ARG B 1 158 ? -22.171 -24.493 -17.461 1 97.64 158 ARG B O 1
ATOM 5863 N N . ASP B 1 159 ? -20.591 -25.896 -16.597 1 98.54 159 ASP B N 1
ATOM 5864 C CA . ASP B 1 159 ? -21.251 -25.92 -15.296 1 98.54 159 ASP B CA 1
ATOM 5865 C C . ASP B 1 159 ? -21.267 -24.531 -14.662 1 98.54 159 ASP B C 1
ATOM 5867 O O . ASP B 1 159 ? -22.272 -24.121 -14.078 1 98.54 159 ASP B O 1
ATOM 5871 N N . GLY B 1 160 ? -20.098 -23.874 -14.769 1 98.76 160 GLY B N 1
ATOM 5872 C CA . GLY B 1 160 ? -20.04 -22.514 -14.257 1 98.76 160 GLY B CA 1
ATOM 5873 C C . GLY B 1 160 ? -20.981 -21.565 -14.975 1 98.76 160 GLY B C 1
ATOM 5874 O O . GLY B 1 160 ? -21.625 -20.725 -14.344 1 98.76 160 GLY B O 1
ATOM 5875 N N . TYR B 1 161 ? -21.033 -21.651 -16.332 1 98.73 161 TYR B N 1
ATOM 5876 C CA . TYR B 1 161 ? -21.972 -20.862 -17.121 1 98.73 161 TYR B CA 1
ATOM 5877 C C . TYR B 1 161 ? -23.397 -21.041 -16.613 1 98.73 161 TYR B C 1
ATOM 5879 O O . TYR B 1 161 ? -24.095 -20.06 -16.343 1 98.73 161 TYR B O 1
ATOM 5887 N N . ASP B 1 162 ? -23.832 -22.296 -16.461 1 98.87 162 ASP B N 1
ATOM 5888 C CA . ASP B 1 162 ? -25.194 -22.599 -16.034 1 98.87 162 ASP B CA 1
ATOM 5889 C C . ASP B 1 162 ? -25.472 -22.033 -14.643 1 98.87 162 ASP B C 1
ATOM 5891 O O . ASP B 1 162 ? -26.561 -21.517 -14.382 1 98.87 162 ASP B O 1
ATOM 5895 N N . THR B 1 163 ? -24.5 -22.147 -13.785 1 98.92 163 THR B N 1
ATOM 5896 C CA . THR B 1 163 ? -24.66 -21.662 -12.419 1 98.92 163 THR B CA 1
ATOM 5897 C C . THR B 1 163 ? -24.817 -20.144 -12.399 1 98.92 163 THR B C 1
ATOM 5899 O O . THR B 1 163 ? -25.678 -19.613 -11.694 1 98.92 163 THR B O 1
ATOM 5902 N N . ILE B 1 164 ? -23.982 -19.465 -13.168 1 98.92 164 ILE B N 1
ATOM 5903 C CA . ILE B 1 164 ? -24.046 -18.009 -13.237 1 98.92 164 ILE B CA 1
ATOM 5904 C C . ILE B 1 164 ? -25.418 -17.576 -13.749 1 98.92 164 ILE B C 1
ATOM 5906 O O . ILE B 1 164 ? -26.036 -16.665 -13.194 1 98.92 164 ILE B O 1
ATOM 5910 N N . GLU B 1 165 ? -25.892 -18.22 -14.786 1 98.83 165 GLU B N 1
ATOM 5911 C CA . GLU B 1 165 ? -27.191 -17.859 -15.345 1 98.83 165 GLU B CA 1
ATOM 5912 C C . GLU B 1 165 ? -28.321 -18.191 -14.375 1 98.83 165 GLU B C 1
ATOM 5914 O O . GLU B 1 165 ? -29.321 -17.472 -14.309 1 98.83 165 GLU B O 1
ATOM 5919 N N . TRP B 1 166 ? -28.213 -19.279 -13.65 1 98.9 166 TRP B N 1
ATOM 5920 C CA . TRP B 1 166 ? -29.189 -19.577 -12.608 1 98.9 166 TRP B CA 1
ATOM 5921 C C . TRP B 1 166 ? -29.211 -18.477 -11.551 1 98.9 166 TRP B C 1
ATOM 5923 O O . TRP B 1 166 ? -30.282 -18.031 -11.133 1 98.9 166 TRP B O 1
ATOM 5933 N N . ILE B 1 167 ? -28.021 -18.048 -11.098 1 98.92 167 ILE B N 1
ATOM 5934 C CA . ILE B 1 167 ? -27.902 -16.998 -10.093 1 98.92 167 ILE B CA 1
ATOM 5935 C C . ILE B 1 167 ? -28.599 -15.732 -10.584 1 98.92 167 ILE B C 1
ATOM 5937 O O . ILE B 1 167 ? -29.352 -15.101 -9.839 1 98.92 167 ILE B O 1
ATOM 5941 N N . ALA B 1 168 ? -28.344 -15.405 -11.834 1 98.71 168 ALA B N 1
ATOM 5942 C CA . ALA B 1 168 ? -28.853 -14.164 -12.413 1 98.71 168 ALA B CA 1
ATOM 5943 C C . ALA B 1 168 ? -30.379 -14.153 -12.433 1 98.71 168 ALA B C 1
ATOM 5945 O O . ALA B 1 168 ? -30.997 -13.088 -12.499 1 98.71 168 ALA B O 1
ATOM 5946 N N . GLU B 1 169 ? -31.024 -15.335 -12.347 1 98.35 169 GLU B N 1
ATOM 5947 C CA . GLU B 1 169 ? -32.478 -15.449 -12.423 1 98.35 169 GLU B CA 1
ATOM 5948 C C . GLU B 1 169 ? -33.109 -15.398 -11.034 1 98.35 169 GLU B C 1
ATOM 5950 O O . GLU B 1 169 ? -34.332 -15.319 -10.905 1 98.35 169 GLU B O 1
ATOM 5955 N N . GLN B 1 170 ? -32.304 -15.466 -10.032 1 98.62 170 GLN B N 1
ATOM 5956 C CA . GLN B 1 170 ? -32.853 -15.435 -8.681 1 98.62 170 GLN B CA 1
ATOM 5957 C C . GLN B 1 170 ? -33.426 -14.059 -8.352 1 98.62 170 GLN B C 1
ATOM 5959 O O . GLN B 1 170 ? -32.907 -13.039 -8.809 1 98.62 170 GLN B O 1
ATOM 5964 N N . PRO B 1 171 ? -34.434 -14.03 -7.502 1 97.89 171 PRO B N 1
ATOM 5965 C CA . PRO B 1 171 ? -35.083 -12.75 -7.21 1 97.89 171 PRO B CA 1
ATOM 5966 C C . PRO B 1 171 ? -34.175 -11.789 -6.446 1 97.89 171 PRO B C 1
ATOM 5968 O O . PRO B 1 171 ? -34.398 -10.575 -6.468 1 97.89 171 PRO B O 1
ATOM 5971 N N . TRP B 1 172 ? -33.173 -12.307 -5.813 1 98.25 172 TRP B N 1
ATOM 5972 C CA . TRP B 1 172 ? -32.301 -11.481 -4.983 1 98.25 172 TRP B CA 1
ATOM 5973 C C . TRP B 1 172 ? -31.109 -10.97 -5.787 1 98.25 172 TRP B C 1
ATOM 5975 O O . TRP B 1 172 ? -30.325 -10.156 -5.295 1 98.25 172 TRP B O 1
ATOM 5985 N N . CYS B 1 173 ? -30.904 -11.378 -6.978 1 98.7 173 CYS B N 1
ATOM 5986 C CA . CYS B 1 173 ? -29.735 -10.992 -7.761 1 98.7 173 CYS B CA 1
ATOM 5987 C C . CYS B 1 173 ? -30.054 -9.816 -8.676 1 98.7 173 CYS B C 1
ATOM 5989 O O . CYS B 1 173 ? -31.139 -9.753 -9.256 1 98.7 173 CYS B O 1
ATOM 5991 N N . ASN B 1 174 ? -29.112 -8.898 -8.859 1 98.66 174 ASN B N 1
ATOM 5992 C CA . ASN B 1 174 ? -29.26 -7.757 -9.757 1 98.66 174 ASN B CA 1
ATOM 5993 C C . ASN B 1 174 ? -28.746 -8.076 -11.158 1 98.66 174 ASN B C 1
ATOM 5995 O O . ASN B 1 174 ? -28.409 -7.169 -11.921 1 98.66 174 ASN B O 1
ATOM 5999 N N . LYS B 1 175 ? -28.499 -9.373 -11.413 1 98.6 175 LYS B N 1
ATOM 6000 C CA . LYS B 1 175 ? -28.059 -9.895 -12.704 1 98.6 175 LYS B CA 1
ATOM 6001 C C . LYS B 1 175 ? -26.583 -9.591 -12.946 1 98.6 175 LYS B C 1
ATOM 6003 O O . LYS B 1 175 ? -26.15 -9.463 -14.093 1 98.6 175 LYS B O 1
ATOM 6008 N N . SER B 1 176 ? -25.875 -9.322 -11.922 1 98.78 176 SER B N 1
ATOM 6009 C CA . SER B 1 176 ? -24.425 -9.167 -11.977 1 98.78 176 SER B CA 1
ATOM 6010 C C . SER B 1 176 ? -23.725 -10.198 -11.098 1 98.78 176 SER B C 1
ATOM 6012 O O . SER B 1 176 ? -23.972 -10.263 -9.892 1 98.78 176 SER B O 1
ATOM 6014 N N . VAL B 1 177 ? -22.848 -10.961 -11.698 1 98.88 177 VAL B N 1
ATOM 6015 C CA . VAL B 1 177 ? -22.13 -12.026 -11.007 1 98.88 177 VAL B CA 1
ATOM 6016 C C . VAL B 1 177 ? -20.631 -11.888 -11.262 1 98.88 177 VAL B C 1
ATOM 6018 O O . VAL B 1 177 ? -20.214 -11.505 -12.357 1 98.88 177 VAL B O 1
ATOM 6021 N N . ALA B 1 178 ? -19.848 -12.077 -10.282 1 98.82 178 ALA B N 1
ATOM 6022 C CA . ALA B 1 178 ? -18.398 -12.148 -10.441 1 98.82 178 ALA B CA 1
ATOM 6023 C C . ALA B 1 178 ? -17.854 -13.476 -9.922 1 98.82 178 ALA B C 1
ATOM 6025 O O . ALA B 1 178 ? -18.409 -14.059 -8.988 1 98.82 178 ALA B O 1
ATOM 6026 N N . LEU B 1 179 ? -16.779 -13.951 -10.528 1 98.66 179 LEU B N 1
ATOM 6027 C CA . LEU B 1 179 ? -16.006 -15.075 -10.01 1 98.66 179 LEU B CA 1
ATOM 6028 C C . LEU B 1 179 ? -14.833 -14.585 -9.168 1 98.66 179 LEU B C 1
ATOM 6030 O O . LEU B 1 179 ? -14.164 -13.616 -9.533 1 98.66 179 LEU B O 1
ATOM 6034 N N . VAL B 1 180 ? -14.646 -15.277 -8.031 1 97.45 180 VAL B N 1
ATOM 6035 C CA . VAL B 1 180 ? -13.591 -14.869 -7.109 1 97.45 180 VAL B CA 1
ATOM 6036 C C . VAL B 1 180 ? -12.936 -16.104 -6.494 1 97.45 180 VAL B C 1
ATOM 6038 O O . VAL B 1 180 ? -13.597 -17.123 -6.281 1 97.45 180 VAL B O 1
ATOM 6041 N N . GLY B 1 181 ? -11.635 -15.954 -6.209 1 96.27 181 GLY B N 1
ATOM 6042 C CA . GLY B 1 181 ? -11 -17.008 -5.434 1 96.27 181 GLY B CA 1
ATOM 6043 C C . GLY B 1 181 ? -9.601 -17.343 -5.915 1 96.27 181 GLY B C 1
ATOM 6044 O O . GLY B 1 181 ? -9.116 -16.758 -6.886 1 96.27 181 GLY B O 1
ATOM 6045 N N . ASN B 1 182 ? -8.979 -18.253 -5.212 1 95.68 182 ASN B N 1
ATOM 6046 C CA . ASN B 1 182 ? -7.583 -18.624 -5.415 1 95.68 182 ASN B CA 1
ATOM 6047 C C . ASN B 1 182 ? -7.449 -20.071 -5.88 1 95.68 182 ASN B C 1
ATOM 6049 O O . ASN B 1 182 ? -8.345 -20.886 -5.652 1 95.68 182 ASN B O 1
ATOM 6053 N N . SER B 1 183 ? -6.27 -20.364 -6.608 1 95.18 183 SER B N 1
ATOM 6054 C CA . SER B 1 183 ? -5.928 -21.725 -7.01 1 95.18 183 SER B CA 1
ATOM 6055 C C . SER B 1 183 ? -6.991 -22.313 -7.932 1 95.18 183 SER B C 1
ATOM 6057 O O . SER B 1 183 ? -7.332 -21.716 -8.956 1 95.18 183 SER B O 1
ATOM 6059 N N . TRP B 1 184 ? -7.763 -23.424 -7.392 1 97.05 184 TRP B N 1
ATOM 6060 C CA . TRP B 1 184 ? -8.825 -24.012 -8.201 1 97.05 184 TRP B CA 1
ATOM 6061 C C . TRP B 1 184 ? -9.877 -22.968 -8.561 1 97.05 184 TRP B C 1
ATOM 6063 O O . TRP B 1 184 ? -10.359 -22.927 -9.695 1 97.05 184 TRP B O 1
ATOM 6073 N N . LEU B 1 185 ? -10.184 -22.157 -7.618 1 97.23 185 LEU B N 1
ATOM 6074 C CA . LEU B 1 185 ? -11.187 -21.116 -7.815 1 97.23 185 LEU B CA 1
ATOM 6075 C C . LEU B 1 185 ? -10.721 -20.103 -8.855 1 97.23 185 LEU B C 1
ATOM 6077 O O . LEU B 1 185 ? -11.531 -19.571 -9.617 1 97.23 185 LEU B O 1
ATOM 6081 N N . ALA B 1 186 ? -9.441 -19.892 -8.9 1 96.31 186 ALA B N 1
ATOM 6082 C CA . ALA B 1 186 ? -8.884 -18.991 -9.906 1 96.31 186 ALA B CA 1
ATOM 6083 C C . ALA B 1 186 ? -8.838 -19.659 -11.277 1 96.31 186 ALA B C 1
ATOM 6085 O O . ALA B 1 186 ? -9.242 -19.064 -12.278 1 96.31 186 ALA B O 1
ATOM 6086 N N . ILE B 1 187 ? -8.413 -20.872 -11.309 1 97.06 187 ILE B N 1
ATOM 6087 C CA . ILE B 1 187 ? -8.231 -21.616 -12.55 1 97.06 187 ILE B CA 1
ATOM 6088 C C . ILE B 1 187 ? -9.567 -21.738 -13.279 1 97.06 187 ILE B C 1
ATOM 6090 O O . ILE B 1 187 ? -9.649 -21.491 -14.485 1 97.06 187 ILE B O 1
ATOM 6094 N N . THR B 1 188 ? -10.585 -22.018 -12.601 1 97.76 188 THR B N 1
ATOM 6095 C CA . THR B 1 188 ? -11.884 -22.282 -13.209 1 97.76 188 THR B CA 1
ATOM 6096 C C . THR B 1 188 ? -12.5 -20.995 -13.75 1 97.76 188 THR B C 1
ATOM 6098 O O . THR B 1 188 ? -13.357 -21.034 -14.635 1 97.76 188 THR B O 1
ATOM 6101 N N . GLN B 1 189 ? -12.058 -19.876 -13.203 1 97.82 189 GLN B N 1
ATOM 6102 C CA . GLN B 1 189 ? -12.579 -18.608 -13.701 1 97.82 189 GLN B CA 1
ATOM 6103 C C . GLN B 1 189 ? -12.276 -18.434 -15.186 1 97.82 189 GLN B C 1
ATOM 6105 O O . GLN B 1 189 ? -13.105 -17.916 -15.938 1 97.82 189 GLN B O 1
ATOM 6110 N N . TRP B 1 190 ? -11.12 -18.954 -15.597 1 96.64 190 TRP B N 1
ATOM 6111 C CA . TRP B 1 190 ? -10.739 -18.856 -17.002 1 96.64 190 TRP B CA 1
ATOM 6112 C C . TRP B 1 190 ? -11.694 -19.656 -17.882 1 96.64 190 TRP B C 1
ATOM 6114 O O . TRP B 1 190 ? -12.157 -19.164 -18.914 1 96.64 190 TRP B O 1
ATOM 6124 N N . PHE B 1 191 ? -11.989 -20.823 -17.458 1 97.95 191 PHE B N 1
ATOM 6125 C CA . PHE B 1 191 ? -12.854 -21.699 -18.239 1 97.95 191 PHE B CA 1
ATOM 6126 C C . PHE B 1 191 ? -14.269 -21.138 -18.313 1 97.95 191 PHE B C 1
ATOM 6128 O O . PHE B 1 191 ? -14.876 -21.108 -19.386 1 97.95 191 PHE B O 1
ATOM 6135 N N . ILE B 1 192 ? -14.754 -20.654 -17.197 1 98.56 192 ILE B N 1
ATOM 6136 C CA . ILE B 1 192 ? -16.13 -20.176 -17.11 1 98.56 192 ILE B CA 1
ATOM 6137 C C . ILE B 1 192 ? -16.273 -18.871 -17.889 1 98.56 192 ILE B C 1
ATOM 6139 O O . ILE B 1 192 ? -17.214 -18.705 -18.668 1 98.56 192 ILE B O 1
ATOM 6143 N N . ALA B 1 193 ? -15.329 -17.979 -17.719 1 98.4 193 ALA B N 1
ATOM 6144 C CA . ALA B 1 193 ? -15.38 -16.69 -18.404 1 98.4 193 ALA B CA 1
ATOM 6145 C C . ALA B 1 193 ? -15.294 -16.869 -19.917 1 98.4 193 ALA B C 1
ATOM 6147 O O . ALA B 1 193 ? -15.906 -16.111 -20.674 1 98.4 193 ALA B O 1
ATOM 6148 N N . ALA B 1 194 ? -14.549 -17.831 -20.333 1 97.37 194 ALA B N 1
ATOM 6149 C CA . ALA B 1 194 ? -14.377 -18.084 -21.762 1 97.37 194 ALA B CA 1
ATOM 6150 C C . ALA B 1 194 ? -15.688 -18.533 -22.401 1 97.37 194 ALA B C 1
ATOM 6152 O O . ALA B 1 194 ? -15.858 -18.434 -23.619 1 97.37 194 ALA B O 1
ATOM 6153 N N . GLU B 1 195 ? -16.616 -19.056 -21.571 1 98.1 195 GLU B N 1
ATOM 6154 C CA . GLU B 1 195 ? -17.94 -19.421 -22.067 1 98.1 195 GLU B CA 1
ATOM 6155 C C . GLU B 1 195 ? -18.826 -18.189 -22.233 1 98.1 195 GLU B C 1
ATOM 6157 O O . GLU B 1 195 ? -19.923 -18.277 -22.787 1 98.1 195 GLU B O 1
ATOM 6162 N N . GLN B 1 196 ? -18.466 -17.07 -21.729 1 98.22 196 GLN B N 1
ATOM 6163 C CA . GLN B 1 196 ? -19.061 -15.748 -21.893 1 98.22 196 GLN B CA 1
ATOM 6164 C C . GLN B 1 196 ? -20.505 -15.729 -21.399 1 98.22 196 GLN B C 1
ATOM 6166 O O . GLN B 1 196 ? -21.407 -15.294 -22.118 1 98.22 196 GLN B O 1
ATOM 6171 N N . PRO B 1 197 ? -20.702 -16.279 -20.18 1 98.59 197 PRO B N 1
ATOM 6172 C CA . PRO B 1 197 ? -22.05 -16.047 -19.655 1 98.59 197 PRO B CA 1
ATOM 6173 C C . PRO B 1 197 ? -22.414 -14.565 -19.596 1 98.59 197 PRO B C 1
ATOM 6175 O O . PRO B 1 197 ? -21.637 -13.755 -19.084 1 98.59 197 PRO B O 1
ATOM 6178 N N . PRO B 1 198 ? -23.549 -14.175 -20.076 1 98.44 198 PRO B N 1
ATOM 6179 C CA . PRO B 1 198 ? -23.9 -12.759 -20.207 1 98.44 198 PRO B CA 1
ATOM 6180 C C . PRO B 1 198 ? -23.907 -12.026 -18.868 1 98.44 198 PRO B C 1
ATOM 6182 O O . PRO B 1 198 ? -23.684 -10.813 -18.822 1 98.44 198 PRO B O 1
ATOM 6185 N N . HIS B 1 199 ? -24.143 -12.753 -17.833 1 98.81 199 HIS B N 1
ATOM 6186 C CA . HIS B 1 199 ? -24.326 -12.071 -16.557 1 98.81 199 HIS B CA 1
ATOM 6187 C C . HIS B 1 199 ? -23.043 -12.089 -15.733 1 98.81 199 HIS B C 1
ATOM 6189 O O . HIS B 1 199 ? -23.017 -11.588 -14.607 1 98.81 199 HIS B O 1
ATOM 6195 N N . LEU B 1 200 ? -21.937 -12.694 -16.245 1 98.84 200 LEU B N 1
ATOM 6196 C CA . LEU B 1 200 ? -20.619 -12.55 -15.635 1 98.84 200 LEU B CA 1
ATOM 6197 C C . LEU B 1 200 ? -20.005 -11.198 -15.98 1 98.84 200 LEU B C 1
ATOM 6199 O O . LEU B 1 200 ? -19.737 -10.913 -17.15 1 98.84 200 LEU B O 1
ATOM 6203 N N . LYS B 1 201 ? -19.741 -10.417 -14.947 1 98.67 201 LYS B N 1
ATOM 6204 C CA . LYS B 1 201 ? -19.348 -9.038 -15.223 1 98.67 201 LYS B CA 1
ATOM 6205 C C . LYS B 1 201 ? -17.871 -8.815 -14.911 1 98.67 201 LYS B C 1
ATOM 6207 O O . LYS B 1 201 ? -17.269 -7.852 -15.391 1 98.67 201 LYS B O 1
ATOM 6212 N N . ALA B 1 202 ? -17.287 -9.654 -14.094 1 98.37 202 ALA B N 1
ATOM 6213 C CA . ALA B 1 202 ? -15.886 -9.514 -13.705 1 98.37 202 ALA B CA 1
ATOM 6214 C C . ALA B 1 202 ? -15.349 -10.812 -13.11 1 98.37 202 ALA B C 1
ATOM 6216 O O . ALA B 1 202 ? -16.122 -11.668 -12.673 1 98.37 202 ALA B O 1
ATOM 6217 N N . ILE B 1 203 ? -14.022 -10.959 -13.118 1 97.99 203 ILE B N 1
ATOM 6218 C CA . ILE B 1 203 ? -13.384 -12.085 -12.444 1 97.99 203 ILE B CA 1
ATOM 6219 C C . ILE B 1 203 ? -12.19 -11.59 -11.631 1 97.99 203 ILE B C 1
ATOM 6221 O O . ILE B 1 203 ? -11.565 -10.586 -11.982 1 97.99 203 ILE B O 1
ATOM 6225 N N . ALA B 1 204 ? -11.953 -12.248 -10.575 1 96.46 204 ALA B N 1
ATOM 6226 C CA . ALA B 1 204 ? -10.829 -11.929 -9.698 1 96.46 204 ALA B CA 1
ATOM 6227 C C . ALA B 1 204 ? -10.021 -13.18 -9.365 1 96.46 204 ALA B C 1
ATOM 6229 O O . ALA B 1 204 ? -10.032 -13.648 -8.224 1 96.46 204 ALA B O 1
ATOM 6230 N N . PRO B 1 205 ? -9.305 -13.694 -10.367 1 95.37 205 PRO B N 1
ATOM 6231 C CA . PRO B 1 205 ? -8.439 -14.851 -10.126 1 95.37 205 PRO B CA 1
ATOM 6232 C C . PRO B 1 205 ? -7.175 -14.491 -9.349 1 95.37 205 PRO B C 1
ATOM 6234 O O . PRO B 1 205 ? -6.291 -13.814 -9.881 1 95.37 205 PRO B O 1
ATOM 6237 N N . TRP B 1 206 ? -7.028 -14.968 -8.15 1 92.12 206 TRP B N 1
ATOM 6238 C CA . TRP B 1 206 ? -5.902 -14.601 -7.297 1 92.12 206 TRP B CA 1
ATOM 6239 C C . TRP B 1 206 ? -4.616 -15.264 -7.778 1 92.12 206 TRP B C 1
ATOM 6241 O O . TRP B 1 206 ? -3.639 -14.581 -8.095 1 92.12 206 TRP B O 1
ATOM 6251 N N . GLU B 1 207 ? -4.512 -16.499 -7.878 1 91.31 207 GLU B N 1
ATOM 6252 C CA . GLU B 1 207 ? -3.411 -17.306 -8.396 1 91.31 207 GLU B CA 1
ATOM 6253 C C . GLU B 1 207 ? -3.921 -18.604 -9.015 1 91.31 207 GLU B C 1
ATOM 6255 O O . GLU B 1 207 ? -4.733 -19.309 -8.411 1 91.31 207 GLU B O 1
ATOM 6260 N N . GLY B 1 208 ? -3.475 -18.843 -10.174 1 91.11 208 GLY B N 1
ATOM 6261 C CA . GLY B 1 208 ? -3.91 -20.046 -10.867 1 91.11 208 GLY B CA 1
ATOM 6262 C C . GLY B 1 208 ? -3.032 -20.402 -12.051 1 91.11 208 GLY B C 1
ATOM 6263 O O . GLY B 1 208 ? -1.839 -20.092 -12.062 1 91.11 208 GLY B O 1
ATOM 6264 N N . LEU B 1 209 ? -3.535 -21.265 -12.916 1 93.47 209 LEU B N 1
ATOM 6265 C CA . LEU B 1 209 ? -2.827 -21.664 -14.127 1 93.47 209 LEU B CA 1
ATOM 6266 C C . LEU B 1 209 ? -3.732 -21.546 -15.349 1 93.47 209 LEU B C 1
ATOM 6268 O O . LEU B 1 209 ? -4.956 -21.629 -15.23 1 93.47 209 LEU B O 1
ATOM 6272 N N . GLY B 1 210 ? -3.114 -21.32 -16.461 1 92.18 210 GLY B N 1
ATOM 6273 C CA . GLY B 1 210 ? -3.856 -21.157 -17.701 1 92.18 210 GLY B CA 1
ATOM 6274 C C . GLY B 1 210 ? -3.703 -22.333 -18.647 1 92.18 210 GLY B C 1
ATOM 6275 O O . GLY B 1 210 ? -4.346 -22.38 -19.698 1 92.18 210 GLY B O 1
ATOM 6276 N N . ASP B 1 211 ? -2.901 -23.262 -18.307 1 95.85 211 ASP B N 1
ATOM 6277 C CA . ASP B 1 211 ? -2.639 -24.479 -19.068 1 95.85 211 ASP B CA 1
ATOM 6278 C C . ASP B 1 211 ? -2.245 -25.631 -18.145 1 95.85 211 ASP B C 1
ATOM 6280 O O . ASP B 1 211 ? -1.082 -25.75 -17.755 1 95.85 211 ASP B O 1
ATOM 6284 N N . PHE B 1 212 ? -3.221 -26.513 -17.876 1 97.77 212 PHE B N 1
ATOM 6285 C CA . PHE B 1 212 ? -3.035 -27.533 -16.851 1 97.77 212 PHE B CA 1
ATOM 6286 C C . PHE B 1 212 ? -1.859 -28.438 -17.195 1 97.77 212 PHE B C 1
ATOM 6288 O O . PHE B 1 212 ? -1.064 -28.792 -16.321 1 97.77 212 PHE B O 1
ATOM 6295 N N . TYR B 1 213 ? -1.712 -28.822 -18.44 1 97.95 213 TYR B N 1
ATOM 6296 C CA . TYR B 1 213 ? -0.645 -29.711 -18.885 1 97.95 213 TYR B CA 1
ATOM 6297 C C . TYR B 1 213 ? 0.709 -29.014 -18.823 1 97.95 213 TYR B C 1
ATOM 6299 O O . TYR B 1 213 ? 1.619 -29.473 -18.129 1 97.95 213 TYR B O 1
ATOM 6307 N N . ARG B 1 214 ? 0.819 -27.854 -19.385 1 97.21 214 ARG B N 1
ATOM 6308 C CA . ARG B 1 214 ? 2.113 -27.218 -19.611 1 97.21 214 ARG B CA 1
ATOM 6309 C C . ARG B 1 214 ? 2.571 -26.453 -18.373 1 97.21 214 ARG B C 1
ATOM 6311 O O . ARG B 1 214 ? 3.753 -26.128 -18.24 1 97.21 214 ARG B O 1
ATOM 6318 N N . GLU B 1 215 ? 1.626 -26.145 -17.504 1 95.97 215 GLU B N 1
ATOM 6319 C CA . GLU B 1 215 ? 2.01 -25.282 -16.391 1 95.97 215 GLU B CA 1
ATOM 6320 C C . GLU B 1 215 ? 1.977 -26.041 -15.068 1 95.97 215 GLU B C 1
ATOM 6322 O O . GLU B 1 215 ? 2.463 -25.544 -14.049 1 95.97 215 GLU B O 1
ATOM 6327 N N . SER B 1 216 ? 1.476 -27.274 -15.098 1 96.13 216 SER B N 1
ATOM 6328 C CA . SER B 1 216 ? 1.38 -27.932 -13.799 1 96.13 216 SER B CA 1
ATOM 6329 C C . SER B 1 216 ? 1.676 -29.423 -13.911 1 96.13 216 SER B C 1
ATOM 6331 O O . SER B 1 216 ? 2.815 -29.852 -13.713 1 96.13 216 SER B O 1
ATOM 6333 N N . ILE B 1 217 ? 0.832 -30.294 -14.491 1 97.14 217 ILE B N 1
ATOM 6334 C CA . ILE B 1 217 ? 0.885 -31.743 -14.335 1 97.14 217 ILE B CA 1
ATOM 6335 C C . ILE B 1 217 ? 2.015 -32.313 -15.189 1 97.14 217 ILE B C 1
ATOM 6337 O O . ILE B 1 217 ? 2.47 -33.436 -14.959 1 97.14 217 ILE B O 1
ATOM 6341 N N . CYS B 1 218 ? 2.446 -31.59 -16.192 1 97.59 218 CYS B N 1
ATOM 6342 C CA . CYS B 1 218 ? 3.501 -32.067 -17.079 1 97.59 218 CYS B CA 1
ATOM 6343 C C . CYS B 1 218 ? 4.361 -30.91 -17.574 1 97.59 218 CYS B C 1
ATOM 6345 O O . CYS B 1 218 ? 4.655 -30.817 -18.767 1 97.59 218 CYS B O 1
ATOM 6347 N N . ARG B 1 219 ? 4.693 -29.971 -16.7 1 96.38 219 ARG B N 1
ATOM 6348 C CA . ARG B 1 219 ? 5.512 -28.821 -17.07 1 96.38 219 ARG B CA 1
ATOM 6349 C C . ARG B 1 219 ? 6.837 -29.267 -17.678 1 96.38 219 ARG B C 1
ATOM 6351 O O . ARG B 1 219 ? 7.503 -30.158 -17.146 1 96.38 219 ARG B O 1
ATOM 6358 N N . GLY B 1 220 ? 7.188 -28.655 -18.822 1 97.15 220 GLY B N 1
ATOM 6359 C CA . GLY B 1 220 ? 8.425 -28.985 -19.512 1 97.15 220 GLY B CA 1
ATOM 6360 C C . GLY B 1 220 ? 8.407 -30.364 -20.144 1 97.15 220 GLY B C 1
ATOM 6361 O O . GLY B 1 220 ? 9.454 -30.894 -20.519 1 97.15 220 GLY B O 1
ATOM 6362 N N . GLY B 1 221 ? 7.239 -30.996 -20.215 1 97.3 221 GLY B N 1
ATOM 6363 C CA . GLY B 1 221 ? 7.123 -32.348 -20.738 1 97.3 221 GLY B CA 1
ATOM 6364 C C . GLY B 1 221 ? 7.496 -33.414 -19.726 1 97.3 221 GLY B C 1
ATOM 6365 O O . GLY B 1 221 ? 7.705 -34.574 -20.087 1 97.3 221 GLY B O 1
ATOM 6366 N N . ILE B 1 222 ? 7.646 -33.038 -18.485 1 97.19 222 ILE B N 1
ATOM 6367 C CA . ILE B 1 222 ? 8 -33.95 -17.403 1 97.19 222 ILE B CA 1
ATOM 6368 C C . ILE B 1 222 ? 6.783 -34.192 -16.513 1 97.19 222 ILE B C 1
ATOM 6370 O O . ILE B 1 222 ? 6.384 -33.313 -15.745 1 97.19 222 ILE B O 1
ATOM 6374 N N . PRO B 1 223 ? 6.168 -35.3 -16.589 1 95.77 223 PRO B N 1
ATOM 6375 C CA . PRO B 1 223 ? 5.001 -35.566 -15.745 1 95.77 223 PRO B CA 1
ATOM 6376 C C . PRO B 1 223 ? 5.296 -35.389 -14.257 1 95.77 223 PRO B C 1
ATOM 6378 O O . PRO B 1 223 ? 6.295 -35.912 -13.756 1 95.77 223 PRO B O 1
ATOM 6381 N N . ASN B 1 224 ? 4.613 -34.66 -13.569 1 93.03 224 ASN B N 1
ATOM 6382 C CA . ASN B 1 224 ? 4.645 -34.398 -12.134 1 93.03 224 ASN B CA 1
ATOM 6383 C C . ASN B 1 224 ? 3.24 -34.351 -11.541 1 93.03 224 ASN B C 1
ATOM 6385 O O . ASN B 1 224 ? 2.676 -33.271 -11.355 1 93.03 224 ASN B O 1
ATOM 6389 N N . PHE B 1 225 ? 2.733 -35.506 -11.096 1 93.98 225 PHE B N 1
ATOM 6390 C CA . PHE B 1 225 ? 1.312 -35.599 -10.786 1 93.98 225 PHE B CA 1
ATOM 6391 C C . PHE B 1 225 ? 1.097 -35.85 -9.299 1 93.98 225 PHE B C 1
ATOM 6393 O O . PHE B 1 225 ? -0.042 -35.95 -8.839 1 93.98 225 PHE B O 1
ATOM 6400 N N . LYS B 1 226 ? 2.156 -35.907 -8.482 1 93.47 226 LYS B N 1
ATOM 6401 C CA . LYS B 1 226 ? 2.012 -36.328 -7.091 1 93.47 226 LYS B CA 1
ATOM 6402 C C . LYS B 1 226 ? 1.176 -35.328 -6.297 1 93.47 226 LYS B C 1
ATOM 6404 O O . LYS B 1 226 ? 0.367 -35.719 -5.453 1 93.47 226 LYS B O 1
ATOM 6409 N N . PHE B 1 227 ? 1.47 -34.11 -6.52 1 94.28 227 PHE B N 1
ATOM 6410 C CA . PHE B 1 227 ? 0.656 -33.102 -5.852 1 94.28 227 PHE B CA 1
ATOM 6411 C C . PHE B 1 227 ? -0.821 -33.297 -6.174 1 94.28 227 PHE B C 1
ATOM 6413 O O . PHE B 1 227 ? -1.665 -33.285 -5.276 1 94.28 227 PHE B O 1
ATOM 6420 N N . TRP B 1 228 ? -1.134 -33.469 -7.423 1 95.35 228 TRP B N 1
ATOM 6421 C CA . TRP B 1 228 ? -2.519 -33.617 -7.86 1 95.35 228 TRP B CA 1
ATOM 6422 C C . TRP B 1 228 ? -3.12 -34.915 -7.333 1 95.35 228 TRP B C 1
ATOM 6424 O O . TRP B 1 228 ? -4.309 -34.969 -7.009 1 95.35 228 TRP B O 1
ATOM 6434 N N . ASP B 1 229 ? -2.291 -35.922 -7.273 1 93.94 229 ASP B N 1
ATOM 6435 C CA . ASP B 1 229 ? -2.743 -37.182 -6.692 1 93.94 229 ASP B CA 1
ATOM 6436 C C . ASP B 1 229 ? -3.189 -36.99 -5.244 1 93.94 229 ASP B C 1
ATOM 6438 O O . ASP B 1 229 ? -4.295 -37.388 -4.871 1 93.94 229 ASP B O 1
ATOM 6442 N N . LEU B 1 230 ? -2.353 -36.373 -4.502 1 92.67 230 LEU B N 1
ATOM 6443 C CA . LEU B 1 230 ? -2.65 -36.13 -3.095 1 92.67 230 LEU B CA 1
ATOM 6444 C C . LEU B 1 230 ? -3.869 -35.226 -2.945 1 92.67 230 LEU B C 1
ATOM 6446 O O . LEU B 1 230 ? -4.764 -35.512 -2.147 1 92.67 230 LEU B O 1
ATOM 6450 N N . LEU B 1 231 ? -3.877 -34.165 -3.707 1 93.35 231 LEU B N 1
ATOM 6451 C CA . LEU B 1 231 ? -4.954 -33.186 -3.607 1 93.35 231 LEU B CA 1
ATOM 6452 C C . LEU B 1 231 ? -6.296 -33.817 -3.965 1 93.35 231 LEU B C 1
ATOM 6454 O O . LEU B 1 231 ? -7.284 -33.63 -3.252 1 93.35 231 LEU B O 1
ATOM 6458 N N . MET B 1 232 ? -6.414 -34.571 -4.985 1 94.02 232 MET B N 1
ATOM 6459 C CA . MET B 1 232 ? -7.664 -35.126 -5.496 1 94.02 232 MET B CA 1
ATOM 6460 C C . MET B 1 232 ? -8.219 -36.183 -4.546 1 94.02 232 MET B C 1
ATOM 6462 O O . MET B 1 232 ? -9.433 -36.374 -4.464 1 94.02 232 MET B O 1
ATOM 6466 N N . GLN B 1 233 ? -7.316 -36.769 -3.843 1 92.5 233 GLN B N 1
ATOM 6467 C CA . GLN B 1 233 ? -7.763 -37.753 -2.862 1 92.5 233 GLN B CA 1
ATOM 6468 C C . GLN B 1 233 ? -8.553 -37.089 -1.738 1 92.5 233 GLN B C 1
ATOM 6470 O O . GLN B 1 233 ? -9.29 -37.758 -1.011 1 92.5 233 GLN B O 1
ATOM 6475 N N . GLU B 1 234 ? -8.351 -35.828 -1.734 1 90.8 234 GLU B N 1
ATOM 6476 C CA . GLU B 1 234 ? -8.986 -35.088 -0.648 1 90.8 234 GLU B CA 1
ATOM 6477 C C . GLU B 1 234 ? -10.345 -34.54 -1.075 1 90.8 234 GLU B C 1
ATOM 6479 O O . GLU B 1 234 ? -11.095 -34.013 -0.25 1 90.8 234 GLU B O 1
ATOM 6484 N N . PHE B 1 235 ? -10.711 -34.68 -2.326 1 94.88 235 PHE B N 1
ATOM 6485 C CA . PHE B 1 235 ? -12.011 -34.219 -2.798 1 94.88 235 PHE B CA 1
ATOM 6486 C C . PHE B 1 235 ? -13.12 -35.151 -2.325 1 94.88 235 PHE B C 1
ATOM 6488 O O . PHE B 1 235 ? -13.092 -36.351 -2.606 1 94.88 235 PHE B O 1
ATOM 6495 N N . ASN B 1 236 ? -14.072 -34.561 -1.668 1 96.65 236 ASN B N 1
ATOM 6496 C CA . ASN B 1 236 ? -15.18 -35.332 -1.114 1 96.65 236 ASN B CA 1
ATOM 6497 C C . ASN B 1 236 ? -16.326 -35.465 -2.114 1 96.65 236 ASN B C 1
ATOM 6499 O O . ASN B 1 236 ? -16.726 -34.482 -2.74 1 96.65 236 ASN B O 1
ATOM 6503 N N . GLY B 1 237 ? -16.84 -36.595 -2.331 1 96.06 237 GLY B N 1
ATOM 6504 C CA . GLY B 1 237 ? -17.971 -36.865 -3.204 1 96.06 237 GLY B CA 1
ATOM 6505 C C . GLY B 1 237 ? -18.534 -38.264 -3.037 1 96.06 237 GLY B C 1
ATOM 6506 O O . GLY B 1 237 ? -17.884 -39.134 -2.455 1 96.06 237 GLY B O 1
ATOM 6507 N N . LEU B 1 238 ? -19.699 -38.515 -3.514 1 96.57 238 LEU B N 1
ATOM 6508 C CA . LEU B 1 238 ? -20.404 -39.775 -3.307 1 96.57 238 LEU B CA 1
ATOM 6509 C C . LEU B 1 238 ? -20.219 -40.704 -4.503 1 96.57 238 LEU B C 1
ATOM 6511 O O . LEU B 1 238 ? -20.515 -41.898 -4.418 1 96.57 238 LEU B O 1
ATOM 6515 N N . ASN B 1 239 ? -19.723 -40.2 -5.573 1 96.98 239 ASN B N 1
ATOM 6516 C CA . ASN B 1 239 ? -19.575 -40.977 -6.799 1 96.98 239 ASN B CA 1
ATOM 6517 C C . ASN B 1 239 ? -18.112 -41.099 -7.213 1 96.98 239 ASN B C 1
ATOM 6519 O O . ASN B 1 239 ? -17.309 -41.704 -6.5 1 96.98 239 ASN B O 1
ATOM 6523 N N . LYS B 1 240 ? -17.852 -40.607 -8.442 1 97.25 240 LYS B N 1
ATOM 6524 C CA . LYS B 1 240 ? -16.494 -40.764 -8.955 1 97.25 240 LYS B CA 1
ATOM 6525 C C . LYS B 1 240 ? -15.833 -39.408 -9.187 1 97.25 240 LYS B C 1
ATOM 6527 O O . LYS B 1 240 ? -16.498 -38.371 -9.133 1 97.25 240 LYS B O 1
ATOM 6532 N N . ARG B 1 241 ? -14.587 -39.452 -9.3 1 97.07 241 ARG B N 1
ATOM 6533 C CA . ARG B 1 241 ? -13.807 -38.288 -9.707 1 97.07 241 ARG B CA 1
ATOM 6534 C C . ARG B 1 241 ? -12.912 -38.617 -10.897 1 97.07 241 ARG B C 1
ATOM 6536 O O . ARG B 1 241 ? -12.448 -39.751 -11.037 1 97.07 241 ARG B O 1
ATOM 6543 N N . GLU B 1 242 ? -12.708 -37.626 -11.686 1 96.98 242 GLU B N 1
ATOM 6544 C CA . GLU B 1 242 ? -11.78 -37.773 -12.803 1 96.98 242 GLU B CA 1
ATOM 6545 C C . GLU B 1 242 ? -10.384 -38.15 -12.315 1 96.98 242 GLU B C 1
ATOM 6547 O O . GLU B 1 242 ? -9.894 -37.595 -11.33 1 96.98 242 GLU B O 1
ATOM 6552 N N . ASP B 1 243 ? -9.732 -39.109 -12.943 1 97.22 243 ASP B N 1
ATOM 6553 C CA . ASP B 1 243 ? -8.426 -39.621 -12.54 1 97.22 243 ASP B CA 1
ATOM 6554 C C . ASP B 1 243 ? -7.32 -39.075 -13.441 1 97.22 243 ASP B C 1
ATOM 6556 O O . ASP B 1 243 ? -6.768 -39.806 -14.266 1 97.22 243 ASP B O 1
ATOM 6560 N N . VAL B 1 244 ? -6.911 -37.88 -13.219 1 97.11 244 VAL B N 1
ATOM 6561 C CA . VAL B 1 244 ? -5.952 -37.202 -14.085 1 97.11 244 VAL B CA 1
ATOM 6562 C C . VAL B 1 244 ? -4.582 -37.864 -13.959 1 97.11 244 VAL B C 1
ATOM 6564 O O . VAL B 1 244 ? -3.747 -37.753 -14.86 1 97.11 244 VAL B O 1
ATOM 6567 N N . VAL B 1 245 ? -4.345 -38.511 -12.821 1 96.92 245 VAL B N 1
ATOM 6568 C CA . VAL B 1 245 ? -3.068 -39.185 -12.61 1 96.92 245 VAL B CA 1
ATOM 6569 C C . VAL B 1 245 ? -2.941 -40.365 -13.571 1 96.92 245 VAL B C 1
ATOM 6571 O O . VAL B 1 245 ? -1.918 -40.519 -14.242 1 96.92 245 VAL B O 1
ATOM 6574 N N . THR B 1 246 ? -3.993 -41.159 -13.642 1 97.42 246 THR B N 1
ATOM 6575 C CA . THR B 1 246 ? -3.988 -42.269 -14.588 1 97.42 246 THR B CA 1
ATOM 6576 C C . THR B 1 246 ? -3.958 -41.754 -16.025 1 97.42 246 THR B C 1
ATOM 6578 O O . THR B 1 246 ? -3.309 -42.347 -16.889 1 97.42 246 THR B O 1
ATOM 6581 N N . MET B 1 247 ? -4.67 -40.687 -16.252 1 97.77 247 MET B N 1
ATOM 6582 C CA . MET B 1 247 ? -4.726 -40.114 -17.594 1 97.77 247 MET B CA 1
ATOM 6583 C C . MET B 1 247 ? -3.336 -39.703 -18.068 1 97.77 247 MET B C 1
ATOM 6585 O O . MET B 1 247 ? -2.965 -39.96 -19.215 1 97.77 247 MET B O 1
ATOM 6589 N N . ILE B 1 248 ? -2.536 -39.03 -17.221 1 97.64 248 ILE B N 1
ATOM 6590 C CA . ILE B 1 248 ? -1.234 -38.529 -17.646 1 97.64 248 ILE B CA 1
ATOM 6591 C C . ILE B 1 248 ? -0.258 -39.693 -17.801 1 97.64 248 ILE B C 1
ATOM 6593 O O . ILE B 1 248 ? 0.636 -39.653 -18.649 1 97.64 248 ILE B O 1
ATOM 6597 N N . LYS B 1 249 ? -0.414 -40.758 -17.029 1 96.71 249 LYS B N 1
ATOM 6598 C CA . LYS B 1 249 ? 0.401 -41.957 -17.196 1 96.71 249 LYS B CA 1
ATOM 6599 C C . LYS B 1 249 ? 0.105 -42.641 -18.528 1 96.71 249 LYS B C 1
ATOM 6601 O O . LYS B 1 249 ? 1.021 -43.104 -19.211 1 96.71 249 LYS B O 1
ATOM 6606 N N . LYS B 1 250 ? -1.142 -42.647 -18.852 1 97.05 250 LYS B N 1
ATOM 6607 C CA . LYS B 1 250 ? -1.583 -43.302 -20.08 1 97.05 250 LYS B CA 1
ATOM 6608 C C . LYS B 1 250 ? -1.295 -42.433 -21.301 1 97.05 250 LYS B C 1
ATOM 6610 O O . LYS B 1 250 ? -0.975 -42.948 -22.375 1 97.05 250 LYS B O 1
ATOM 6615 N N . TYR B 1 251 ? -1.488 -41.161 -21.125 1 96.56 251 TYR B N 1
ATOM 6616 C CA . TYR B 1 251 ? -1.308 -40.214 -22.219 1 96.56 251 TYR B CA 1
ATOM 6617 C C . TYR B 1 251 ? -0.325 -39.115 -21.833 1 96.56 251 TYR B C 1
ATOM 6619 O O . TYR B 1 251 ? -0.721 -37.967 -21.617 1 96.56 251 TYR B O 1
ATOM 6627 N N . PRO B 1 252 ? 0.945 -39.383 -21.863 1 95.97 252 PRO B N 1
ATOM 6628 C CA . PRO B 1 252 ? 1.935 -38.401 -21.414 1 95.97 252 PRO B CA 1
ATOM 6629 C C . PRO B 1 252 ? 2.172 -37.293 -22.438 1 95.97 252 PRO B C 1
ATOM 6631 O O . PRO B 1 252 ? 2.819 -36.289 -22.127 1 95.97 252 PRO B O 1
ATOM 6634 N N . LEU B 1 253 ? 1.682 -37.418 -23.712 1 97.47 253 LEU B N 1
ATOM 6635 C CA . LEU B 1 253 ? 1.816 -36.404 -24.753 1 97.47 253 LEU B CA 1
ATOM 6636 C C . LEU B 1 253 ? 0.535 -35.587 -24.883 1 97.47 253 LEU B C 1
ATOM 6638 O O . LEU B 1 253 ? -0.546 -36.058 -24.523 1 97.47 253 LEU B O 1
ATOM 6642 N N . MET B 1 254 ? 0.745 -34.417 -25.37 1 97.04 254 MET B N 1
ATOM 6643 C CA . MET B 1 254 ? -0.406 -33.563 -25.646 1 97.04 254 MET B CA 1
ATOM 6644 C C . MET B 1 254 ? -1.38 -34.252 -26.596 1 97.04 254 MET B C 1
ATOM 6646 O O . MET B 1 254 ? -0.962 -34.957 -27.516 1 97.04 254 MET B O 1
ATOM 6650 N N . ASN B 1 255 ? -2.606 -34.133 -26.355 1 96.83 255 ASN B N 1
ATOM 6651 C CA . ASN B 1 255 ? -3.712 -34.634 -27.163 1 96.83 255 ASN B CA 1
ATOM 6652 C C . ASN B 1 255 ? -4.987 -33.829 -26.928 1 96.83 255 ASN B C 1
ATOM 6654 O O . ASN B 1 255 ? -4.953 -32.777 -26.287 1 96.83 255 ASN B O 1
ATOM 6658 N N . GLU B 1 256 ? -6.011 -34.254 -27.43 1 96.29 256 GLU B N 1
ATOM 6659 C CA . GLU B 1 256 ? -7.261 -33.502 -27.356 1 96.29 256 GLU B CA 1
ATOM 6660 C C . GLU B 1 256 ? -7.745 -33.377 -25.915 1 96.29 256 GLU B C 1
ATOM 6662 O O . GLU B 1 256 ? -8.346 -32.368 -25.541 1 96.29 256 GLU B O 1
ATOM 6667 N N . TYR B 1 257 ? -7.483 -34.437 -25.117 1 97.04 257 TYR B N 1
ATOM 6668 C CA . TYR B 1 257 ? -7.868 -34.416 -23.71 1 97.04 257 TYR B CA 1
ATOM 6669 C C . TYR B 1 257 ? -7.169 -33.282 -22.97 1 97.04 257 TYR B C 1
ATOM 6671 O O . TYR B 1 257 ? -7.812 -32.509 -22.255 1 97.04 257 TYR B O 1
ATOM 6679 N N . TRP B 1 258 ? -5.881 -33.185 -23.177 1 97.74 258 TRP B N 1
ATOM 6680 C CA . TRP B 1 258 ? -5.107 -32.158 -22.486 1 97.74 258 TRP B CA 1
ATOM 6681 C C . TRP B 1 258 ? -5.406 -30.776 -23.055 1 97.74 258 TRP B C 1
ATOM 6683 O O . TRP B 1 258 ? -5.392 -29.781 -22.326 1 97.74 258 TRP B O 1
ATOM 6693 N N . GLU B 1 259 ? -5.684 -30.658 -24.327 1 96.2 259 GLU B N 1
ATOM 6694 C CA . GLU B 1 259 ? -6.052 -29.381 -24.931 1 96.2 259 GLU B CA 1
ATOM 6695 C C . GLU B 1 259 ? -7.346 -28.839 -24.33 1 96.2 259 GLU B C 1
ATOM 6697 O O . GLU B 1 259 ? -7.522 -27.624 -24.215 1 96.2 259 GLU B O 1
ATOM 6702 N N . ASP B 1 260 ? -8.221 -29.746 -23.934 1 96.32 260 ASP B N 1
ATOM 6703 C CA . ASP B 1 260 ? -9.471 -29.341 -23.298 1 96.32 260 ASP B CA 1
ATOM 6704 C C . ASP B 1 260 ? -9.214 -28.726 -21.924 1 96.32 260 ASP B C 1
ATOM 6706 O O . ASP B 1 260 ? -10.082 -28.051 -21.368 1 96.32 260 ASP B O 1
ATOM 6710 N N . LYS B 1 261 ? -8.083 -29.007 -21.35 1 97.35 261 LYS B N 1
ATOM 6711 C CA . LYS B 1 261 ? -7.744 -28.506 -20.021 1 97.35 261 LYS B CA 1
ATOM 6712 C C . LYS B 1 261 ? -6.938 -27.214 -20.11 1 97.35 261 LYS B C 1
ATOM 6714 O O . LYS B 1 261 ? -6.288 -26.814 -19.141 1 97.35 261 LYS B O 1
ATOM 6719 N N . LYS B 1 262 ? -6.957 -26.548 -21.232 1 96.03 262 LYS B N 1
ATOM 6720 C CA . LYS B 1 262 ? -6.465 -25.197 -21.487 1 96.03 262 LYS B CA 1
ATOM 6721 C C . LYS B 1 262 ? -7.612 -24.25 -21.828 1 96.03 262 LYS B C 1
ATOM 6723 O O . LYS B 1 262 ? -8.275 -24.413 -22.855 1 96.03 262 LYS B O 1
ATOM 6728 N N . PRO B 1 263 ? -7.829 -23.27 -20.997 1 94.5 263 PRO B N 1
ATOM 6729 C CA . PRO B 1 263 ? -8.928 -22.35 -21.299 1 94.5 263 PRO B CA 1
ATOM 6730 C C . PRO B 1 263 ? -8.653 -21.485 -22.527 1 94.5 263 PRO B C 1
ATOM 6732 O O . PRO B 1 263 ? -7.494 -21.212 -22.848 1 94.5 263 PRO B O 1
ATOM 6735 N N . LYS B 1 264 ? -9.684 -21.023 -23.175 1 93.07 264 LYS B N 1
ATOM 6736 C CA . LYS B 1 264 ? -9.599 -20.098 -24.301 1 93.07 264 LYS B CA 1
ATOM 6737 C C . LYS B 1 264 ? -9.557 -18.65 -23.821 1 93.07 264 LYS B C 1
ATOM 6739 O O . LYS B 1 264 ? -10.532 -17.911 -23.973 1 93.07 264 LYS B O 1
ATOM 6744 N N . LEU B 1 265 ? -8.423 -18.253 -23.413 1 90.29 265 LEU B N 1
ATOM 6745 C CA . LEU B 1 265 ? -8.24 -16.964 -22.753 1 90.29 265 LEU B CA 1
ATOM 6746 C C . LEU B 1 265 ? -8.662 -15.82 -23.668 1 90.29 265 LEU B C 1
ATOM 6748 O O . LEU B 1 265 ? -9.129 -14.781 -23.196 1 90.29 265 LEU B O 1
ATOM 6752 N N . GLN B 1 266 ? -8.492 -15.942 -24.956 1 89.24 266 GLN B N 1
ATOM 6753 C CA . GLN B 1 266 ? -8.789 -14.894 -25.927 1 89.24 266 GLN B CA 1
ATOM 6754 C C . GLN B 1 266 ? -10.282 -14.583 -25.961 1 89.24 266 GLN B C 1
ATOM 6756 O O . GLN B 1 266 ? -10.693 -13.541 -26.475 1 89.24 266 GLN B O 1
ATOM 6761 N N . ASN B 1 267 ? -11.101 -15.532 -25.435 1 93.42 267 ASN B N 1
ATOM 6762 C CA . ASN B 1 267 ? -12.547 -15.34 -25.443 1 93.42 267 ASN B CA 1
ATOM 6763 C C . ASN B 1 267 ? -13.007 -14.493 -24.26 1 93.42 267 ASN B C 1
ATOM 6765 O O . ASN B 1 267 ? -14.168 -14.084 -24.198 1 93.42 267 ASN B O 1
ATOM 6769 N N . ILE B 1 268 ? -12.145 -14.245 -23.32 1 94.85 268 ILE B N 1
ATOM 6770 C CA . ILE B 1 268 ? -12.531 -13.515 -22.117 1 94.85 268 ILE B CA 1
ATOM 6771 C C . ILE B 1 268 ? -12.577 -12.018 -22.415 1 94.85 268 ILE B C 1
ATOM 6773 O O . ILE B 1 268 ? -11.566 -11.423 -22.796 1 94.85 268 ILE B O 1
ATOM 6777 N N . LYS B 1 269 ? -13.666 -11.333 -22.195 1 94.77 269 LYS B N 1
ATOM 6778 C CA . LYS B 1 269 ? -13.868 -9.943 -22.592 1 94.77 269 LYS B CA 1
ATOM 6779 C C . LYS B 1 269 ? -14.25 -9.079 -21.393 1 94.77 269 LYS B C 1
ATOM 6781 O O . LYS B 1 269 ? -14.648 -7.923 -21.556 1 94.77 269 LYS B O 1
ATOM 6786 N N . ILE B 1 270 ? -14.208 -9.613 -20.246 1 96.55 270 ILE B N 1
ATOM 6787 C CA . ILE B 1 270 ? -14.602 -8.891 -19.041 1 96.55 270 ILE B CA 1
ATOM 6788 C C . ILE B 1 270 ? -13.361 -8.518 -18.233 1 96.55 270 ILE B C 1
ATOM 6790 O O . ILE B 1 270 ? -12.293 -9.106 -18.419 1 96.55 270 ILE B O 1
ATOM 6794 N N . PRO B 1 271 ? -13.496 -7.509 -17.296 1 95.46 271 PRO B N 1
ATOM 6795 C CA . PRO B 1 271 ? -12.347 -7.078 -16.497 1 95.46 271 PRO B CA 1
ATOM 6796 C C . PRO B 1 271 ? -11.869 -8.153 -15.523 1 95.46 271 PRO B C 1
ATOM 6798 O O . PRO B 1 271 ? -12.667 -8.973 -15.063 1 95.46 271 PRO B O 1
ATOM 6801 N N . MET B 1 272 ? -10.601 -8.084 -15.268 1 93.4 272 MET B N 1
ATOM 6802 C CA . MET B 1 272 ? -9.952 -9.004 -14.338 1 93.4 272 MET B CA 1
ATOM 6803 C C . MET B 1 272 ? -9.049 -8.25 -13.368 1 93.4 272 MET B C 1
ATOM 6805 O O . MET B 1 272 ? -8.361 -7.306 -13.759 1 93.4 272 MET B O 1
ATOM 6809 N N . LEU B 1 273 ? -9.06 -8.575 -12.138 1 80.92 273 LEU B N 1
ATOM 6810 C CA . LEU B 1 273 ? -8.134 -8.056 -11.137 1 80.92 273 LEU B CA 1
ATOM 6811 C C . LEU B 1 273 ? -7.27 -9.174 -10.564 1 80.92 273 LEU B C 1
ATOM 6813 O O . LEU B 1 273 ? -7.789 -10.204 -10.129 1 80.92 273 LEU B O 1
ATOM 6817 N N . ARG B 1 274 ? -5.86 -9.203 -10.78 1 74.8 274 ARG B N 1
ATOM 6818 C CA . ARG B 1 274 ? -5.013 -10.228 -10.179 1 74.8 274 ARG B CA 1
ATOM 6819 C C . ARG B 1 274 ? -3.803 -9.604 -9.493 1 74.8 274 ARG B C 1
ATOM 6821 O O . ARG B 1 274 ? -3.403 -8.485 -9.823 1 74.8 274 ARG B O 1
ATOM 6828 N N . ILE B 1 275 ? -3.167 -9.316 -8.492 1 63.48 275 ILE B N 1
ATOM 6829 C CA . ILE B 1 275 ? -1.752 -9.287 -8.137 1 63.48 275 ILE B CA 1
ATOM 6830 C C . ILE B 1 275 ? -1.603 -9.196 -6.62 1 63.48 275 ILE B C 1
ATOM 6832 O O . ILE B 1 275 ? -2.211 -8.335 -5.98 1 63.48 275 ILE B O 1
ATOM 6836 N N . HIS B 1 276 ? -0.894 -10.367 -6.061 1 71.92 276 HIS B N 1
ATOM 6837 C CA . HIS B 1 276 ? -0.662 -10.303 -4.622 1 71.92 276 HIS B CA 1
ATOM 6838 C C . HIS B 1 276 ? 0.829 -10.254 -4.306 1 71.92 276 HIS B C 1
ATOM 6840 O O . HIS B 1 276 ? 1.604 -11.066 -4.817 1 71.92 276 HIS B O 1
ATOM 6846 N N . PRO B 1 277 ? 1.267 -9.336 -3.584 1 76.53 277 PRO B N 1
ATOM 6847 C CA . PRO B 1 277 ? 2.671 -9.196 -3.189 1 76.53 277 PRO B CA 1
ATOM 6848 C C . PRO B 1 277 ? 3.066 -10.154 -2.068 1 76.53 277 PRO B C 1
ATOM 6850 O O . PRO B 1 277 ? 4.25 -10.278 -1.745 1 76.53 277 PRO B O 1
ATOM 6853 N N . THR B 1 278 ? 2.126 -10.864 -1.451 1 89.46 278 THR B N 1
ATOM 6854 C CA . THR B 1 278 ? 2.365 -11.786 -0.347 1 89.46 278 THR B CA 1
ATOM 6855 C C . THR B 1 278 ? 1.727 -13.144 -0.628 1 89.46 278 THR B C 1
ATOM 6857 O O . THR B 1 278 ? 1.252 -13.394 -1.738 1 89.46 278 THR B O 1
ATOM 6860 N N . GLN B 1 279 ? 1.864 -13.991 0.429 1 93.08 279 GLN B N 1
ATOM 6861 C CA . GLN B 1 279 ? 1.229 -15.3 0.314 1 93.08 279 GLN B CA 1
ATOM 6862 C C . GLN B 1 279 ? -0.264 -15.163 0.029 1 93.08 279 GLN B C 1
ATOM 6864 O O . GLN B 1 279 ? -0.934 -14.299 0.598 1 93.08 279 GLN B O 1
ATOM 6869 N N . GLU B 1 280 ? -0.796 -15.979 -0.834 1 92.96 280 GLU B N 1
ATOM 6870 C CA . GLU B 1 280 ? -2.134 -15.831 -1.398 1 92.96 280 GLU B CA 1
ATOM 6871 C C . GLU B 1 280 ? -3.203 -15.908 -0.312 1 92.96 280 GLU B C 1
ATOM 6873 O O . GLU B 1 280 ? -4.19 -15.17 -0.352 1 92.96 280 GLU B O 1
ATOM 6878 N N . TRP B 1 281 ? -3.091 -16.811 0.651 1 93.74 281 TRP B N 1
ATOM 6879 C CA . TRP B 1 281 ? -4.119 -16.968 1.674 1 93.74 281 TRP B CA 1
ATOM 6880 C C . TRP B 1 281 ? -4.054 -15.832 2.689 1 93.74 281 TRP B C 1
ATOM 6882 O O . TRP B 1 281 ? -5.086 -15.379 3.19 1 93.74 281 TRP B O 1
ATOM 6892 N N . PHE B 1 282 ? -2.859 -15.483 2.971 1 94.3 282 PHE B N 1
ATOM 6893 C CA . PHE B 1 282 ? -2.686 -14.306 3.814 1 94.3 282 PHE B CA 1
ATOM 6894 C C . PHE B 1 282 ? -3.281 -13.071 3.149 1 94.3 282 PHE B C 1
ATOM 6896 O O . PHE B 1 282 ? -4.022 -12.315 3.781 1 94.3 282 PHE B O 1
ATOM 6903 N N . ASP B 1 283 ? -3.038 -12.9 1.913 1 92.97 283 ASP B N 1
ATOM 6904 C CA . ASP B 1 283 ? -3.411 -11.716 1.145 1 92.97 283 ASP B CA 1
ATOM 6905 C C . ASP B 1 283 ? -4.929 -11.586 1.039 1 92.97 283 ASP B C 1
ATOM 6907 O O . ASP B 1 283 ? -5.478 -10.499 1.228 1 92.97 283 ASP B O 1
ATOM 6911 N N . ILE B 1 284 ? -5.641 -12.618 0.808 1 92.29 284 ILE B N 1
ATOM 6912 C CA . ILE B 1 284 ? -7.068 -12.595 0.507 1 92.29 284 ILE B CA 1
ATOM 6913 C C . ILE B 1 284 ? -7.845 -12.104 1.727 1 92.29 284 ILE B C 1
ATOM 6915 O O . ILE B 1 284 ? -8.967 -11.609 1.599 1 92.29 284 ILE B O 1
ATOM 6919 N N . TYR B 1 285 ? -7.269 -12.195 2.913 1 93.33 285 TYR B N 1
ATOM 6920 C CA . TYR B 1 285 ? -8.038 -11.891 4.115 1 93.33 285 TYR B CA 1
ATOM 6921 C C . TYR B 1 285 ? -7.548 -10.602 4.764 1 93.33 285 TYR B C 1
ATOM 6923 O O . TYR B 1 285 ? -7.89 -10.31 5.912 1 93.33 285 TYR B O 1
ATOM 6931 N N . GLN B 1 286 ? -6.711 -9.88 4.03 1 91.53 286 GLN B N 1
ATOM 6932 C CA . GLN B 1 286 ? -6.28 -8.583 4.541 1 91.53 286 GLN B CA 1
ATOM 6933 C C . GLN B 1 286 ? -7.316 -7.503 4.244 1 91.53 286 GLN B C 1
ATOM 6935 O O . GLN B 1 286 ? -7.927 -7.498 3.173 1 91.53 286 GLN B O 1
ATOM 6940 N N . PRO B 1 287 ? -7.54 -6.563 5.161 1 90.29 287 PRO B N 1
ATOM 6941 C CA . PRO B 1 287 ? -8.527 -5.502 4.944 1 90.29 287 PRO B CA 1
ATOM 6942 C C . PRO B 1 287 ? -8.242 -4.68 3.69 1 90.29 287 PRO B C 1
ATOM 6944 O O . PRO B 1 287 ? -9.163 -4.366 2.931 1 90.29 287 PRO B O 1
ATOM 6947 N N . GLU B 1 288 ? -6.96 -4.375 3.46 1 88.35 288 GLU B N 1
ATOM 6948 C CA . GLU B 1 288 ? -6.601 -3.556 2.307 1 88.35 288 GLU B CA 1
ATOM 6949 C C . GLU B 1 288 ? -6.903 -4.282 0.999 1 88.35 288 GLU B C 1
ATOM 6951 O O . GLU B 1 288 ? -7.321 -3.66 0.02 1 88.35 288 GLU B O 1
ATOM 6956 N N . THR B 1 289 ? -6.693 -5.55 1.033 1 92.01 289 THR B N 1
ATOM 6957 C CA . THR B 1 289 ? -6.979 -6.35 -0.154 1 92.01 289 THR B CA 1
ATOM 6958 C C . THR B 1 289 ? -8.482 -6.435 -0.399 1 92.01 289 THR B C 1
ATOM 6960 O O . THR B 1 289 ? -8.939 -6.313 -1.538 1 92.01 289 THR B O 1
ATOM 6963 N N . ASN B 1 290 ? -9.254 -6.603 0.661 1 93.42 290 ASN B N 1
ATOM 6964 C CA . ASN B 1 290 ? -10.707 -6.652 0.546 1 93.42 290 ASN B CA 1
ATOM 6965 C C . ASN B 1 290 ? -11.276 -5.324 0.055 1 93.42 290 ASN B C 1
ATOM 6967 O O . ASN B 1 290 ? -12.185 -5.302 -0.776 1 93.42 290 ASN B O 1
ATOM 6971 N N . ASP B 1 291 ? -10.719 -4.262 0.526 1 92.28 291 ASP B N 1
ATOM 6972 C CA . ASP B 1 291 ? -11.183 -2.942 0.109 1 92.28 291 ASP B CA 1
ATOM 6973 C C . ASP B 1 291 ? -10.899 -2.703 -1.372 1 92.28 291 ASP B C 1
ATOM 6975 O O . ASP B 1 291 ? -11.73 -2.138 -2.086 1 92.28 291 ASP B O 1
ATOM 6979 N N . ASP B 1 292 ? -9.73 -3.071 -1.777 1 92.61 292 ASP B N 1
ATOM 6980 C CA . ASP B 1 292 ? -9.356 -2.932 -3.181 1 92.61 292 ASP B CA 1
ATOM 6981 C C . ASP B 1 292 ? -10.249 -3.789 -4.075 1 92.61 292 ASP B C 1
ATOM 6983 O O . ASP B 1 292 ? -10.722 -3.327 -5.115 1 92.61 292 ASP B O 1
ATOM 6987 N N . LEU B 1 293 ? -10.482 -4.997 -3.65 1 95.11 293 LEU B N 1
ATOM 6988 C CA . LEU B 1 293 ? -11.371 -5.887 -4.389 1 95.11 293 LEU B CA 1
ATOM 6989 C C . LEU B 1 293 ? -12.783 -5.315 -4.452 1 95.11 293 LEU B C 1
ATOM 6991 O O . LEU B 1 293 ? -13.431 -5.364 -5.5 1 95.11 293 LEU B O 1
ATOM 6995 N N . GLN B 1 294 ? -13.261 -4.82 -3.378 1 95.23 294 GLN B N 1
ATOM 6996 C CA . GLN B 1 294 ? -14.599 -4.239 -3.353 1 95.23 294 GLN B CA 1
ATOM 6997 C C . GLN B 1 294 ? -14.711 -3.076 -4.334 1 95.23 294 GLN B C 1
ATOM 6999 O O . GLN B 1 294 ? -15.716 -2.944 -5.036 1 95.23 294 GLN B O 1
ATOM 7004 N N . ARG B 1 295 ? -13.697 -2.24 -4.331 1 94.64 295 ARG B N 1
ATOM 7005 C CA . ARG B 1 295 ? -13.72 -1.096 -5.237 1 94.64 295 ARG B CA 1
ATOM 7006 C C . ARG B 1 295 ? -13.826 -1.549 -6.689 1 94.64 295 ARG B C 1
ATOM 7008 O O . ARG B 1 295 ? -14.567 -0.958 -7.477 1 94.64 295 ARG B O 1
ATOM 7015 N N . PHE B 1 296 ? -13.089 -2.539 -6.998 1 96.91 296 PHE B N 1
ATOM 7016 C CA . PHE B 1 296 ? -13.13 -3.14 -8.326 1 96.91 296 PHE B CA 1
ATOM 7017 C C . PHE B 1 296 ? -14.517 -3.696 -8.626 1 96.91 296 PHE B C 1
ATOM 7019 O O . PHE B 1 296 ? -15.109 -3.378 -9.66 1 96.91 296 PHE B O 1
ATOM 7026 N N . LEU B 1 297 ? -15.081 -4.457 -7.721 1 97.96 297 LEU B N 1
ATOM 7027 C CA . LEU B 1 297 ? -16.368 -5.114 -7.92 1 97.96 297 LEU B CA 1
ATOM 7028 C C . LEU B 1 297 ? -17.501 -4.095 -7.943 1 97.96 297 LEU B C 1
ATOM 7030 O O . LEU B 1 297 ? -18.423 -4.202 -8.755 1 97.96 297 LEU B O 1
ATOM 7034 N N . ASP B 1 298 ? -17.434 -3.1 -7.052 1 97.1 298 ASP B N 1
ATOM 7035 C CA . ASP B 1 298 ? -18.433 -2.036 -7.04 1 97.1 298 ASP B CA 1
ATOM 7036 C C . ASP B 1 298 ? -18.505 -1.335 -8.395 1 97.1 298 ASP B C 1
ATOM 7038 O O . ASP B 1 298 ? -19.593 -1.007 -8.874 1 97.1 298 ASP B O 1
ATOM 7042 N N . HIS B 1 299 ? -17.387 -1.124 -8.941 1 97.14 299 HIS B N 1
ATOM 7043 C CA . HIS B 1 299 ? -17.33 -0.44 -10.228 1 97.14 299 HIS B CA 1
ATOM 7044 C C . HIS B 1 299 ? -17.992 -1.27 -11.322 1 97.14 299 HIS B C 1
ATOM 7046 O O . HIS B 1 299 ? -18.828 -0.761 -12.073 1 97.14 299 HIS B O 1
ATOM 7052 N N . TYR B 1 300 ? -17.777 -2.508 -11.373 1 98.01 300 TYR B N 1
ATOM 7053 C CA . TYR B 1 300 ? -18.172 -3.292 -12.538 1 98.01 300 TYR B CA 1
ATOM 7054 C C . TYR B 1 300 ? -19.513 -3.979 -12.304 1 98.01 300 TYR B C 1
ATOM 7056 O O . TYR B 1 300 ? -20.247 -4.26 -13.254 1 98.01 300 TYR B O 1
ATOM 7064 N N . LEU B 1 301 ? -19.859 -4.246 -11.003 1 98.41 301 LEU B N 1
ATOM 7065 C CA . LEU B 1 301 ? -21.102 -4.964 -10.744 1 98.41 301 LEU B CA 1
ATOM 7066 C C . LEU B 1 301 ? -22.219 -3.997 -10.365 1 98.41 301 LEU B C 1
ATOM 7068 O O . LEU B 1 301 ? -23.401 -4.328 -10.49 1 98.41 301 LEU B O 1
ATOM 7072 N N . LEU B 1 302 ? -21.851 -2.836 -9.857 1 97.2 302 LEU B N 1
ATOM 7073 C CA . LEU B 1 302 ? -22.846 -1.887 -9.368 1 97.2 302 LEU B CA 1
ATOM 7074 C C . LEU B 1 302 ? -22.741 -0.559 -10.111 1 97.2 302 LEU B C 1
ATOM 7076 O O . LEU B 1 302 ? -23.488 0.379 -9.823 1 97.2 302 LEU B O 1
ATOM 7080 N N . ALA B 1 303 ? -21.767 -0.409 -11.049 1 95.83 303 ALA B N 1
ATOM 7081 C CA . ALA B 1 303 ? -21.564 0.792 -11.856 1 95.83 303 ALA B CA 1
ATOM 7082 C C . ALA B 1 303 ? -21.31 2.01 -10.973 1 95.83 303 ALA B C 1
ATOM 7084 O O . ALA B 1 303 ? -21.772 3.112 -11.278 1 95.83 303 ALA B O 1
ATOM 7085 N N . LYS B 1 304 ? -20.678 1.75 -9.868 1 94.9 304 LYS B N 1
ATOM 7086 C CA . LYS B 1 304 ? -20.359 2.868 -8.984 1 94.9 304 LYS B CA 1
ATOM 7087 C C . LYS B 1 304 ? -19.255 3.739 -9.576 1 94.9 304 LYS B C 1
ATOM 7089 O O . LYS B 1 304 ? -18.279 3.224 -10.128 1 94.9 304 LYS B O 1
ATOM 7094 N N . ASP B 1 305 ? -19.405 5.041 -9.51 1 93.23 305 ASP B N 1
ATOM 7095 C CA . ASP B 1 305 ? -18.37 5.998 -9.889 1 93.23 305 ASP B CA 1
ATOM 7096 C C . ASP B 1 305 ? -17.374 6.21 -8.751 1 93.23 305 ASP B C 1
ATOM 7098 O O . ASP B 1 305 ? -17.354 7.273 -8.127 1 93.23 305 ASP B O 1
ATOM 7102 N N . ASN B 1 306 ? -16.521 5.216 -8.486 1 93.17 306 ASN B N 1
ATOM 7103 C CA . ASN B 1 306 ? -15.631 5.237 -7.33 1 93.17 306 ASN B CA 1
ATOM 7104 C C . ASN B 1 306 ? -14.185 5.495 -7.741 1 93.17 306 ASN B C 1
ATOM 7106 O O . ASN B 1 306 ? -13.262 5.267 -6.957 1 93.17 306 ASN B O 1
ATOM 7110 N N . GLY B 1 307 ? -13.904 5.87 -8.997 1 93.05 307 GLY B N 1
ATOM 7111 C CA . GLY B 1 307 ? -12.592 6.271 -9.481 1 93.05 307 GLY B CA 1
ATOM 7112 C C . GLY B 1 307 ? -11.703 5.096 -9.84 1 93.05 307 GLY B C 1
ATOM 7113 O O . GLY B 1 307 ? -10.499 5.261 -10.044 1 93.05 307 GLY B O 1
ATOM 7114 N N . TRP B 1 308 ? -12.24 3.909 -9.928 1 94.85 308 TRP B N 1
ATOM 7115 C CA . TRP B 1 308 ? -11.439 2.728 -10.233 1 94.85 308 TRP B CA 1
ATOM 7116 C C . TRP B 1 308 ? -10.684 2.907 -11.546 1 94.85 308 TRP B C 1
ATOM 7118 O O . TRP B 1 308 ? -9.573 2.396 -11.706 1 94.85 308 TRP B O 1
ATOM 7128 N N . GLU B 1 309 ? -11.252 3.65 -12.493 1 94.08 309 GLU B N 1
ATOM 7129 C CA . GLU B 1 309 ? -10.646 3.855 -13.805 1 94.08 309 GLU B CA 1
ATOM 7130 C C . GLU B 1 309 ? -9.31 4.583 -13.688 1 94.08 309 GLU B C 1
ATOM 7132 O O . GLU B 1 309 ? -8.512 4.581 -14.628 1 94.08 309 GLU B O 1
ATOM 7137 N N . LEU B 1 310 ? -9.037 5.183 -12.475 1 94.1 310 LEU B N 1
ATOM 7138 C CA . LEU B 1 310 ? -7.791 5.906 -12.248 1 94.1 310 LEU B CA 1
ATOM 7139 C C . LEU B 1 310 ? -6.714 4.976 -11.7 1 94.1 310 LEU B C 1
ATOM 7141 O O . LEU B 1 310 ? -5.544 5.356 -11.614 1 94.1 310 LEU B O 1
ATOM 7145 N N . THR B 1 311 ? -7.086 3.745 -11.283 1 93.68 311 THR B N 1
ATOM 7146 C CA . THR B 1 311 ? -6.127 2.763 -10.788 1 93.68 311 THR B CA 1
ATOM 7147 C C . THR B 1 311 ? -5.151 2.358 -11.889 1 93.68 311 THR B C 1
ATOM 7149 O O . THR B 1 311 ? -5.557 2.114 -13.027 1 93.68 311 THR B O 1
ATOM 7152 N N . PRO B 1 312 ? -3.79 2.321 -11.564 1 92.7 312 PRO B N 1
ATOM 7153 C CA . PRO B 1 312 ? -2.839 1.86 -12.578 1 92.7 312 PRO B CA 1
ATOM 7154 C C . PRO B 1 312 ? -3.165 0.461 -13.098 1 92.7 312 PRO B C 1
ATOM 7156 O O . PRO B 1 312 ? -3.562 -0.413 -12.324 1 92.7 312 PRO B O 1
ATOM 7159 N N . LYS B 1 313 ? -3.014 0.295 -14.351 1 90.4 313 LYS B N 1
ATOM 7160 C CA . LYS B 1 313 ? -3.284 -0.99 -14.989 1 90.4 313 LYS B CA 1
ATOM 7161 C C . LYS B 1 313 ? -2.371 -2.081 -14.435 1 90.4 313 LYS B C 1
ATOM 7163 O O . LYS B 1 313 ? -2.771 -3.243 -14.338 1 90.4 313 LYS B O 1
ATOM 7168 N N . VAL B 1 314 ? -1.109 -1.69 -14.16 1 93.28 314 VAL B N 1
ATOM 7169 C CA . VAL B 1 314 ? -0.136 -2.615 -13.589 1 93.28 314 VAL B CA 1
ATOM 7170 C C . VAL B 1 314 ? 0.408 -2.05 -12.279 1 93.28 314 VAL B C 1
ATOM 7172 O O . VAL B 1 314 ? 0.863 -0.904 -12.232 1 93.28 314 VAL B O 1
ATOM 7175 N N . ARG B 1 315 ? 0.304 -2.777 -11.279 1 92.84 315 ARG B N 1
ATOM 7176 C CA . ARG B 1 315 ? 0.957 -2.539 -9.996 1 92.84 315 ARG B CA 1
ATOM 7177 C C . ARG B 1 315 ? 1.849 -3.715 -9.609 1 92.84 315 ARG B C 1
ATOM 7179 O O . ARG B 1 315 ? 1.354 -4.798 -9.292 1 92.84 315 ARG B O 1
ATOM 7186 N N . LEU B 1 316 ? 3.159 -3.437 -9.565 1 91.34 316 LEU B N 1
ATOM 7187 C CA . LEU B 1 316 ? 4.13 -4.517 -9.431 1 91.34 316 LEU B CA 1
ATOM 7188 C C . LEU B 1 316 ? 4.699 -4.564 -8.017 1 91.34 316 LEU B C 1
ATOM 7190 O O . LEU B 1 316 ? 4.776 -3.536 -7.34 1 91.34 316 LEU B O 1
ATOM 7194 N N . SER B 1 317 ? 5.037 -5.76 -7.627 1 91.55 317 SER B N 1
ATOM 7195 C CA . SER B 1 317 ? 5.807 -5.956 -6.402 1 91.55 317 SER B CA 1
ATOM 7196 C C . SER B 1 317 ? 7.14 -6.638 -6.691 1 91.55 317 SER B C 1
ATOM 7198 O O . SER B 1 317 ? 7.214 -7.539 -7.528 1 91.55 317 SER B O 1
ATOM 7200 N N . MET B 1 318 ? 8.218 -6.17 -6.029 1 94.31 318 MET B N 1
ATOM 7201 C CA . MET B 1 318 ? 9.567 -6.71 -6.173 1 94.31 318 MET B CA 1
ATOM 7202 C C . MET B 1 318 ? 10.071 -7.277 -4.851 1 94.31 318 MET B C 1
ATOM 7204 O O . MET B 1 318 ? 10.028 -6.599 -3.823 1 94.31 318 MET B O 1
ATOM 7208 N N . LEU B 1 319 ? 10.525 -8.528 -4.908 1 96.02 319 LEU B N 1
ATOM 7209 C CA . LEU B 1 319 ? 11.035 -9.195 -3.715 1 96.02 319 LEU B CA 1
ATOM 7210 C C . LEU B 1 319 ? 12.5 -8.843 -3.48 1 96.02 319 LEU B C 1
ATOM 7212 O O . LEU B 1 319 ? 13.31 -8.888 -4.408 1 96.02 319 LEU B O 1
ATOM 7216 N N . ARG B 1 320 ? 12.883 -8.556 -2.251 1 94.28 320 ARG B N 1
ATOM 7217 C CA . ARG B 1 320 ? 14.254 -8.239 -1.864 1 94.28 320 ARG B CA 1
ATOM 7218 C C . ARG B 1 320 ? 14.841 -9.336 -0.982 1 94.28 320 ARG B C 1
ATOM 7220 O O . ARG B 1 320 ? 16.043 -9.344 -0.71 1 94.28 320 ARG B O 1
ATOM 7227 N N . TYR B 1 321 ? 14.036 -10.295 -0.528 1 93.9 321 TYR B N 1
ATOM 7228 C CA . TYR B 1 321 ? 14.363 -11.483 0.252 1 93.9 321 TYR B CA 1
ATOM 7229 C C . TYR B 1 321 ? 14.854 -11.103 1.644 1 93.9 321 TYR B C 1
ATOM 7231 O O . TYR B 1 321 ? 14.385 -11.65 2.645 1 93.9 321 TYR B O 1
ATOM 7239 N N . ASN B 1 322 ? 15.81 -10.183 1.768 1 88.69 322 ASN B N 1
ATOM 7240 C CA . ASN B 1 322 ? 16.414 -9.812 3.043 1 88.69 322 ASN B CA 1
ATOM 7241 C C . ASN B 1 322 ? 15.994 -8.41 3.476 1 88.69 322 ASN B C 1
ATOM 7243 O O . ASN B 1 322 ? 16.619 -7.813 4.355 1 88.69 322 ASN B O 1
ATOM 7247 N N . ALA B 1 323 ? 15.063 -7.892 2.838 1 87.05 323 ALA B N 1
ATOM 7248 C CA . ALA B 1 323 ? 14.411 -6.62 3.14 1 87.05 323 ALA B CA 1
ATOM 7249 C C . ALA B 1 323 ? 12.941 -6.647 2.733 1 87.05 323 ALA B C 1
ATOM 7251 O O . ALA B 1 323 ? 12.511 -7.535 1.993 1 87.05 323 ALA B O 1
ATOM 7252 N N . PRO B 1 324 ? 12.148 -5.74 3.231 1 86.22 324 PRO B N 1
ATOM 7253 C CA . PRO B 1 324 ? 10.752 -5.694 2.79 1 86.22 324 PRO B CA 1
ATOM 7254 C C . PRO B 1 324 ? 10.616 -5.498 1.282 1 86.22 324 PRO B C 1
ATOM 7256 O O . PRO B 1 324 ? 11.4 -4.761 0.678 1 86.22 324 PRO B O 1
ATOM 7259 N N . PRO B 1 325 ? 9.639 -6.096 0.76 1 91.71 325 PRO B N 1
ATOM 7260 C CA . PRO B 1 325 ? 9.458 -5.955 -0.686 1 91.71 325 PRO B CA 1
ATOM 7261 C C . PRO B 1 325 ? 8.998 -4.555 -1.089 1 91.71 325 PRO B C 1
ATOM 7263 O O . PRO B 1 325 ? 8.457 -3.817 -0.261 1 91.71 325 PRO B O 1
ATOM 7266 N N . ILE B 1 326 ? 9.311 -4.185 -2.287 1 91.57 326 ILE B N 1
ATOM 7267 C CA . ILE B 1 326 ? 8.641 -3.061 -2.93 1 91.57 326 ILE B CA 1
ATOM 7268 C C . ILE B 1 326 ? 7.247 -3.485 -3.389 1 91.57 326 ILE B C 1
ATOM 7270 O O . ILE B 1 326 ? 7.102 -4.453 -4.138 1 91.57 326 ILE B O 1
ATOM 7274 N N . SER B 1 327 ? 6.208 -2.744 -2.894 1 87.91 327 SER B N 1
ATOM 7275 C CA . SER B 1 327 ? 4.854 -3.202 -3.185 1 87.91 327 SER B CA 1
ATOM 7276 C C . SER B 1 327 ? 4.07 -2.153 -3.966 1 87.91 327 SER B C 1
ATOM 7278 O O . SER B 1 327 ? 4.202 -0.954 -3.71 1 87.91 327 SER B O 1
ATOM 7280 N N . PHE B 1 328 ? 3.297 -2.594 -4.942 1 88.67 328 PHE B N 1
ATOM 7281 C CA . PHE B 1 328 ? 2.268 -1.846 -5.655 1 88.67 328 PHE B CA 1
ATOM 7282 C C . PHE B 1 328 ? 2.882 -0.685 -6.429 1 88.67 328 PHE B C 1
ATOM 7284 O O . PHE B 1 328 ? 2.335 0.42 -6.437 1 88.67 328 PHE B O 1
ATOM 7291 N N . ARG B 1 329 ? 4.047 -0.882 -6.944 1 91.51 329 ARG B N 1
ATOM 7292 C CA . ARG B 1 329 ? 4.668 0.126 -7.797 1 91.51 329 ARG B CA 1
ATOM 7293 C C . ARG B 1 329 ? 3.933 0.245 -9.128 1 91.51 329 ARG B C 1
ATOM 7295 O O . ARG B 1 329 ? 3.771 -0.745 -9.844 1 91.51 329 ARG B O 1
ATOM 7302 N N . ALA B 1 330 ? 3.433 1.445 -9.451 1 93.06 330 ALA B N 1
ATOM 7303 C CA . ALA B 1 330 ? 2.759 1.664 -10.729 1 93.06 330 ALA B CA 1
ATOM 7304 C C . ALA B 1 330 ? 3.731 1.508 -11.895 1 93.06 330 ALA B C 1
ATOM 7306 O O . ALA B 1 330 ? 4.839 2.05 -11.865 1 93.06 330 ALA B O 1
ATOM 7307 N N . GLU B 1 331 ? 3.377 0.749 -12.873 1 94.33 331 GLU B N 1
ATOM 7308 C CA . GLU B 1 331 ? 4.155 0.545 -14.092 1 94.33 331 GLU B CA 1
ATOM 7309 C C . GLU B 1 331 ? 3.277 0.668 -15.334 1 94.33 331 GLU B C 1
ATOM 7311 O O . GLU B 1 331 ? 2.05 0.59 -15.244 1 94.33 331 GLU B O 1
ATOM 7316 N N . ASP B 1 332 ? 3.844 0.87 -16.47 1 94.14 332 ASP B N 1
ATOM 7317 C CA . ASP B 1 332 ? 3.121 1.063 -17.723 1 94.14 332 ASP B CA 1
ATOM 7318 C C . ASP B 1 332 ? 2.69 -0.275 -18.32 1 94.14 332 ASP B C 1
ATOM 7320 O O . ASP B 1 332 ? 1.724 -0.338 -19.083 1 94.14 332 ASP B O 1
ATOM 7324 N N . ASP B 1 333 ? 3.414 -1.357 -17.955 1 92.68 333 ASP B N 1
ATOM 7325 C CA . ASP B 1 333 ? 3.199 -2.677 -18.539 1 92.68 333 ASP B CA 1
ATOM 7326 C C . ASP B 1 333 ? 3.791 -3.772 -17.655 1 92.68 333 ASP B C 1
ATOM 7328 O O . ASP B 1 333 ? 4.432 -3.481 -16.643 1 92.68 333 ASP B O 1
ATOM 7332 N N . TYR B 1 334 ? 3.501 -5.038 -18.108 1 89.79 334 TYR B N 1
ATOM 7333 C CA . TYR B 1 334 ? 4.172 -6.18 -17.498 1 89.79 334 TYR B CA 1
ATOM 7334 C C . TYR B 1 334 ? 4.769 -7.094 -18.561 1 89.79 334 TYR B C 1
ATOM 7336 O O . TYR B 1 334 ? 4.043 -7.657 -19.384 1 89.79 334 TYR B O 1
ATOM 7344 N N . PRO B 1 335 ? 6.095 -7.214 -18.601 1 92.48 335 PRO B N 1
ATOM 7345 C CA . PRO B 1 335 ? 7.05 -6.432 -17.813 1 92.48 335 PRO B CA 1
ATOM 7346 C C . PRO B 1 335 ? 7.082 -4.959 -18.216 1 92.48 335 PRO B C 1
ATOM 7348 O O . PRO B 1 335 ? 6.599 -4.599 -19.292 1 92.48 335 PRO B O 1
ATOM 7351 N N . PRO B 1 336 ? 7.668 -4.146 -17.287 1 94.13 336 PRO B N 1
ATOM 7352 C CA . PRO B 1 336 ? 7.785 -2.728 -17.637 1 94.13 336 PRO B CA 1
ATOM 7353 C C . PRO B 1 336 ? 8.521 -2.505 -18.956 1 94.13 336 PRO B C 1
ATOM 7355 O O . PRO B 1 336 ? 9.451 -3.247 -19.281 1 94.13 336 PRO B O 1
ATOM 7358 N N . SER B 1 337 ? 8.17 -1.469 -19.702 1 94 337 SER B N 1
ATOM 7359 C CA . SER B 1 337 ? 8.717 -1.219 -21.032 1 94 337 SER B CA 1
ATOM 7360 C C . SER B 1 337 ? 10.212 -0.925 -20.969 1 94 337 SER B C 1
ATOM 7362 O O . SER B 1 337 ? 10.928 -1.112 -21.954 1 94 337 SER B O 1
ATOM 7364 N N . ARG B 1 338 ? 10.711 -0.521 -19.815 1 94.6 338 ARG B N 1
ATOM 7365 C CA . ARG B 1 338 ? 12.117 -0.15 -19.689 1 94.6 338 ARG B CA 1
ATOM 7366 C C . ARG B 1 338 ? 12.987 -1.377 -19.441 1 94.6 338 ARG B C 1
ATOM 7368 O O . ARG B 1 338 ? 14.216 -1.279 -19.418 1 94.6 338 ARG B O 1
ATOM 7375 N N . VAL B 1 339 ? 12.42 -2.506 -19.323 1 96.2 339 VAL B N 1
ATOM 7376 C CA . VAL B 1 339 ? 13.174 -3.745 -19.159 1 96.2 339 VAL B CA 1
ATOM 7377 C C . VAL B 1 339 ? 14.061 -3.975 -20.381 1 96.2 339 VAL B C 1
ATOM 7379 O O . VAL B 1 339 ? 13.624 -3.786 -21.518 1 96.2 339 VAL B O 1
ATOM 7382 N N . GLN B 1 340 ? 15.285 -4.344 -20.136 1 96.92 340 GLN B N 1
ATOM 7383 C CA . GLN B 1 340 ? 16.221 -4.761 -21.175 1 96.92 340 GLN B CA 1
ATOM 7384 C C . GLN B 1 340 ? 16.541 -6.249 -21.062 1 96.92 340 GLN B C 1
ATOM 7386 O O . GLN B 1 340 ? 16.96 -6.721 -20.003 1 96.92 340 GLN B O 1
ATOM 7391 N N . TYR B 1 341 ? 16.355 -6.922 -22.167 1 97.58 341 TYR B N 1
ATOM 7392 C CA . TYR B 1 341 ? 16.721 -8.334 -22.203 1 97.58 341 TYR B CA 1
ATOM 7393 C C . TYR B 1 341 ? 18.205 -8.505 -22.507 1 97.58 341 TYR B C 1
ATOM 7395 O O . TYR B 1 341 ? 18.672 -8.125 -23.584 1 97.58 341 TYR B O 1
ATOM 7403 N N . LYS B 1 342 ? 18.912 -9.028 -21.524 1 97.87 342 LYS B N 1
ATOM 7404 C CA . LYS B 1 342 ? 20.356 -9.207 -21.648 1 97.87 342 LYS B CA 1
ATOM 7405 C C . LYS B 1 342 ? 20.726 -10.688 -21.671 1 97.87 342 LYS B C 1
ATOM 7407 O O . LYS B 1 342 ? 20.169 -11.484 -20.911 1 97.87 342 LYS B O 1
ATOM 7412 N N . THR B 1 343 ? 21.611 -11.006 -22.552 1 98.49 343 THR B N 1
ATOM 7413 C CA . THR B 1 343 ? 22.098 -12.376 -22.674 1 98.49 343 THR B CA 1
ATOM 7414 C C . THR B 1 343 ? 23.426 -12.545 -21.943 1 98.49 343 THR B C 1
ATOM 7416 O O . THR B 1 343 ? 24.344 -11.741 -22.117 1 98.49 343 THR B O 1
ATOM 7419 N N . PHE B 1 344 ? 23.547 -13.528 -21.146 1 98.82 344 PHE B N 1
ATOM 7420 C CA . PHE B 1 344 ? 24.781 -13.889 -20.458 1 98.82 344 PHE B CA 1
ATOM 7421 C C . PHE B 1 344 ? 25.182 -15.323 -20.782 1 98.82 344 PHE B C 1
ATOM 7423 O O . PHE B 1 344 ? 24.381 -16.247 -20.627 1 98.82 344 PHE B O 1
ATOM 7430 N N . TYR B 1 345 ? 26.394 -15.506 -21.21 1 98.84 345 TYR B N 1
ATOM 7431 C CA . TYR B 1 345 ? 26.888 -16.818 -21.616 1 98.84 345 TYR B CA 1
ATOM 7432 C C . TYR B 1 345 ? 27.51 -17.555 -20.436 1 98.84 345 TYR B C 1
ATOM 7434 O O . TYR B 1 345 ? 28.13 -16.938 -19.567 1 98.84 345 TYR B O 1
ATOM 7442 N N . LEU B 1 346 ? 27.326 -18.857 -20.416 1 98.77 346 LEU B N 1
ATOM 7443 C CA . LEU B 1 346 ? 27.877 -19.693 -19.356 1 98.77 346 LEU B CA 1
ATOM 7444 C C . LEU B 1 346 ? 29.361 -19.959 -19.589 1 98.77 346 LEU B C 1
ATOM 7446 O O . LEU B 1 346 ? 29.756 -20.382 -20.678 1 98.77 346 LEU B O 1
ATOM 7450 N N . ASN B 1 347 ? 30.133 -19.729 -18.57 1 98.01 347 ASN B N 1
ATOM 7451 C CA . ASN B 1 347 ? 31.548 -20.086 -18.553 1 98.01 347 ASN B CA 1
ATOM 7452 C C . ASN B 1 347 ? 31.831 -21.211 -17.563 1 98.01 347 ASN B C 1
ATOM 7454 O O . ASN B 1 347 ? 32.046 -20.96 -16.376 1 98.01 347 ASN B O 1
ATOM 7458 N N . SER B 1 348 ? 31.959 -22.395 -18.01 1 95.56 348 SER B N 1
ATOM 7459 C CA . SER B 1 348 ? 32.089 -23.575 -17.161 1 95.56 348 SER B CA 1
ATOM 7460 C C . SER B 1 348 ? 33.425 -23.583 -16.425 1 95.56 348 SER B C 1
ATOM 7462 O O . SER B 1 348 ? 33.528 -24.122 -15.322 1 95.56 348 SER B O 1
ATOM 7464 N N . SER B 1 349 ? 34.471 -23.027 -16.92 1 93.82 349 SER B N 1
ATOM 7465 C CA . SER B 1 349 ? 35.794 -23.031 -16.305 1 93.82 349 SER B CA 1
ATOM 7466 C C . SER B 1 349 ? 35.842 -22.107 -15.093 1 93.82 349 SER B C 1
ATOM 7468 O O . SER B 1 349 ? 36.575 -22.367 -14.136 1 93.82 349 SER B O 1
ATOM 7470 N N . GLU B 1 350 ? 35.028 -21.127 -15.145 1 94.28 350 GLU B N 1
ATOM 7471 C CA . GLU B 1 350 ? 35.097 -20.136 -14.074 1 94.28 350 GLU B CA 1
ATOM 7472 C C . GLU B 1 350 ? 33.843 -20.173 -13.207 1 94.28 350 GLU B C 1
ATOM 7474 O O . GLU B 1 350 ? 33.798 -19.551 -12.143 1 94.28 350 GLU B O 1
ATOM 7479 N N . GLY B 1 351 ? 32.831 -20.897 -13.708 1 96.5 351 GLY B N 1
ATOM 7480 C CA . GLY B 1 351 ? 31.577 -20.925 -12.973 1 96.5 351 GLY B CA 1
ATOM 7481 C C . GLY B 1 351 ? 30.873 -19.582 -12.941 1 96.5 351 GLY B C 1
ATOM 7482 O O . GLY B 1 351 ? 30.302 -19.198 -11.918 1 96.5 351 GLY B O 1
ATOM 7483 N N . LYS B 1 352 ? 30.954 -18.806 -14.077 1 97.6 352 LYS B N 1
ATOM 7484 C CA . LYS B 1 352 ? 30.407 -17.453 -14.115 1 97.6 352 LYS B CA 1
ATOM 7485 C C . LYS B 1 352 ? 29.527 -17.251 -15.345 1 97.6 352 LYS B C 1
ATOM 7487 O O . LYS B 1 352 ? 29.614 -18.013 -16.31 1 97.6 352 LYS B O 1
ATOM 7492 N N . LEU B 1 353 ? 28.609 -16.318 -15.231 1 98.54 353 LEU B N 1
ATOM 7493 C CA . LEU B 1 353 ? 27.905 -15.75 -16.376 1 98.54 353 LEU B CA 1
ATOM 7494 C C . LEU B 1 353 ? 28.639 -14.525 -16.912 1 98.54 353 LEU B C 1
ATOM 7496 O O . LEU B 1 353 ? 29.115 -13.693 -16.136 1 98.54 353 LEU B O 1
ATOM 7500 N N . GLN B 1 354 ? 28.777 -14.509 -18.211 1 97.76 354 GLN B N 1
ATOM 7501 C CA . GLN B 1 354 ? 29.482 -13.365 -18.779 1 97.76 354 GLN B CA 1
ATOM 7502 C C . GLN B 1 354 ? 28.811 -12.888 -20.064 1 97.76 354 GLN B C 1
ATOM 7504 O O . GLN B 1 354 ? 28.038 -13.626 -20.678 1 97.76 354 GLN B O 1
ATOM 7509 N N . ASP B 1 355 ? 29.103 -11.686 -20.567 1 96.36 355 ASP B N 1
ATOM 7510 C CA . ASP B 1 355 ? 28.398 -11.003 -21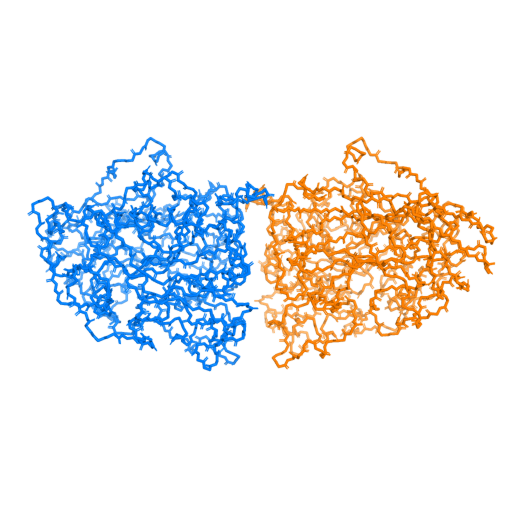.648 1 96.36 355 ASP B CA 1
ATOM 7511 C C . ASP B 1 355 ? 28.905 -11.466 -23.012 1 96.36 355 ASP B C 1
ATOM 7513 O O . ASP B 1 355 ? 28.292 -11.171 -24.04 1 96.36 355 ASP B O 1
ATOM 7517 N N . LYS B 1 356 ? 30.013 -12.248 -23.019 1 97.01 356 LYS B N 1
ATOM 7518 C CA . LYS B 1 356 ? 30.565 -12.761 -24.27 1 97.01 356 LYS B CA 1
ATOM 7519 C C . LYS B 1 356 ? 30.733 -14.277 -24.216 1 97.01 356 LYS B C 1
ATOM 7521 O O . LYS B 1 356 ? 30.902 -14.85 -23.137 1 97.01 356 LYS B O 1
ATOM 7526 N N . VAL B 1 357 ? 30.699 -14.854 -25.317 1 97.83 357 VAL B N 1
ATOM 7527 C CA . VAL B 1 357 ? 30.935 -16.291 -25.419 1 97.83 357 VAL B CA 1
ATOM 7528 C C . VAL B 1 357 ? 32.352 -16.617 -24.954 1 97.83 357 VAL B C 1
ATOM 7530 O O . VAL B 1 357 ? 33.309 -15.942 -25.341 1 97.83 357 VAL B O 1
ATOM 7533 N N . PRO B 1 358 ? 32.49 -17.584 -24.129 1 97.21 358 PRO B N 1
ATOM 7534 C CA . PRO B 1 358 ? 33.848 -17.98 -23.751 1 97.21 358 PRO B CA 1
ATOM 7535 C C . PRO B 1 358 ? 34.716 -18.336 -24.956 1 97.21 358 PRO B C 1
ATOM 7537 O O . PRO B 1 358 ? 34.209 -18.849 -25.957 1 97.21 358 PRO B O 1
ATOM 7540 N N . ALA B 1 359 ? 36.056 -18.223 -24.78 1 95.82 359 ALA B N 1
ATOM 7541 C CA . ALA B 1 359 ? 37.002 -18.378 -25.882 1 95.82 359 ALA B CA 1
ATOM 7542 C C . ALA B 1 359 ? 37.237 -19.851 -26.201 1 95.82 359 ALA B C 1
ATOM 7544 O O . ALA B 1 359 ? 37.678 -20.192 -27.301 1 95.82 359 ALA B O 1
ATOM 7545 N N . THR B 1 360 ? 37.054 -20.692 -25.228 1 96.29 360 THR B N 1
ATOM 7546 C CA . THR B 1 360 ? 37.324 -22.113 -25.42 1 96.29 360 THR B CA 1
ATOM 7547 C C . THR B 1 360 ? 36.106 -22.95 -25.039 1 96.29 360 THR B C 1
ATOM 7549 O O . THR B 1 360 ? 35.372 -22.602 -24.113 1 96.29 360 THR B O 1
ATOM 7552 N N . ASP B 1 361 ? 35.984 -23.994 -25.772 1 97.24 361 ASP B N 1
ATOM 7553 C CA . ASP B 1 361 ? 34.945 -24.954 -25.411 1 97.24 361 ASP B CA 1
ATOM 7554 C C . ASP B 1 361 ? 35.277 -25.654 -24.095 1 97.24 361 ASP B C 1
ATOM 7556 O O . ASP B 1 361 ? 36.44 -25.963 -23.827 1 97.24 361 ASP B O 1
ATOM 7560 N N . ALA B 1 362 ? 34.301 -25.761 -23.242 1 97.74 362 ALA B N 1
ATOM 7561 C CA . ALA B 1 362 ? 34.431 -26.476 -21.975 1 97.74 362 ALA B CA 1
ATOM 7562 C C . ALA B 1 362 ? 33.136 -27.199 -21.618 1 97.74 362 ALA B C 1
ATOM 7564 O O . ALA B 1 362 ? 32.067 -26.864 -22.134 1 97.74 362 ALA B O 1
ATOM 7565 N N . VAL B 1 363 ? 33.284 -28.223 -20.806 1 97.5 363 VAL B N 1
ATOM 7566 C CA . VAL B 1 363 ? 32.148 -29.023 -20.361 1 97.5 363 VAL B CA 1
ATOM 7567 C C . VAL B 1 363 ? 32.144 -29.113 -18.837 1 97.5 363 VAL B C 1
ATOM 7569 O O . VAL B 1 363 ? 33.199 -29.26 -18.215 1 97.5 363 VAL B O 1
ATOM 7572 N N . THR B 1 364 ? 31.097 -28.859 -18.221 1 97.95 364 THR B N 1
ATOM 7573 C CA . THR B 1 364 ? 30.878 -29.173 -16.813 1 97.95 364 THR B CA 1
ATOM 7574 C C . THR B 1 364 ? 29.759 -30.199 -16.656 1 97.95 364 THR B C 1
ATOM 7576 O O . THR B 1 364 ? 28.919 -30.35 -17.546 1 97.95 364 THR B O 1
ATOM 7579 N N . SER B 1 365 ? 29.824 -30.995 -15.589 1 97.63 365 SER B N 1
ATOM 7580 C CA . SER B 1 365 ? 28.897 -32.115 -15.456 1 97.63 365 SER B CA 1
ATOM 7581 C C . SER B 1 365 ? 28.367 -32.227 -14.031 1 97.63 365 SER B C 1
ATOM 7583 O O . SER B 1 365 ? 28.926 -31.634 -13.106 1 97.63 365 SER B O 1
ATOM 7585 N N . TYR B 1 366 ? 27.36 -32.867 -13.867 1 97.91 366 TYR B N 1
ATOM 7586 C CA . TYR B 1 366 ? 26.784 -33.225 -12.576 1 97.91 366 TYR B CA 1
ATOM 7587 C C . TYR B 1 366 ? 26.087 -34.579 -12.646 1 97.91 366 TYR B C 1
ATOM 7589 O O . TYR B 1 366 ? 25.702 -35.031 -13.727 1 97.91 366 TYR B O 1
ATOM 7597 N N . GLN B 1 367 ? 25.982 -35.245 -11.501 1 98.16 367 GLN B N 1
ATOM 7598 C CA . GLN B 1 367 ? 25.232 -36.493 -11.41 1 98.16 367 GLN B CA 1
ATOM 7599 C C . GLN B 1 367 ? 23.729 -36.233 -11.41 1 98.16 367 GLN B C 1
ATOM 7601 O O . GLN B 1 367 ? 23.157 -35.868 -10.38 1 98.16 367 GLN B O 1
ATOM 7606 N N . SER B 1 368 ? 23.104 -36.466 -12.531 1 97.4 368 SER B N 1
ATOM 7607 C CA . SER B 1 368 ? 21.744 -35.986 -12.759 1 97.4 368 SER B CA 1
ATOM 7608 C C . SER B 1 368 ? 20.729 -36.804 -11.968 1 97.4 368 SER B C 1
ATOM 7610 O O . SER B 1 368 ? 19.612 -36.345 -11.72 1 97.4 368 SER B O 1
ATOM 7612 N N . ASP B 1 369 ? 20.99 -38.015 -11.627 1 96.73 369 ASP B N 1
ATOM 7613 C CA . ASP B 1 369 ? 20.04 -38.922 -10.991 1 96.73 369 ASP B CA 1
ATOM 7614 C C . ASP B 1 369 ? 20.261 -38.98 -9.481 1 96.73 369 ASP B C 1
ATOM 7616 O O . ASP B 1 369 ? 19.883 -39.956 -8.83 1 96.73 369 ASP B O 1
ATOM 7620 N N . SER B 1 370 ? 20.975 -37.974 -8.935 1 94.83 370 SER B N 1
ATOM 7621 C CA . SER B 1 370 ? 21.236 -37.9 -7.501 1 94.83 370 SER B CA 1
ATOM 7622 C C . SER B 1 370 ? 20.685 -36.61 -6.904 1 94.83 370 SER B C 1
ATOM 7624 O O . SER B 1 370 ? 21.043 -35.514 -7.342 1 94.83 370 SER B O 1
ATOM 7626 N N . TRP B 1 371 ? 19.881 -36.734 -5.854 1 93.2 371 TRP B N 1
ATOM 7627 C CA . TRP B 1 371 ? 19.377 -35.573 -5.127 1 93.2 371 TRP B CA 1
ATOM 7628 C C . TRP B 1 371 ? 20.492 -34.903 -4.331 1 93.2 371 TRP B C 1
ATOM 7630 O O . TRP B 1 371 ? 20.342 -33.765 -3.878 1 93.2 371 TRP B O 1
ATOM 7640 N N . LYS B 1 372 ? 21.589 -35.59 -4.139 1 94.47 372 LYS B N 1
ATOM 7641 C CA . LYS B 1 372 ? 22.695 -35.076 -3.336 1 94.47 372 LYS B CA 1
ATOM 7642 C C . LYS B 1 372 ? 23.601 -34.169 -4.164 1 94.47 372 LYS B C 1
ATOM 7644 O O . LYS B 1 372 ? 24.354 -33.365 -3.613 1 94.47 372 LYS B O 1
ATOM 7649 N N . ASP B 1 373 ? 23.542 -34.448 -5.42 1 95.77 373 ASP B N 1
ATOM 7650 C CA . ASP B 1 373 ? 24.335 -33.583 -6.287 1 95.77 373 ASP B CA 1
ATOM 7651 C C . ASP B 1 373 ? 23.642 -32.24 -6.505 1 95.77 373 ASP B C 1
ATOM 7653 O O . ASP B 1 373 ? 22.504 -32.191 -6.977 1 95.77 373 ASP B O 1
ATOM 7657 N N . ASP B 1 374 ? 24.279 -31.224 -6.225 1 95.01 374 ASP B N 1
ATOM 7658 C CA . ASP B 1 374 ? 23.7 -29.884 -6.227 1 95.01 374 ASP B CA 1
ATOM 7659 C C . ASP B 1 374 ? 23.754 -29.264 -7.621 1 95.01 374 ASP B C 1
ATOM 7661 O O . ASP B 1 374 ? 23.464 -28.078 -7.791 1 95.01 374 ASP B O 1
ATOM 7665 N N . GLY B 1 375 ? 24.166 -30.024 -8.67 1 97.57 375 GLY B N 1
ATOM 7666 C CA . GLY B 1 375 ? 24.203 -29.535 -10.039 1 97.57 375 GLY B CA 1
ATOM 7667 C C . GLY B 1 375 ? 25.37 -28.605 -10.309 1 97.57 375 GLY B C 1
ATOM 7668 O O . GLY B 1 375 ? 26.419 -28.714 -9.67 1 97.57 375 GLY B O 1
ATOM 7669 N N . VAL B 1 376 ? 25.255 -27.759 -11.339 1 98.03 376 VAL B N 1
ATOM 7670 C CA . VAL B 1 376 ? 26.296 -26.798 -11.687 1 98.03 376 VAL B CA 1
ATOM 7671 C C . VAL B 1 376 ? 25.758 -25.377 -11.54 1 98.03 376 VAL B C 1
ATOM 7673 O O . VAL B 1 376 ? 24.559 -25.14 -11.71 1 98.03 376 VAL B O 1
ATOM 7676 N N . HIS B 1 377 ? 26.625 -24.49 -11.219 1 97.36 377 HIS B N 1
ATOM 7677 C CA . HIS B 1 377 ? 26.247 -23.118 -10.898 1 97.36 377 HIS B CA 1
ATOM 7678 C C . HIS B 1 377 ? 27.054 -22.117 -11.717 1 97.36 377 HIS B C 1
ATOM 7680 O O . HIS B 1 377 ? 28.236 -22.34 -11.988 1 97.36 377 HIS B O 1
ATOM 7686 N N . PHE B 1 378 ? 26.4 -21.094 -12.065 1 98.66 378 PHE B N 1
ATOM 7687 C CA . PHE B 1 378 ? 27.019 -19.94 -12.706 1 98.66 378 PHE B CA 1
ATOM 7688 C C . PHE B 1 378 ? 26.566 -18.645 -12.042 1 98.66 378 PHE B C 1
ATOM 7690 O O . PHE B 1 378 ? 25.369 -18.431 -11.839 1 98.66 378 PHE B O 1
ATOM 7697 N N . THR B 1 379 ? 27.432 -17.769 -11.741 1 98.35 379 THR B N 1
ATOM 7698 C CA . THR B 1 379 ? 27.084 -16.583 -10.967 1 98.35 379 THR B CA 1
ATOM 7699 C C . THR B 1 379 ? 27.276 -15.318 -11.798 1 98.35 379 THR B C 1
ATOM 7701 O O . THR B 1 379 ? 28.144 -15.269 -12.672 1 98.35 379 THR B O 1
ATOM 7704 N N . LEU B 1 380 ? 26.428 -14.388 -11.612 1 98.45 380 LEU B N 1
ATOM 7705 C CA . LEU B 1 380 ? 26.511 -13.018 -12.109 1 98.45 380 LEU B CA 1
ATOM 7706 C C . LEU B 1 380 ? 26.465 -12.019 -10.959 1 98.45 380 LEU B C 1
ATOM 7708 O O . LEU B 1 380 ? 25.42 -11.839 -10.328 1 98.45 380 LEU B O 1
ATOM 7712 N N . LYS B 1 381 ? 27.579 -11.408 -10.679 1 97.18 381 LYS B N 1
ATOM 7713 C CA . LYS B 1 381 ? 27.629 -10.384 -9.639 1 97.18 381 LYS B CA 1
ATOM 7714 C C . LYS B 1 381 ? 27.239 -9.017 -10.194 1 97.18 381 LYS B C 1
ATOM 7716 O O . LYS B 1 381 ? 27.708 -8.618 -11.262 1 97.18 381 LYS B O 1
ATOM 7721 N N . PHE B 1 382 ? 26.389 -8.325 -9.533 1 96.93 382 PHE B N 1
ATOM 7722 C CA . PHE B 1 382 ? 25.966 -7.003 -9.979 1 96.93 382 PHE B CA 1
ATOM 7723 C C . PHE B 1 382 ? 26.781 -5.914 -9.292 1 96.93 382 PHE B C 1
ATOM 7725 O O . PHE B 1 382 ? 26.974 -5.949 -8.075 1 96.93 382 PHE B O 1
ATOM 7732 N N . ASP B 1 383 ? 27.234 -5.016 -10.068 1 93.31 383 ASP B N 1
ATOM 7733 C CA . ASP B 1 383 ? 28.033 -3.917 -9.534 1 93.31 383 ASP B CA 1
ATOM 7734 C C . ASP B 1 383 ? 27.149 -2.735 -9.143 1 93.31 383 ASP B C 1
ATOM 7736 O O . ASP B 1 383 ? 27.636 -1.742 -8.598 1 93.31 383 ASP B O 1
ATOM 7740 N N . LYS B 1 384 ? 25.9 -2.839 -9.471 1 92.01 384 LYS B N 1
ATOM 7741 C CA . LYS B 1 384 ? 24.931 -1.809 -9.108 1 92.01 384 LYS B CA 1
ATOM 7742 C C . LYS B 1 384 ? 23.549 -2.413 -8.874 1 92.01 384 LYS B C 1
ATOM 7744 O O . LYS B 1 384 ? 23.315 -3.582 -9.188 1 92.01 384 LYS B O 1
ATOM 7749 N N . TYR B 1 385 ? 22.636 -1.545 -8.288 1 93.35 385 TYR B N 1
ATOM 7750 C CA . TYR B 1 385 ? 21.241 -1.929 -8.101 1 93.35 385 TYR B CA 1
ATOM 7751 C C . TYR B 1 385 ? 20.63 -2.419 -9.408 1 93.35 385 TYR B C 1
ATOM 7753 O O . TYR B 1 385 ? 20.714 -1.739 -10.433 1 93.35 385 TYR B O 1
ATOM 7761 N N . THR B 1 386 ? 20.061 -3.634 -9.375 1 96.86 386 THR B N 1
ATOM 7762 C CA . THR B 1 386 ? 19.503 -4.265 -10.567 1 96.86 386 THR B CA 1
ATOM 7763 C C . THR B 1 386 ? 18.214 -5.009 -10.232 1 96.86 386 THR B C 1
ATOM 7765 O O . THR B 1 386 ? 18.114 -5.647 -9.182 1 96.86 386 THR B O 1
ATOM 7768 N N . GLU B 1 387 ? 17.256 -4.869 -11.113 1 97.29 387 GLU B N 1
ATOM 7769 C CA . GLU B 1 387 ? 16 -5.595 -10.948 1 97.29 387 GLU B CA 1
ATOM 7770 C C . GLU B 1 387 ? 15.822 -6.646 -12.04 1 97.29 387 GLU B C 1
ATOM 7772 O O . GLU B 1 387 ? 16.066 -6.373 -13.217 1 97.29 387 GLU B O 1
ATOM 7777 N N . LEU B 1 388 ? 15.543 -7.84 -11.627 1 97.94 388 LEU B N 1
ATOM 7778 C CA . LEU B 1 388 ? 15.002 -8.844 -12.537 1 97.94 388 LEU B CA 1
ATOM 7779 C C . LEU B 1 388 ? 13.478 -8.799 -12.553 1 97.94 388 LEU B C 1
ATOM 7781 O O . LEU B 1 388 ? 12.836 -9.029 -11.525 1 97.94 388 LEU B O 1
ATOM 7785 N N . CYS B 1 389 ? 12.892 -8.494 -13.693 1 96.39 389 CYS B N 1
ATOM 7786 C CA . CYS B 1 389 ? 11.445 -8.315 -13.754 1 96.39 389 CYS B CA 1
ATOM 7787 C C . CYS B 1 389 ? 10.876 -8.911 -15.035 1 96.39 389 CYS B C 1
ATOM 7789 O O . CYS B 1 389 ? 10.934 -8.286 -16.096 1 96.39 389 CYS B O 1
ATOM 7791 N N . GLY B 1 390 ? 10.216 -10.026 -14.916 1 95.99 390 GLY B N 1
ATOM 7792 C CA . GLY B 1 390 ? 9.642 -10.684 -16.079 1 95.99 390 GLY B CA 1
ATOM 7793 C C . GLY B 1 390 ? 10.112 -12.117 -16.247 1 95.99 390 GLY B C 1
ATOM 7794 O O . GLY B 1 390 ? 10.583 -12.737 -15.291 1 95.99 390 GLY B O 1
ATOM 7795 N N . PHE B 1 391 ? 9.962 -12.681 -17.413 1 96.56 391 PHE B N 1
ATOM 7796 C CA . PHE B 1 391 ? 10.31 -14.057 -17.75 1 96.56 391 PHE B CA 1
ATOM 7797 C C . PHE B 1 391 ? 11.745 -14.143 -18.255 1 96.56 391 PHE B C 1
ATOM 7799 O O . PHE B 1 391 ? 12.2 -13.273 -19 1 96.56 391 PHE B O 1
ATOM 7806 N N . SER B 1 392 ? 12.428 -15.15 -17.82 1 98.36 392 SER B N 1
ATOM 7807 C CA . SER B 1 392 ? 13.757 -15.458 -18.336 1 98.36 392 SER B CA 1
ATOM 7808 C C . SER B 1 392 ? 13.731 -16.696 -19.226 1 98.36 392 SER B C 1
ATOM 7810 O O . SER B 1 392 ? 12.702 -17.366 -19.337 1 98.36 392 SER B O 1
ATOM 7812 N N . ARG B 1 393 ? 14.819 -16.918 -19.948 1 98.27 393 ARG B N 1
ATOM 7813 C CA . ARG B 1 393 ? 14.954 -18.091 -20.807 1 98.27 393 ARG B CA 1
ATOM 7814 C C . ARG B 1 393 ? 16.409 -18.536 -20.9 1 98.27 393 ARG B C 1
ATOM 7816 O O . ARG B 1 393 ? 17.324 -17.722 -20.751 1 98.27 393 ARG B O 1
ATOM 7823 N N . ALA B 1 394 ? 16.612 -19.787 -21.039 1 98.77 394 ALA B N 1
ATOM 7824 C CA . ALA B 1 394 ? 17.957 -20.332 -21.204 1 98.77 394 ALA B CA 1
ATOM 7825 C C . ALA B 1 394 ? 18.053 -21.181 -22.468 1 98.77 394 ALA B C 1
ATOM 7827 O O . ALA B 1 394 ? 17.139 -21.947 -22.78 1 98.77 394 ALA B O 1
ATOM 7828 N N . LYS B 1 395 ? 19.016 -20.94 -23.254 1 98.65 395 LYS B N 1
ATOM 7829 C CA . LYS B 1 395 ? 19.419 -21.826 -24.342 1 98.65 395 LYS B CA 1
ATOM 7830 C C . LYS B 1 395 ? 20.683 -22.6 -23.981 1 98.65 395 LYS B C 1
ATOM 7832 O O . LYS B 1 395 ? 21.754 -22.011 -23.821 1 98.65 395 LYS B O 1
ATOM 7837 N N . LEU B 1 396 ? 20.568 -23.899 -23.865 1 98.76 396 LEU B N 1
ATOM 7838 C CA . LEU B 1 396 ? 21.647 -24.72 -23.326 1 98.76 396 LEU B CA 1
ATOM 7839 C C . LEU B 1 396 ? 21.958 -25.888 -24.256 1 98.76 396 LEU B C 1
ATOM 7841 O O . LEU B 1 396 ? 21.062 -26.414 -24.92 1 98.76 396 LEU B O 1
ATOM 7845 N N . PHE B 1 397 ? 23.224 -26.307 -24.247 1 98.77 397 PHE B N 1
ATOM 7846 C CA . PHE B 1 397 ? 23.67 -27.484 -24.981 1 98.77 397 PHE B CA 1
ATOM 7847 C C . PHE B 1 397 ? 24.05 -28.608 -24.024 1 98.77 397 PHE B C 1
ATOM 7849 O O . PHE B 1 397 ? 24.925 -28.436 -23.174 1 98.77 397 PHE B O 1
ATOM 7856 N N . PHE B 1 398 ? 23.395 -29.753 -24.223 1 98.14 398 PHE B N 1
ATOM 7857 C CA . PHE B 1 398 ? 23.518 -30.851 -23.272 1 98.14 398 PHE B CA 1
ATOM 7858 C C . PHE B 1 398 ? 23.874 -32.149 -23.986 1 98.14 398 PHE B C 1
ATOM 7860 O O . PHE B 1 398 ? 23.528 -32.336 -25.155 1 98.14 398 PHE B O 1
ATOM 7867 N N . SER B 1 399 ? 24.516 -33.009 -23.253 1 98.48 399 SER B N 1
ATOM 7868 C CA . SER B 1 399 ? 24.641 -34.405 -23.661 1 98.48 399 SER B CA 1
ATOM 7869 C C . SER B 1 399 ? 24.604 -35.339 -22.456 1 98.48 399 SER B C 1
ATOM 7871 O O . SER B 1 399 ? 24.801 -34.903 -21.32 1 98.48 399 SER B O 1
ATOM 7873 N N . CYS B 1 400 ? 24.248 -36.509 -22.69 1 98.33 400 CYS B N 1
ATOM 7874 C CA . CYS B 1 400 ? 24.26 -37.602 -21.725 1 98.33 400 CYS B CA 1
ATOM 7875 C C . CYS B 1 400 ? 24.706 -38.903 -22.381 1 98.33 400 CYS B C 1
ATOM 7877 O O . CYS B 1 400 ? 24.124 -39.332 -23.378 1 98.33 400 CYS B O 1
ATOM 7879 N N . GLN B 1 401 ? 25.708 -39.531 -21.802 1 97.32 401 GLN B N 1
ATOM 7880 C CA . GLN B 1 401 ? 26.251 -40.75 -22.392 1 97.32 401 GLN B CA 1
ATOM 7881 C C . GLN B 1 401 ? 25.426 -41.97 -21.993 1 97.32 401 GLN B C 1
ATOM 7883 O O . GLN B 1 401 ? 25.448 -42.993 -22.681 1 97.32 401 GLN B O 1
ATOM 7888 N N . ASP B 1 402 ? 24.725 -41.893 -21.011 1 96.85 402 ASP B N 1
ATOM 7889 C CA . ASP B 1 402 ? 24.204 -43.08 -20.34 1 96.85 402 ASP B CA 1
ATOM 7890 C C . ASP B 1 402 ? 22.737 -43.314 -20.696 1 96.85 402 ASP B C 1
ATOM 7892 O O . ASP B 1 402 ? 22.178 -44.367 -20.385 1 96.85 402 ASP B O 1
ATOM 7896 N N . PHE B 1 403 ? 22.106 -42.38 -21.272 1 97.24 403 PHE B N 1
ATOM 7897 C CA . PHE B 1 403 ? 20.671 -42.496 -21.506 1 97.24 403 PHE B CA 1
ATOM 7898 C C . PHE B 1 403 ? 20.255 -41.686 -22.728 1 97.24 403 PHE B C 1
ATOM 7900 O O . PHE B 1 403 ? 20.987 -40.798 -23.169 1 97.24 403 PHE B O 1
ATOM 7907 N N . ASP B 1 404 ? 19.105 -41.944 -23.303 1 97.86 404 ASP B N 1
ATOM 7908 C CA . ASP B 1 404 ? 18.66 -41.354 -24.562 1 97.86 404 ASP B CA 1
ATOM 7909 C C . ASP B 1 404 ? 17.695 -40.197 -24.314 1 97.86 404 ASP B C 1
ATOM 7911 O O . ASP B 1 404 ? 16.886 -39.86 -25.182 1 97.86 404 ASP B O 1
ATOM 7915 N N . ASP B 1 405 ? 17.678 -39.678 -23.136 1 97.65 405 ASP B N 1
ATOM 7916 C CA . ASP B 1 405 ? 16.871 -38.519 -22.765 1 97.65 405 ASP B CA 1
ATOM 7917 C C . ASP B 1 405 ? 17.479 -37.787 -21.57 1 97.65 405 ASP B C 1
ATOM 7919 O O . ASP B 1 405 ? 18.465 -38.247 -20.99 1 97.65 405 ASP B O 1
ATOM 7923 N N . MET B 1 406 ? 17.047 -36.591 -21.216 1 98.34 406 MET B N 1
ATOM 7924 C CA . MET B 1 406 ? 17.508 -35.789 -20.086 1 98.34 406 MET B CA 1
ATOM 7925 C C . MET B 1 406 ? 16.386 -34.903 -19.554 1 98.34 406 MET B C 1
ATOM 7927 O O . MET B 1 406 ? 15.727 -34.201 -20.322 1 98.34 406 MET B O 1
ATOM 7931 N N . ASP B 1 407 ? 16.074 -34.994 -18.286 1 98.27 407 ASP B N 1
ATOM 7932 C CA . ASP B 1 407 ? 15.258 -33.995 -17.602 1 98.27 407 ASP B CA 1
ATOM 7933 C C . ASP B 1 407 ? 16.131 -32.916 -16.965 1 98.27 407 ASP B C 1
ATOM 7935 O O . ASP B 1 407 ? 16.896 -33.195 -16.039 1 98.27 407 ASP B O 1
ATOM 7939 N N . VAL B 1 408 ? 15.958 -31.679 -17.428 1 98.53 408 VAL B N 1
ATOM 7940 C CA . VAL B 1 408 ? 16.813 -30.579 -16.995 1 98.53 408 VAL B CA 1
ATOM 7941 C C . VAL B 1 408 ? 16.003 -29.593 -16.158 1 98.53 408 VAL B C 1
ATOM 7943 O O . VAL B 1 408 ? 14.903 -29.195 -16.548 1 98.53 408 VAL B O 1
ATOM 7946 N N . TYR B 1 409 ? 16.526 -29.231 -15.046 1 98.19 409 TYR B N 1
ATOM 7947 C CA . TYR B 1 409 ? 15.9 -28.27 -14.145 1 98.19 409 TYR B CA 1
ATOM 7948 C C . TYR B 1 409 ? 16.795 -27.054 -13.938 1 98.19 409 TYR B C 1
ATOM 7950 O O . TYR B 1 409 ? 18.015 -27.187 -13.815 1 98.19 409 TYR B O 1
ATOM 7958 N N . LEU B 1 410 ? 16.157 -25.903 -13.94 1 98.63 410 LEU B N 1
ATOM 7959 C CA . LEU B 1 410 ? 16.856 -24.634 -13.772 1 98.63 410 LEU B CA 1
ATOM 7960 C C . LEU B 1 410 ? 16.264 -23.837 -12.614 1 98.63 410 LEU B C 1
ATOM 7962 O O . LEU B 1 410 ? 15.083 -23.986 -12.292 1 98.63 410 LEU B O 1
ATOM 7966 N N . ILE B 1 411 ? 17.043 -22.96 -12.043 1 98.59 411 ILE B N 1
ATOM 7967 C CA . ILE B 1 411 ? 16.522 -21.999 -11.078 1 98.59 411 ILE B CA 1
ATOM 7968 C C . ILE B 1 411 ? 17.446 -20.785 -11.008 1 98.59 411 ILE B C 1
ATOM 7970 O O . ILE B 1 411 ? 18.656 -20.906 -11.21 1 98.59 411 ILE B O 1
ATOM 7974 N N . ILE B 1 412 ? 16.844 -19.655 -10.786 1 98.67 412 ILE B N 1
ATOM 7975 C CA . ILE B 1 412 ? 17.569 -18.422 -10.503 1 98.67 412 ILE B CA 1
ATOM 7976 C C . ILE B 1 412 ? 17.488 -18.106 -9.011 1 98.67 412 ILE B C 1
ATOM 7978 O O . ILE B 1 412 ? 16.394 -17.988 -8.454 1 98.67 412 ILE B O 1
ATOM 7982 N N . ARG B 1 413 ? 18.674 -18.019 -8.409 1 98.39 413 ARG B N 1
ATOM 7983 C CA . ARG B 1 413 ? 18.765 -17.748 -6.978 1 98.39 413 ARG B CA 1
ATOM 7984 C C . ARG B 1 413 ? 19.316 -16.35 -6.72 1 98.39 413 ARG B C 1
ATOM 7986 O O . ARG B 1 413 ? 20.076 -15.817 -7.531 1 98.39 413 ARG B O 1
ATOM 7993 N N . LYS B 1 414 ? 18.891 -15.781 -5.637 1 98.06 414 LYS B N 1
ATOM 7994 C CA . LYS B 1 414 ? 19.512 -14.56 -5.131 1 98.06 414 LYS B CA 1
ATOM 7995 C C . LYS B 1 414 ? 20.585 -14.879 -4.094 1 98.06 414 LYS B C 1
ATOM 7997 O O . LYS B 1 414 ? 20.331 -15.611 -3.135 1 98.06 414 LYS B O 1
ATOM 8002 N N . ILE B 1 415 ? 21.764 -14.375 -4.28 1 98.38 415 ILE B N 1
ATOM 8003 C CA . ILE B 1 415 ? 22.897 -14.553 -3.378 1 98.38 415 ILE B CA 1
ATOM 8004 C C . ILE B 1 415 ? 23.265 -13.215 -2.742 1 98.38 415 ILE B C 1
ATOM 8006 O O . ILE B 1 415 ? 23.398 -12.206 -3.438 1 98.38 415 ILE B O 1
ATOM 8010 N N . ASP B 1 416 ? 23.374 -13.21 -1.46 1 96.56 416 ASP B N 1
ATOM 8011 C CA . ASP B 1 416 ? 23.732 -11.95 -0.814 1 96.56 416 ASP B CA 1
ATOM 8012 C C . ASP B 1 416 ? 25.204 -11.614 -1.044 1 96.56 416 ASP B C 1
ATOM 8014 O O . ASP B 1 416 ? 25.908 -12.338 -1.751 1 96.56 416 ASP B O 1
ATOM 8018 N N . ARG B 1 417 ? 25.72 -10.594 -0.474 1 93.38 417 ARG B N 1
ATOM 8019 C CA . ARG B 1 417 ? 27.067 -10.077 -0.693 1 93.38 417 ARG B CA 1
ATOM 8020 C C . ARG B 1 417 ? 28.118 -11.04 -0.15 1 93.38 417 ARG B C 1
ATOM 8022 O O . ARG B 1 417 ? 29.269 -11.024 -0.591 1 93.38 417 ARG B O 1
ATOM 8029 N N . ASN B 1 418 ? 27.721 -11.907 0.776 1 93.24 418 ASN B N 1
ATOM 8030 C CA . ASN B 1 418 ? 28.658 -12.82 1.42 1 93.24 418 ASN B CA 1
ATOM 8031 C C . ASN B 1 418 ? 28.585 -14.219 0.814 1 93.24 418 ASN B C 1
ATOM 8033 O O . ASN B 1 418 ? 29.187 -15.158 1.336 1 93.24 418 ASN B O 1
ATOM 8037 N N . GLY B 1 419 ? 27.786 -14.345 -0.182 1 95.31 419 GLY B N 1
ATOM 8038 C CA . GLY B 1 419 ? 27.752 -15.61 -0.9 1 95.31 419 GLY B CA 1
ATOM 8039 C C . GLY B 1 419 ? 26.671 -16.55 -0.4 1 95.31 419 GLY B C 1
ATOM 8040 O O . GLY B 1 419 ? 26.599 -17.704 -0.828 1 95.31 419 GLY B O 1
ATOM 8041 N N . LYS B 1 420 ? 25.861 -16.046 0.459 1 96.39 420 LYS B N 1
ATOM 8042 C CA . LYS B 1 420 ? 24.79 -16.886 0.989 1 96.39 420 LYS B CA 1
ATOM 8043 C C . LYS B 1 420 ? 23.554 -16.828 0.097 1 96.39 420 LYS B C 1
ATOM 8045 O O . LYS B 1 420 ? 23.074 -15.743 -0.238 1 96.39 420 LYS B O 1
ATOM 8050 N N . ALA B 1 421 ? 23.017 -18.048 -0.262 1 97.1 421 ALA B N 1
ATOM 8051 C CA . ALA B 1 421 ? 21.759 -18.12 -1 1 97.1 421 ALA B CA 1
ATOM 8052 C C . ALA B 1 421 ? 20.578 -17.745 -0.108 1 97.1 421 ALA B C 1
ATOM 8054 O O . ALA B 1 421 ? 20.424 -18.289 0.988 1 97.1 421 ALA B O 1
ATOM 8055 N N . LEU B 1 422 ? 19.758 -16.884 -0.553 1 97.2 422 LEU B N 1
ATOM 8056 C CA . LEU B 1 422 ? 18.678 -16.351 0.27 1 97.2 422 LEU B CA 1
ATOM 8057 C C . LEU B 1 422 ? 17.351 -17.02 -0.074 1 97.2 422 LEU B C 1
ATOM 8059 O O . LEU B 1 422 ? 17.2 -17.587 -1.158 1 97.2 422 LEU B O 1
ATOM 8063 N N . LEU B 1 423 ? 16.411 -16.999 0.886 1 96.67 423 LEU B N 1
ATOM 8064 C CA . LEU B 1 423 ? 15.012 -17.379 0.723 1 96.67 423 LEU B CA 1
ATOM 8065 C C . LEU B 1 423 ? 14.089 -16.218 1.075 1 96.67 423 LEU B C 1
ATOM 8067 O O . LEU B 1 423 ? 14.358 -15.468 2.016 1 96.67 423 LEU B O 1
ATOM 8071 N N . ASN B 1 424 ? 13.064 -16.045 0.319 1 95.7 424 ASN B N 1
ATOM 8072 C CA . ASN B 1 424 ? 12.049 -15.054 0.659 1 95.7 424 ASN B CA 1
ATOM 8073 C C . ASN B 1 424 ? 10.987 -15.635 1.587 1 95.7 424 ASN B C 1
ATOM 8075 O O . ASN B 1 424 ? 10.468 -16.724 1.339 1 95.7 424 ASN B O 1
ATOM 8079 N N . TYR B 1 425 ? 10.655 -14.92 2.616 1 94.8 425 TYR B N 1
ATOM 8080 C CA . TYR B 1 425 ? 9.528 -15.27 3.474 1 94.8 425 TYR B CA 1
ATOM 8081 C C . TYR B 1 425 ? 8.239 -14.632 2.967 1 94.8 425 TYR B C 1
ATOM 8083 O O . TYR B 1 425 ? 8.14 -13.406 2.876 1 94.8 425 TYR B O 1
ATOM 8091 N N . ASN B 1 426 ? 7.235 -15.412 2.717 1 93.95 426 ASN B N 1
ATOM 8092 C CA . ASN B 1 426 ? 6.061 -14.983 1.963 1 93.95 426 ASN B CA 1
ATOM 8093 C C . ASN B 1 426 ? 5.082 -14.21 2.841 1 93.95 426 ASN B C 1
ATOM 8095 O O . ASN B 1 426 ? 4.174 -13.55 2.334 1 93.95 426 ASN B O 1
ATOM 8099 N N . ILE B 1 427 ? 5.203 -14.368 4.216 1 94.1 427 ILE B N 1
ATOM 8100 C CA . ILE B 1 427 ? 4.378 -13.641 5.175 1 94.1 427 ILE B CA 1
ATOM 8101 C C . ILE B 1 427 ? 5.234 -12.62 5.922 1 94.1 427 ILE B C 1
ATOM 8103 O O . ILE B 1 427 ? 6.277 -12.966 6.481 1 94.1 427 ILE B O 1
ATOM 8107 N N . PRO B 1 428 ? 4.831 -11.322 5.899 1 90.43 428 PRO B N 1
ATOM 8108 C CA . PRO B 1 428 ? 5.61 -10.341 6.659 1 90.43 428 PRO B CA 1
ATOM 8109 C C . PRO B 1 428 ? 5.783 -10.732 8.125 1 90.43 428 PRO B C 1
ATOM 8111 O O . PRO B 1 428 ? 4.839 -11.22 8.753 1 90.43 428 PRO B O 1
ATOM 8114 N N . SER B 1 429 ? 6.923 -10.471 8.689 1 89.11 429 SER B N 1
ATOM 8115 C CA . SER B 1 429 ? 7.301 -10.923 10.024 1 89.11 429 SER B CA 1
ATOM 8116 C C . SER B 1 429 ? 6.369 -10.35 11.086 1 89.11 429 SER B C 1
ATOM 8118 O O . SER B 1 429 ? 6.094 -11.002 12.096 1 89.11 429 SER B O 1
ATOM 8120 N N . ILE B 1 430 ? 5.843 -9.144 10.82 1 87.5 430 ILE B N 1
ATOM 8121 C CA . ILE B 1 430 ? 5.023 -8.467 11.819 1 87.5 430 ILE B CA 1
ATOM 8122 C C . ILE B 1 430 ? 3.72 -9.236 12.024 1 87.5 430 ILE B C 1
ATOM 8124 O O . ILE B 1 430 ? 3.044 -9.066 13.042 1 87.5 430 ILE B O 1
ATOM 8128 N N . HIS B 1 431 ? 3.328 -10.089 11.109 1 89.9 431 HIS B N 1
ATOM 8129 C CA . HIS B 1 431 ? 2.082 -10.843 11.195 1 89.9 431 HIS B CA 1
ATOM 8130 C C . HIS B 1 431 ? 2.322 -12.241 11.754 1 89.9 431 HIS B C 1
ATOM 8132 O O . HIS B 1 431 ? 1.383 -13.027 11.896 1 89.9 431 HIS B O 1
ATOM 8138 N N . GLN B 1 432 ? 3.599 -12.53 11.967 1 89.24 432 GLN B N 1
ATOM 8139 C CA . GLN B 1 432 ? 3.907 -13.788 12.638 1 89.24 432 GLN B CA 1
ATOM 8140 C C . GLN B 1 432 ? 3.662 -13.685 14.141 1 89.24 432 GLN B C 1
ATOM 8142 O O . GLN B 1 432 ? 3.58 -12.583 14.687 1 89.24 432 GLN B O 1
ATOM 8147 N N . LYS B 1 433 ? 3.542 -14.867 14.822 1 81.79 433 LYS B N 1
ATOM 8148 C CA . LYS B 1 433 ? 3.4 -14.865 16.275 1 81.79 433 LYS B CA 1
ATOM 8149 C C . LYS B 1 433 ? 4.589 -14.18 16.942 1 81.79 433 LYS B C 1
ATOM 8151 O O . LYS B 1 433 ? 5.731 -14.345 16.508 1 81.79 433 LYS B O 1
ATOM 8156 N N . PRO B 1 434 ? 4.235 -13.348 17.882 1 77.23 434 PRO B N 1
ATOM 8157 C CA . PRO B 1 434 ? 5.349 -12.706 18.582 1 77.23 434 PRO B CA 1
ATOM 8158 C C . PRO B 1 434 ? 6.408 -13.704 19.046 1 77.23 434 PRO B C 1
ATOM 8160 O O . PRO B 1 434 ? 6.071 -14.78 19.547 1 77.23 434 PRO B O 1
ATOM 8163 N N . GLY B 1 435 ? 7.592 -13.41 18.81 1 78.26 435 GLY B N 1
ATOM 8164 C CA . GLY B 1 435 ? 8.686 -14.243 19.285 1 78.26 435 GLY B CA 1
ATOM 8165 C C . GLY B 1 435 ? 9.125 -15.285 18.274 1 78.26 435 GLY B C 1
ATOM 8166 O O . GLY B 1 435 ? 10.132 -15.967 18.474 1 78.26 435 GLY B O 1
ATOM 8167 N N . GLN B 1 436 ? 8.322 -15.415 17.221 1 83.27 436 GLN B N 1
ATOM 8168 C CA . GLN B 1 436 ? 8.699 -16.391 16.205 1 83.27 436 GLN B CA 1
ATOM 8169 C C . GLN B 1 436 ? 9.918 -15.921 15.416 1 83.27 436 GLN B C 1
ATOM 8171 O O . GLN B 1 436 ? 10.026 -14.741 15.075 1 83.27 436 GLN B O 1
ATOM 8176 N N . LYS B 1 437 ? 10.912 -16.882 15.289 1 85.03 437 LYS B N 1
ATOM 8177 C CA . LYS B 1 437 ? 12.112 -16.612 14.502 1 85.03 437 LYS B CA 1
ATOM 8178 C C . LYS B 1 437 ? 11.98 -17.172 13.088 1 85.03 437 LYS B C 1
ATOM 8180 O O . LYS B 1 437 ? 11.31 -18.185 12.876 1 85.03 437 LYS B O 1
ATOM 8185 N N . PRO B 1 438 ? 12.502 -16.546 12.031 1 86.05 438 PRO B N 1
ATOM 8186 C CA . PRO B 1 438 ? 12.432 -17.022 10.648 1 86.05 438 PRO B CA 1
ATOM 8187 C C . PRO B 1 438 ? 12.808 -18.495 10.511 1 86.05 438 PRO B C 1
ATOM 8189 O O . PRO B 1 438 ? 12.224 -19.212 9.694 1 86.05 438 PRO B O 1
ATOM 8192 N N . GLU B 1 439 ? 13.69 -18.95 11.293 1 87.84 439 GLU B N 1
ATOM 8193 C CA . GLU B 1 439 ? 14.184 -20.32 11.202 1 87.84 439 GLU B CA 1
ATOM 8194 C C . GLU B 1 439 ? 13.122 -21.321 11.649 1 87.84 439 GLU B C 1
ATOM 8196 O O . GLU B 1 439 ? 13.22 -22.513 11.349 1 87.84 439 GLU B O 1
ATOM 8201 N N . ASP B 1 440 ? 12.143 -20.86 12.39 1 91.58 440 ASP B N 1
ATOM 8202 C CA . ASP B 1 440 ? 11.071 -21.725 12.874 1 91.58 440 ASP B CA 1
ATOM 8203 C C . ASP B 1 440 ? 10.072 -22.036 11.761 1 91.58 440 ASP B C 1
ATOM 8205 O O . ASP B 1 440 ? 9.301 -22.992 11.861 1 91.58 440 ASP B O 1
ATOM 8209 N N . ILE B 1 441 ? 10.059 -21.262 10.759 1 94.34 441 ILE B N 1
ATOM 8210 C CA . ILE B 1 441 ? 9.122 -21.432 9.654 1 94.34 441 ILE B CA 1
ATOM 8211 C C . ILE B 1 441 ? 9.599 -22.56 8.741 1 94.34 441 ILE B C 1
ATOM 8213 O O . ILE B 1 441 ? 10.729 -22.532 8.248 1 94.34 441 ILE B O 1
ATOM 8217 N N . PRO B 1 442 ? 8.782 -23.526 8.483 1 94.23 442 PRO B N 1
ATOM 8218 C CA . PRO B 1 442 ? 9.194 -24.674 7.671 1 94.23 442 PRO B CA 1
ATOM 8219 C C . PRO B 1 442 ? 9.568 -24.283 6.243 1 94.23 442 PRO B C 1
ATOM 8221 O O . PRO B 1 442 ? 9.045 -23.301 5.71 1 94.23 442 PRO B O 1
ATOM 8224 N N . ASP B 1 443 ? 10.4 -25.109 5.639 1 94.7 443 ASP B N 1
ATOM 8225 C CA . ASP B 1 443 ? 10.795 -24.935 4.244 1 94.7 443 ASP B CA 1
ATOM 8226 C C . ASP B 1 443 ? 9.755 -25.535 3.3 1 94.7 443 ASP B C 1
ATOM 8228 O O . ASP B 1 443 ? 9.981 -26.595 2.713 1 94.7 443 ASP B O 1
ATOM 8232 N N . GLU B 1 444 ? 8.682 -24.839 3.208 1 95.19 444 GLU B N 1
ATOM 8233 C CA . GLU B 1 444 ? 7.574 -25.168 2.317 1 95.19 444 GLU B CA 1
ATOM 8234 C C . GLU B 1 444 ? 7.239 -23.997 1.397 1 95.19 444 GLU B C 1
ATOM 8236 O O . GLU B 1 444 ? 7.347 -22.836 1.798 1 95.19 444 GLU B O 1
ATOM 8241 N N . ASN B 1 445 ? 6.835 -24.331 0.197 1 94.38 445 ASN B N 1
ATOM 8242 C CA . ASN B 1 445 ? 6.597 -23.318 -0.825 1 94.38 445 ASN B CA 1
ATOM 8243 C C . ASN B 1 445 ? 5.49 -22.352 -0.41 1 94.38 445 ASN B C 1
ATOM 8245 O O . ASN B 1 445 ? 5.44 -21.217 -0.887 1 94.38 445 ASN B O 1
ATOM 8249 N N . ILE B 1 446 ? 4.641 -22.74 0.521 1 92.91 446 ILE B N 1
ATOM 8250 C CA . ILE B 1 446 ? 3.567 -21.893 1.03 1 92.91 446 ILE B CA 1
ATOM 8251 C C . ILE B 1 446 ? 4.157 -20.744 1.844 1 92.91 446 ILE B C 1
ATOM 8253 O O . ILE B 1 446 ? 3.614 -19.637 1.85 1 92.91 446 ILE B O 1
ATOM 8257 N N . TYR B 1 447 ? 5.335 -21.012 2.471 1 95.04 447 TYR B N 1
ATOM 8258 C CA . TYR B 1 447 ? 5.871 -20.046 3.424 1 95.04 447 TYR B CA 1
ATOM 8259 C C . TYR B 1 447 ? 7.096 -19.34 2.855 1 95.04 447 TYR B C 1
ATOM 8261 O O . TYR B 1 447 ? 7.415 -18.219 3.256 1 95.04 447 TYR B O 1
ATOM 8269 N N . LYS B 1 448 ? 7.789 -20.032 1.948 1 95.9 448 LYS B N 1
ATOM 8270 C CA . LYS B 1 448 ? 9.049 -19.497 1.443 1 95.9 448 LYS B CA 1
ATOM 8271 C C . LYS B 1 448 ? 9.138 -19.639 -0.074 1 95.9 448 LYS B C 1
ATOM 8273 O O . LYS B 1 448 ? 8.583 -20.578 -0.648 1 95.9 448 LYS B O 1
ATOM 8278 N N . TYR B 1 449 ? 9.8 -18.733 -0.631 1 96.03 449 TYR B N 1
ATOM 8279 C CA . TYR B 1 449 ? 10.028 -18.705 -2.071 1 96.03 449 TYR B CA 1
ATOM 8280 C C . TYR B 1 449 ? 11.518 -18.729 -2.388 1 96.03 449 TYR B C 1
ATOM 8282 O O . TYR B 1 449 ? 12.298 -17.981 -1.791 1 96.03 449 TYR B O 1
ATOM 8290 N N . VAL B 1 450 ? 11.962 -19.599 -3.325 1 96.93 450 VAL B N 1
ATOM 8291 C CA . VAL B 1 450 ? 13.371 -19.798 -3.645 1 96.93 450 VAL B CA 1
ATOM 8292 C C . VAL B 1 450 ? 13.769 -18.897 -4.812 1 96.93 450 VAL B C 1
ATOM 8294 O O . VAL B 1 450 ? 14.766 -18.175 -4.735 1 96.93 450 VAL B O 1
ATOM 8297 N N . GLY B 1 451 ? 13.059 -18.948 -5.875 1 97.09 451 GLY B N 1
ATOM 8298 C CA . GLY B 1 451 ? 13.351 -18.232 -7.107 1 97.09 451 GLY B CA 1
ATOM 8299 C C . GLY B 1 451 ? 12.614 -18.79 -8.31 1 97.09 451 GLY B C 1
ATOM 8300 O O . GLY B 1 451 ? 11.991 -19.851 -8.226 1 97.09 451 GLY B O 1
ATOM 8301 N N . PRO B 1 452 ? 12.634 -18.09 -9.415 1 97.44 452 PRO B N 1
ATOM 8302 C CA . PRO B 1 452 ? 11.979 -18.581 -10.629 1 97.44 452 PRO B CA 1
ATOM 8303 C C . PRO B 1 452 ? 12.67 -19.81 -11.217 1 97.44 452 PRO B C 1
ATOM 8305 O O . PRO B 1 452 ? 13.902 -19.872 -11.251 1 97.44 452 PRO B O 1
ATOM 8308 N N . SER B 1 453 ? 11.906 -20.729 -11.667 1 97.89 453 SER B N 1
ATOM 8309 C CA . SER B 1 453 ? 12.469 -21.996 -12.122 1 97.89 453 SER B CA 1
ATOM 8310 C C . SER B 1 453 ? 11.974 -22.35 -13.52 1 97.89 453 SER B C 1
ATOM 8312 O O . SER B 1 453 ? 11.007 -21.763 -14.01 1 97.89 453 SER B O 1
ATOM 8314 N N . GLY B 1 454 ? 12.689 -23.196 -14.18 1 97.98 454 GLY B N 1
ATOM 8315 C CA . GLY B 1 454 ? 12.359 -23.796 -15.463 1 97.98 454 GLY B CA 1
ATOM 8316 C C . GLY B 1 454 ? 12.682 -25.277 -15.53 1 97.98 454 GLY B C 1
ATOM 8317 O O . GLY B 1 454 ? 13.433 -25.792 -14.699 1 97.98 454 GLY B O 1
ATOM 8318 N N . ARG B 1 455 ? 12.13 -25.963 -16.444 1 98.16 455 ARG B N 1
ATOM 8319 C CA . ARG B 1 455 ? 12.424 -27.376 -16.661 1 98.16 455 ARG B CA 1
ATOM 8320 C C . ARG B 1 455 ? 12.023 -27.808 -18.068 1 98.16 455 ARG B C 1
ATOM 8322 O O . ARG B 1 455 ? 11.129 -27.215 -18.674 1 98.16 455 ARG B O 1
ATOM 8329 N N . LEU B 1 456 ? 12.656 -28.776 -18.541 1 98.52 456 LEU B N 1
ATOM 8330 C CA . LEU B 1 456 ? 12.382 -29.298 -19.875 1 98.52 456 LEU B CA 1
ATOM 8331 C C . LEU B 1 456 ? 12.974 -30.693 -20.045 1 98.52 456 LEU B C 1
ATOM 8333 O O . LEU B 1 456 ? 14.123 -30.934 -19.671 1 98.52 456 LEU B O 1
ATOM 8337 N N . ARG B 1 457 ? 12.231 -31.641 -20.524 1 98.51 457 ARG B N 1
ATOM 8338 C CA . ARG B 1 457 ? 12.735 -32.927 -20.993 1 98.51 457 ARG B CA 1
ATOM 8339 C C . ARG B 1 457 ? 13.3 -32.812 -22.405 1 98.51 457 ARG B C 1
ATOM 8341 O O . ARG B 1 457 ? 12.631 -32.306 -23.307 1 98.51 457 ARG B O 1
ATOM 8348 N N . ALA B 1 458 ? 14.43 -33.303 -22.654 1 98.58 458 ALA B N 1
ATOM 8349 C CA . ALA B 1 458 ? 15.152 -33.114 -23.909 1 98.58 458 ALA B CA 1
ATOM 8350 C C . ALA B 1 458 ? 14.353 -33.66 -25.089 1 98.58 458 ALA B C 1
ATOM 8352 O O . ALA B 1 458 ? 14.342 -33.063 -26.168 1 98.58 458 ALA B O 1
ATOM 8353 N N . SER B 1 459 ? 13.709 -34.773 -24.926 1 98.24 459 SER B N 1
ATOM 8354 C CA . SER B 1 459 ? 12.948 -35.366 -26.021 1 98.24 459 SER B CA 1
ATOM 8355 C C . SER B 1 459 ? 11.72 -34.527 -26.359 1 98.24 459 SER B C 1
ATOM 8357 O O . SER B 1 459 ? 11.071 -34.752 -27.382 1 98.24 459 SER B O 1
ATOM 8359 N N . LYS B 1 460 ? 11.36 -33.574 -25.502 1 98.11 460 LYS B N 1
ATOM 8360 C CA . LYS B 1 460 ? 10.211 -32.691 -25.682 1 98.11 460 LYS B CA 1
ATOM 8361 C C . LYS B 1 460 ? 10.657 -31.269 -26.008 1 98.11 460 LYS B C 1
ATOM 8363 O O . LYS B 1 460 ? 9.957 -30.305 -25.691 1 98.11 460 LYS B O 1
ATOM 8368 N N . ARG B 1 461 ? 11.762 -31.067 -26.652 1 98.18 461 ARG B N 1
ATOM 8369 C CA . ARG B 1 461 ? 12.459 -29.792 -26.792 1 98.18 461 ARG B CA 1
ATOM 8370 C C . ARG B 1 461 ? 11.884 -28.977 -27.946 1 98.18 461 ARG B C 1
ATOM 8372 O O . ARG B 1 461 ? 12.212 -27.799 -28.104 1 98.18 461 ARG B O 1
ATOM 8379 N N . MET B 1 462 ? 10.996 -29.46 -28.698 1 97.4 462 MET B N 1
ATOM 8380 C CA . MET B 1 462 ? 10.45 -28.729 -29.838 1 97.4 462 MET B CA 1
ATOM 8381 C C . MET B 1 462 ? 9.751 -27.452 -29.382 1 97.4 462 MET B C 1
ATOM 8383 O O . MET B 1 462 ? 9.011 -27.463 -28.396 1 97.4 462 MET B O 1
ATOM 8387 N N . THR B 1 463 ? 10.027 -26.344 -29.99 1 96.69 463 THR B N 1
ATOM 8388 C CA . THR B 1 463 ? 9.317 -25.087 -29.779 1 96.69 463 THR B CA 1
ATOM 8389 C C . THR B 1 463 ? 8.546 -24.684 -31.032 1 96.69 463 THR B C 1
ATOM 8391 O O . THR B 1 463 ? 8.87 -25.127 -32.136 1 96.69 463 THR B O 1
ATOM 8394 N N . ALA B 1 464 ? 7.508 -23.937 -30.869 1 95.3 464 ALA B N 1
ATOM 8395 C CA . ALA B 1 464 ? 6.691 -23.427 -31.967 1 95.3 464 ALA B CA 1
ATOM 8396 C C . ALA B 1 464 ? 5.879 -22.212 -31.528 1 95.3 464 ALA B C 1
ATOM 8398 O O . ALA B 1 464 ? 5.988 -21.765 -30.383 1 95.3 464 ALA B O 1
ATOM 8399 N N . GLU B 1 465 ? 5.254 -21.628 -32.456 1 93.3 465 GLU B N 1
ATOM 8400 C CA . GLU B 1 465 ? 4.315 -20.565 -32.112 1 93.3 465 GLU B CA 1
ATOM 8401 C C . GLU B 1 465 ? 3.023 -21.136 -31.534 1 93.3 465 GLU B C 1
ATOM 8403 O O . GLU B 1 465 ? 2.464 -22.092 -32.076 1 93.3 465 GLU B O 1
ATOM 8408 N N . GLU B 1 466 ? 2.643 -20.601 -30.472 1 90.94 466 GLU B N 1
ATOM 8409 C CA . GLU B 1 466 ? 1.381 -21.031 -29.877 1 90.94 466 GLU B CA 1
ATOM 8410 C C . GLU B 1 466 ? 0.211 -20.783 -30.826 1 90.94 466 GLU B C 1
ATOM 8412 O O . GLU B 1 466 ? 0.048 -19.676 -31.343 1 90.94 466 GLU B O 1
ATOM 8417 N N . PRO B 1 467 ? -0.582 -21.694 -31.073 1 89.26 467 PRO B N 1
ATOM 8418 C CA . PRO B 1 467 ? -1.734 -21.487 -31.954 1 89.26 467 PRO B CA 1
ATOM 8419 C C . PRO B 1 467 ? -2.801 -20.591 -31.33 1 89.26 467 PRO B C 1
ATOM 8421 O O . PRO B 1 467 ? -2.956 -20.57 -30.106 1 89.26 467 PRO B O 1
ATOM 8424 N N . GLY B 1 468 ? -3.542 -19.863 -32.207 1 84.92 468 GLY B N 1
ATOM 8425 C CA . GLY B 1 468 ? -4.704 -19.111 -31.758 1 84.92 468 GLY B CA 1
ATOM 8426 C C . GLY B 1 468 ? -4.36 -17.717 -31.27 1 84.92 468 GLY B C 1
ATOM 8427 O O . GLY B 1 468 ? -5.23 -16.991 -30.785 1 84.92 468 GLY B O 1
ATOM 8428 N N . LEU B 1 469 ? -3.089 -17.34 -31.266 1 88.69 469 LEU B N 1
ATOM 8429 C CA . LEU B 1 469 ? -2.725 -15.987 -30.858 1 88.69 469 LEU B CA 1
ATOM 8430 C C . LEU B 1 469 ? -3.244 -14.959 -31.857 1 88.69 469 LEU B C 1
ATOM 8432 O O . LEU B 1 469 ? -3.195 -15.185 -33.068 1 88.69 469 LEU B O 1
ATOM 8436 N N . THR B 1 470 ? -3.782 -13.868 -31.361 1 88.44 470 THR B N 1
ATOM 8437 C CA . THR B 1 470 ? -4.162 -12.736 -32.2 1 88.44 470 THR B CA 1
ATOM 8438 C C . THR B 1 470 ? -2.932 -11.935 -32.616 1 88.44 470 THR B C 1
ATOM 8440 O O . THR B 1 470 ? -1.842 -12.134 -32.074 1 88.44 470 THR B O 1
ATOM 8443 N N . ASP B 1 471 ? -3.143 -10.996 -33.507 1 90.99 471 ASP B N 1
ATOM 8444 C CA . ASP B 1 471 ? -2.055 -10.125 -33.941 1 90.99 471 ASP B CA 1
ATOM 8445 C C . ASP B 1 471 ? -1.54 -9.272 -32.784 1 90.99 471 ASP B C 1
ATOM 8447 O O . ASP B 1 471 ? -0.333 -9.059 -32.652 1 90.99 471 ASP B O 1
ATOM 8451 N N . GLU B 1 472 ? -2.481 -8.871 -32.045 1 88.15 472 GLU B N 1
ATOM 8452 C CA . GLU B 1 472 ? -2.111 -8.058 -30.89 1 88.15 472 GLU B CA 1
ATOM 8453 C C . GLU B 1 472 ? -1.274 -8.858 -29.897 1 88.15 472 GLU B C 1
ATOM 8455 O O . GLU B 1 472 ? -0.283 -8.354 -29.365 1 88.15 472 GLU B O 1
ATOM 8460 N N . MET B 1 473 ? -1.622 -10.069 -29.671 1 87.5 473 MET B N 1
ATOM 8461 C CA . MET B 1 473 ? -0.898 -10.939 -28.749 1 87.5 473 MET B CA 1
ATOM 8462 C C . MET B 1 473 ? 0.501 -11.245 -29.275 1 87.5 473 MET B C 1
ATOM 8464 O O . MET B 1 473 ? 1.464 -11.275 -28.507 1 87.5 473 MET B O 1
ATOM 8468 N N . ARG B 1 474 ? 0.625 -11.441 -30.546 1 90.43 474 ARG B N 1
ATOM 8469 C CA . ARG B 1 474 ? 1.914 -11.706 -31.175 1 90.43 474 ARG B CA 1
ATOM 8470 C C . ARG B 1 474 ? 2.841 -10.501 -31.054 1 90.43 474 ARG B C 1
ATOM 8472 O O . ARG B 1 474 ? 4.039 -10.655 -30.807 1 90.43 474 ARG B O 1
ATOM 8479 N N . ALA B 1 475 ? 2.241 -9.304 -31.218 1 90.19 475 ALA B N 1
ATOM 8480 C CA . ALA B 1 475 ? 3.022 -8.07 -31.171 1 90.19 475 ALA B CA 1
ATOM 8481 C C . ALA B 1 475 ? 3.548 -7.808 -29.763 1 90.19 475 ALA B C 1
ATOM 8483 O O . ALA B 1 475 ? 4.573 -7.144 -29.59 1 90.19 475 ALA B O 1
ATOM 8484 N N . ARG B 1 476 ? 2.975 -8.349 -28.737 1 86.65 476 ARG B N 1
ATOM 8485 C CA . ARG B 1 476 ? 3.34 -8.09 -27.348 1 86.65 476 ARG B CA 1
ATOM 8486 C C . ARG B 1 476 ? 4.185 -9.227 -26.783 1 86.65 476 ARG B C 1
ATOM 8488 O O . ARG B 1 476 ? 4.503 -9.238 -25.592 1 86.65 476 ARG B O 1
ATOM 8495 N N . LYS B 1 477 ? 4.503 -10.145 -27.596 1 90.3 477 LYS B N 1
ATOM 8496 C CA . LYS B 1 477 ? 5.263 -11.298 -27.122 1 90.3 477 LYS B CA 1
ATOM 8497 C C . LYS B 1 477 ? 6.653 -10.882 -26.648 1 90.3 477 LYS B C 1
ATOM 8499 O O . LYS B 1 477 ? 7.348 -10.127 -27.331 1 90.3 477 LYS B O 1
ATOM 8504 N N . ASP B 1 478 ? 7.01 -11.437 -25.552 1 90.94 478 ASP B N 1
ATOM 8505 C CA . ASP B 1 478 ? 8.348 -11.214 -25.012 1 90.94 478 ASP B CA 1
ATOM 8506 C C . ASP B 1 478 ? 9.377 -12.099 -25.711 1 90.94 478 ASP B C 1
ATOM 8508 O O . ASP B 1 478 ? 9.062 -13.215 -26.129 1 90.94 478 ASP B O 1
ATOM 8512 N N . PRO B 1 479 ? 10.628 -11.62 -25.754 1 94.31 479 PRO B N 1
ATOM 8513 C CA . PRO B 1 479 ? 11.674 -12.422 -26.392 1 94.31 479 PRO B CA 1
ATOM 8514 C C . PRO B 1 479 ? 11.969 -13.716 -25.636 1 94.31 479 PRO B C 1
ATOM 8516 O O . PRO B 1 479 ? 12.602 -14.624 -26.182 1 94.31 479 PRO B O 1
ATOM 8519 N N . THR B 1 480 ? 11.512 -13.769 -24.467 1 96.3 480 THR B N 1
ATOM 8520 C CA . THR B 1 480 ? 11.811 -14.944 -23.656 1 96.3 480 THR B CA 1
ATOM 8521 C C . THR B 1 480 ? 10.65 -15.934 -23.689 1 96.3 480 THR B C 1
ATOM 8523 O O . THR B 1 480 ? 10.727 -17.008 -23.09 1 96.3 480 THR B O 1
ATOM 8526 N N . GLU B 1 481 ? 9.579 -15.634 -24.302 1 93.66 481 GLU B N 1
ATOM 8527 C CA . GLU B 1 481 ? 8.402 -16.498 -24.335 1 93.66 481 GLU B CA 1
ATOM 8528 C C . GLU B 1 481 ? 8.626 -17.701 -25.246 1 93.66 481 GLU B C 1
ATOM 8530 O O . GLU B 1 481 ? 9.023 -17.545 -26.403 1 93.66 481 GLU B O 1
ATOM 8535 N N . LEU B 1 482 ? 8.425 -18.815 -24.731 1 96.01 482 LEU B N 1
ATOM 8536 C CA . LEU B 1 482 ? 8.506 -20.067 -25.476 1 96.01 482 LEU B CA 1
ATOM 8537 C C . LEU B 1 482 ? 7.206 -20.856 -25.356 1 96.01 482 LEU B C 1
ATOM 8539 O O . LEU B 1 482 ? 6.547 -20.821 -24.315 1 96.01 482 LEU B O 1
ATOM 8543 N N . TRP B 1 483 ? 6.834 -21.495 -26.368 1 96.03 483 TRP B N 1
ATOM 8544 C CA . TRP B 1 483 ? 5.711 -22.427 -26.366 1 96.03 483 TRP B CA 1
ATOM 8545 C C . TRP B 1 483 ? 6.148 -23.807 -26.843 1 96.03 483 TRP B C 1
ATOM 8547 O O . TRP B 1 483 ? 6.804 -23.934 -27.88 1 96.03 483 TRP B O 1
ATOM 8557 N N . TYR B 1 484 ? 5.823 -24.815 -26.075 1 97.74 484 TYR B N 1
ATOM 8558 C CA . TYR B 1 484 ? 6.162 -26.202 -26.374 1 97.74 484 TYR B CA 1
ATOM 8559 C C . TYR B 1 484 ? 4.929 -26.98 -26.818 1 97.74 484 TYR B C 1
ATOM 8561 O O . TYR B 1 484 ? 3.99 -27.164 -26.04 1 97.74 484 TYR B O 1
ATOM 8569 N N . PRO B 1 485 ? 4.914 -27.522 -28.044 1 96.87 485 PRO B N 1
ATOM 8570 C CA . PRO B 1 485 ? 3.734 -28.276 -28.472 1 96.87 485 PRO B CA 1
ATOM 8571 C C . PRO B 1 485 ? 3.529 -29.558 -27.668 1 96.87 485 PRO B C 1
ATOM 8573 O O . PRO B 1 485 ? 2.402 -29.871 -27.275 1 96.87 485 PRO B O 1
ATOM 8576 N N . HIS B 1 486 ? 4.558 -30.339 -27.371 1 97.65 486 HIS B N 1
ATOM 8577 C CA . HIS B 1 486 ? 4.608 -31.579 -26.605 1 97.65 486 HIS B CA 1
ATOM 8578 C C . HIS B 1 486 ? 3.752 -32.662 -27.253 1 97.65 486 HIS B C 1
ATOM 8580 O O . HIS B 1 486 ? 3.18 -33.505 -26.559 1 97.65 486 HIS B O 1
ATOM 8586 N N . TYR B 1 487 ? 3.582 -32.742 -28.591 1 96.35 487 TYR B N 1
ATOM 8587 C CA . TYR B 1 487 ? 2.789 -33.741 -29.299 1 96.35 487 TYR B CA 1
ATOM 8588 C C . TYR B 1 487 ? 3.625 -34.974 -29.619 1 96.35 487 TYR B C 1
ATOM 8590 O O . TYR B 1 487 ? 3.082 -36.038 -29.924 1 96.35 487 TYR B O 1
ATOM 8598 N N . GLU B 1 488 ? 4.885 -34.794 -29.572 1 96.38 488 GLU B N 1
ATOM 8599 C CA . GLU B 1 488 ? 5.782 -35.899 -29.897 1 96.38 488 GLU B CA 1
ATOM 8600 C C . GLU B 1 488 ? 7.027 -35.878 -29.015 1 96.38 488 GLU B C 1
ATOM 8602 O O . GLU B 1 488 ? 7.299 -34.883 -28.34 1 96.38 488 GLU B O 1
ATOM 8607 N N . SER B 1 489 ? 7.678 -37.048 -28.968 1 96.79 489 SER B N 1
ATOM 8608 C CA . SER B 1 489 ? 8.962 -37.194 -28.291 1 96.79 489 SER B CA 1
ATOM 8609 C C . SER B 1 489 ? 10.079 -37.502 -29.283 1 96.79 489 SER B C 1
ATOM 8611 O O . SER B 1 489 ? 9.965 -38.43 -30.086 1 96.79 489 SER B O 1
ATOM 8613 N N . GLN B 1 490 ? 11.046 -36.691 -29.202 1 97.38 490 GLN B N 1
ATOM 8614 C CA . GLN B 1 490 ? 12.243 -36.929 -30.002 1 97.38 490 GLN B CA 1
ATOM 8615 C C . GLN B 1 490 ? 13.439 -37.268 -29.116 1 97.38 490 GLN B C 1
ATOM 8617 O O . GLN B 1 490 ? 14.182 -36.376 -28.7 1 97.38 490 GLN B O 1
ATOM 8622 N N . LYS B 1 491 ? 13.669 -38.525 -28.983 1 97.94 491 LYS B N 1
ATOM 8623 C CA . LYS B 1 491 ? 14.742 -38.975 -28.102 1 97.94 491 LYS B CA 1
ATOM 8624 C C . LYS B 1 491 ? 16.095 -38.444 -28.569 1 97.94 491 LYS B C 1
ATOM 8626 O O . LYS B 1 491 ? 16.24 -38.026 -29.719 1 97.94 491 LYS B O 1
ATOM 8631 N N . VAL B 1 492 ? 17.035 -38.472 -27.655 1 97.78 492 VAL B N 1
ATOM 8632 C CA . VAL B 1 492 ? 18.39 -37.996 -27.913 1 97.78 492 VAL B CA 1
ATOM 8633 C C . VAL B 1 492 ? 19.359 -39.176 -27.924 1 97.78 492 VAL B C 1
ATOM 8635 O O . VAL B 1 492 ? 19.444 -39.927 -26.95 1 97.78 492 VAL B O 1
ATOM 8638 N N . VAL B 1 493 ? 20.09 -39.33 -28.992 1 97.75 493 VAL B N 1
ATOM 8639 C CA . VAL B 1 493 ? 21.101 -40.382 -29.041 1 97.75 493 VAL B CA 1
ATOM 8640 C C . VAL B 1 493 ? 22.141 -40.151 -27.947 1 97.75 493 VAL B C 1
ATOM 8642 O O . VAL B 1 493 ? 22.691 -39.054 -27.827 1 97.75 493 VAL B O 1
ATOM 8645 N N . PRO B 1 494 ? 22.383 -41.238 -27.181 1 97.9 494 PRO B N 1
ATOM 8646 C CA . PRO B 1 494 ? 23.394 -41.057 -26.136 1 97.9 494 PRO B CA 1
ATOM 8647 C C . PRO B 1 494 ? 24.71 -40.504 -26.679 1 97.9 494 PRO B C 1
ATOM 8649 O O . PRO B 1 494 ? 25.211 -40.983 -27.699 1 97.9 494 PRO B O 1
ATOM 8652 N N . GLY B 1 495 ? 25.155 -39.486 -26.024 1 97.32 495 GLY B N 1
ATOM 8653 C CA . GLY B 1 495 ? 26.42 -38.883 -26.414 1 97.32 495 GLY B CA 1
ATOM 8654 C C . GLY B 1 495 ? 26.252 -37.682 -27.325 1 97.32 495 GLY B C 1
ATOM 8655 O O . GLY B 1 495 ? 27.145 -36.837 -27.418 1 97.32 495 GLY B O 1
ATOM 8656 N N . ASP B 1 496 ? 25.164 -37.606 -28.025 1 98.03 496 ASP B N 1
ATOM 8657 C CA . ASP B 1 496 ? 24.922 -36.478 -28.918 1 98.03 496 ASP B CA 1
ATOM 8658 C C . ASP B 1 496 ? 24.637 -35.203 -28.127 1 98.03 496 ASP B C 1
ATOM 8660 O O . ASP B 1 496 ? 23.965 -35.244 -27.095 1 98.03 496 ASP B O 1
ATOM 8664 N N . VAL B 1 497 ? 25.143 -34.127 -28.603 1 98.47 497 VAL B N 1
ATOM 8665 C CA . VAL B 1 497 ? 24.861 -32.828 -28.002 1 98.47 497 VAL B CA 1
ATOM 8666 C C . VAL B 1 497 ? 23.561 -32.265 -28.571 1 98.47 497 VAL B C 1
ATOM 8668 O O . VAL B 1 497 ? 23.386 -32.201 -29.79 1 98.47 497 VAL B O 1
ATOM 8671 N N . VAL B 1 498 ? 22.649 -31.892 -27.74 1 98.38 498 VAL B N 1
ATOM 8672 C CA . VAL B 1 498 ? 21.367 -31.35 -28.177 1 98.38 498 VAL B CA 1
ATOM 8673 C C . VAL B 1 498 ? 21.174 -29.949 -27.602 1 98.38 498 VAL B C 1
ATOM 8675 O O . VAL B 1 498 ? 21.69 -29.636 -26.527 1 98.38 498 VAL B O 1
ATOM 8678 N N . GLU B 1 499 ? 20.469 -29.139 -28.324 1 98.49 499 GLU B N 1
ATOM 8679 C CA . GLU B 1 499 ? 20.107 -27.789 -27.902 1 98.49 499 GLU B CA 1
ATOM 8680 C C . GLU B 1 499 ? 18.755 -27.775 -27.196 1 98.49 499 GLU B C 1
ATOM 8682 O O . GLU B 1 499 ? 17.774 -28.317 -27.711 1 98.49 499 GLU B O 1
ATOM 8687 N N . LEU B 1 500 ? 18.72 -27.211 -26.035 1 98.74 500 LEU B N 1
ATOM 8688 C CA . LEU B 1 500 ? 17.489 -27.043 -25.27 1 98.74 500 LEU B CA 1
ATOM 8689 C C . LEU B 1 500 ? 17.188 -25.566 -25.042 1 98.74 500 LEU B C 1
ATOM 8691 O O . LEU B 1 500 ? 18.027 -24.83 -24.518 1 98.74 500 LEU B O 1
ATOM 8695 N N . ASP B 1 501 ? 16.024 -25.092 -25.449 1 98.51 501 ASP B N 1
ATOM 8696 C CA . ASP B 1 501 ? 15.481 -23.782 -25.105 1 98.51 501 ASP B CA 1
ATOM 8697 C C . ASP B 1 501 ? 14.472 -23.888 -23.964 1 98.51 501 ASP B C 1
ATOM 8699 O O . ASP B 1 501 ? 13.382 -24.437 -24.141 1 98.51 501 ASP B O 1
ATOM 8703 N N . ILE B 1 502 ? 14.814 -23.353 -22.825 1 98.68 502 ILE B N 1
ATOM 8704 C CA . ILE B 1 502 ? 14.018 -23.608 -21.628 1 98.68 502 ILE B CA 1
ATOM 8705 C C . ILE B 1 502 ? 13.469 -22.291 -21.084 1 98.68 502 ILE B C 1
ATOM 8707 O O . ILE B 1 502 ? 14.231 -21.367 -20.792 1 98.68 502 ILE B O 1
ATOM 8711 N N . ALA B 1 503 ? 12.177 -22.232 -20.985 1 97.74 503 ALA B N 1
ATOM 8712 C CA . ALA B 1 503 ? 11.523 -21.079 -20.373 1 97.74 503 ALA B CA 1
ATOM 8713 C C . ALA B 1 503 ? 11.649 -21.12 -18.853 1 97.74 503 ALA B C 1
ATOM 8715 O O . ALA B 1 503 ? 11.543 -22.187 -18.243 1 97.74 503 ALA B O 1
ATOM 8716 N N . ILE B 1 504 ? 11.859 -19.986 -18.254 1 98.08 504 ILE B N 1
ATOM 8717 C CA . ILE B 1 504 ? 11.912 -19.829 -16.805 1 98.08 504 ILE B CA 1
ATOM 8718 C C . ILE B 1 504 ? 10.77 -18.928 -16.342 1 98.08 504 ILE B C 1
ATOM 8720 O O . ILE B 1 504 ? 10.535 -17.865 -16.922 1 98.08 504 ILE B O 1
ATOM 8724 N N . TRP B 1 505 ? 10.021 -19.302 -15.33 1 96.04 505 TRP B N 1
ATOM 8725 C CA . TRP B 1 505 ? 8.894 -18.541 -14.802 1 96.04 505 TRP B CA 1
ATOM 8726 C C . TRP B 1 505 ? 9.322 -17.129 -14.418 1 96.04 505 TRP B C 1
ATOM 8728 O O . TRP B 1 505 ? 10.505 -16.876 -14.179 1 96.04 505 TRP B O 1
ATOM 8738 N N . PRO B 1 506 ? 8.359 -16.217 -14.363 1 93.81 506 PRO B N 1
ATOM 8739 C CA . PRO B 1 506 ? 8.73 -14.818 -14.135 1 93.81 506 PRO B CA 1
ATOM 8740 C C . PRO B 1 506 ? 9.275 -14.574 -12.73 1 93.81 506 PRO B C 1
ATOM 8742 O O . PRO B 1 506 ? 8.844 -15.225 -11.775 1 93.81 506 PRO B O 1
ATOM 8745 N N . GLY B 1 507 ? 10.152 -13.681 -12.666 1 93.37 507 GLY B N 1
ATOM 8746 C CA . GLY B 1 507 ? 10.706 -13.233 -11.399 1 93.37 507 GLY B CA 1
ATOM 8747 C C . GLY B 1 507 ? 10.499 -11.751 -11.147 1 93.37 507 GLY B C 1
ATOM 8748 O O . GLY B 1 507 ? 10.348 -10.971 -12.09 1 93.37 507 GLY B O 1
ATOM 8749 N N . GLY B 1 508 ? 10.35 -11.349 -9.981 1 95.64 508 GLY B N 1
ATOM 8750 C CA . GLY B 1 508 ? 10.418 -10 -9.444 1 95.64 508 GLY B CA 1
ATOM 8751 C C . GLY B 1 508 ? 11.379 -9.869 -8.278 1 95.64 508 GLY B C 1
ATOM 8752 O O . GLY B 1 508 ? 10.962 -9.888 -7.118 1 95.64 508 GLY B O 1
ATOM 8753 N N . ILE B 1 509 ? 12.679 -9.733 -8.632 1 97.35 509 ILE B N 1
ATOM 8754 C CA . ILE B 1 509 ? 13.726 -9.783 -7.617 1 97.35 509 ILE B CA 1
ATOM 8755 C C . ILE B 1 509 ? 14.615 -8.547 -7.732 1 97.35 509 ILE B C 1
ATOM 8757 O O . ILE B 1 509 ? 14.997 -8.149 -8.835 1 97.35 509 ILE B O 1
ATOM 8761 N N . VAL B 1 510 ? 14.925 -7.987 -6.613 1 96.48 510 VAL B N 1
ATOM 8762 C CA . VAL B 1 510 ? 15.864 -6.871 -6.546 1 96.48 510 VAL B CA 1
ATOM 8763 C C . VAL B 1 510 ? 17.229 -7.371 -6.078 1 96.48 510 VAL B C 1
ATOM 8765 O O . VAL B 1 510 ? 17.322 -8.116 -5.1 1 96.48 510 VAL B O 1
ATOM 8768 N N . PHE B 1 511 ? 18.268 -6.961 -6.781 1 97.27 511 PHE B N 1
ATOM 8769 C CA . PHE B 1 511 ? 19.654 -7.186 -6.388 1 97.27 511 PHE B CA 1
ATOM 8770 C C . PHE B 1 511 ? 20.33 -5.872 -6.015 1 97.27 511 PHE B C 1
ATOM 8772 O O . PHE B 1 511 ? 20.454 -4.972 -6.849 1 97.27 511 PHE B O 1
ATOM 8779 N N . GLU B 1 512 ? 20.748 -5.792 -4.803 1 93.08 512 GLU B N 1
ATOM 8780 C CA . GLU B 1 512 ? 21.55 -4.643 -4.394 1 93.08 512 GLU B CA 1
ATOM 8781 C C . GLU B 1 512 ? 22.976 -4.748 -4.925 1 93.08 512 GLU B C 1
ATOM 8783 O O . GLU B 1 512 ? 23.399 -5.815 -5.376 1 93.08 512 GLU B O 1
ATOM 8788 N N . GLU B 1 513 ? 23.673 -3.653 -4.913 1 92.16 513 GLU B N 1
ATOM 8789 C CA . GLU B 1 513 ? 25.084 -3.673 -5.289 1 92.16 513 GLU B CA 1
ATOM 8790 C C . GLU B 1 513 ? 25.844 -4.751 -4.522 1 92.16 513 GLU B C 1
ATOM 8792 O O . GLU B 1 513 ? 25.722 -4.853 -3.299 1 92.16 513 GLU B O 1
ATOM 8797 N N . GLY B 1 514 ? 26.528 -5.549 -5.231 1 94.31 514 GLY B N 1
ATOM 8798 C CA . GLY B 1 514 ? 27.356 -6.57 -4.609 1 94.31 514 GLY B CA 1
ATOM 8799 C C . GLY B 1 514 ? 26.653 -7.908 -4.475 1 94.31 514 GLY B C 1
ATOM 8800 O O . GLY B 1 514 ? 27.29 -8.925 -4.192 1 94.31 514 GLY B O 1
ATOM 8801 N N . GLU B 1 515 ? 25.372 -7.916 -4.679 1 97.11 515 GLU B N 1
ATOM 8802 C CA . GLU B 1 515 ? 24.647 -9.183 -4.665 1 97.11 515 GLU B CA 1
ATOM 8803 C C . GLU B 1 515 ? 24.73 -9.881 -6.02 1 97.11 515 GLU B C 1
ATOM 8805 O O . GLU B 1 515 ? 25.171 -9.286 -7.005 1 97.11 515 GLU B O 1
ATOM 8810 N N . SER B 1 516 ? 24.373 -11.149 -5.973 1 98.37 516 SER B N 1
ATOM 8811 C CA . SER B 1 516 ? 24.569 -11.941 -7.183 1 98.37 516 SER B CA 1
ATOM 8812 C C . SER B 1 516 ? 23.312 -12.728 -7.539 1 98.37 516 SER B C 1
ATOM 8814 O O . SER B 1 516 ? 22.503 -13.045 -6.664 1 98.37 516 SER B O 1
ATOM 8816 N N . LEU B 1 517 ? 23.182 -12.87 -8.773 1 98.67 517 LEU B N 1
ATOM 8817 C CA . LEU B 1 517 ? 22.285 -13.88 -9.324 1 98.67 517 LEU B CA 1
ATOM 8818 C C . LEU B 1 517 ? 23.031 -15.184 -9.588 1 98.67 517 LEU B C 1
ATOM 8820 O O . LEU B 1 517 ? 24.098 -15.18 -10.206 1 98.67 517 LEU B O 1
ATOM 8824 N N . ARG B 1 518 ? 22.543 -16.227 -9.08 1 98.71 518 ARG B N 1
ATOM 8825 C CA . ARG B 1 518 ? 23.114 -17.539 -9.367 1 98.71 518 ARG B CA 1
ATOM 8826 C C . ARG B 1 518 ? 22.154 -18.385 -10.197 1 98.71 518 ARG B C 1
ATOM 8828 O O . ARG B 1 518 ? 21.028 -18.651 -9.773 1 98.71 518 ARG B O 1
ATOM 8835 N N . PHE B 1 519 ? 22.613 -18.706 -11.344 1 98.74 519 PHE B N 1
ATOM 8836 C CA . PHE B 1 519 ? 21.893 -19.609 -12.234 1 98.74 519 PHE B CA 1
ATOM 8837 C C . PHE B 1 519 ? 22.323 -21.053 -12.003 1 98.74 519 PHE B C 1
ATOM 8839 O O . PHE B 1 519 ? 23.509 -21.375 -12.091 1 98.74 519 PHE B O 1
ATOM 8846 N N . GLU B 1 520 ? 21.347 -21.877 -11.685 1 98.71 520 GLU B N 1
ATOM 8847 C CA . GLU B 1 520 ? 21.668 -23.261 -11.352 1 98.71 520 GLU B CA 1
ATOM 8848 C C . GLU B 1 520 ? 20.998 -24.232 -12.319 1 98.71 520 GLU B C 1
ATOM 8850 O O . GLU B 1 520 ? 19.857 -24.016 -12.733 1 98.71 520 GLU B O 1
ATOM 8855 N N . ILE B 1 521 ? 21.728 -25.212 -12.678 1 98.67 521 ILE B N 1
ATOM 8856 C CA . ILE B 1 521 ? 21.251 -26.33 -13.484 1 98.67 521 ILE B CA 1
ATOM 8857 C C . ILE B 1 521 ? 21.303 -27.617 -12.664 1 98.67 521 ILE B C 1
ATOM 8859 O O . ILE B 1 521 ? 22.343 -27.955 -12.094 1 98.67 521 ILE B O 1
ATOM 8863 N N . LYS B 1 522 ? 20.144 -28.247 -12.613 1 97.62 522 LYS B N 1
ATOM 8864 C CA . LYS B 1 522 ? 20.019 -29.388 -11.711 1 97.62 522 LYS B CA 1
ATOM 8865 C C . LYS B 1 522 ? 19.375 -30.578 -12.416 1 97.62 522 LYS B C 1
ATOM 8867 O O . LYS B 1 522 ? 18.843 -30.439 -13.52 1 97.62 522 LYS B O 1
ATOM 8872 N N . GLY B 1 523 ? 19.502 -31.728 -11.738 1 97.28 523 GLY B N 1
ATOM 8873 C CA . GLY B 1 523 ? 18.875 -32.934 -12.254 1 97.28 523 GLY B CA 1
ATOM 8874 C C . GLY B 1 523 ? 17.521 -33.216 -11.631 1 97.28 523 GLY B C 1
ATOM 8875 O O . GLY B 1 523 ? 16.847 -34.179 -12.004 1 97.28 523 GLY B O 1
ATOM 8876 N N . HIS B 1 524 ? 17.151 -32.384 -10.686 1 95.22 524 HIS B N 1
ATOM 8877 C CA . HIS B 1 524 ? 15.889 -32.549 -9.974 1 95.22 524 HIS B CA 1
ATOM 8878 C C . HIS B 1 524 ? 15.251 -31.199 -9.664 1 95.22 524 HIS B C 1
ATOM 8880 O O . HIS B 1 524 ? 15.91 -30.161 -9.754 1 95.22 524 HIS B O 1
ATOM 8886 N N . ASP B 1 525 ? 13.997 -31.21 -9.303 1 93.47 525 ASP B N 1
ATOM 8887 C CA . ASP B 1 525 ? 13.238 -29.997 -9.019 1 93.47 525 ASP B CA 1
ATOM 8888 C C . ASP B 1 525 ? 13.888 -29.193 -7.895 1 93.47 525 ASP B C 1
ATOM 8890 O O . ASP B 1 525 ? 14.062 -29.699 -6.784 1 93.47 525 ASP B O 1
ATOM 8894 N N . PRO B 1 526 ? 14.2 -27.934 -8.123 1 94.12 526 PRO B N 1
ATOM 8895 C CA . PRO B 1 526 ? 14.998 -27.155 -7.173 1 94.12 526 PRO B CA 1
ATOM 8896 C C . PRO B 1 526 ? 14.139 -26.32 -6.226 1 94.12 526 PRO B C 1
ATOM 8898 O O . PRO B 1 526 ? 14.67 -25.542 -5.43 1 94.12 526 PRO B O 1
ATOM 8901 N N . ILE B 1 527 ? 12.812 -26.438 -6.248 1 94.01 527 ILE B N 1
ATOM 8902 C CA . ILE B 1 527 ? 11.962 -25.608 -5.402 1 94.01 527 ILE B CA 1
ATOM 8903 C C . ILE B 1 527 ? 11.537 -26.395 -4.165 1 94.01 527 ILE B C 1
ATOM 8905 O O . ILE B 1 527 ? 11.74 -27.609 -4.094 1 94.01 527 ILE B O 1
ATOM 8909 N N . LEU B 1 528 ? 10.973 -25.714 -3.198 1 95.63 528 LEU B N 1
ATOM 8910 C CA . LEU B 1 528 ? 10.464 -26.333 -1.979 1 95.63 528 LEU B CA 1
ATOM 8911 C C . LEU B 1 528 ? 9.161 -27.078 -2.251 1 95.63 528 LEU B C 1
ATOM 8913 O O . LEU B 1 528 ? 8.409 -26.711 -3.157 1 95.63 528 LEU B O 1
ATOM 8917 N N . PRO B 1 529 ? 8.935 -28.107 -1.469 1 93.63 529 PRO B N 1
ATOM 8918 C CA . PRO B 1 529 ? 7.675 -28.833 -1.646 1 93.63 529 PRO B CA 1
ATOM 8919 C C . PRO B 1 529 ? 6.467 -28.049 -1.139 1 93.63 529 PRO B C 1
ATOM 8921 O O . PRO B 1 529 ? 6.601 -27.211 -0.243 1 93.63 529 PRO B O 1
ATOM 8924 N N . GLU B 1 530 ? 5.362 -28.347 -1.683 1 89.35 530 GLU B N 1
ATOM 8925 C CA . GLU B 1 530 ? 4.119 -27.784 -1.163 1 89.35 530 GLU B CA 1
ATOM 8926 C C . GLU B 1 530 ? 3.817 -28.314 0.236 1 89.35 530 GLU B C 1
ATOM 8928 O O . GLU B 1 530 ? 3.313 -27.58 1.089 1 89.35 530 GLU B O 1
ATOM 8933 N N . TYR B 1 531 ? 4.112 -29.659 0.407 1 86.84 531 TYR B N 1
ATOM 8934 C CA . TYR B 1 531 ? 3.95 -30.407 1.649 1 86.84 531 TYR B CA 1
ATOM 8935 C C . TYR B 1 531 ? 5.173 -31.272 1.928 1 86.84 531 TYR B C 1
ATOM 8937 O O . TYR B 1 531 ? 5.87 -31.691 1 1 86.84 531 TYR B O 1
ATOM 8945 N N . PRO B 1 532 ? 5.269 -31.525 3.162 1 86.34 532 PRO B N 1
ATOM 8946 C CA . PRO B 1 532 ? 6.451 -32.308 3.534 1 86.34 532 PRO B CA 1
ATOM 8947 C C . PRO B 1 532 ? 6.532 -33.641 2.794 1 86.34 532 PRO B C 1
ATOM 8949 O O . PRO B 1 532 ? 7.608 -34.032 2.334 1 86.34 532 PRO B O 1
ATOM 8952 N N . PRO B 1 533 ? 5.455 -34.275 2.512 1 86.05 533 PRO B N 1
ATOM 8953 C CA . PRO B 1 533 ? 5.541 -35.58 1.853 1 86.05 533 PRO B CA 1
ATOM 8954 C C . PRO B 1 533 ? 6.032 -35.482 0.41 1 86.05 533 PRO B C 1
ATOM 8956 O O . PRO B 1 533 ? 6.414 -36.492 -0.186 1 86.05 533 PRO B O 1
ATOM 8959 N N . LEU B 1 534 ? 5.978 -34.349 -0.155 1 91.04 534 LEU B N 1
ATOM 8960 C CA . LEU B 1 534 ? 6.37 -34.169 -1.548 1 91.04 534 LEU B CA 1
ATOM 8961 C C . LEU B 1 534 ? 7.86 -33.864 -1.659 1 91.04 534 LEU B C 1
ATOM 8963 O O . LEU B 1 534 ? 8.383 -33.693 -2.762 1 91.04 534 LEU B O 1
ATOM 8967 N N . PHE B 1 535 ? 8.497 -33.902 -0.56 1 90.39 535 PHE B N 1
ATOM 8968 C CA . PHE B 1 535 ? 9.928 -33.622 -0.562 1 90.39 535 PHE B CA 1
ATOM 8969 C C . PHE B 1 535 ? 10.686 -34.682 -1.351 1 90.39 535 PHE B C 1
ATOM 8971 O O . PHE B 1 535 ? 10.547 -35.878 -1.088 1 90.39 535 PHE B O 1
ATOM 8978 N N . GLU B 1 536 ? 11.417 -34.305 -2.33 1 90.06 536 GLU B N 1
ATOM 8979 C CA . GLU B 1 536 ? 12.235 -35.155 -3.189 1 90.06 536 GLU B CA 1
ATOM 8980 C C . GLU B 1 536 ? 11.42 -36.314 -3.755 1 90.06 536 GLU B C 1
ATOM 8982 O O . GLU B 1 536 ? 11.874 -37.46 -3.749 1 90.06 536 GLU B O 1
ATOM 8987 N N . SER B 1 537 ? 10.202 -35.936 -4.159 1 85.14 537 SER B N 1
ATOM 8988 C CA . SER B 1 537 ? 9.295 -36.996 -4.587 1 85.14 537 SER B CA 1
ATOM 8989 C C . SER B 1 537 ? 9.132 -37.005 -6.103 1 85.14 537 SER B C 1
ATOM 8991 O O . SER B 1 537 ? 8.642 -37.982 -6.674 1 85.14 537 SER B O 1
ATOM 8993 N N . LEU B 1 538 ? 9.464 -35.973 -6.768 1 83.18 538 LEU B N 1
ATOM 8994 C CA . LEU B 1 538 ? 9.32 -35.947 -8.219 1 83.18 538 LEU B CA 1
ATOM 8995 C C . LEU B 1 538 ? 10.2 -37.007 -8.872 1 83.18 538 LEU B C 1
ATOM 8997 O O . LEU B 1 538 ? 11.401 -37.077 -8.599 1 83.18 538 LEU B O 1
ATOM 9001 N N . GLU B 1 539 ? 9.512 -37.826 -9.596 1 86.91 539 GLU B N 1
ATOM 9002 C CA . GLU B 1 539 ? 10.214 -38.837 -10.382 1 86.91 539 GLU B CA 1
ATOM 9003 C C . GLU B 1 539 ? 10.553 -38.316 -11.775 1 86.91 539 GLU B C 1
ATOM 9005 O O . GLU B 1 539 ? 9.747 -37.619 -12.396 1 86.91 539 GLU B O 1
ATOM 9010 N N . ASN B 1 540 ? 11.804 -38.492 -12.173 1 91.31 540 ASN B N 1
ATOM 9011 C CA . ASN B 1 540 ? 12.224 -38.138 -13.524 1 91.31 540 ASN B CA 1
ATOM 9012 C C . ASN B 1 540 ? 13.018 -39.265 -14.178 1 91.31 540 ASN B C 1
ATOM 9014 O O . ASN B 1 540 ? 13.049 -40.386 -13.666 1 91.31 540 ASN B O 1
ATOM 9018 N N . LEU B 1 541 ? 13.559 -39.058 -15.362 1 93.64 541 LEU B N 1
ATOM 9019 C CA . LEU B 1 541 ? 14.145 -40.126 -16.164 1 93.64 541 LEU B CA 1
ATOM 9020 C C . LEU B 1 541 ? 15.669 -40.067 -16.117 1 93.64 541 LEU B C 1
ATOM 9022 O O . LEU B 1 541 ? 16.345 -40.827 -16.814 1 93.64 541 LEU B O 1
ATOM 9026 N N . ASN B 1 542 ? 16.159 -39.236 -15.368 1 97.05 542 ASN B N 1
ATOM 9027 C CA . ASN B 1 542 ? 17.59 -38.964 -15.454 1 97.05 542 ASN B CA 1
ATOM 9028 C C . ASN B 1 542 ? 18.417 -40.187 -15.066 1 97.05 542 ASN B C 1
ATOM 9030 O O . ASN B 1 542 ? 18.078 -40.895 -14.117 1 97.05 542 ASN B O 1
ATOM 9034 N N . VAL B 1 543 ? 19.414 -40.447 -15.853 1 97.2 543 VAL B N 1
ATOM 9035 C CA . VAL B 1 543 ? 20.406 -41.495 -15.634 1 97.2 543 VAL B CA 1
ATOM 9036 C C . VAL B 1 543 ? 21.805 -40.95 -15.912 1 97.2 543 VAL B C 1
ATOM 9038 O O . VAL B 1 543 ? 22.055 -40.38 -16.977 1 97.2 543 VAL B O 1
ATOM 9041 N N . GLY B 1 544 ? 22.639 -41.157 -14.952 1 97.2 544 GLY B N 1
ATOM 9042 C CA . GLY B 1 544 ? 24.043 -40.849 -15.17 1 97.2 544 GLY B CA 1
ATOM 9043 C C . GLY B 1 544 ? 24.336 -39.361 -15.156 1 97.2 544 GLY B C 1
ATOM 9044 O O . GLY B 1 544 ? 23.652 -38.594 -14.476 1 97.2 544 GLY B O 1
ATOM 9045 N N . LYS B 1 545 ? 25.376 -38.972 -15.813 1 97.93 545 LYS B N 1
ATOM 9046 C CA . LYS B 1 545 ? 25.866 -37.597 -15.786 1 97.93 545 LYS B CA 1
ATOM 9047 C C . LYS B 1 545 ? 25.304 -36.79 -16.954 1 97.93 545 LYS B C 1
ATOM 9049 O O . LYS B 1 545 ? 25.215 -37.293 -18.076 1 97.93 545 LYS B O 1
ATOM 9054 N N . HIS B 1 546 ? 24.865 -35.694 -16.71 1 98.5 546 HIS B N 1
ATOM 9055 C CA . HIS B 1 546 ? 24.579 -34.687 -17.726 1 98.5 546 HIS B CA 1
ATOM 9056 C C . HIS B 1 546 ? 25.776 -33.767 -17.94 1 98.5 546 HIS B C 1
ATOM 9058 O O . HIS B 1 546 ? 26.434 -33.363 -16.978 1 98.5 546 HIS B O 1
ATOM 9064 N N . ASN B 1 547 ? 26.07 -33.553 -19.153 1 98.44 547 ASN B N 1
ATOM 9065 C CA . ASN B 1 547 ? 27.15 -32.65 -19.537 1 98.44 547 ASN B CA 1
ATOM 9066 C C . ASN B 1 547 ? 26.61 -31.346 -20.118 1 98.44 547 ASN B C 1
ATOM 9068 O O . ASN B 1 547 ? 25.817 -31.363 -21.06 1 98.44 547 ASN B O 1
ATOM 9072 N N . VAL B 1 548 ? 27.013 -30.266 -19.547 1 98.72 548 VAL B N 1
ATOM 9073 C CA . VAL B 1 548 ? 26.678 -28.944 -20.067 1 98.72 548 VAL B CA 1
ATOM 9074 C C . VAL B 1 548 ? 27.846 -28.4 -20.886 1 98.72 548 VAL B C 1
ATOM 9076 O O . VAL B 1 548 ? 28.944 -28.205 -20.36 1 98.72 548 VAL B O 1
ATOM 9079 N N . HIS B 1 549 ? 27.571 -28.177 -22.139 1 98.49 549 HIS B N 1
ATOM 9080 C CA . HIS B 1 549 ? 28.601 -27.69 -23.05 1 98.49 549 HIS B CA 1
ATOM 9081 C C . HIS B 1 549 ? 28.559 -26.17 -23.167 1 98.49 549 HIS B C 1
ATOM 9083 O O . HIS B 1 549 ? 27.484 -25.584 -23.314 1 98.49 549 HIS B O 1
ATOM 9089 N N . CYS B 1 550 ? 29.666 -25.573 -23.096 1 98.12 550 CYS B N 1
ATOM 9090 C CA . CYS B 1 550 ? 29.812 -24.125 -23.183 1 98.12 550 CYS B CA 1
ATOM 9091 C C . CYS B 1 550 ? 30.962 -23.747 -24.11 1 98.12 550 CYS B C 1
ATOM 9093 O O . CYS B 1 550 ? 31.897 -24.528 -24.296 1 98.12 550 CYS B O 1
ATOM 9095 N N . GLY B 1 551 ? 30.893 -22.58 -24.696 1 97.25 551 GLY B N 1
ATOM 9096 C CA . GLY B 1 551 ? 31.968 -22.091 -25.543 1 97.25 551 GLY B CA 1
ATOM 9097 C C . GLY B 1 551 ? 31.508 -21.729 -26.943 1 97.25 551 GLY B C 1
ATOM 9098 O O . GLY B 1 551 ? 30.306 -21.642 -27.204 1 97.25 551 GLY B O 1
ATOM 9099 N N . PRO B 1 552 ? 32.461 -21.513 -27.879 1 97.39 552 PRO B N 1
ATOM 9100 C CA . PRO B 1 552 ? 32.141 -21.019 -29.221 1 97.39 552 PRO B CA 1
ATOM 9101 C C . PRO B 1 552 ? 31.333 -22.021 -30.042 1 97.39 552 PRO B C 1
ATOM 9103 O O . PRO B 1 552 ? 30.513 -21.624 -30.874 1 97.39 552 PRO B O 1
ATOM 9106 N N . SER B 1 553 ? 31.595 -23.327 -29.878 1 97.87 553 SER B N 1
ATOM 9107 C CA . SER B 1 553 ? 30.856 -24.334 -30.632 1 97.87 553 SER B CA 1
ATOM 9108 C C . SER B 1 553 ? 29.459 -24.541 -30.055 1 97.87 553 SER B C 1
ATOM 9110 O O . SER B 1 553 ? 28.549 -24.981 -30.761 1 97.87 553 SER B O 1
ATOM 9112 N N . PHE B 1 554 ? 29.332 -24.233 -28.704 1 98.32 554 PHE B N 1
ATOM 9113 C CA . PHE B 1 554 ? 28.082 -24.429 -27.98 1 98.32 554 PHE B CA 1
ATOM 9114 C C . PHE B 1 554 ? 27.797 -23.247 -27.061 1 98.32 554 PHE B C 1
ATOM 9116 O O . PHE B 1 554 ? 27.94 -23.354 -25.841 1 98.32 554 PHE B O 1
ATOM 9123 N N . PRO B 1 555 ? 27.328 -22.156 -27.555 1 98.32 555 PRO B N 1
ATOM 9124 C CA . PRO B 1 555 ? 27.172 -20.932 -26.766 1 98.32 555 PRO B CA 1
ATOM 9125 C C . PRO B 1 555 ? 25.936 -20.961 -25.87 1 98.32 555 PRO B C 1
ATOM 9127 O O . PRO B 1 555 ? 24.979 -20.22 -26.107 1 98.32 555 PRO B O 1
ATOM 9130 N N . SER B 1 556 ? 26.028 -21.784 -24.801 1 98.75 556 SER B N 1
ATOM 9131 C CA . SER B 1 556 ? 24.977 -21.812 -23.789 1 98.75 556 SER B CA 1
ATOM 9132 C C . SER B 1 556 ? 24.843 -20.462 -23.093 1 98.75 556 SER B C 1
ATOM 9134 O O . SER B 1 556 ? 25.845 -19.845 -22.725 1 98.75 556 SER B O 1
ATOM 9136 N N . TYR B 1 557 ? 23.537 -19.96 -22.927 1 98.76 557 TYR B N 1
ATOM 9137 C CA . TYR B 1 557 ? 23.337 -18.651 -22.315 1 98.76 557 TYR B CA 1
ATOM 9138 C C . TYR B 1 557 ? 22.01 -18.597 -21.566 1 98.76 557 TYR B C 1
ATOM 9140 O O . TYR B 1 557 ? 21.169 -19.486 -21.715 1 98.76 557 TYR B O 1
ATOM 9148 N N . VAL B 1 558 ? 21.861 -17.655 -20.738 1 98.74 558 VAL B N 1
ATOM 9149 C CA . VAL B 1 558 ? 20.601 -17.254 -20.121 1 98.74 558 VAL B CA 1
ATOM 9150 C C . VAL B 1 558 ? 20.274 -15.812 -20.503 1 98.74 558 VAL B C 1
ATOM 9152 O O . VAL B 1 558 ? 21.163 -14.959 -20.55 1 98.74 558 VAL B O 1
ATOM 9155 N N . MET B 1 559 ? 19.067 -15.612 -20.92 1 98.64 559 MET B N 1
ATOM 9156 C CA . MET B 1 559 ? 18.556 -14.274 -21.204 1 98.64 559 MET B CA 1
ATOM 9157 C C . MET B 1 559 ? 17.711 -13.757 -20.045 1 98.64 559 MET B C 1
ATOM 9159 O O . MET B 1 559 ? 16.761 -14.417 -19.62 1 98.64 559 MET B O 1
ATOM 9163 N N . LEU B 1 560 ? 18.034 -12.61 -19.52 1 98.41 560 LEU B N 1
ATOM 9164 C CA . LEU B 1 560 ? 17.416 -12.054 -18.321 1 98.41 560 LEU B CA 1
ATOM 9165 C C . LEU B 1 560 ? 16.733 -10.726 -18.627 1 98.41 560 LEU B C 1
ATOM 9167 O O . LEU B 1 560 ? 17.275 -9.899 -19.364 1 98.41 560 LEU B O 1
ATOM 9171 N N . PRO B 1 561 ? 15.47 -10.553 -18.161 1 98.17 561 PRO B N 1
ATOM 9172 C CA . PRO B 1 561 ? 14.817 -9.243 -18.207 1 98.17 561 PRO B CA 1
ATOM 9173 C C . PRO B 1 561 ? 15.264 -8.321 -17.075 1 98.17 561 PRO B C 1
ATOM 9175 O O . PRO B 1 561 ? 14.771 -8.435 -15.95 1 98.17 561 PRO B O 1
ATOM 9178 N N . LEU B 1 562 ? 16.143 -7.392 -17.329 1 97.89 562 LEU B N 1
ATOM 9179 C CA . LEU B 1 562 ? 16.772 -6.596 -16.281 1 97.89 562 LEU B CA 1
ATOM 9180 C C . LEU B 1 562 ? 16.411 -5.121 -16.427 1 97.89 562 LEU B C 1
ATOM 9182 O O . LEU B 1 562 ? 16.211 -4.635 -17.542 1 97.89 562 LEU B O 1
ATOM 9186 N N . ILE B 1 563 ? 16.203 -4.473 -15.371 1 96.2 563 ILE B N 1
ATOM 9187 C CA . ILE B 1 563 ? 16.148 -3.019 -15.261 1 96.2 563 ILE B CA 1
ATOM 9188 C C . ILE B 1 563 ? 17.35 -2.516 -14.464 1 96.2 563 ILE B C 1
ATOM 9190 O O . ILE B 1 563 ? 17.601 -2.981 -13.349 1 96.2 563 ILE B O 1
ATOM 9194 N N . THR B 1 564 ? 18.101 -1.676 -15.061 1 89.85 564 THR B N 1
ATOM 9195 C CA . THR B 1 564 ? 19.25 -1.068 -14.4 1 89.85 564 THR B CA 1
ATOM 9196 C C . THR B 1 564 ? 19.118 0.452 -14.373 1 89.85 564 THR B C 1
ATOM 9198 O O . THR B 1 564 ? 18.538 1.046 -15.284 1 89.85 564 THR B O 1
ATOM 9201 N N . TYR B 1 565 ? 19.448 0.977 -13.229 1 81.7 565 TYR B N 1
ATOM 9202 C CA . TYR B 1 565 ? 19.324 2.423 -13.083 1 81.7 565 TYR B CA 1
ATOM 9203 C C .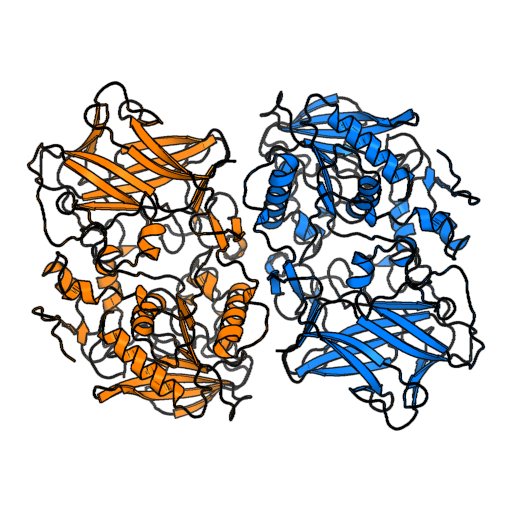 TYR B 1 565 ? 20.691 3.096 -13.14 1 81.7 565 TYR B C 1
ATOM 9205 O O . TYR B 1 565 ? 21.706 2.484 -12.799 1 81.7 565 TYR B O 1
#

Solvent-accessible surface area (backbone atoms only — not comparable to full-atom values): 58387 Å² total; per-residue (Å²): 126,80,49,53,38,82,93,41,73,62,53,68,41,78,33,28,68,74,66,38,61,67,85,72,77,94,57,69,43,75,47,74,46,50,54,61,45,51,81,47,92,63,32,25,52,29,83,48,44,29,33,39,36,32,52,40,77,44,69,36,92,86,69,44,38,28,29,20,37,36,37,34,34,47,91,50,65,92,46,56,27,34,35,40,38,40,50,35,56,45,31,39,61,38,14,26,69,58,53,75,63,74,45,87,80,46,56,54,58,52,54,77,38,41,57,51,22,29,53,62,36,75,42,48,68,64,39,17,82,71,56,29,28,37,41,27,33,18,33,53,5,16,52,88,10,39,62,50,26,72,74,64,25,64,64,49,10,51,51,45,32,34,48,51,56,51,50,40,67,37,84,49,31,60,43,24,31,29,36,33,19,32,43,65,20,13,31,48,42,45,28,18,42,34,64,54,41,86,40,56,44,34,38,31,41,57,43,65,64,70,30,47,44,64,70,49,43,23,35,33,66,42,65,47,44,64,68,57,49,58,54,55,60,51,32,28,11,76,44,32,22,53,32,63,59,60,46,42,72,74,47,74,49,53,46,63,58,50,54,42,35,34,48,53,64,88,53,47,86,56,57,72,54,64,79,69,85,45,31,65,73,40,41,68,72,32,68,69,48,44,51,53,49,47,50,53,46,37,34,62,55,65,65,37,84,78,51,60,90,54,47,65,90,27,54,44,45,35,40,43,51,86,48,81,58,50,67,63,43,43,37,94,37,89,51,45,82,77,48,42,80,43,62,29,19,41,32,59,91,74,37,27,46,34,82,54,66,37,92,54,70,40,71,40,64,31,50,23,63,38,91,81,44,83,38,46,60,27,37,38,74,31,89,43,55,34,32,39,45,33,46,23,25,32,42,40,29,37,29,25,69,69,32,45,53,44,45,42,22,38,37,43,36,47,24,43,72,86,66,47,76,53,57,27,64,31,55,63,72,87,50,44,63,86,88,67,54,80,84,73,54,66,85,22,44,72,40,30,45,61,57,32,38,28,39,36,22,54,24,36,46,59,70,52,81,66,81,90,64,50,71,68,55,61,72,66,56,56,93,40,68,73,35,63,71,40,67,59,77,51,69,39,62,53,56,47,75,43,76,38,73,34,46,25,47,60,37,41,39,50,34,52,58,53,14,27,42,34,43,35,41,29,39,52,84,85,66,59,27,81,44,80,86,49,53,92,54,80,69,79,76,40,46,48,46,39,35,41,35,18,5,72,92,31,67,16,31,38,37,40,25,33,39,74,110,125,82,50,54,38,82,92,43,73,62,54,67,41,78,31,30,70,74,65,36,62,65,86,72,78,94,57,70,45,75,48,73,45,51,54,60,44,52,80,48,93,61,32,23,50,29,85,48,44,31,31,38,36,32,54,38,76,43,67,36,93,86,69,44,39,28,28,21,38,35,37,34,33,46,91,49,65,92,46,56,26,34,34,39,37,39,50,37,58,43,31,37,62,38,13,26,69,58,54,75,63,75,45,86,80,47,55,54,60,52,54,77,37,41,57,50,23,29,54,63,36,75,40,49,68,64,39,16,83,69,59,28,28,38,42,26,33,18,34,54,5,16,52,89,10,38,62,49,24,72,74,63,25,65,64,47,10,51,52,42,32,35,48,51,57,53,49,39,68,37,85,50,30,60,42,24,31,30,37,33,19,32,42,64,20,13,30,49,43,46,27,19,41,35,63,55,38,87,40,56,44,36,37,31,40,56,42,65,62,70,30,48,45,62,68,50,42,22,35,32,64,41,63,48,44,63,67,57,49,58,54,55,60,52,31,29,10,76,43,32,23,53,33,65,58,59,45,42,71,75,47,75,46,53,46,62,59,51,54,42,34,33,48,53,65,89,54,48,84,59,57,73,52,64,79,70,86,45,30,68,75,42,42,67,71,32,69,68,47,45,52,53,49,45,48,54,46,39,34,60,54,65,66,37,84,78,50,60,88,55,48,67,91,28,56,45,46,34,41,44,49,85,48,80,56,50,69,64,42,41,38,93,39,89,52,46,84,77,47,42,80,43,62,28,19,41,30,60,90,75,36,27,46,34,82,54,67,37,92,54,71,40,72,39,65,32,53,22,63,38,93,83,44,84,39,45,59,27,36,37,75,30,87,44,56,34,32,40,46,35,47,23,24,31,42,40,29,36,28,24,68,70,32,46,51,45,45,43,22,38,36,42,35,48,24,45,72,85,69,47,77,52,57,26,64,32,54,64,71,88,51,43,64,87,86,68,53,80,84,73,56,66,85,23,43,73,42,30,47,60,57,33,40,27,40,36,21,52,24,36,44,59,68,52,81,66,81,90,65,49,72,70,54,60,71,66,56,54,95,41,67,74,35,63,72,39,67,59,75,50,69,39,61,53,58,47,75,44,78,38,72,32,46,25,47,62,37,41,38,50,35,51,60,52,15,26,43,34,43,34,41,29,40,51,84,88,65,58,26,79,44,79,84,49,52,92,53,79,68,80,76,40,46,49,45,40,35,41,35,18,6,71,93,32,68,15,31,38,37,40,26,32,38,72,109

Organism: NCBI:txid702518